Protein 3S6J (pdb70)

Foldseek 3Di:
DFAAEEEEQDLAFKLCLVLLLVLLCQLCVVVPHDDDVVSLQPAQALVVVVVVVVCADPVGSVSSLVSSLVSSVVCLVVMATDPQSLVLVVVCVVVVHHYAYFGNADPSNVVSRVVRSPDDPVRHHYYYVVRFDHTFLALTRLVVSCVSRVHQLCRYEYEEAHLRSLNSVVSNHAYEHECSSVDDPVSNVVSHHPYYAHHNVRCSVVVVVPTD/DAAEEEEQDLAFKLHLVLLLVLLCQLCVVVVHDDDVVSLQPAQALQVPDDPPSSVVSVVSSLVSSVVCLVVMATDPCNLVLVVVCVVVVHHYAYFGNADPRNVVSSVVNSPDDPVVHHYDYNVRFDHTFPALGRVVVSCVSRVHDQQRYEYEEAHLRSVNSVVSPHAYEHECRSVDDPVSNVVSHHPYYYHHNNRCSVVVVVPHD/DEAEEEEFDLAFKLCLVLLLVLLCQLCVVVVQDDDVVSLQPPQAQQPNPDDDPVNSVSSLVSSLVSSVVVLVVMATDPQNLVLVVVCVVVVHHYAYFYSADPRNSCSRCVNSVHDPVPGHYDYVVRFDDGFLALTRLVVRCVSRPHDLLRYEYEEAHLRSLSSVVSNHAYEHECSSPDDPVSNVVSHHPYYAHHNNRCVVVVVVPDD/DAAEEEAQDLAFKLCLVLLLVQLCQLCVVVVNDDDVVSLQPAQALVVVVVVVVVVDDPVSSVSSVVSSLVSSVVCLVVMATDPCSLVLVVVCVVVVHHYEYFGAADPRVVVSSVVNSVDDPVPHHYDYNVNFDDTFPALTRVVVSCVSRVHDQQSYEYEEAHLRSLSCVVSPHAYEHECSSVDDPVSNVVSHHPYYAHHNVRCSVVVVVPHD/DFAAEEEEFDLAFKLCLVLLLVLLCQLCVVVVNHDDVVSLQPAQALVVCVVSVVVVVDDDPVSSVSSVVSSLVSSVVCLVVMATDPCNLVLVVVCVVVVHHYAYFGQADPRVVCSRVVNSPHHPVVHHYDYVVNFVDGFPALTRLCVSCVSRVHDLQSYEYEEAHLRSLNSVVSPHAYEHECSSPDDPVSNVVSPHPYYAHHNNRCSVVVVVPTD/DFAEEEEQDLAFKLQLVLLLVLLVQLCVVVVHDDDVRSLQPAQALVVCVVVCVVVVDDDPVSSVSSVVSSLVSSVVCLVVMATDPQSLVLVVVCVVVVHHYEYFGSADPRNVCSRVVNSPDHPVPHHYDYNVNFDDGFPALGRVVVSCVSRVHDQQSYEYEDAHLRSLNSVVSPHAYEHECRSPDDPVSNVVSHHPYYAHHNNRCSVPVVVPHD

CATH classification: 3.40.50.1000 (+1 more: 1.10.150.240)

Sequence (1265 aa):
PQTSFIFDLDGTLTDSVYQNVAAWKEALDAENIPLAWRIHRKIGSGGLLKSLSREITDEQAERLSEKHAQAYERLQHQIIALPGAVELLETLDKENLKWCIATSGGIDTATINLKALKLDINKINIVTRDDVSYGKPDPDLFLAAAKKIGAPIDECLVIGDAIWDLAARRCKATGVGLLSGGYDIGELERAGALRVYEDPLDLLNHLDEIASQTSFIFDLDGTLTDSVYQNVAAWKEALDAENIPLAWRIHRKIGSGGLLITDEQAERLSEKHAQAYERLQHQIIALPGAVELLETLDKENLKWCIATSGGIDTATINLKALKLDINKINIVTRDDVSYGKPDPDLFLAAAKKIGAPIDECLVIGDAIWDLAARRCKATGVGLLSGGYDIGELERAGALRVYEDPLDLLNHLDEIASQTSFIFDLDGTLTDSVYQNVAAWKEALDAENIPLAWRIHRKIGSGGLTGSITDEQAERLSEKHAQAYERLQHQIIALPGAVELLETLDKENLKWCIATSGGIDTATINLKALKLDINKINIVTRDDVSYGKPDPDLFLAAAKKIGAPIDECLVIGDAIWDLAARRCKATGVGLLSGGYDIGELERAGALRVYEDPLDLLNHLDEIASQTSFIFDLDGTLTDSVYQNVAAWKEALDAENIPLAWRIHRKIGSGGLLKSLSRETITDEQAERLSEKHAQAYERLQHQIIALPGAVELLETLDKENLKWCIATSGGIDTATINLKALKLDINKINIVTRDDVSYGKPDPDLFLAAAKKIGAPIDECLVIGDAIWDLAARRCKATGVGLLSGGYDIGELERAGALRVYEDPLDLLNHLDEIASPQTSFIFDLDGTLTDSVYQNVAAWKEALDAENIPLAWRIHRKIGSGGLLKSLSRETGSITDEQAERLSEKHAQAYERLQHQIIALPGAVELLETLDKENLKWCIATSGGIDTATINLKALKLDINKINIVTRDDVSYGKPDPDLFLAAAKKIGAPIDECLVIGDAIWDLAARRCKATGVGLLSGGYDIGELERAGALRVYEDPLDLLNHLDEIASQTSFIFDLDGTLTDSVYQNVAAWKEALDAENIPLAWRIHRKIGSGGLLKSLSRETGSITDEQAERLSEKHAQAYERLQHQIIALPGAVELLETLDKENLKWCIATSGGIDTATINLKALKLDINKINIVTRDDVSYGKPDPDLFLAAAKKIGAPIDECLVIGDAIWDLAARRCKATGVGLLSGGYDIGELERAGALRVYEDPLDLLNHLDEIAS

Structure (mmCIF, N/CA/C/O backbone):
data_3S6J
#
_entry.id   3S6J
#
_cell.length_a   69.535
_cell.length_b   74.887
_cell.length_c   75.113
_cell.angle_alpha   59.77
_cell.angle_beta   67.49
_cell.angle_gamma   88.00
#
_symmetry.space_group_name_H-M   'P 1'
#
loop_
_entity.id
_entity.type
_entity.pdbx_description
1 polymer 'Hydrolase, haloacid dehalogenase-like family'
2 non-polymer 'CALCIUM ION'
3 water water
#
loop_
_atom_site.group_PDB
_atom_site.id
_atom_site.type_symbol
_atom_site.label_atom_id
_atom_site.label_alt_id
_atom_site.label_comp_id
_atom_site.label_asym_id
_atom_site.label_entity_id
_atom_site.label_seq_id
_atom_site.pdbx_PDB_ins_code
_atom_site.Cartn_x
_atom_site.Cartn_y
_atom_site.Cartn_z
_atom_site.occupancy
_atom_site.B_iso_or_equiv
_atom_site.auth_seq_id
_atom_site.auth_comp_id
_atom_site.auth_asym_id
_atom_site.auth_atom_id
_atom_site.pdbx_PDB_model_num
ATOM 1 N N . PRO A 1 5 ? 18.826 23.245 88.997 1.00 51.01 106 PRO A N 1
ATOM 2 C CA . PRO A 1 5 ? 18.558 23.354 87.556 1.00 51.38 106 PRO A CA 1
ATOM 3 C C . PRO A 1 5 ? 19.639 22.665 86.717 1.00 48.39 106 PRO A C 1
ATOM 4 O O . PRO A 1 5 ? 20.793 23.100 86.715 1.00 48.41 106 PRO A O 1
ATOM 8 N N . GLN A 1 6 ? 19.267 21.592 86.026 1.00 47.35 107 GLN A N 1
ATOM 9 C CA . GLN A 1 6 ? 20.181 20.915 85.108 1.00 45.82 107 GLN A CA 1
ATOM 10 C C . GLN A 1 6 ? 20.353 21.682 83.794 1.00 42.29 107 GLN A C 1
ATOM 11 O O . GLN A 1 6 ? 19.406 22.272 83.274 1.00 41.53 107 GLN A O 1
ATOM 17 N N . THR A 1 7 ? 21.572 21.648 83.266 1.00 38.99 108 THR A N 1
ATOM 18 C CA . THR A 1 7 ? 21.913 22.287 82.006 1.00 37.14 108 THR A CA 1
ATOM 19 C C . THR A 1 7 ? 21.238 21.649 80.788 1.00 35.43 108 THR A C 1
ATOM 20 O O . THR A 1 7 ? 21.100 20.422 80.704 1.00 34.13 108 THR A O 1
ATOM 24 N N . SER A 1 8 ? 20.810 22.496 79.853 1.00 33.32 109 SER A N 1
ATOM 25 C CA . SER A 1 8 ? 20.391 22.033 78.536 1.00 31.06 109 SER A CA 1
ATOM 26 C C . SER A 1 8 ? 21.388 22.537 77.498 1.00 30.18 109 SER A C 1
ATOM 27 O O . SER A 1 8 ? 22.028 23.571 77.693 1.00 29.73 109 SER A O 1
ATOM 30 N N . PHE A 1 9 ? 21.527 21.801 76.401 1.00 30.23 110 PHE A N 1
ATOM 31 C CA . PHE A 1 9 ? 22.624 22.023 75.464 1.00 29.25 110 PHE A CA 1
ATOM 32 C C . PHE A 1 9 ? 22.136 22.361 74.064 1.00 29.05 110 PHE A C 1
ATOM 33 O O . PHE A 1 9 ? 21.324 21.647 73.496 1.00 29.08 110 PHE A O 1
ATOM 41 N N . ILE A 1 10 ? 22.647 23.460 73.520 1.00 30.02 111 ILE A N 1
ATOM 42 C CA . ILE A 1 10 ? 22.397 23.844 72.139 1.00 26.79 111 ILE A CA 1
ATOM 43 C C . ILE A 1 10 ? 23.725 23.771 71.393 1.00 27.43 111 ILE A C 1
ATOM 44 O O . ILE A 1 10 ? 24.669 24.497 71.724 1.00 25.30 111 ILE A O 1
ATOM 49 N N . PHE A 1 11 ? 23.799 22.862 70.415 1.00 27.45 112 PHE A N 1
ATOM 50 C CA . PHE A 1 11 ? 25.022 22.582 69.673 1.00 25.94 112 PHE A CA 1
ATOM 51 C C . PHE A 1 11 ? 24.901 23.186 68.292 1.00 28.79 112 PHE A C 1
ATOM 52 O O . PHE A 1 11 ? 23.879 23.024 67.601 1.00 29.16 112 PHE A O 1
ATOM 60 N N . ASP A 1 12 ? 25.965 23.865 67.896 1.00 27.19 113 ASP A N 1
ATOM 61 C CA . ASP A 1 12 ? 26.259 24.077 66.499 1.00 29.10 113 ASP A CA 1
ATOM 62 C C . ASP A 1 12 ? 26.592 22.709 65.902 1.00 28.89 113 ASP A C 1
ATOM 63 O O . ASP A 1 12 ? 26.948 21.752 66.634 1.00 28.06 113 ASP A O 1
ATOM 68 N N . LEU A 1 13 ? 26.481 22.594 64.586 1.00 27.10 114 LEU A N 1
ATOM 69 C CA . LEU A 1 13 ? 26.678 21.299 63.934 1.00 28.13 114 LEU A CA 1
ATOM 70 C C . LEU A 1 13 ? 27.967 21.263 63.138 1.00 27.15 114 LEU A C 1
ATOM 71 O O . LEU A 1 13 ? 28.894 20.517 63.440 1.00 28.57 114 LEU A O 1
ATOM 76 N N . ASP A 1 14 ? 27.992 22.095 62.112 1.00 28.58 115 ASP A N 1
ATOM 77 C CA . ASP A 1 14 ? 29.075 22.214 61.158 1.00 30.88 115 ASP A CA 1
ATOM 78 C C . ASP A 1 14 ? 30.363 22.745 61.821 1.00 29.97 115 ASP A C 1
ATOM 79 O O . ASP A 1 14 ? 30.482 23.937 62.014 1.00 30.02 115 ASP A O 1
ATOM 84 N N . GLY A 1 15 ? 31.313 21.874 62.157 1.00 29.11 116 GLY A N 1
ATOM 85 C CA . GLY A 1 15 ? 32.568 22.286 62.783 1.00 28.24 116 GLY A CA 1
ATOM 86 C C . GLY A 1 15 ? 32.621 22.086 64.301 1.00 28.11 116 GLY A C 1
ATOM 87 O O . GLY A 1 15 ? 33.659 22.268 64.943 1.00 25.94 116 GLY A O 1
ATOM 88 N N . THR A 1 16 ? 31.477 21.731 64.872 1.00 27.68 117 THR A N 1
ATOM 89 C CA . THR A 1 16 ? 31.333 21.573 66.302 1.00 27.03 117 THR A CA 1
ATOM 90 C C . THR A 1 16 ? 31.190 20.081 66.601 1.00 27.52 117 THR A C 1
ATOM 91 O O . THR A 1 16 ? 31.897 19.556 67.437 1.00 26.50 117 THR A O 1
ATOM 95 N N . LEU A 1 17 ? 30.290 19.410 65.880 1.00 27.80 118 LEU A N 1
ATOM 96 C CA . LEU A 1 17 ? 30.080 17.969 66.001 1.00 27.60 118 LEU A CA 1
ATOM 97 C C . LEU A 1 17 ? 30.637 17.216 64.780 1.00 28.42 118 LEU A C 1
ATOM 98 O O . LEU A 1 17 ? 31.038 16.065 64.891 1.00 26.73 118 LEU A O 1
ATOM 103 N N . THR A 1 18 ? 30.610 17.861 63.613 1.00 28.23 119 THR A N 1
ATOM 104 C CA . THR A 1 18 ? 31.209 17.294 62.411 1.00 27.69 119 THR A CA 1
ATOM 105 C C . THR A 1 18 ? 32.360 18.155 61.933 1.00 28.94 119 THR A C 1
ATOM 106 O O . THR A 1 18 ? 32.355 19.368 62.126 1.00 28.57 119 THR A O 1
ATOM 110 N N . ASP A 1 19 ? 33.342 17.518 61.307 1.00 26.61 120 ASP A N 1
ATOM 111 C CA . ASP A 1 19 ? 34.500 18.208 60.799 1.00 27.99 120 ASP A CA 1
ATOM 112 C C . ASP A 1 19 ? 34.221 18.572 59.353 1.00 30.37 120 ASP A C 1
ATOM 113 O O . ASP A 1 19 ? 34.657 17.870 58.439 1.00 29.33 120 ASP A O 1
ATOM 118 N N . SER A 1 20 ? 33.489 19.673 59.162 1.00 27.20 121 SER A N 1
ATOM 119 C CA . SER A 1 20 ? 32.998 20.065 57.840 1.00 29.57 121 SER A CA 1
ATOM 120 C C . SER A 1 20 ? 33.268 21.515 57.501 1.00 31.69 121 SER A C 1
ATOM 121 O O . SER A 1 20 ? 32.921 21.957 56.401 1.00 29.15 121 SER A O 1
ATOM 124 N N . VAL A 1 21 ? 33.858 22.266 58.435 1.00 28.91 122 VAL A N 1
ATOM 125 C CA . VAL A 1 21 ? 34.105 23.680 58.152 1.00 29.82 122 VAL A CA 1
ATOM 126 C C . VAL A 1 21 ? 34.995 23.855 56.921 1.00 28.96 122 VAL A C 1
ATOM 127 O O . VAL A 1 21 ? 34.751 24.708 56.101 1.00 28.55 122 VAL A O 1
ATOM 131 N N . TYR A 1 22 ? 36.016 23.025 56.777 1.00 28.12 123 TYR A N 1
ATOM 132 C CA . TYR A 1 22 ? 36.872 23.131 55.608 1.00 27.08 123 TYR A CA 1
ATOM 133 C C . TYR A 1 22 ? 36.176 22.738 54.296 1.00 29.32 123 TYR A C 1
ATOM 134 O O . TYR A 1 22 ? 36.496 23.267 53.225 1.00 27.81 123 TYR A O 1
ATOM 143 N N . GLN A 1 23 ? 35.205 21.836 54.367 1.00 27.89 124 GLN A N 1
ATOM 144 C CA . GLN A 1 23 ? 34.486 21.483 53.154 1.00 30.00 124 GLN A CA 1
ATOM 145 C C . GLN A 1 23 ? 33.571 22.641 52.812 1.00 30.81 124 GLN A C 1
ATOM 146 O O . GLN A 1 23 ? 33.342 22.942 51.653 1.00 32.56 124 GLN A O 1
ATOM 152 N N . ASN A 1 24 ? 33.047 23.285 53.844 1.00 30.54 125 ASN A N 1
ATOM 153 C CA . ASN A 1 24 ? 32.157 24.414 53.670 1.00 33.86 125 ASN A CA 1
ATOM 154 C C . ASN A 1 24 ? 32.903 25.573 53.017 1.00 32.40 125 ASN A C 1
ATOM 155 O O . ASN A 1 24 ? 32.424 26.156 52.067 1.00 32.23 125 ASN A O 1
ATOM 160 N N . VAL A 1 25 ? 34.101 25.859 53.516 1.00 31.64 126 VAL A N 1
ATOM 161 C CA . VAL A 1 25 ? 34.977 26.858 52.920 1.00 32.13 126 VAL A CA 1
ATOM 162 C C . VAL A 1 25 ? 35.244 26.538 51.441 1.00 34.15 126 VAL A C 1
ATOM 163 O O . VAL A 1 25 ? 35.159 27.409 50.574 1.00 35.64 126 VAL A O 1
ATOM 167 N N . ALA A 1 26 ? 35.555 25.281 51.159 1.00 32.28 127 ALA A N 1
ATOM 168 C CA . ALA A 1 26 ? 35.907 24.850 49.809 1.00 33.42 127 ALA A CA 1
ATOM 169 C C . ALA A 1 26 ? 34.730 24.925 48.840 1.00 34.13 127 ALA A C 1
ATOM 170 O O . ALA A 1 26 ? 34.925 25.174 47.656 1.00 36.69 127 ALA A O 1
ATOM 172 N N . ALA A 1 27 ? 33.519 24.704 49.339 1.00 31.92 128 ALA A N 1
ATOM 173 C CA . ALA A 1 27 ? 32.322 24.791 48.509 1.00 36.09 128 ALA A CA 1
ATOM 174 C C . ALA A 1 27 ? 31.972 26.251 48.213 1.00 37.57 128 ALA A C 1
ATOM 175 O O . ALA A 1 27 ? 31.450 26.573 47.139 1.00 35.51 128 ALA A O 1
ATOM 177 N N . TRP A 1 28 ? 32.272 27.133 49.161 1.00 37.54 129 TRP A N 1
ATOM 178 C CA . TRP A 1 28 ? 32.044 28.561 48.947 1.00 36.31 129 TRP A CA 1
ATOM 179 C C . TRP A 1 28 ? 33.005 29.104 47.914 1.00 37.04 129 TRP A C 1
ATOM 180 O O . TRP A 1 28 ? 32.632 29.892 47.056 1.00 39.53 129 TRP A O 1
ATOM 191 N N . LYS A 1 29 ? 34.245 28.655 47.986 1.00 36.98 130 LYS A N 1
ATOM 192 C CA . LYS A 1 29 ? 35.267 29.099 47.062 1.00 39.81 130 LYS A CA 1
ATOM 193 C C . LYS A 1 29 ? 34.980 28.635 45.638 1.00 41.04 130 LYS A C 1
ATOM 194 O O . LYS A 1 29 ? 35.230 29.358 44.687 1.00 43.19 130 LYS A O 1
ATOM 200 N N . GLU A 1 30 ? 34.470 27.418 45.500 1.00 41.50 131 GLU A N 1
ATOM 201 C CA . GLU A 1 30 ? 34.124 26.864 44.193 1.00 41.38 131 GLU A CA 1
ATOM 202 C C . GLU A 1 30 ? 33.013 27.705 43.566 1.00 42.84 131 GLU A C 1
ATOM 203 O O . GLU A 1 30 ? 33.046 28.033 42.382 1.00 44.44 131 GLU A O 1
ATOM 209 N N . ALA A 1 31 ? 32.031 28.052 44.390 1.00 41.26 132 ALA A N 1
ATOM 210 C CA . ALA A 1 31 ? 30.887 28.851 43.997 1.00 39.87 132 ALA A CA 1
ATOM 211 C C . ALA A 1 31 ? 31.278 30.294 43.640 1.00 44.10 132 ALA A C 1
ATOM 212 O O . ALA A 1 31 ? 30.764 30.880 42.671 1.00 43.75 132 ALA A O 1
ATOM 214 N N . LEU A 1 32 ? 32.170 30.870 44.437 1.00 40.55 133 LEU A N 1
ATOM 215 C CA . LEU A 1 32 ? 32.668 32.215 44.178 1.00 43.33 133 LEU A CA 1
ATOM 216 C C . LEU A 1 32 ? 33.442 32.294 42.862 1.00 45.35 133 LEU A C 1
ATOM 217 O O . LEU A 1 32 ? 33.217 33.192 42.058 1.00 46.62 133 LEU A O 1
ATOM 222 N N . ASP A 1 33 ? 34.354 31.363 42.630 1.00 44.84 134 ASP A N 1
ATOM 223 C CA . ASP A 1 33 ? 35.141 31.426 41.401 1.00 49.15 134 ASP A CA 1
ATOM 224 C C . ASP A 1 33 ? 34.282 31.264 40.141 1.00 49.40 134 ASP A C 1
ATOM 225 O O . ASP A 1 33 ? 34.513 31.930 39.131 1.00 50.04 134 ASP A O 1
ATOM 230 N N . ALA A 1 34 ? 33.284 30.392 40.214 1.00 47.69 135 ALA A N 1
ATOM 231 C CA . ALA A 1 34 ? 32.364 30.202 39.109 1.00 48.29 135 ALA A CA 1
ATOM 232 C C . ALA A 1 34 ? 31.675 31.518 38.738 1.00 50.26 135 ALA A C 1
ATOM 233 O O . ALA A 1 34 ? 31.265 31.722 37.590 1.00 50.10 135 ALA A O 1
ATOM 235 N N . GLU A 1 35 ? 31.532 32.402 39.717 1.00 48.39 136 GLU A N 1
ATOM 236 C CA . GLU A 1 35 ? 30.921 33.704 39.492 1.00 47.13 136 GLU A CA 1
ATOM 237 C C . GLU A 1 35 ? 32.007 34.753 39.326 1.00 47.65 136 GLU A C 1
ATOM 238 O O . GLU A 1 35 ? 31.739 35.952 39.358 1.00 50.41 136 GLU A O 1
ATOM 244 N N . ASN A 1 36 ? 33.240 34.285 39.157 1.00 48.78 137 ASN A N 1
ATOM 245 C CA . ASN A 1 36 ? 34.395 35.157 39.027 1.00 48.89 137 ASN A CA 1
ATOM 246 C C . ASN A 1 36 ? 34.387 36.250 40.079 1.00 48.46 137 ASN A C 1
ATOM 247 O O . ASN A 1 36 ? 34.550 37.429 39.759 1.00 46.80 137 ASN A O 1
ATOM 252 N N . ILE A 1 37 ? 34.171 35.851 41.333 1.00 47.62 138 ILE A N 1
ATOM 253 C CA . ILE A 1 37 ? 34.318 36.752 42.469 1.00 46.21 138 ILE A CA 1
ATOM 254 C C . ILE A 1 37 ? 35.526 36.326 43.288 1.00 48.23 138 ILE A C 1
ATOM 255 O O . ILE A 1 37 ? 35.442 35.372 44.061 1.00 48.21 138 ILE A O 1
ATOM 260 N N . PRO A 1 38 ? 36.653 37.035 43.136 1.00 47.03 139 PRO A N 1
ATOM 261 C CA . PRO A 1 38 ? 37.879 36.665 43.858 1.00 43.18 139 PRO A CA 1
ATOM 262 C C . PRO A 1 38 ? 37.749 36.899 45.360 1.00 42.72 139 PRO A C 1
ATOM 263 O O . PRO A 1 38 ? 37.259 37.952 45.761 1.00 47.14 139 PRO A O 1
ATOM 267 N N . LEU A 1 39 ? 38.184 35.944 46.175 1.00 38.87 140 LEU A N 1
ATOM 268 C CA . LEU A 1 39 ? 38.176 36.118 47.624 1.00 37.26 140 LEU A CA 1
ATOM 269 C C . LEU A 1 39 ? 39.088 35.111 48.312 1.00 35.20 140 LEU A C 1
ATOM 270 O O . LEU A 1 39 ? 38.963 33.917 48.077 1.00 34.57 140 LEU A O 1
ATOM 275 N N . ALA A 1 40 ? 39.981 35.589 49.176 1.00 32.06 141 ALA A N 1
ATOM 276 C CA . ALA A 1 40 ? 40.913 34.701 49.867 1.00 32.54 141 ALA A CA 1
ATOM 277 C C . ALA A 1 40 ? 40.180 33.687 50.766 1.00 32.43 141 ALA A C 1
ATOM 278 O O . ALA A 1 40 ? 39.120 33.997 51.320 1.00 32.43 141 ALA A O 1
ATOM 288 N N . TRP A 1 42 ? 40.910 32.472 53.781 1.00 30.36 143 TRP A N 1
ATOM 289 C CA . TRP A 1 42 ? 40.807 32.895 55.181 1.00 28.67 143 TRP A CA 1
ATOM 290 C C . TRP A 1 42 ? 39.571 33.795 55.414 1.00 30.72 143 TRP A C 1
ATOM 291 O O . TRP A 1 42 ? 38.875 33.646 56.424 1.00 28.98 143 TRP A O 1
ATOM 302 N N . ARG A 1 43 ? 39.277 34.693 54.467 1.00 30.15 144 ARG A N 1
ATOM 303 C CA . ARG A 1 43 ? 38.106 35.574 54.590 1.00 31.31 144 ARG A CA 1
ATOM 304 C C . ARG A 1 43 ? 36.814 34.779 54.560 1.00 30.38 144 ARG A C 1
ATOM 305 O O . ARG A 1 43 ? 35.891 35.037 55.337 1.00 28.23 144 ARG A O 1
ATOM 313 N N . ILE A 1 44 ? 36.742 33.818 53.645 1.00 29.98 145 ILE A N 1
ATOM 314 C CA . ILE A 1 44 ? 35.599 32.918 53.607 1.00 31.55 145 ILE A CA 1
ATOM 315 C C . ILE A 1 44 ? 35.465 32.192 54.955 1.00 29.99 145 ILE A C 1
ATOM 316 O O . ILE A 1 44 ? 34.398 32.165 55.572 1.00 29.11 145 ILE A O 1
ATOM 321 N N . HIS A 1 45 ? 36.580 31.646 55.421 1.00 30.90 146 HIS A N 1
ATOM 322 C CA . HIS A 1 45 ? 36.625 30.858 56.657 1.00 31.28 146 HIS A CA 1
ATOM 323 C C . HIS A 1 45 ? 36.083 31.669 57.848 1.00 32.32 146 HIS A C 1
ATOM 324 O O . HIS A 1 45 ? 35.277 31.181 58.636 1.00 32.19 146 HIS A O 1
ATOM 331 N N . ARG A 1 46 ? 36.508 32.920 57.953 1.00 34.22 147 ARG A N 1
ATOM 332 C CA . ARG A 1 46 ? 36.070 33.799 59.032 1.00 33.89 147 ARG A CA 1
ATOM 333 C C . ARG A 1 46 ? 34.553 33.904 59.118 1.00 36.06 147 ARG A C 1
ATOM 334 O O . ARG A 1 46 ? 34.002 34.226 60.172 1.00 36.75 147 ARG A O 1
ATOM 342 N N . LYS A 1 47 ? 33.870 33.660 58.006 1.00 36.47 148 LYS A N 1
ATOM 343 C CA . LYS A 1 47 ? 32.425 33.860 57.972 1.00 36.39 148 LYS A CA 1
ATOM 344 C C . LYS A 1 47 ? 31.585 32.595 58.206 1.00 35.10 148 LYS A C 1
ATOM 345 O O . LYS A 1 47 ? 30.427 32.670 58.593 1.00 37.86 148 LYS A O 1
ATOM 351 N N . ILE A 1 48 ? 32.160 31.431 57.976 1.00 37.01 149 ILE A N 1
ATOM 352 C CA . ILE A 1 48 ? 31.406 30.195 58.132 1.00 34.80 149 ILE A CA 1
ATOM 353 C C . ILE A 1 48 ? 30.720 30.167 59.489 1.00 33.94 149 ILE A C 1
ATOM 354 O O . ILE A 1 48 ? 31.361 30.314 60.535 1.00 34.80 149 ILE A O 1
ATOM 359 N N . GLY A 1 49 ? 29.408 29.963 59.464 1.00 34.14 150 GLY A N 1
ATOM 360 C CA . GLY A 1 49 ? 28.602 30.060 60.666 1.00 33.94 150 GLY A CA 1
ATOM 361 C C . GLY A 1 49 ? 27.564 31.173 60.617 1.00 34.50 150 GLY A C 1
ATOM 362 O O . GLY A 1 49 ? 26.586 31.128 61.366 1.00 35.05 150 GLY A O 1
ATOM 371 N N . SER A 1 51 ? 24.568 33.165 58.338 1.00 39.85 152 SER A N 1
ATOM 372 C CA . SER A 1 51 ? 23.671 32.683 57.291 1.00 42.77 152 SER A CA 1
ATOM 373 C C . SER A 1 51 ? 24.282 33.062 55.953 1.00 43.70 152 SER A C 1
ATOM 374 O O . SER A 1 51 ? 25.051 34.019 55.872 1.00 42.76 152 SER A O 1
ATOM 377 N N . GLY A 1 52 ? 23.956 32.305 54.908 1.00 42.54 153 GLY A N 1
ATOM 378 C CA . GLY A 1 52 ? 24.357 32.662 53.556 1.00 44.84 153 GLY A CA 1
ATOM 379 C C . GLY A 1 52 ? 24.091 34.126 53.157 1.00 47.72 153 GLY A C 1
ATOM 380 O O . GLY A 1 52 ? 24.853 34.706 52.378 1.00 47.96 153 GLY A O 1
ATOM 381 N N . GLY A 1 53 ? 23.023 34.726 53.682 1.00 44.60 154 GLY A N 1
ATOM 382 C CA . GLY A 1 53 ? 22.657 36.090 53.320 1.00 47.17 154 GLY A CA 1
ATOM 383 C C . GLY A 1 53 ? 23.550 37.150 53.937 1.00 46.95 154 GLY A C 1
ATOM 384 O O . GLY A 1 53 ? 24.042 38.046 53.253 1.00 49.66 154 GLY A O 1
ATOM 385 N N . LEU A 1 54 ? 23.739 37.040 55.247 1.00 45.29 155 LEU A N 1
ATOM 386 C CA . LEU A 1 54 ? 24.687 37.844 56.002 1.00 47.38 155 LEU A CA 1
ATOM 387 C C . LEU A 1 54 ? 26.088 37.629 55.438 1.00 46.94 155 LEU A C 1
ATOM 388 O O . LEU A 1 54 ? 26.858 38.561 55.240 1.00 46.05 155 LEU A O 1
ATOM 401 N N . LEU A 1 56 ? 27.336 36.719 52.421 1.00 49.80 157 LEU A N 1
ATOM 402 C CA . LEU A 1 56 ? 27.616 37.371 51.157 1.00 49.43 157 LEU A CA 1
ATOM 403 C C . LEU A 1 56 ? 27.537 38.881 51.297 1.00 52.09 157 LEU A C 1
ATOM 404 O O . LEU A 1 56 ? 28.347 39.613 50.723 1.00 53.92 157 LEU A O 1
ATOM 409 N N . LYS A 1 57 ? 26.551 39.338 52.062 1.00 51.15 158 LYS A N 1
ATOM 410 C CA . LYS A 1 57 ? 26.396 40.750 52.377 1.00 50.55 158 LYS A CA 1
ATOM 411 C C . LYS A 1 57 ? 27.687 41.271 53.014 1.00 51.22 158 LYS A C 1
ATOM 412 O O . LYS A 1 57 ? 28.349 42.161 52.479 1.00 52.88 158 LYS A O 1
ATOM 418 N N . SER A 1 58 ? 28.040 40.691 54.156 1.00 52.05 159 SER A N 1
ATOM 419 C CA . SER A 1 58 ? 29.273 41.009 54.877 1.00 51.50 159 SER A CA 1
ATOM 420 C C . SER A 1 58 ? 30.512 40.906 53.985 1.00 52.95 159 SER A C 1
ATOM 421 O O . SER A 1 58 ? 31.456 41.682 54.119 1.00 52.52 159 SER A O 1
ATOM 424 N N . LEU A 1 59 ? 30.490 39.949 53.062 1.00 54.88 160 LEU A N 1
ATOM 425 C CA . LEU A 1 59 ? 31.587 39.730 52.122 1.00 55.41 160 LEU A CA 1
ATOM 426 C C . LEU A 1 59 ? 31.855 40.953 51.237 1.00 56.21 160 LEU A C 1
ATOM 427 O O . LEU A 1 59 ? 33.000 41.392 51.095 1.00 56.08 160 LEU A O 1
ATOM 432 N N . SER A 1 60 ? 30.793 41.470 50.624 1.00 55.95 161 SER A N 1
ATOM 433 C CA . SER A 1 60 ? 30.879 42.615 49.726 1.00 57.87 161 SER A CA 1
ATOM 434 C C . SER A 1 60 ? 31.577 43.797 50.379 1.00 56.93 161 SER A C 1
ATOM 435 O O . SER A 1 60 ? 32.532 44.344 49.831 1.00 57.49 161 SER A O 1
ATOM 438 N N . ARG A 1 61 ? 31.083 44.201 51.543 1.00 56.52 162 ARG A N 1
ATOM 439 C CA . ARG A 1 61 ? 31.708 45.282 52.286 1.00 56.84 162 ARG A CA 1
ATOM 440 C C . ARG A 1 61 ? 33.222 45.135 52.295 1.00 58.24 162 ARG A C 1
ATOM 441 O O . ARG A 1 61 ? 33.949 46.066 51.952 1.00 59.84 162 ARG A O 1
ATOM 449 N N . GLU A 1 62 ? 33.696 43.964 52.706 1.00 58.35 163 GLU A N 1
ATOM 450 C CA . GLU A 1 62 ? 35.126 43.740 52.875 1.00 56.20 163 GLU A CA 1
ATOM 451 C C . GLU A 1 62 ? 35.907 43.897 51.559 1.00 57.93 163 GLU A C 1
ATOM 452 O O . GLU A 1 62 ? 35.477 43.443 50.487 1.00 58.61 163 GLU A O 1
ATOM 458 N N . ILE A 1 67 ? 27.039 42.450 45.674 1.00 55.39 168 ILE A N 1
ATOM 459 C CA . ILE A 1 67 ? 26.517 41.165 45.209 1.00 53.35 168 ILE A CA 1
ATOM 460 C C . ILE A 1 67 ? 25.004 41.204 45.034 1.00 53.83 168 ILE A C 1
ATOM 461 O O . ILE A 1 67 ? 24.235 41.333 45.993 1.00 54.23 168 ILE A O 1
ATOM 466 N N . THR A 1 68 ? 24.594 41.096 43.782 1.00 53.53 169 THR A N 1
ATOM 467 C CA . THR A 1 68 ? 23.197 41.098 43.399 1.00 51.14 169 THR A CA 1
ATOM 468 C C . THR A 1 68 ? 22.419 39.973 44.090 1.00 53.97 169 THR A C 1
ATOM 469 O O . THR A 1 68 ? 23.023 39.025 44.595 1.00 55.79 169 THR A O 1
ATOM 473 N N . ASP A 1 69 ? 21.091 40.086 44.138 1.00 54.35 170 ASP A N 1
ATOM 474 C CA . ASP A 1 69 ? 20.232 39.008 44.652 1.00 55.72 170 ASP A CA 1
ATOM 475 C C . ASP A 1 69 ? 20.211 37.819 43.709 1.00 54.62 170 ASP A C 1
ATOM 476 O O . ASP A 1 69 ? 20.287 36.667 44.139 1.00 54.76 170 ASP A O 1
ATOM 481 N N . GLU A 1 70 ? 20.073 38.122 42.424 1.00 52.80 171 GLU A N 1
ATOM 482 C CA . GLU A 1 70 ? 20.216 37.151 41.352 1.00 54.58 171 GLU A CA 1
ATOM 483 C C . GLU A 1 70 ? 21.519 36.371 41.547 1.00 51.47 171 GLU A C 1
ATOM 484 O O . GLU A 1 70 ? 21.503 35.148 41.701 1.00 49.39 171 GLU A O 1
ATOM 490 N N . GLN A 1 71 ? 22.632 37.101 41.541 1.00 50.53 172 GLN A N 1
ATOM 491 C CA . GLN A 1 71 ? 23.962 36.571 41.850 1.00 52.22 172 GLN A CA 1
ATOM 492 C C . GLN A 1 71 ? 23.990 35.778 43.171 1.00 51.23 172 GLN A C 1
ATOM 493 O O . GLN A 1 71 ? 24.543 34.675 43.239 1.00 46.97 172 GLN A O 1
ATOM 499 N N . ALA A 1 72 ? 23.388 36.344 44.215 1.00 48.97 173 ALA A N 1
ATOM 500 C CA . ALA A 1 72 ? 23.372 35.708 45.532 1.00 48.79 173 ALA A CA 1
ATOM 501 C C . ALA A 1 72 ? 22.723 34.329 45.502 1.00 50.09 173 ALA A C 1
ATOM 502 O O . ALA A 1 72 ? 23.168 33.404 46.179 1.00 49.96 173 ALA A O 1
ATOM 504 N N . GLU A 1 73 ? 21.652 34.199 44.733 1.00 50.25 174 GLU A N 1
ATOM 505 C CA . GLU A 1 73 ? 20.904 32.957 44.690 1.00 49.18 174 GLU A CA 1
ATOM 506 C C . GLU A 1 73 ? 21.657 31.892 43.891 1.00 48.11 174 GLU A C 1
ATOM 507 O O . GLU A 1 73 ? 21.584 30.703 44.198 1.00 48.70 174 GLU A O 1
ATOM 513 N N . ARG A 1 74 ? 22.405 32.327 42.887 1.00 45.95 175 ARG A N 1
ATOM 514 C CA . ARG A 1 74 ? 23.233 31.425 42.107 1.00 45.52 175 ARG A CA 1
ATOM 515 C C . ARG A 1 74 ? 24.320 30.828 43.004 1.00 49.67 175 ARG A C 1
ATOM 516 O O . ARG A 1 74 ? 24.615 29.622 42.945 1.00 45.84 175 ARG A O 1
ATOM 524 N N . LEU A 1 75 ? 24.910 31.695 43.830 1.00 47.17 176 LEU A N 1
ATOM 525 C CA . LEU A 1 75 ? 25.974 31.329 44.761 1.00 45.25 176 LEU A CA 1
ATOM 526 C C . LEU A 1 75 ? 25.472 30.370 45.833 1.00 44.95 176 LEU A C 1
ATOM 527 O O . LEU A 1 75 ? 26.150 29.416 46.172 1.00 44.29 176 LEU A O 1
ATOM 532 N N . SER A 1 76 ? 24.284 30.632 46.360 1.00 46.73 177 SER A N 1
ATOM 533 C CA . SER A 1 76 ? 23.683 29.769 47.368 1.00 47.08 177 SER A CA 1
ATOM 534 C C . SER A 1 76 ? 23.458 28.350 46.829 1.00 47.65 177 SER A C 1
ATOM 535 O O . SER A 1 76 ? 23.746 27.360 47.514 1.00 47.89 177 SER A O 1
ATOM 538 N N . GLU A 1 77 ? 22.948 28.260 45.600 1.00 48.55 178 GLU A N 1
ATOM 539 C CA . GLU A 1 77 ? 22.688 26.979 44.939 1.00 48.63 178 GLU A CA 1
ATOM 540 C C . GLU A 1 77 ? 23.973 26.290 44.500 1.00 47.27 178 GLU A C 1
ATOM 541 O O . GLU A 1 77 ? 24.071 25.068 44.512 1.00 47.77 178 GLU A O 1
ATOM 547 N N . LYS A 1 78 ? 24.951 27.083 44.090 1.00 46.39 179 LYS A N 1
ATOM 548 C CA . LYS A 1 78 ? 26.218 26.543 43.634 1.00 47.64 179 LYS A CA 1
ATOM 549 C C . LYS A 1 78 ? 26.968 25.973 44.839 1.00 46.30 179 LYS A C 1
ATOM 550 O O . LYS A 1 78 ? 27.573 24.906 44.763 1.00 43.25 179 LYS A O 1
ATOM 556 N N . HIS A 1 79 ? 26.895 26.690 45.954 1.00 44.27 180 HIS A N 1
ATOM 557 C CA . HIS A 1 79 ? 27.505 26.246 47.200 1.00 45.02 180 HIS A CA 1
ATOM 558 C C . HIS A 1 79 ? 26.857 24.950 47.680 1.00 42.35 180 HIS A C 1
ATOM 559 O O . HIS A 1 79 ? 27.547 24.038 48.115 1.00 43.12 180 HIS A O 1
ATOM 566 N N . ALA A 1 80 ? 25.535 24.873 47.599 1.00 43.32 181 ALA A N 1
ATOM 567 C CA . ALA A 1 80 ? 24.818 23.693 48.090 1.00 46.62 181 ALA A CA 1
ATOM 568 C C . ALA A 1 80 ? 25.138 22.449 47.271 1.00 47.92 181 ALA A C 1
ATOM 569 O O . ALA A 1 80 ? 25.218 21.349 47.817 1.00 47.86 181 ALA A O 1
ATOM 571 N N . GLN A 1 81 ? 25.324 22.635 45.964 1.00 48.04 182 GLN A N 1
ATOM 572 C CA . GLN A 1 81 ? 25.702 21.540 45.075 1.00 49.73 182 GLN A CA 1
ATOM 573 C C . GLN A 1 81 ? 27.142 21.106 45.330 1.00 48.23 182 GLN A C 1
ATOM 574 O O . GLN A 1 81 ? 27.443 19.912 45.348 1.00 50.10 182 GLN A O 1
ATOM 580 N N . ALA A 1 82 ? 28.031 22.079 45.503 1.00 44.52 183 ALA A N 1
ATOM 581 C CA . ALA A 1 82 ? 29.438 21.799 45.762 1.00 44.26 183 ALA A CA 1
ATOM 582 C C . ALA A 1 82 ? 29.619 21.120 47.122 1.00 44.71 183 ALA A C 1
ATOM 583 O O . ALA A 1 82 ? 30.423 20.201 47.266 1.00 46.99 183 ALA A O 1
ATOM 585 N N . TYR A 1 83 ? 28.849 21.556 48.113 1.00 44.46 184 TYR A N 1
ATOM 586 C CA . TYR A 1 83 ? 28.901 20.949 49.440 1.00 42.70 184 TYR A CA 1
ATOM 587 C C . TYR A 1 83 ? 28.411 19.506 49.436 1.00 45.95 184 TYR A C 1
ATOM 588 O O . TYR A 1 83 ? 28.920 18.664 50.184 1.00 44.17 184 TYR A O 1
ATOM 597 N N . GLU A 1 84 ? 27.406 19.232 48.611 1.00 45.41 185 GLU A N 1
ATOM 598 C CA . GLU A 1 84 ? 26.923 17.880 48.443 1.00 48.31 185 GLU A CA 1
ATOM 599 C C . GLU A 1 84 ? 28.017 16.989 47.890 1.00 48.28 185 GLU A C 1
ATOM 600 O O . GLU A 1 84 ? 28.203 15.872 48.364 1.00 46.95 185 GLU A O 1
ATOM 606 N N . ARG A 1 85 ? 28.731 17.478 46.881 1.00 47.69 186 ARG A N 1
ATOM 607 C CA . ARG A 1 85 ? 29.787 16.681 46.265 1.00 48.51 186 ARG A CA 1
ATOM 608 C C . ARG A 1 85 ? 30.846 16.273 47.285 1.00 48.57 186 ARG A C 1
ATOM 609 O O . ARG A 1 85 ? 31.571 15.290 47.087 1.00 47.62 186 ARG A O 1
ATOM 617 N N . LEU A 1 86 ? 30.936 17.032 48.377 1.00 47.24 187 LEU A N 1
ATOM 618 C CA . LEU A 1 86 ? 31.974 16.799 49.381 1.00 44.14 187 LEU A CA 1
ATOM 619 C C . LEU A 1 86 ? 31.468 16.013 50.578 1.00 40.85 187 LEU A C 1
ATOM 620 O O . LEU A 1 86 ? 32.197 15.816 51.532 1.00 44.46 187 LEU A O 1
ATOM 625 N N . GLN A 1 87 ? 30.228 15.557 50.535 1.00 42.35 188 GLN A N 1
ATOM 626 C CA . GLN A 1 87 ? 29.650 14.915 51.708 1.00 44.67 188 GLN A CA 1
ATOM 627 C C . GLN A 1 87 ? 30.453 13.716 52.232 1.00 42.79 188 GLN A C 1
ATOM 628 O O . GLN A 1 87 ? 30.543 13.514 53.439 1.00 42.23 188 GLN A O 1
ATOM 634 N N . HIS A 1 88 ? 31.039 12.929 51.334 1.00 44.72 189 HIS A N 1
ATOM 635 C CA . HIS A 1 88 ? 31.760 11.724 51.752 1.00 46.23 189 HIS A CA 1
ATOM 636 C C . HIS A 1 88 ? 33.020 12.031 52.544 1.00 44.89 189 HIS A C 1
ATOM 637 O O . HIS A 1 88 ? 33.539 11.176 53.266 1.00 40.74 189 HIS A O 1
ATOM 644 N N . GLN A 1 89 ? 33.512 13.254 52.402 1.00 43.94 190 GLN A N 1
ATOM 645 C CA . GLN A 1 89 ? 34.745 13.634 53.072 1.00 42.68 190 GLN A CA 1
ATOM 646 C C . GLN A 1 89 ? 34.500 14.013 54.535 1.00 41.16 190 GLN A C 1
ATOM 647 O O . GLN A 1 89 ? 35.444 14.089 55.322 1.00 40.87 190 GLN A O 1
ATOM 653 N N . ILE A 1 90 ? 33.234 14.243 54.889 1.00 40.30 191 ILE A N 1
ATOM 654 C CA . ILE A 1 90 ? 32.868 14.670 56.245 1.00 39.09 191 ILE A CA 1
ATOM 655 C C . ILE A 1 90 ? 32.768 13.531 57.269 1.00 38.97 191 ILE A C 1
ATOM 656 O O . ILE A 1 90 ? 32.068 12.543 57.038 1.00 40.62 191 ILE A O 1
ATOM 661 N N . ILE A 1 91 ? 33.441 13.669 58.408 1.00 36.11 192 ILE A N 1
ATOM 662 C CA . ILE A 1 91 ? 33.240 12.715 59.508 1.00 33.38 192 ILE A CA 1
ATOM 663 C C . ILE A 1 91 ? 33.057 13.371 60.884 1.00 32.93 192 ILE A C 1
ATOM 664 O O . ILE A 1 91 ? 33.492 14.492 61.119 1.00 31.91 192 ILE A O 1
ATOM 669 N N . ALA A 1 92 ? 32.391 12.657 61.779 1.00 29.12 193 ALA A N 1
ATOM 670 C CA . ALA A 1 92 ? 32.252 13.074 63.154 1.00 30.59 193 ALA A CA 1
ATOM 671 C C . ALA A 1 92 ? 33.599 13.524 63.730 1.00 29.54 193 ALA A C 1
ATOM 672 O O . ALA A 1 92 ? 34.655 12.968 63.402 1.00 28.92 193 ALA A O 1
ATOM 674 N N . LEU A 1 93 ? 33.553 14.522 64.600 1.00 26.22 194 LEU A N 1
ATOM 675 C CA . LEU A 1 93 ? 34.735 14.939 65.345 1.00 28.05 194 LEU A CA 1
ATOM 676 C C . LEU A 1 93 ? 34.857 14.054 66.572 1.00 25.94 194 LEU A C 1
ATOM 677 O O . LEU A 1 93 ? 33.844 13.626 67.115 1.00 27.22 194 LEU A O 1
ATOM 682 N N . PRO A 1 94 ? 36.088 13.819 67.046 1.00 26.24 195 PRO A N 1
ATOM 683 C CA . PRO A 1 94 ? 36.262 12.897 68.179 1.00 29.33 195 PRO A CA 1
ATOM 684 C C . PRO A 1 94 ? 35.337 13.257 69.343 1.00 27.27 195 PRO A C 1
ATOM 685 O O . PRO A 1 94 ? 35.180 14.433 69.633 1.00 26.40 195 PRO A O 1
ATOM 689 N N . GLY A 1 95 ? 34.730 12.263 69.984 1.00 25.88 196 GLY A N 1
ATOM 690 C CA . GLY A 1 95 ? 33.886 12.502 71.145 1.00 26.47 196 GLY A CA 1
ATOM 691 C C . GLY A 1 95 ? 32.478 13.022 70.871 1.00 27.45 196 GLY A C 1
ATOM 692 O O . GLY A 1 95 ? 31.639 13.027 71.766 1.00 27.39 196 GLY A O 1
ATOM 693 N N . ALA A 1 96 ? 32.205 13.458 69.641 1.00 26.54 197 ALA A N 1
ATOM 694 C CA . ALA A 1 96 ? 30.889 14.016 69.337 1.00 27.30 197 ALA A CA 1
ATOM 695 C C . ALA A 1 96 ? 29.766 12.992 69.587 1.00 30.20 197 ALA A C 1
ATOM 696 O O . ALA A 1 96 ? 28.796 13.277 70.288 1.00 32.69 197 ALA A O 1
ATOM 698 N N . VAL A 1 97 ? 29.900 11.794 69.038 1.00 30.85 198 VAL A N 1
ATOM 699 C CA . VAL A 1 97 ? 28.878 10.766 69.247 1.00 31.96 198 VAL A CA 1
ATOM 700 C C . VAL A 1 97 ? 28.744 10.385 70.730 1.00 31.47 198 VAL A C 1
ATOM 701 O O . VAL A 1 97 ? 27.640 10.295 71.260 1.00 32.20 198 VAL A O 1
ATOM 705 N N . GLU A 1 98 ? 29.874 10.185 71.394 1.00 29.85 199 GLU A N 1
ATOM 706 C CA . GLU A 1 98 ? 29.891 9.820 72.804 1.00 31.49 199 GLU A CA 1
ATOM 707 C C . GLU A 1 98 ? 29.270 10.894 73.693 1.00 31.64 199 GLU A C 1
ATOM 708 O O . GLU A 1 98 ? 28.529 10.582 74.622 1.00 32.76 199 GLU A O 1
ATOM 714 N N . LEU A 1 99 ? 29.580 12.159 73.400 1.00 30.81 200 LEU A N 1
ATOM 715 C CA . LEU A 1 99 ? 29.006 13.306 74.119 1.00 29.26 200 LEU A CA 1
ATOM 716 C C . LEU A 1 99 ? 27.473 13.355 74.021 1.00 30.48 200 LEU A C 1
ATOM 717 O O . LEU A 1 99 ? 26.776 13.460 75.037 1.00 31.55 200 LEU A O 1
ATOM 722 N N . LEU A 1 100 ? 26.942 13.274 72.807 1.00 27.62 201 LEU A N 1
ATOM 723 C CA . LEU A 1 100 ? 25.497 13.234 72.656 1.00 29.78 201 LEU A CA 1
ATOM 724 C C . LEU A 1 100 ? 24.872 12.039 73.409 1.00 33.87 201 LEU A C 1
ATOM 725 O O . LEU A 1 100 ? 23.806 12.191 74.023 1.00 32.58 201 LEU A O 1
ATOM 730 N N . GLU A 1 101 ? 25.538 10.873 73.371 1.00 31.24 202 GLU A N 1
ATOM 731 C CA . GLU A 1 101 ? 25.034 9.653 74.030 1.00 33.77 202 GLU A CA 1
ATOM 732 C C . GLU A 1 101 ? 25.109 9.756 75.543 1.00 34.61 202 GLU A C 1
ATOM 733 O O . GLU A 1 101 ? 24.195 9.339 76.246 1.00 35.82 202 GLU A O 1
ATOM 739 N N . THR A 1 102 ? 26.205 10.328 76.026 1.00 31.48 203 THR A N 1
ATOM 740 C CA . THR A 1 102 ? 26.366 10.665 77.435 1.00 33.64 203 THR A CA 1
ATOM 741 C C . THR A 1 102 ? 25.266 11.607 77.978 1.00 36.01 203 THR A C 1
ATOM 742 O O . THR A 1 102 ? 24.744 11.404 79.076 1.00 35.50 203 THR A O 1
ATOM 746 N N . LEU A 1 103 ? 24.954 12.649 77.215 1.00 33.05 204 LEU A N 1
ATOM 747 C CA . LEU A 1 103 ? 23.815 13.525 77.504 1.00 36.45 204 LEU A CA 1
ATOM 748 C C . LEU A 1 103 ? 22.478 12.757 77.570 1.00 36.70 204 LEU A C 1
ATOM 749 O O . LEU A 1 103 ? 21.708 12.913 78.523 1.00 36.27 204 LEU A O 1
ATOM 754 N N . ASP A 1 104 ? 22.209 11.932 76.564 1.00 33.77 205 ASP A N 1
ATOM 755 C CA . ASP A 1 104 ? 21.009 11.100 76.568 1.00 37.32 205 ASP A CA 1
ATOM 756 C C . ASP A 1 104 ? 20.971 10.233 77.807 1.00 38.44 205 ASP A C 1
ATOM 757 O O . ASP A 1 104 ? 20.006 10.275 78.567 1.00 39.74 205 ASP A O 1
ATOM 762 N N . LYS A 1 105 ? 22.032 9.455 77.995 1.00 36.26 206 LYS A N 1
ATOM 763 C CA . LYS A 1 105 ? 22.170 8.583 79.157 1.00 38.17 206 LYS A CA 1
ATOM 764 C C . LYS A 1 105 ? 21.845 9.329 80.448 1.00 38.79 206 LYS A C 1
ATOM 765 O O . LYS A 1 105 ? 21.152 8.799 81.315 1.00 37.67 206 LYS A O 1
ATOM 771 N N . GLU A 1 106 ? 22.326 10.568 80.560 1.00 37.52 207 GLU A N 1
ATOM 772 C CA . GLU A 1 106 ? 22.084 11.375 81.749 1.00 37.43 207 GLU A CA 1
ATOM 773 C C . GLU A 1 106 ? 20.792 12.185 81.725 1.00 38.02 207 GLU A C 1
ATOM 774 O O . GLU A 1 106 ? 20.570 13.017 82.598 1.00 38.91 207 GLU A O 1
ATOM 780 N N . ASN A 1 107 ? 19.938 11.926 80.744 1.00 39.55 208 ASN A N 1
ATOM 781 C CA . ASN A 1 107 ? 18.673 12.664 80.600 1.00 39.94 208 ASN A CA 1
ATOM 782 C C . ASN A 1 107 ? 18.828 14.205 80.515 1.00 41.21 208 ASN A C 1
ATOM 783 O O . ASN A 1 107 ? 17.921 14.956 80.890 1.00 41.12 208 ASN A O 1
ATOM 788 N N . LEU A 1 108 ? 19.971 14.663 80.007 1.00 39.34 209 LEU A N 1
ATOM 789 C CA . LEU A 1 108 ? 20.191 16.084 79.719 1.00 38.27 209 LEU A CA 1
ATOM 790 C C . LEU A 1 108 ? 19.714 16.449 78.312 1.00 37.31 209 LEU A C 1
ATOM 791 O O . LEU A 1 108 ? 20.148 15.837 77.334 1.00 35.69 209 LEU A O 1
ATOM 796 N N . LYS A 1 109 ? 18.826 17.440 78.206 1.00 35.70 210 LYS A N 1
ATOM 797 C CA . LYS A 1 109 ? 18.225 17.780 76.916 1.00 35.20 210 LYS A CA 1
ATOM 798 C C . LYS A 1 109 ? 19.240 18.482 76.035 1.00 34.32 210 LYS A C 1
ATOM 799 O O . LYS A 1 109 ? 20.012 19.316 76.520 1.00 34.85 210 LYS A O 1
ATOM 805 N N . TRP A 1 110 ? 19.212 18.181 74.740 1.00 33.41 211 TRP A N 1
ATOM 806 C CA . TRP A 1 110 ? 20.008 18.917 73.760 1.00 32.50 211 TRP A CA 1
ATOM 807 C C . TRP A 1 110 ? 19.256 19.183 72.461 1.00 34.01 211 TRP A C 1
ATOM 808 O O . TRP A 1 110 ? 18.303 18.485 72.126 1.00 35.21 211 TRP A O 1
ATOM 819 N N . CYS A 1 111 ? 19.709 20.195 71.730 1.00 32.31 212 CYS A N 1
ATOM 820 C CA . CYS A 1 111 ? 19.157 20.536 70.425 1.00 32.61 212 CYS A CA 1
ATOM 821 C C . CYS A 1 111 ? 20.284 21.060 69.533 1.00 32.17 212 CYS A C 1
ATOM 822 O O . CYS A 1 111 ? 21.201 21.754 70.005 1.00 32.62 212 CYS A O 1
ATOM 825 N N . ILE A 1 112 ? 20.220 20.729 68.253 1.00 30.86 213 ILE A N 1
ATOM 826 C CA . ILE A 1 112 ? 21.191 21.221 67.286 1.00 31.21 213 ILE A CA 1
ATOM 827 C C . ILE A 1 112 ? 20.584 22.431 66.619 1.00 34.12 213 ILE A C 1
ATOM 828 O O . ILE A 1 112 ? 19.370 22.488 66.425 1.00 35.47 213 ILE A O 1
ATOM 833 N N . ALA A 1 113 ? 21.431 23.409 66.308 1.00 32.79 214 ALA A N 1
ATOM 834 C CA . ALA A 1 113 ? 20.993 24.681 65.785 1.00 31.14 214 ALA A CA 1
ATOM 835 C C . ALA A 1 113 ? 22.028 25.150 64.780 1.00 33.29 214 ALA A C 1
ATOM 836 O O . ALA A 1 113 ? 23.139 25.495 65.163 1.00 34.43 214 ALA A O 1
ATOM 838 N N . THR A 1 114 ? 21.663 25.172 63.499 1.00 31.21 215 THR A N 1
ATOM 839 C CA . THR A 1 114 ? 22.619 25.481 62.434 1.00 33.35 215 THR A CA 1
ATOM 840 C C . THR A 1 114 ? 22.115 26.607 61.538 1.00 33.10 215 THR A C 1
ATOM 841 O O . THR A 1 114 ? 20.905 26.741 61.345 1.00 35.68 215 THR A O 1
ATOM 845 N N . SER A 1 115 ? 23.040 27.420 61.019 1.00 33.73 216 SER A N 1
ATOM 846 C CA . SER A 1 115 ? 22.720 28.507 60.073 1.00 35.41 216 SER A CA 1
ATOM 847 C C . SER A 1 115 ? 22.505 27.984 58.666 1.00 36.39 216 SER A C 1
ATOM 848 O O . SER A 1 115 ? 22.138 28.738 57.773 1.00 41.15 216 SER A O 1
ATOM 851 N N . GLY A 1 116 ? 22.781 26.707 58.453 1.00 35.62 217 GLY A N 1
ATOM 852 C CA . GLY A 1 116 ? 22.586 26.119 57.144 1.00 36.37 217 GLY A CA 1
ATOM 853 C C . GLY A 1 116 ? 21.149 25.677 56.993 1.00 37.48 217 GLY A C 1
ATOM 854 O O . GLY A 1 116 ? 20.395 25.689 57.967 1.00 38.93 217 GLY A O 1
ATOM 855 N N . GLY A 1 117 ? 20.766 25.288 55.780 1.00 39.55 218 GLY A N 1
ATOM 856 C CA . GLY A 1 117 ? 19.434 24.760 55.538 1.00 37.70 218 GLY A CA 1
ATOM 857 C C . GLY A 1 117 ? 19.373 23.271 55.841 1.00 41.80 218 GLY A C 1
ATOM 858 O O . GLY A 1 117 ? 20.325 22.683 56.364 1.00 38.61 218 GLY A O 1
ATOM 859 N N . ILE A 1 118 ? 18.241 22.665 55.507 1.00 42.37 219 ILE A N 1
ATOM 860 C CA . ILE A 1 118 ? 18.000 21.241 55.722 1.00 42.32 219 ILE A CA 1
ATOM 861 C C . ILE A 1 118 ? 18.984 20.370 54.947 1.00 42.63 219 ILE A C 1
ATOM 862 O O . ILE A 1 118 ? 19.376 19.304 55.417 1.00 44.34 219 ILE A O 1
ATOM 867 N N . ASP A 1 119 ? 19.387 20.834 53.769 1.00 42.86 220 ASP A N 1
ATOM 868 C CA . ASP A 1 119 ? 20.248 20.062 52.881 1.00 43.57 220 ASP A CA 1
ATOM 869 C C . ASP A 1 119 ? 21.671 19.887 53.422 1.00 44.08 220 ASP A C 1
ATOM 870 O O . ASP A 1 119 ? 22.186 18.768 53.485 1.00 42.77 220 ASP A O 1
ATOM 875 N N . THR A 1 120 ? 22.325 20.977 53.798 1.00 42.16 221 THR A N 1
ATOM 876 C CA . THR A 1 120 ? 23.636 20.835 54.423 1.00 41.02 221 THR A CA 1
ATOM 877 C C . THR A 1 120 ? 23.522 20.118 55.776 1.00 39.45 221 THR A C 1
ATOM 878 O O . THR A 1 120 ? 24.367 19.294 56.124 1.00 36.42 221 THR A O 1
ATOM 882 N N . ALA A 1 121 ? 22.489 20.442 56.550 1.00 38.13 222 ALA A N 1
ATOM 883 C CA . ALA A 1 121 ? 22.322 19.797 57.847 1.00 37.76 222 ALA A CA 1
ATOM 884 C C . ALA A 1 121 ? 22.258 18.270 57.698 1.00 39.50 222 ALA A C 1
ATOM 885 O O . ALA A 1 121 ? 22.976 17.536 58.390 1.00 37.59 222 ALA A O 1
ATOM 887 N N . THR A 1 122 ? 21.407 17.802 56.787 1.00 38.17 223 THR A N 1
ATOM 888 C CA . THR A 1 122 ? 21.211 16.364 56.579 1.00 40.87 223 THR A CA 1
ATOM 889 C C . THR A 1 122 ? 22.525 15.658 56.282 1.00 38.25 223 THR A C 1
ATOM 890 O O . THR A 1 122 ? 22.846 14.637 56.883 1.00 37.51 223 THR A O 1
ATOM 894 N N . ILE A 1 123 ? 23.280 16.217 55.344 1.00 38.91 224 ILE A N 1
ATOM 895 C CA . ILE A 1 123 ? 24.610 15.725 55.026 1.00 38.41 224 ILE A CA 1
ATOM 896 C C . ILE A 1 123 ? 25.500 15.625 56.273 1.00 38.28 224 ILE A C 1
ATOM 897 O O . ILE A 1 123 ? 26.221 14.652 56.463 1.00 37.55 224 ILE A O 1
ATOM 902 N N . ASN A 1 124 ? 25.461 16.641 57.124 1.00 37.88 225 ASN A N 1
ATOM 903 C CA . ASN A 1 124 ? 26.310 16.633 58.307 1.00 37.53 225 ASN A CA 1
ATOM 904 C C . ASN A 1 124 ? 25.825 15.598 59.334 1.00 35.60 225 ASN A C 1
ATOM 905 O O . ASN A 1 124 ? 26.625 14.938 59.990 1.00 35.26 225 ASN A O 1
ATOM 910 N N . LEU A 1 125 ? 24.508 15.444 59.446 1.00 35.97 226 LEU A N 1
ATOM 911 C CA . LEU A 1 125 ? 23.923 14.523 60.419 1.00 36.38 226 LEU A CA 1
ATOM 912 C C . LEU A 1 125 ? 24.203 13.072 60.077 1.00 36.59 226 LEU A C 1
ATOM 913 O O . LEU A 1 125 ? 24.268 12.232 60.970 1.00 39.44 226 LEU A O 1
ATOM 918 N N . LYS A 1 126 ? 24.373 12.783 58.791 1.00 36.32 227 LYS A N 1
ATOM 919 C CA . LYS A 1 126 ? 24.690 11.426 58.340 1.00 39.74 227 LYS A CA 1
ATOM 920 C C . LYS A 1 126 ? 26.003 10.949 58.958 1.00 39.94 227 LYS A C 1
ATOM 921 O O . LYS A 1 126 ? 26.167 9.760 59.213 1.00 39.60 227 LYS A O 1
ATOM 927 N N . ALA A 1 127 ? 26.939 11.875 59.182 1.00 38.18 228 ALA A N 1
ATOM 928 C CA . ALA A 1 127 ? 28.245 11.526 59.759 1.00 35.54 228 ALA A CA 1
ATOM 929 C C . ALA A 1 127 ? 28.122 11.175 61.230 1.00 35.98 228 ALA A C 1
ATOM 930 O O . ALA A 1 127 ? 29.008 10.518 61.804 1.00 35.76 228 ALA A O 1
ATOM 932 N N . LEU A 1 128 ? 27.037 11.642 61.841 1.00 34.36 229 LEU A N 1
ATOM 933 C CA . LEU A 1 128 ? 26.744 11.334 63.233 1.00 35.86 229 LEU A CA 1
ATOM 934 C C . LEU A 1 128 ? 25.800 10.134 63.256 1.00 38.95 229 LEU A C 1
ATOM 935 O O . LEU A 1 128 ? 25.426 9.630 64.314 1.00 40.22 229 LEU A O 1
ATOM 940 N N . LYS A 1 129 ? 25.400 9.699 62.067 1.00 40.14 230 LYS A N 1
ATOM 941 C CA . LYS A 1 129 ? 24.336 8.726 61.930 1.00 41.35 230 LYS A CA 1
ATOM 942 C C . LYS A 1 129 ? 23.074 9.152 62.686 1.00 41.57 230 LYS A C 1
ATOM 943 O O . LYS A 1 129 ? 22.495 8.391 63.445 1.00 43.53 230 LYS A O 1
ATOM 949 N N . LEU A 1 130 ? 22.658 10.391 62.474 1.00 41.03 231 LEU A N 1
ATOM 950 C CA . LEU A 1 130 ? 21.461 10.899 63.115 1.00 42.05 231 LEU A CA 1
ATOM 951 C C . LEU A 1 130 ? 20.359 11.041 62.084 1.00 43.46 231 LEU A C 1
ATOM 952 O O . LEU A 1 130 ? 20.617 11.388 60.932 1.00 44.76 231 LEU A O 1
ATOM 957 N N . ASP A 1 131 ? 19.130 10.763 62.495 1.00 45.45 232 ASP A N 1
ATOM 958 C CA . ASP A 1 131 ? 17.975 10.961 61.626 1.00 47.33 232 ASP A CA 1
ATOM 959 C C . ASP A 1 131 ? 17.414 12.353 61.910 1.00 46.47 232 ASP A C 1
ATOM 960 O O . ASP A 1 131 ? 16.960 12.621 63.016 1.00 48.17 232 ASP A O 1
ATOM 965 N N . ILE A 1 132 ? 17.453 13.241 60.921 1.00 47.57 233 ILE A N 1
ATOM 966 C CA . ILE A 1 132 ? 17.044 14.631 61.144 1.00 47.35 233 ILE A CA 1
ATOM 967 C C . ILE A 1 132 ? 15.628 14.734 61.708 1.00 51.24 233 ILE A C 1
ATOM 968 O O . ILE A 1 132 ? 15.293 15.705 62.403 1.00 49.75 233 ILE A O 1
ATOM 973 N N . ASN A 1 133 ? 14.799 13.734 61.399 1.00 54.03 234 ASN A N 1
ATOM 974 C CA . ASN A 1 133 ? 13.403 13.704 61.838 1.00 52.59 234 ASN A CA 1
ATOM 975 C C . ASN A 1 133 ? 13.247 12.953 63.149 1.00 50.42 234 ASN A C 1
ATOM 976 O O . ASN A 1 133 ? 12.148 12.836 63.685 1.00 53.97 234 ASN A O 1
ATOM 981 N N . LYS A 1 134 ? 14.354 12.440 63.663 1.00 48.91 235 LYS A N 1
ATOM 982 C CA . LYS A 1 134 ? 14.328 11.696 64.916 1.00 49.77 235 LYS A CA 1
ATOM 983 C C . LYS A 1 134 ? 15.073 12.397 66.054 1.00 48.71 235 LYS A C 1
ATOM 984 O O . LYS A 1 134 ? 15.284 11.797 67.113 1.00 49.38 235 LYS A O 1
ATOM 990 N N . ILE A 1 135 ? 15.465 13.654 65.835 1.00 44.27 236 ILE A N 1
ATOM 991 C CA . ILE A 1 135 ? 16.221 14.434 66.822 1.00 42.64 236 ILE A CA 1
ATOM 992 C C . ILE A 1 135 ? 15.704 15.875 66.927 1.00 41.24 236 ILE A C 1
ATOM 993 O O . ILE A 1 135 ? 14.991 16.353 66.049 1.00 38.76 236 ILE A O 1
ATOM 998 N N . ASN A 1 136 ? 16.097 16.572 67.988 1.00 39.21 237 ASN A N 1
ATOM 999 C CA . ASN A 1 136 ? 15.836 18.003 68.106 1.00 37.17 237 ASN A CA 1
ATOM 1000 C C . ASN A 1 136 ? 16.847 18.809 67.296 1.00 37.93 237 ASN A C 1
ATOM 1001 O O . ASN A 1 136 ? 18.036 18.824 67.616 1.00 32.49 237 ASN A O 1
ATOM 1006 N N . ILE A 1 137 ? 16.372 19.472 66.243 1.00 38.59 238 ILE A N 1
ATOM 1007 C CA . ILE A 1 137 ? 17.238 20.301 65.416 1.00 36.91 238 ILE A CA 1
ATOM 1008 C C . ILE A 1 137 ? 16.484 21.499 64.881 1.00 39.28 238 ILE A C 1
ATOM 1009 O O . ILE A 1 137 ? 15.267 21.454 64.679 1.00 40.89 238 ILE A O 1
ATOM 1014 N N . VAL A 1 138 ? 17.224 22.580 64.679 1.00 36.95 239 VAL A N 1
ATOM 1015 C CA . VAL A 1 138 ? 16.672 23.804 64.142 1.00 36.46 239 VAL A CA 1
ATOM 1016 C C . VAL A 1 138 ? 17.642 24.291 63.080 1.00 37.92 239 VAL A C 1
ATOM 1017 O O . VAL A 1 138 ? 18.858 24.347 63.318 1.00 34.14 239 VAL A O 1
ATOM 1021 N N . THR A 1 139 ? 17.110 24.603 61.901 1.00 36.66 240 THR A N 1
ATOM 1022 C CA . THR A 1 139 ? 17.924 25.081 60.791 1.00 37.06 240 THR A CA 1
ATOM 1023 C C . THR A 1 139 ? 17.516 26.474 60.334 1.00 38.65 240 THR A C 1
ATOM 1024 O O . THR A 1 139 ? 16.524 27.042 60.807 1.00 37.50 240 THR A O 1
ATOM 1028 N N . ARG A 1 140 ? 18.291 27.003 59.391 1.00 38.50 241 ARG A N 1
ATOM 1029 C CA . ARG A 1 140 ? 18.030 28.297 58.768 1.00 39.67 241 ARG A CA 1
ATOM 1030 C C . ARG A 1 140 ? 16.641 28.367 58.118 1.00 41.66 241 ARG A C 1
ATOM 1031 O O . ARG A 1 140 ? 16.093 29.445 57.895 1.00 42.31 241 ARG A O 1
ATOM 1039 N N . ASP A 1 141 ? 16.080 27.206 57.812 1.00 42.42 242 ASP A N 1
ATOM 1040 C CA . ASP A 1 141 ? 14.751 27.126 57.222 1.00 43.04 242 ASP A CA 1
ATOM 1041 C C . ASP A 1 141 ? 13.628 27.334 58.248 1.00 42.95 242 ASP A C 1
ATOM 1042 O O . ASP A 1 141 ? 12.477 27.536 57.878 1.00 44.99 242 ASP A O 1
ATOM 1047 N N . ASP A 1 142 ? 13.975 27.320 59.534 1.00 43.04 243 ASP A N 1
ATOM 1048 C CA . ASP A 1 142 ? 13.002 27.489 60.617 1.00 42.28 243 ASP A CA 1
ATOM 1049 C C . ASP A 1 142 ? 12.993 28.882 61.267 1.00 42.79 243 ASP A C 1
ATOM 1050 O O . ASP A 1 142 ? 12.229 29.122 62.214 1.00 44.74 243 ASP A O 1
ATOM 1055 N N . VAL A 1 143 ? 13.843 29.792 60.800 1.00 41.64 244 VAL A N 1
ATOM 1056 C CA . VAL A 1 143 ? 13.877 31.137 61.383 1.00 41.04 244 VAL A CA 1
ATOM 1057 C C . VAL A 1 143 ? 14.029 32.250 60.339 1.00 40.53 244 VAL A C 1
ATOM 1058 O O . VAL A 1 143 ? 14.209 31.995 59.155 1.00 40.01 244 VAL A O 1
ATOM 1062 N N . SER A 1 144 ? 13.979 33.492 60.795 1.00 40.92 245 SER A N 1
ATOM 1063 C CA . SER A 1 144 ? 14.162 34.633 59.904 1.00 42.97 245 SER A CA 1
ATOM 1064 C C . SER A 1 144 ? 15.635 34.918 59.588 1.00 43.34 245 SER A C 1
ATOM 1065 O O . SER A 1 144 ? 15.991 35.161 58.435 1.00 41.99 245 SER A O 1
ATOM 1068 N N . TYR A 1 145 ? 16.481 34.886 60.616 1.00 42.77 246 TYR A N 1
ATOM 1069 C CA . TYR A 1 145 ? 17.894 35.216 60.468 1.00 40.57 246 TYR A CA 1
ATOM 1070 C C . TYR A 1 145 ? 18.783 34.185 61.108 1.00 39.25 246 TYR A C 1
ATOM 1071 O O . TYR A 1 145 ? 18.435 33.611 62.138 1.00 39.04 246 TYR A O 1
ATOM 1080 N N . GLY A 1 146 ? 19.941 33.965 60.502 1.00 37.25 247 GLY A N 1
ATOM 1081 C CA . GLY A 1 146 ? 20.925 33.079 61.070 1.00 36.78 247 GLY A CA 1
ATOM 1082 C C . GLY A 1 146 ? 21.881 33.825 61.982 1.00 35.07 247 GLY A C 1
ATOM 1083 O O . GLY A 1 146 ? 21.725 35.011 62.249 1.00 32.63 247 GLY A O 1
ATOM 1084 N N . LYS A 1 147 ? 22.895 33.119 62.461 1.00 34.97 248 LYS A N 1
ATOM 1085 C CA . LYS A 1 147 ? 23.857 33.708 63.371 1.00 33.68 248 LYS A CA 1
ATOM 1086 C C . LYS A 1 147 ? 24.569 34.901 62.726 1.00 31.66 248 LYS A C 1
ATOM 1087 O O . LYS A 1 147 ? 24.772 34.917 61.522 1.00 34.54 248 LYS A O 1
ATOM 1093 N N . PRO A 1 148 ? 24.982 35.891 63.532 1.00 30.48 249 PRO A N 1
ATOM 1094 C CA . PRO A 1 148 ? 24.991 35.947 64.999 1.00 29.43 249 PRO A CA 1
ATOM 1095 C C . PRO A 1 148 ? 23.677 36.389 65.595 1.00 32.01 249 PRO A C 1
ATOM 1096 O O . PRO A 1 148 ? 23.643 36.653 66.800 1.00 32.42 249 PRO A O 1
ATOM 1100 N N . ASP A 1 149 ? 22.631 36.528 64.789 1.00 31.23 250 ASP A N 1
ATOM 1101 C CA . ASP A 1 149 ? 21.330 36.799 65.364 1.00 32.08 250 ASP A CA 1
ATOM 1102 C C . ASP A 1 149 ? 21.004 35.602 66.249 1.00 33.19 250 ASP A C 1
ATOM 1103 O O . ASP A 1 149 ? 21.278 34.461 65.858 1.00 30.38 250 ASP A O 1
ATOM 1108 N N . PRO A 1 150 ? 20.430 35.866 67.437 1.00 30.83 251 PRO A N 1
ATOM 1109 C CA . PRO A 1 150 ? 20.024 34.881 68.450 1.00 32.98 251 PRO A CA 1
ATOM 1110 C C . PRO A 1 150 ? 18.821 34.023 68.057 1.00 31.54 251 PRO A C 1
ATOM 1111 O O . PRO A 1 150 ? 18.383 33.252 68.900 1.00 31.75 251 PRO A O 1
ATOM 1115 N N . ASP A 1 151 ? 18.289 34.169 66.850 1.00 33.39 252 ASP A N 1
ATOM 1116 C CA . ASP A 1 151 ? 17.029 33.512 66.468 1.00 34.05 252 ASP A CA 1
ATOM 1117 C C . ASP A 1 151 ? 17.063 32.005 66.650 1.00 34.38 252 ASP A C 1
ATOM 1118 O O . ASP A 1 151 ? 16.180 31.440 67.285 1.00 33.90 252 ASP A O 1
ATOM 1123 N N . LEU A 1 152 ? 18.082 31.370 66.072 1.00 32.56 253 LEU A N 1
ATOM 1124 C CA . LEU A 1 152 ? 18.207 29.913 66.068 1.00 34.83 253 LEU A CA 1
ATOM 1125 C C . LEU A 1 152 ? 18.282 29.346 67.477 1.00 33.72 253 LEU A C 1
ATOM 1126 O O . LEU A 1 152 ? 17.662 28.316 67.777 1.00 32.36 253 LEU A O 1
ATOM 1131 N N . PHE A 1 153 ? 19.079 30.001 68.319 1.00 31.08 254 PHE A N 1
ATOM 1132 C CA . PHE A 1 153 ? 19.302 29.534 69.685 1.00 32.75 254 PHE A CA 1
ATOM 1133 C C . PHE A 1 153 ? 18.025 29.688 70.495 1.00 31.31 254 PHE A C 1
ATOM 1134 O O . PHE A 1 153 ? 17.704 28.869 71.339 1.00 31.50 254 PHE A O 1
ATOM 1142 N N . LEU A 1 154 ? 17.283 30.739 70.200 1.00 33.46 255 LEU A N 1
ATOM 1143 C CA . LEU A 1 154 ? 15.974 30.935 70.807 1.00 35.76 255 LEU A CA 1
ATOM 1144 C C . LEU A 1 154 ? 14.983 29.883 70.332 1.00 34.39 255 LEU A C 1
ATOM 1145 O O . LEU A 1 154 ? 14.182 29.377 71.121 1.00 34.71 255 LEU A O 1
ATOM 1150 N N . ALA A 1 155 ? 15.038 29.557 69.047 1.00 32.62 256 ALA A N 1
ATOM 1151 C CA . ALA A 1 155 ? 14.199 28.493 68.523 1.00 34.55 256 ALA A CA 1
ATOM 1152 C C . ALA A 1 155 ? 14.538 27.195 69.240 1.00 35.12 256 ALA A C 1
ATOM 1153 O O . ALA A 1 155 ? 13.655 26.491 69.722 1.00 37.30 256 ALA A O 1
ATOM 1155 N N . ALA A 1 156 ? 15.835 26.907 69.319 1.00 35.08 257 ALA A N 1
ATOM 1156 C CA . ALA A 1 156 ? 16.349 25.676 69.915 1.00 33.26 257 ALA A CA 1
ATOM 1157 C C . ALA A 1 156 ? 15.941 25.492 71.380 1.00 35.45 257 ALA A C 1
ATOM 1158 O O . ALA A 1 156 ? 15.538 24.396 71.787 1.00 33.80 257 ALA A O 1
ATOM 1160 N N . ALA A 1 157 ? 16.045 26.566 72.164 1.00 34.63 258 ALA A N 1
ATOM 1161 C CA . ALA A 1 157 ? 15.632 26.524 73.556 1.00 34.31 258 ALA A CA 1
ATOM 1162 C C . ALA A 1 157 ? 14.142 26.231 73.659 1.00 34.49 258 ALA A C 1
ATOM 1163 O O . ALA A 1 157 ? 13.711 25.481 74.534 1.00 32.22 258 ALA A O 1
ATOM 1165 N N . LYS A 1 158 ? 13.362 26.835 72.765 1.00 34.28 259 LYS A N 1
ATOM 1166 C CA . LYS A 1 158 ? 11.916 26.621 72.748 1.00 35.58 259 LYS A CA 1
ATOM 1167 C C . LYS A 1 158 ? 11.562 25.178 72.416 1.00 37.93 259 LYS A C 1
ATOM 1168 O O . LYS A 1 158 ? 10.643 24.604 73.005 1.00 38.53 259 LYS A O 1
ATOM 1174 N N . LYS A 1 159 ? 12.292 24.609 71.461 1.00 34.87 260 LYS A N 1
ATOM 1175 C CA . LYS A 1 159 ? 12.023 23.267 70.989 1.00 36.41 260 LYS A CA 1
ATOM 1176 C C . LYS A 1 159 ? 12.301 22.219 72.065 1.00 39.04 260 LYS A C 1
ATOM 1177 O O . LYS A 1 159 ? 11.702 21.144 72.054 1.00 38.69 260 LYS A O 1
ATOM 1183 N N . ILE A 1 160 ? 13.192 22.525 73.005 1.00 37.71 261 ILE A N 1
ATOM 1184 C CA . ILE A 1 160 ? 13.448 21.579 74.092 1.00 35.99 261 ILE A CA 1
ATOM 1185 C C . ILE A 1 160 ? 12.820 21.998 75.425 1.00 36.40 261 ILE A C 1
ATOM 1186 O O . ILE A 1 160 ? 13.054 21.364 76.463 1.00 40.57 261 ILE A O 1
ATOM 1191 N N . GLY A 1 161 ? 12.017 23.054 75.389 1.00 34.46 262 GLY A N 1
ATOM 1192 C CA . GLY A 1 161 ? 11.289 23.505 76.560 1.00 35.11 262 GLY A CA 1
ATOM 1193 C C . GLY A 1 161 ? 12.176 23.939 77.722 1.00 34.44 262 GLY A C 1
ATOM 1194 O O . GLY A 1 161 ? 11.909 23.606 78.878 1.00 31.89 262 GLY A O 1
ATOM 1195 N N . ALA A 1 162 ? 13.222 24.703 77.421 1.00 35.51 263 ALA A N 1
ATOM 1196 C CA . ALA A 1 162 ? 14.115 25.211 78.460 1.00 35.63 263 ALA A CA 1
ATOM 1197 C C . ALA A 1 162 ? 14.343 26.700 78.289 1.00 35.91 263 ALA A C 1
ATOM 1198 O O . ALA A 1 162 ? 14.407 27.187 77.168 1.00 37.26 263 ALA A O 1
ATOM 1200 N N . PRO A 1 163 ? 14.521 27.418 79.406 1.00 36.98 264 PRO A N 1
ATOM 1201 C CA . PRO A 1 163 ? 14.820 28.852 79.364 1.00 37.39 264 PRO A CA 1
ATOM 1202 C C . PRO A 1 163 ? 16.188 29.025 78.724 1.00 38.40 264 PRO A C 1
ATOM 1203 O O . PRO A 1 163 ? 17.097 28.254 79.056 1.00 38.15 264 PRO A O 1
ATOM 1207 N N . ILE A 1 164 ? 16.328 29.990 77.818 1.00 39.38 265 ILE A N 1
ATOM 1208 C CA . ILE A 1 164 ? 17.584 30.203 77.091 1.00 40.80 265 ILE A CA 1
ATOM 1209 C C . ILE A 1 164 ? 18.677 30.500 78.098 1.00 41.41 265 ILE A C 1
ATOM 1210 O O . ILE A 1 164 ? 19.877 30.312 77.830 1.00 41.34 265 ILE A O 1
ATOM 1215 N N . ASP A 1 165 ? 18.237 30.917 79.279 1.00 40.44 266 ASP A N 1
ATOM 1216 C CA . ASP A 1 165 ? 19.122 31.314 80.358 1.00 43.29 266 ASP A CA 1
ATOM 1217 C C . ASP A 1 165 ? 19.759 30.163 81.087 1.00 41.94 266 ASP A C 1
ATOM 1218 O O . ASP A 1 165 ? 20.665 30.360 81.896 1.00 44.61 266 ASP A O 1
ATOM 1223 N N . GLU A 1 166 ? 19.261 28.963 80.838 1.00 41.25 267 GLU A N 1
ATOM 1224 C CA . GLU A 1 166 ? 19.789 27.785 81.491 1.00 40.62 267 GLU A CA 1
ATOM 1225 C C . GLU A 1 166 ? 20.426 26.918 80.432 1.00 38.63 267 GLU A C 1
ATOM 1226 O O . GLU A 1 166 ? 20.634 25.729 80.637 1.00 35.82 267 GLU A O 1
ATOM 1232 N N . CYS A 1 167 ? 20.731 27.524 79.292 1.00 37.28 268 CYS A N 1
ATOM 1233 C CA . CYS A 1 167 ? 21.346 26.779 78.209 1.00 36.69 268 CYS A CA 1
ATOM 1234 C C . CYS A 1 167 ? 22.834 27.088 78.042 1.00 35.87 268 CYS A C 1
ATOM 1235 O O . CYS A 1 167 ? 23.287 28.240 78.223 1.00 31.89 268 CYS A O 1
ATOM 1238 N N . LEU A 1 168 ? 23.570 26.027 77.716 1.00 32.06 269 LEU A N 1
ATOM 1239 C CA . LEU A 1 168 ? 24.927 26.088 77.193 1.00 30.69 269 LEU A CA 1
ATOM 1240 C C . LEU A 1 168 ? 24.884 26.103 75.677 1.00 31.10 269 LEU A C 1
ATOM 1241 O O . LEU A 1 168 ? 24.433 25.123 75.063 1.00 28.70 269 LEU A O 1
ATOM 1246 N N . VAL A 1 169 ? 25.364 27.172 75.055 1.00 28.36 270 VAL A N 1
ATOM 1247 C CA . VAL A 1 169 ? 25.595 27.111 73.618 1.00 25.17 270 VAL A CA 1
ATOM 1248 C C . VAL A 1 169 ? 26.990 26.572 73.333 1.00 26.34 270 VAL A C 1
ATOM 1249 O O . VAL A 1 169 ? 27.980 27.109 73.828 1.00 27.91 270 VAL A O 1
ATOM 1253 N N . ILE A 1 170 ? 27.069 25.507 72.544 1.00 23.72 271 ILE A N 1
ATOM 1254 C CA . ILE A 1 170 ? 28.353 24.932 72.169 1.00 23.47 271 ILE A CA 1
ATOM 1255 C C . ILE A 1 170 ? 28.605 25.157 70.694 1.00 25.73 271 ILE A C 1
ATOM 1256 O O . ILE A 1 170 ? 27.904 24.611 69.846 1.00 25.03 271 ILE A O 1
ATOM 1261 N N . GLY A 1 171 ? 29.585 26.005 70.388 1.00 27.88 272 GLY A N 1
ATOM 1262 C CA . GLY A 1 171 ? 29.888 26.334 69.009 1.00 26.02 272 GLY A CA 1
ATOM 1263 C C . GLY A 1 171 ? 31.371 26.454 68.771 1.00 26.78 272 GLY A C 1
ATOM 1264 O O . GLY A 1 171 ? 32.178 26.437 69.711 1.00 24.58 272 GLY A O 1
ATOM 1265 N N . ASP A 1 172 ? 31.729 26.586 67.503 1.00 25.14 273 ASP A N 1
ATOM 1266 C CA . ASP A 1 172 ? 33.120 26.623 67.106 1.00 25.25 273 ASP A CA 1
ATOM 1267 C C . ASP A 1 172 ? 33.459 27.979 66.529 1.00 26.96 273 ASP A C 1
ATOM 1268 O O . ASP A 1 172 ? 34.622 28.270 66.256 1.00 27.60 273 ASP A O 1
ATOM 1273 N N . ALA A 1 173 ? 32.441 28.804 66.296 1.00 28.06 274 ALA A N 1
ATOM 1274 C CA . ALA A 1 173 ? 32.681 30.053 65.595 1.00 27.16 274 ALA A CA 1
ATOM 1275 C C . ALA A 1 173 ? 32.389 31.271 66.460 1.00 27.48 274 ALA A C 1
ATOM 1276 O O . ALA A 1 173 ? 31.645 31.218 67.426 1.00 26.48 274 ALA A O 1
ATOM 1278 N N . ILE A 1 174 ? 33.003 32.370 66.082 1.00 28.07 275 ILE A N 1
ATOM 1279 C CA . ILE A 1 174 ? 32.735 33.660 66.669 1.00 28.44 275 ILE A CA 1
ATOM 1280 C C . ILE A 1 174 ? 31.227 33.984 66.631 1.00 28.98 275 ILE A C 1
ATOM 1281 O O . ILE A 1 174 ? 30.668 34.483 67.610 1.00 28.40 275 ILE A O 1
ATOM 1286 N N . TRP A 1 175 ? 30.566 33.646 65.525 1.00 29.06 276 TRP A N 1
ATOM 1287 C CA . TRP A 1 175 ? 29.119 33.884 65.359 1.00 27.73 276 TRP A CA 1
ATOM 1288 C C . TRP A 1 175 ? 28.239 33.116 66.348 1.00 27.57 276 TRP A C 1
ATOM 1289 O O . TRP A 1 175 ? 27.219 33.626 66.791 1.00 25.97 276 TRP A O 1
ATOM 1300 N N . ASP A 1 176 ? 28.653 31.901 66.717 1.00 27.27 277 ASP A N 1
ATOM 1301 C CA . ASP A 1 176 ? 27.976 31.154 67.774 1.00 27.19 277 ASP A CA 1
ATOM 1302 C C . ASP A 1 176 ? 28.090 31.889 69.091 1.00 25.92 277 ASP A C 1
ATOM 1303 O O . ASP A 1 176 ? 27.103 32.061 69.803 1.00 26.61 277 ASP A O 1
ATOM 1316 N N . LEU A 1 178 ? 28.855 35.039 69.729 1.00 27.38 279 LEU A N 1
ATOM 1317 C CA . LEU A 1 178 ? 28.147 36.318 69.646 1.00 28.17 279 LEU A CA 1
ATOM 1318 C C . LEU A 1 178 ? 26.657 36.131 69.891 1.00 28.41 279 LEU A C 1
ATOM 1319 O O . LEU A 1 178 ? 26.087 36.794 70.751 1.00 28.43 279 LEU A O 1
ATOM 1324 N N . ALA A 1 179 ? 26.030 35.232 69.128 1.00 27.72 280 ALA A N 1
ATOM 1325 C CA . ALA A 1 179 ? 24.613 34.914 69.314 1.00 27.98 280 ALA A CA 1
ATOM 1326 C C . ALA A 1 179 ? 24.283 34.444 70.744 1.00 27.63 280 ALA A C 1
ATOM 1327 O O . ALA A 1 179 ? 23.243 34.801 71.292 1.00 25.27 280 ALA A O 1
ATOM 1329 N N . ALA A 1 180 ? 25.150 33.610 71.324 1.00 26.17 281 ALA A N 1
ATOM 1330 C CA . ALA A 1 180 ? 24.963 33.137 72.704 1.00 28.07 281 ALA A CA 1
ATOM 1331 C C . ALA A 1 180 ? 24.859 34.318 73.664 1.00 29.58 281 ALA A C 1
ATOM 1332 O O . ALA A 1 180 ? 23.924 34.404 74.448 1.00 29.66 281 ALA A O 1
ATOM 1334 N N . ARG A 1 181 ? 25.827 35.231 73.595 1.00 29.66 282 ARG A N 1
ATOM 1335 C CA . ARG A 1 181 ? 25.833 36.369 74.508 1.00 28.88 282 ARG A CA 1
ATOM 1336 C C . ARG A 1 181 ? 24.644 37.281 74.213 1.00 30.90 282 ARG A C 1
ATOM 1337 O O . ARG A 1 181 ? 24.043 37.860 75.124 1.00 30.44 282 ARG A O 1
ATOM 1345 N N . ARG A 1 182 ? 24.297 37.402 72.939 1.00 29.40 283 ARG A N 1
ATOM 1346 C CA . ARG A 1 182 ? 23.176 38.257 72.561 1.00 32.25 283 ARG A CA 1
ATOM 1347 C C . ARG A 1 182 ? 21.832 37.787 73.127 1.00 32.69 283 ARG A C 1
ATOM 1348 O O . ARG A 1 182 ? 20.915 38.587 73.271 1.00 34.12 283 ARG A O 1
ATOM 1356 N N . CYS A 1 183 ? 21.721 36.504 73.466 1.00 32.67 284 CYS A N 1
ATOM 1357 C CA . CYS A 1 183 ? 20.536 36.029 74.179 1.00 34.29 284 CYS A CA 1
ATOM 1358 C C . CYS A 1 183 ? 20.837 35.599 75.619 1.00 35.86 284 CYS A C 1
ATOM 1359 O O . CYS A 1 183 ? 20.070 34.857 76.225 1.00 37.57 284 CYS A O 1
ATOM 1362 N N . LYS A 1 184 ? 21.952 36.087 76.160 1.00 33.76 285 LYS A N 1
ATOM 1363 C CA . LYS A 1 184 ? 22.323 35.858 77.549 1.00 32.62 285 LYS A CA 1
ATOM 1364 C C . LYS A 1 184 ? 22.541 34.373 77.894 1.00 36.44 285 LYS A C 1
ATOM 1365 O O . LYS A 1 184 ? 22.371 33.976 79.051 1.00 35.57 285 LYS A O 1
ATOM 1371 N N . ALA A 1 185 ? 22.909 33.560 76.901 1.00 32.41 286 ALA A N 1
ATOM 1372 C CA . ALA A 1 185 ? 23.271 32.161 77.148 1.00 33.83 286 ALA A CA 1
ATOM 1373 C C . ALA A 1 185 ? 24.755 32.045 77.504 1.00 33.33 286 ALA A C 1
ATOM 1374 O O . ALA A 1 185 ? 25.561 32.902 77.150 1.00 31.95 286 ALA A O 1
ATOM 1376 N N . THR A 1 186 ? 25.122 30.982 78.203 1.00 30.89 287 THR A N 1
ATOM 1377 C CA . THR A 1 186 ? 26.525 30.742 78.466 1.00 29.87 287 THR A CA 1
ATOM 1378 C C . THR A 1 186 ? 27.143 30.060 77.225 1.00 31.08 287 THR A C 1
ATOM 1379 O O . THR A 1 186 ? 26.600 29.082 76.716 1.00 31.24 287 THR A O 1
ATOM 1383 N N . GLY A 1 187 ? 28.264 30.582 76.735 1.00 28.82 288 GLY A N 1
ATOM 1384 C CA . GLY A 1 187 ? 28.839 30.101 75.488 1.00 30.52 288 GLY A CA 1
ATOM 1385 C C . GLY A 1 187 ? 30.148 29.357 75.703 1.00 29.37 288 GLY A C 1
ATOM 1386 O O . GLY A 1 187 ? 30.985 29.796 76.497 1.00 28.50 288 GLY A O 1
ATOM 1387 N N . VAL A 1 188 ? 30.318 28.230 75.009 1.00 25.62 289 VAL A N 1
ATOM 1388 C CA . VAL A 1 188 ? 31.570 27.462 75.082 1.00 26.26 289 VAL A CA 1
ATOM 1389 C C . VAL A 1 188 ? 32.115 27.258 73.696 1.00 24.27 289 VAL A C 1
ATOM 1390 O O . VAL A 1 188 ? 31.387 26.855 72.791 1.00 25.80 289 VAL A O 1
ATOM 1394 N N . GLY A 1 189 ? 33.395 27.551 73.515 1.00 24.59 290 GLY A N 1
ATOM 1395 C CA . GLY A 1 189 ? 33.984 27.515 72.198 1.00 24.34 290 GLY A CA 1
ATOM 1396 C C . GLY A 1 189 ? 34.783 26.272 71.943 1.00 25.55 290 GLY A C 1
ATOM 1397 O O . GLY A 1 189 ? 35.489 25.810 72.837 1.00 24.56 290 GLY A O 1
ATOM 1398 N N . LEU A 1 190 ? 34.687 25.740 70.719 1.00 25.04 291 LEU A N 1
ATOM 1399 C CA . LEU A 1 190 ? 35.501 24.603 70.287 1.00 23.55 291 LEU A CA 1
ATOM 1400 C C . LEU A 1 190 ? 36.478 25.015 69.198 1.00 24.54 291 LEU A C 1
ATOM 1401 O O . LEU A 1 190 ? 36.118 25.778 68.302 1.00 24.07 291 LEU A O 1
ATOM 1406 N N . LEU A 1 191 ? 37.715 24.519 69.282 1.00 24.00 292 LEU A N 1
ATOM 1407 C CA . LEU A 1 191 ? 38.769 24.875 68.333 1.00 25.64 292 LEU A CA 1
ATOM 1408 C C . LEU A 1 191 ? 38.617 24.158 66.978 1.00 26.77 292 LEU A C 1
ATOM 1409 O O . LEU A 1 191 ? 39.319 24.476 66.015 1.00 25.45 292 LEU A O 1
ATOM 1414 N N . SER A 1 192 ? 37.693 23.202 66.926 1.00 26.34 293 SER A N 1
ATOM 1415 C CA . SER A 1 192 ? 37.610 22.230 65.833 1.00 25.32 293 SER A CA 1
ATOM 1416 C C . SER A 1 192 ? 37.046 22.849 64.555 1.00 25.93 293 SER A C 1
ATOM 1417 O O . SER A 1 192 ? 36.914 22.185 63.524 1.00 25.13 293 SER A O 1
ATOM 1420 N N . GLY A 1 193 ? 36.723 24.142 64.626 1.00 27.63 294 GLY A N 1
ATOM 1421 C CA . GLY A 1 193 ? 36.218 24.873 63.471 1.00 27.51 294 GLY A CA 1
ATOM 1422 C C . GLY A 1 193 ? 37.328 25.719 62.871 1.00 28.98 294 GLY A C 1
ATOM 1423 O O . GLY A 1 193 ? 37.134 26.415 61.880 1.00 28.60 294 GLY A O 1
ATOM 1424 N N . GLY A 1 194 ? 38.514 25.635 63.462 1.00 26.60 295 GLY A N 1
ATOM 1425 C CA . GLY A 1 194 ? 39.617 26.466 63.026 1.00 27.67 295 GLY A CA 1
ATOM 1426 C C . GLY A 1 194 ? 39.629 27.910 63.538 1.00 29.42 295 GLY A C 1
ATOM 1427 O O . GLY A 1 194 ? 40.474 28.655 63.111 1.00 32.33 295 GLY A O 1
ATOM 1428 N N . TYR A 1 195 ? 38.712 28.333 64.409 1.00 27.74 296 TYR A N 1
ATOM 1429 C CA . TYR A 1 195 ? 38.860 29.645 65.075 1.00 29.92 296 TYR A CA 1
ATOM 1430 C C . TYR A 1 195 ? 39.828 29.513 66.273 1.00 31.89 296 TYR A C 1
ATOM 1431 O O . TYR A 1 195 ? 39.907 28.433 66.881 1.00 32.30 296 TYR A O 1
ATOM 1440 N N . ASP A 1 196 ? 40.583 30.560 66.617 1.00 34.47 297 ASP A N 1
ATOM 1441 C CA . ASP A 1 196 ? 41.522 30.454 67.758 1.00 32.71 297 ASP A CA 1
ATOM 1442 C C . ASP A 1 196 ? 40.856 30.781 69.093 1.00 31.84 297 ASP A C 1
ATOM 1443 O O . ASP A 1 196 ? 39.748 31.340 69.140 1.00 27.40 297 ASP A O 1
ATOM 1448 N N . ILE A 1 197 ? 41.546 30.427 70.173 1.00 27.80 298 ILE A N 1
ATOM 1449 C CA . ILE A 1 197 ? 41.033 30.650 71.514 1.00 29.44 298 ILE A CA 1
ATOM 1450 C C . ILE A 1 197 ? 40.805 32.138 71.780 1.00 26.72 298 ILE A C 1
ATOM 1451 O O . ILE A 1 197 ? 39.807 32.517 72.387 1.00 25.63 298 ILE A O 1
ATOM 1456 N N . GLY A 1 198 ? 41.716 32.975 71.299 1.00 27.93 299 GLY A N 1
ATOM 1457 C CA . GLY A 1 198 ? 41.566 34.422 71.434 1.00 29.51 299 GLY A CA 1
ATOM 1458 C C . GLY A 1 198 ? 40.289 34.956 70.781 1.00 28.92 299 GLY A C 1
ATOM 1459 O O . GLY A 1 198 ? 39.538 35.690 71.411 1.00 29.45 299 GLY A O 1
ATOM 1460 N N . GLU A 1 199 ? 40.043 34.581 69.522 1.00 30.62 300 GLU A N 1
ATOM 1461 C CA . GLU A 1 199 ? 38.798 34.941 68.817 1.00 30.38 300 GLU A CA 1
ATOM 1462 C C . GLU A 1 199 ? 37.564 34.496 69.585 1.00 28.60 300 GLU A C 1
ATOM 1463 O O . GLU A 1 199 ? 36.678 35.296 69.864 1.00 28.55 300 GLU A O 1
ATOM 1469 N N . LEU A 1 200 ? 37.491 33.209 69.910 1.00 26.72 301 LEU A N 1
ATOM 1470 C CA . LEU A 1 200 ? 36.328 32.691 70.622 1.00 26.19 301 LEU A CA 1
ATOM 1471 C C . LEU A 1 200 ? 36.055 33.419 71.945 1.00 27.90 301 LEU A C 1
ATOM 1472 O O . LEU A 1 200 ? 34.905 33.799 72.212 1.00 28.25 301 LEU A O 1
ATOM 1477 N N . GLU A 1 201 ? 37.104 33.649 72.738 1.00 25.99 302 GLU A N 1
ATOM 1478 C CA . GLU A 1 201 ? 36.972 34.392 73.996 1.00 28.32 302 GLU A CA 1
ATOM 1479 C C . GLU A 1 201 ? 36.533 35.856 73.816 1.00 28.04 302 GLU A C 1
ATOM 1480 O O . GLU A 1 201 ? 35.685 36.338 74.544 1.00 27.84 302 GLU A O 1
ATOM 1486 N N . ARG A 1 202 ? 37.090 36.551 72.834 1.00 26.63 303 ARG A N 1
ATOM 1487 C CA . ARG A 1 202 ? 36.699 37.925 72.603 1.00 29.66 303 ARG A CA 1
ATOM 1488 C C . ARG A 1 202 ? 35.266 38.055 72.074 1.00 29.61 303 ARG A C 1
ATOM 1489 O O . ARG A 1 202 ? 34.647 39.102 72.243 1.00 27.92 303 ARG A O 1
ATOM 1497 N N . ALA A 1 203 ? 34.726 36.973 71.496 1.00 28.10 304 ALA A N 1
ATOM 1498 C CA . ALA A 1 203 ? 33.310 36.936 71.095 1.00 27.38 304 ALA A CA 1
ATOM 1499 C C . ALA A 1 203 ? 32.389 36.431 72.206 1.00 27.74 304 ALA A C 1
ATOM 1500 O O . ALA A 1 203 ? 31.172 36.319 72.000 1.00 28.52 304 ALA A O 1
ATOM 1502 N N . GLY A 1 204 ? 32.949 36.114 73.367 1.00 23.73 305 GLY A N 1
ATOM 1503 C CA . GLY A 1 204 ? 32.122 35.776 74.510 1.00 25.78 305 GLY A CA 1
ATOM 1504 C C . GLY A 1 204 ? 32.248 34.380 75.100 1.00 28.91 305 GLY A C 1
ATOM 1505 O O . GLY A 1 204 ? 31.567 34.068 76.069 1.00 30.18 305 GLY A O 1
ATOM 1506 N N . ALA A 1 205 ? 33.104 33.529 74.542 1.00 27.24 306 ALA A N 1
ATOM 1507 C CA . ALA A 1 205 ? 33.235 32.169 75.069 1.00 26.53 306 ALA A CA 1
ATOM 1508 C C . ALA A 1 205 ? 33.739 32.205 76.511 1.00 28.48 306 ALA A C 1
ATOM 1509 O O . ALA A 1 205 ? 34.681 32.944 76.837 1.00 29.29 306 ALA A O 1
ATOM 1511 N N . LEU A 1 206 ? 33.099 31.415 77.368 1.00 27.44 307 LEU A N 1
ATOM 1512 C CA . LEU A 1 206 ? 33.406 31.388 78.792 1.00 27.29 307 LEU A CA 1
ATOM 1513 C C . LEU A 1 206 ? 34.516 30.403 78.993 1.00 28.59 307 LEU A C 1
ATOM 1514 O O . LEU A 1 206 ? 35.394 30.615 79.825 1.00 26.32 307 LEU A O 1
ATOM 1519 N N . ARG A 1 207 ? 34.440 29.306 78.229 1.00 27.30 308 ARG A N 1
ATOM 1520 C CA . ARG A 1 207 ? 35.488 28.293 78.188 1.00 27.14 308 ARG A CA 1
ATOM 1521 C C . ARG A 1 207 ? 35.749 27.930 76.727 1.00 26.96 308 ARG A C 1
ATOM 1522 O O . ARG A 1 207 ? 34.866 28.015 75.906 1.00 26.21 308 ARG A O 1
ATOM 1530 N N . VAL A 1 208 ? 36.963 27.515 76.403 1.00 27.97 309 VAL A N 1
ATOM 1531 C CA . VAL A 1 208 ? 37.254 27.041 75.059 1.00 27.52 309 VAL A CA 1
ATOM 1532 C C . VAL A 1 208 ? 37.920 25.671 75.159 1.00 26.91 309 VAL A C 1
ATOM 1533 O O . VAL A 1 208 ? 38.882 25.516 75.891 1.00 26.71 309 VAL A O 1
ATOM 1537 N N . TYR A 1 209 ? 37.376 24.680 74.454 1.00 25.14 310 TYR A N 1
ATOM 1538 C CA . TYR A 1 209 ? 37.967 23.353 74.395 1.00 26.43 310 TYR A CA 1
ATOM 1539 C C . TYR A 1 209 ? 38.382 22.987 72.971 1.00 26.73 310 TYR A C 1
ATOM 1540 O O . TYR A 1 209 ? 38.035 23.676 72.014 1.00 24.02 310 TYR A O 1
ATOM 1549 N N . GLU A 1 210 ? 39.137 21.903 72.847 1.00 24.32 311 GLU A N 1
ATOM 1550 C CA . GLU A 1 210 ? 39.671 21.498 71.562 1.00 26.05 311 GLU A CA 1
ATOM 1551 C C . GLU A 1 210 ? 38.584 20.994 70.632 1.00 26.24 311 GLU A C 1
ATOM 1552 O O . GLU A 1 210 ? 38.542 21.383 69.478 1.00 25.40 311 GLU A O 1
ATOM 1558 N N . ASP A 1 211 ? 37.720 20.122 71.151 1.00 25.57 312 ASP A N 1
ATOM 1559 C CA . ASP A 1 211 ? 36.751 19.390 70.349 1.00 24.71 312 ASP A CA 1
ATOM 1560 C C . ASP A 1 211 ? 35.750 18.712 71.307 1.00 27.49 312 ASP A C 1
ATOM 1561 O O . ASP A 1 211 ? 35.897 18.831 72.530 1.00 25.22 312 ASP A O 1
ATOM 1566 N N . PRO A 1 212 ? 34.735 17.996 70.770 1.00 26.07 313 PRO A N 1
ATOM 1567 C CA . PRO A 1 212 ? 33.737 17.438 71.695 1.00 24.64 313 PRO A CA 1
ATOM 1568 C C . PRO A 1 212 ? 34.329 16.483 72.756 1.00 26.41 313 PRO A C 1
ATOM 1569 O O . PRO A 1 212 ? 33.774 16.403 73.853 1.00 25.01 313 PRO A O 1
ATOM 1573 N N . LEU A 1 213 ? 35.433 15.799 72.441 1.00 26.48 314 LEU A N 1
ATOM 1574 C CA . LEU A 1 213 ? 36.095 14.921 73.406 1.00 25.55 314 LEU A CA 1
ATOM 1575 C C . LEU A 1 213 ? 36.725 15.693 74.565 1.00 27.30 314 LEU A C 1
ATOM 1576 O O . LEU A 1 213 ? 36.582 15.315 75.733 1.00 27.72 314 LEU A O 1
ATOM 1581 N N . ASP A 1 214 ? 37.450 16.755 74.240 1.00 25.91 315 ASP A N 1
ATOM 1582 C CA . ASP A 1 214 ? 37.993 17.654 75.256 1.00 26.59 315 ASP A CA 1
ATOM 1583 C C . ASP A 1 214 ? 36.886 18.229 76.157 1.00 26.94 315 ASP A C 1
ATOM 1584 O O . ASP A 1 214 ? 37.011 18.252 77.391 1.00 25.43 315 ASP A O 1
ATOM 1589 N N . LEU A 1 215 ? 35.802 18.683 75.531 1.00 26.33 316 LEU A N 1
ATOM 1590 C CA . LEU A 1 215 ? 34.641 19.199 76.258 1.00 26.30 316 LEU A CA 1
ATOM 1591 C C . LEU A 1 215 ? 34.033 18.137 77.201 1.00 28.96 316 LEU A C 1
ATOM 1592 O O . LEU A 1 215 ? 33.828 18.394 78.385 1.00 27.27 316 LEU A O 1
ATOM 1597 N N . LEU A 1 216 ? 33.762 16.950 76.664 1.00 28.27 317 LEU A N 1
ATOM 1598 C CA . LEU A 1 216 ? 33.179 15.852 77.433 1.00 29.33 317 LEU A CA 1
ATOM 1599 C C . LEU A 1 216 ? 34.052 15.541 78.642 1.00 28.03 317 LEU A C 1
ATOM 1600 O O . LEU A 1 216 ? 33.550 15.363 79.736 1.00 28.25 317 LEU A O 1
ATOM 1605 N N . ASN A 1 217 ? 35.366 15.508 78.428 1.00 30.18 318 ASN A N 1
ATOM 1606 C CA . ASN A 1 217 ? 36.341 15.327 79.497 1.00 29.50 318 ASN A CA 1
ATOM 1607 C C . ASN A 1 217 ? 36.331 16.421 80.576 1.00 32.09 318 ASN A C 1
ATOM 1608 O O . ASN A 1 217 ? 36.722 16.181 81.720 1.00 29.68 318 ASN A O 1
ATOM 1613 N N . HIS A 1 218 ? 35.849 17.606 80.229 1.00 30.24 319 HIS A N 1
ATOM 1614 C CA . HIS A 1 218 ? 35.803 18.708 81.184 1.00 29.97 319 HIS A CA 1
ATOM 1615 C C . HIS A 1 218 ? 34.385 19.122 81.502 1.00 29.50 319 HIS A C 1
ATOM 1616 O O . HIS A 1 218 ? 34.154 20.233 81.956 1.00 29.56 319 HIS A O 1
ATOM 1623 N N . LEU A 1 219 ? 33.442 18.219 81.264 1.00 29.93 320 LEU A N 1
ATOM 1624 C CA . LEU A 1 219 ? 32.022 18.571 81.282 1.00 30.81 320 LEU A CA 1
ATOM 1625 C C . LEU A 1 219 ? 31.579 19.213 82.591 1.00 32.13 320 LEU A C 1
ATOM 1626 O O . LEU A 1 219 ? 30.657 20.009 82.600 1.00 34.71 320 LEU A O 1
ATOM 1631 N N . ASP A 1 220 ? 32.234 18.853 83.694 1.00 33.20 321 ASP A N 1
ATOM 1632 C CA . ASP A 1 220 ? 31.872 19.343 85.021 1.00 33.68 321 ASP A CA 1
ATOM 1633 C C . ASP A 1 220 ? 32.252 20.793 85.302 1.00 35.31 321 ASP A C 1
ATOM 1634 O O . ASP A 1 220 ? 31.653 21.420 86.162 1.00 36.47 321 ASP A O 1
ATOM 1639 N N . GLU A 1 221 ? 33.264 21.316 84.617 1.00 34.66 322 GLU A N 1
ATOM 1640 C CA . GLU A 1 221 ? 33.633 22.718 84.785 1.00 32.30 322 GLU A CA 1
ATOM 1641 C C . GLU A 1 221 ? 32.521 23.589 84.287 1.00 32.53 322 GLU A C 1
ATOM 1642 O O . GLU A 1 221 ? 32.483 24.790 84.555 1.00 32.88 322 GLU A O 1
ATOM 1648 N N . ILE A 1 222 ? 31.616 22.986 83.529 1.00 34.06 323 ILE A N 1
ATOM 1649 C CA . ILE A 1 222 ? 30.834 23.786 82.601 1.00 34.19 323 ILE A CA 1
ATOM 1650 C C . ILE A 1 222 ? 29.339 23.492 82.626 1.00 35.05 323 ILE A C 1
ATOM 1651 O O . ILE A 1 222 ? 28.541 24.372 82.329 1.00 34.79 323 ILE A O 1
ATOM 1656 N N . ALA A 1 223 ? 28.963 22.265 82.989 1.00 34.57 324 ALA A N 1
ATOM 1657 C CA . ALA A 1 223 ? 27.552 21.887 83.012 1.00 34.98 324 ALA A CA 1
ATOM 1658 C C . ALA A 1 223 ? 27.117 21.337 84.365 1.00 37.17 324 ALA A C 1
ATOM 1659 O O . ALA A 1 223 ? 27.893 20.701 85.075 1.00 36.15 324 ALA A O 1
ATOM 1661 N N . SER A 1 224 ? 25.866 21.600 84.716 1.00 37.56 325 SER A N 1
ATOM 1662 C CA . SER A 1 224 ? 25.294 21.089 85.947 1.00 40.04 325 SER A CA 1
ATOM 1663 C C . SER A 1 224 ? 24.582 19.773 85.656 1.00 40.84 325 SER A C 1
ATOM 1664 O O . SER A 1 224 ? 23.608 19.769 84.894 1.00 41.51 325 SER A O 1
ATOM 1667 N N . GLN B 1 6 ? -15.178 5.752 9.654 1.00 47.08 107 GLN B N 1
ATOM 1668 C CA . GLN B 1 6 ? -14.439 6.925 9.177 1.00 44.40 107 GLN B CA 1
ATOM 1669 C C . GLN B 1 6 ? -13.676 7.632 10.292 1.00 41.59 107 GLN B C 1
ATOM 1670 O O . GLN B 1 6 ? -14.089 7.640 11.453 1.00 42.78 107 GLN B O 1
ATOM 1676 N N . THR B 1 7 ? -12.554 8.228 9.909 1.00 40.74 108 THR B N 1
ATOM 1677 C CA . THR B 1 7 ? -11.639 8.871 10.839 1.00 36.48 108 THR B CA 1
ATOM 1678 C C . THR B 1 7 ? -12.007 10.321 11.112 1.00 34.46 108 THR B C 1
ATOM 1679 O O . THR B 1 7 ? -12.358 11.067 10.207 1.00 37.22 108 THR B O 1
ATOM 1683 N N . SER B 1 8 ? -11.925 10.715 12.374 1.00 36.45 109 SER B N 1
ATOM 1684 C CA . SER B 1 8 ? -11.970 12.126 12.743 1.00 35.31 109 SER B CA 1
ATOM 1685 C C . SER B 1 8 ? -10.554 12.573 13.089 1.00 36.50 109 SER B C 1
ATOM 1686 O O . SER B 1 8 ? -9.701 11.750 13.478 1.00 37.40 109 SER B O 1
ATOM 1689 N N . PHE B 1 9 ? -10.301 13.869 12.940 1.00 34.47 110 PHE B N 1
ATOM 1690 C CA . PHE B 1 9 ? -8.950 14.418 13.047 1.00 33.94 110 PHE B CA 1
ATOM 1691 C C . PHE B 1 9 ? -8.822 15.484 14.134 1.00 34.62 110 PHE B C 1
ATOM 1692 O O . PHE B 1 9 ? -9.647 16.396 14.247 1.00 32.44 110 PHE B O 1
ATOM 1700 N N . ILE B 1 10 ? -7.783 15.353 14.944 1.00 32.91 111 ILE B N 1
ATOM 1701 C CA . ILE B 1 10 ? -7.480 16.340 15.949 1.00 29.22 111 ILE B CA 1
ATOM 1702 C C . ILE B 1 10 ? -6.095 16.840 15.585 1.00 31.60 111 ILE B C 1
ATOM 1703 O O . ILE B 1 10 ? -5.154 16.063 15.500 1.00 29.34 111 ILE B O 1
ATOM 1708 N N . PHE B 1 11 ? -5.984 18.135 15.310 1.00 30.59 112 PHE B N 1
ATOM 1709 C CA . PHE B 1 11 ? -4.732 18.709 14.866 1.00 27.87 112 PHE B CA 1
ATOM 1710 C C . PHE B 1 11 ? -4.148 19.588 15.937 1.00 30.95 112 PHE B C 1
ATOM 1711 O O . PHE B 1 11 ? -4.860 20.407 16.543 1.00 30.84 112 PHE B O 1
ATOM 1719 N N . ASP B 1 12 ? -2.843 19.435 16.137 1.00 27.81 113 ASP B N 1
ATOM 1720 C CA . ASP B 1 12 ? -2.036 20.471 16.745 1.00 28.76 113 ASP B CA 1
ATOM 1721 C C . ASP B 1 12 ? -2.007 21.660 15.765 1.00 29.57 113 ASP B C 1
ATOM 1722 O O . ASP B 1 12 ? -2.242 21.499 14.573 1.00 28.66 113 ASP B O 1
ATOM 1727 N N . LEU B 1 13 ? -1.704 22.850 16.252 1.00 28.84 114 LEU B N 1
ATOM 1728 C CA . LEU B 1 13 ? -1.775 24.032 15.390 1.00 29.21 114 LEU B CA 1
ATOM 1729 C C . LEU B 1 13 ? -0.368 24.516 15.096 1.00 27.02 114 LEU B C 1
ATOM 1730 O O . LEU B 1 13 ? 0.115 24.466 13.975 1.00 27.76 114 LEU B O 1
ATOM 1735 N N . ASP B 1 14 ? 0.262 24.988 16.153 1.00 27.07 115 ASP B N 1
ATOM 1736 C CA . ASP B 1 14 ? 1.567 25.628 16.148 1.00 30.85 115 ASP B CA 1
ATOM 1737 C C . ASP B 1 14 ? 2.702 24.646 15.822 1.00 29.86 115 ASP B C 1
ATOM 1738 O O . ASP B 1 14 ? 3.186 23.973 16.706 1.00 30.42 115 ASP B O 1
ATOM 1743 N N . GLY B 1 15 ? 3.126 24.563 14.564 1.00 29.63 116 GLY B N 1
ATOM 1744 C CA . GLY B 1 15 ? 4.174 23.624 14.189 1.00 28.12 116 GLY B CA 1
ATOM 1745 C C . GLY B 1 15 ? 3.649 22.466 13.364 1.00 28.83 116 GLY B C 1
ATOM 1746 O O . GLY B 1 15 ? 4.408 21.668 12.780 1.00 27.31 116 GLY B O 1
ATOM 1747 N N . THR B 1 16 ? 2.328 22.389 13.317 1.00 26.40 117 THR B N 1
ATOM 1748 C CA . THR B 1 16 ? 1.636 21.334 12.608 1.00 27.25 117 THR B CA 1
ATOM 1749 C C . THR B 1 16 ? 0.913 21.878 11.373 1.00 28.34 117 THR B C 1
ATOM 1750 O O . THR B 1 16 ? 1.118 21.380 10.280 1.00 28.26 117 THR B O 1
ATOM 1754 N N . LEU B 1 17 ? 0.083 22.904 11.557 1.00 27.50 118 LEU B N 1
ATOM 1755 C CA . LEU B 1 17 ? -0.571 23.606 10.435 1.00 28.06 118 LEU B CA 1
ATOM 1756 C C . LEU B 1 17 ? 0.142 24.930 10.107 1.00 27.32 118 LEU B C 1
ATOM 1757 O O . LEU B 1 17 ? 0.279 25.316 8.952 1.00 28.16 118 LEU B O 1
ATOM 1762 N N . THR B 1 18 ? 0.620 25.615 11.133 1.00 25.90 119 THR B N 1
ATOM 1763 C CA . THR B 1 18 ? 1.397 26.820 10.913 1.00 29.63 119 THR B CA 1
ATOM 1764 C C . THR B 1 18 ? 2.864 26.598 11.274 1.00 30.40 119 THR B C 1
ATOM 1765 O O . THR B 1 18 ? 3.188 25.858 12.221 1.00 27.79 119 THR B O 1
ATOM 1769 N N . ASP B 1 19 ? 3.737 27.231 10.490 1.00 30.07 120 ASP B N 1
ATOM 1770 C CA . ASP B 1 19 ? 5.167 27.243 10.752 1.00 28.99 120 ASP B CA 1
ATOM 1771 C C . ASP B 1 19 ? 5.432 28.344 11.743 1.00 29.30 120 ASP B C 1
ATOM 1772 O O . ASP B 1 19 ? 5.873 29.433 11.375 1.00 30.62 120 ASP B O 1
ATOM 1777 N N . SER B 1 20 ? 5.140 28.058 13.005 1.00 28.07 121 SER B N 1
ATOM 1778 C CA . SER B 1 20 ? 5.272 29.059 14.055 1.00 30.21 121 SER B CA 1
ATOM 1779 C C . SER B 1 20 ? 6.147 28.661 15.256 1.00 31.39 121 SER B C 1
ATOM 1780 O O . SER B 1 20 ? 6.431 29.503 16.114 1.00 32.75 121 SER B O 1
ATOM 1783 N N . VAL B 1 21 ? 6.564 27.396 15.327 1.00 28.85 122 VAL B N 1
ATOM 1784 C CA . VAL B 1 21 ? 7.338 26.926 16.485 1.00 32.27 122 VAL B CA 1
ATOM 1785 C C . VAL B 1 21 ? 8.594 27.758 16.805 1.00 28.20 122 VAL B C 1
ATOM 1786 O O . VAL B 1 21 ? 8.887 28.022 17.966 1.00 28.21 122 VAL B O 1
ATOM 1790 N N . TYR B 1 22 ? 9.337 28.152 15.777 1.00 27.22 123 TYR B N 1
ATOM 1791 C CA . TYR B 1 22 ? 10.584 28.891 15.985 1.00 30.86 123 TYR B CA 1
ATOM 1792 C C . TYR B 1 22 ? 10.317 30.315 16.530 1.00 30.58 123 TYR B C 1
ATOM 1793 O O . TYR B 1 22 ? 11.065 30.821 17.362 1.00 29.79 123 TYR B O 1
ATOM 1802 N N . GLN B 1 23 ? 9.225 30.936 16.093 1.00 31.78 124 GLN B N 1
ATOM 1803 C CA . GLN B 1 23 ? 8.837 32.259 16.616 1.00 32.08 124 GLN B CA 1
ATOM 1804 C C . GLN B 1 23 ? 8.406 32.077 18.060 1.00 32.36 124 GLN B C 1
ATOM 1805 O O . GLN B 1 23 ? 8.607 32.935 18.910 1.00 32.13 124 GLN B O 1
ATOM 1811 N N . ASN B 1 24 ? 7.805 30.928 18.330 1.00 31.55 125 ASN B N 1
ATOM 1812 C CA . ASN B 1 24 ? 7.363 30.622 19.666 1.00 31.26 125 ASN B CA 1
ATOM 1813 C C . ASN B 1 24 ? 8.590 30.475 20.588 1.00 34.28 125 ASN B C 1
ATOM 1814 O O . ASN B 1 24 ? 8.619 30.990 21.721 1.00 33.68 125 ASN B O 1
ATOM 1819 N N . VAL B 1 25 ? 9.621 29.809 20.077 1.00 32.80 126 VAL B N 1
ATOM 1820 C CA . VAL B 1 25 ? 10.883 29.697 20.802 1.00 32.81 126 VAL B CA 1
ATOM 1821 C C . VAL B 1 25 ? 11.482 31.082 21.019 1.00 34.96 126 VAL B C 1
ATOM 1822 O O . VAL B 1 25 ? 11.891 31.423 22.125 1.00 37.70 126 VAL B O 1
ATOM 1826 N N . ALA B 1 26 ? 11.553 31.865 19.949 1.00 32.91 127 ALA B N 1
ATOM 1827 C CA . ALA B 1 26 ? 12.046 33.237 20.011 1.00 36.25 127 ALA B CA 1
ATOM 1828 C C . ALA B 1 26 ? 11.328 34.038 21.104 1.00 38.43 127 ALA B C 1
ATOM 1829 O O . ALA B 1 26 ? 11.961 34.619 21.989 1.00 37.74 127 ALA B O 1
ATOM 1831 N N . ALA B 1 27 ? 10.002 34.072 21.033 1.00 36.15 128 ALA B N 1
ATOM 1832 C CA . ALA B 1 27 ? 9.222 34.830 22.004 1.00 39.68 128 ALA B CA 1
ATOM 1833 C C . ALA B 1 27 ? 9.517 34.366 23.430 1.00 42.27 128 ALA B C 1
ATOM 1834 O O . ALA B 1 27 ? 9.654 35.188 24.347 1.00 41.44 128 ALA B O 1
ATOM 1836 N N . TRP B 1 28 ? 9.652 33.054 23.623 1.00 41.68 129 TRP B N 1
ATOM 1837 C CA . TRP B 1 28 ? 9.976 32.543 24.953 1.00 39.26 129 TRP B CA 1
ATOM 1838 C C . TRP B 1 28 ? 11.368 32.968 25.400 1.00 41.31 129 TRP B C 1
ATOM 1839 O O . TRP B 1 28 ? 11.567 33.348 26.548 1.00 41.98 129 TRP B O 1
ATOM 1850 N N . LYS B 1 29 ? 12.332 32.871 24.495 1.00 40.60 130 LYS B N 1
ATOM 1851 C CA . LYS B 1 29 ? 13.704 33.261 24.786 1.00 42.08 130 LYS B CA 1
ATOM 1852 C C . LYS B 1 29 ? 13.788 34.751 25.134 1.00 45.36 130 LYS B C 1
ATOM 1853 O O . LYS B 1 29 ? 14.631 35.174 25.927 1.00 48.71 130 LYS B O 1
ATOM 1859 N N . GLU B 1 30 ? 12.906 35.534 24.535 1.00 42.53 131 GLU B N 1
ATOM 1860 C CA . GLU B 1 30 ? 12.886 36.980 24.724 1.00 45.83 131 GLU B CA 1
ATOM 1861 C C . GLU B 1 30 ? 12.199 37.348 26.034 1.00 45.30 131 GLU B C 1
ATOM 1862 O O . GLU B 1 30 ? 12.566 38.318 26.679 1.00 49.47 131 GLU B O 1
ATOM 1868 N N . ALA B 1 31 ? 11.208 36.556 26.420 1.00 44.66 132 ALA B N 1
ATOM 1869 C CA . ALA B 1 31 ? 10.571 36.665 27.725 1.00 45.49 132 ALA B CA 1
ATOM 1870 C C . ALA B 1 31 ? 11.479 36.198 28.863 1.00 48.55 132 ALA B C 1
ATOM 1871 O O . ALA B 1 31 ? 11.476 36.779 29.946 1.00 51.19 132 ALA B O 1
ATOM 1873 N N . LEU B 1 32 ? 12.244 35.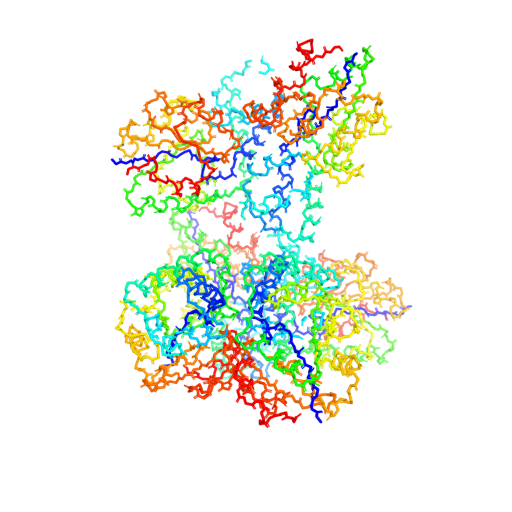139 28.625 1.00 45.65 133 LEU B N 1
ATOM 1874 C CA . LEU B 1 32 ? 13.131 34.580 29.646 1.00 47.36 133 LEU B CA 1
ATOM 1875 C C . LEU B 1 32 ? 14.345 35.470 29.904 1.00 50.23 133 LEU B C 1
ATOM 1876 O O . LEU B 1 32 ? 14.795 35.610 31.037 1.00 50.13 133 LEU B O 1
ATOM 1881 N N . ASP B 1 33 ? 14.873 36.055 28.832 1.00 50.84 134 ASP B N 1
ATOM 1882 C CA . ASP B 1 33 ? 16.026 36.937 28.905 1.00 51.10 134 ASP B CA 1
ATOM 1883 C C . ASP B 1 33 ? 15.655 38.251 29.574 1.00 52.32 134 ASP B C 1
ATOM 1884 O O . ASP B 1 33 ? 16.471 38.857 30.263 1.00 53.00 134 ASP B O 1
ATOM 1889 N N . ALA B 1 34 ? 14.424 38.697 29.359 1.00 50.38 135 ALA B N 1
ATOM 1890 C CA . ALA B 1 34 ? 13.987 39.940 29.969 1.00 54.99 135 ALA B CA 1
ATOM 1891 C C . ALA B 1 34 ? 13.813 39.734 31.470 1.00 54.72 135 ALA B C 1
ATOM 1892 O O . ALA B 1 34 ? 13.707 40.697 32.242 1.00 59.32 135 ALA B O 1
ATOM 1894 N N . GLU B 1 35 ? 13.809 38.472 31.879 1.00 53.26 136 GLU B N 1
ATOM 1895 C CA . GLU B 1 35 ? 13.677 38.115 33.285 1.00 55.24 136 GLU B CA 1
ATOM 1896 C C . GLU B 1 35 ? 14.968 37.525 33.837 1.00 55.23 136 GLU B C 1
ATOM 1897 O O . GLU B 1 35 ? 14.961 36.808 34.842 1.00 54.05 136 GLU B O 1
ATOM 1903 N N . ASN B 1 36 ? 16.075 37.836 33.171 1.00 54.75 137 ASN B N 1
ATOM 1904 C CA . ASN B 1 36 ? 17.372 37.315 33.573 1.00 55.35 137 ASN B CA 1
ATOM 1905 C C . ASN B 1 36 ? 17.283 35.846 33.941 1.00 55.96 137 ASN B C 1
ATOM 1906 O O . ASN B 1 36 ? 17.782 35.431 34.990 1.00 56.62 137 ASN B O 1
ATOM 1911 N N . ILE B 1 37 ? 16.623 35.062 33.096 1.00 53.21 138 ILE B N 1
ATOM 1912 C CA . ILE B 1 37 ? 16.606 33.617 33.283 1.00 53.29 138 ILE B CA 1
ATOM 1913 C C . ILE B 1 37 ? 17.333 32.974 32.108 1.00 51.84 138 ILE B C 1
ATOM 1914 O O . ILE B 1 37 ? 16.846 33.011 30.978 1.00 51.16 138 ILE B O 1
ATOM 1919 N N . PRO B 1 38 ? 18.522 32.409 32.365 1.00 52.59 139 PRO B N 1
ATOM 1920 C CA . PRO B 1 38 ? 19.316 31.863 31.264 1.00 51.16 139 PRO B CA 1
ATOM 1921 C C . PRO B 1 38 ? 18.749 30.505 30.886 1.00 45.59 139 PRO B C 1
ATOM 1922 O O . PRO B 1 38 ? 18.385 29.736 31.766 1.00 48.48 139 PRO B O 1
ATOM 1926 N N . LEU B 1 39 ? 18.641 30.232 29.598 1.00 41.76 140 LEU B N 1
ATOM 1927 C CA . LEU B 1 39 ? 18.183 28.935 29.126 1.00 38.12 140 LEU B CA 1
ATOM 1928 C C . LEU B 1 39 ? 18.494 28.798 27.655 1.00 36.07 140 LEU B C 1
ATOM 1929 O O . LEU B 1 39 ? 18.147 29.672 26.857 1.00 28.66 140 LEU B O 1
ATOM 1934 N N . ALA B 1 40 ? 19.186 27.709 27.321 1.00 33.53 141 ALA B N 1
ATOM 1935 C CA . ALA B 1 40 ? 19.616 27.470 25.961 1.00 30.86 141 ALA B CA 1
ATOM 1936 C C . ALA B 1 40 ? 18.377 27.295 25.083 1.00 30.97 141 ALA B C 1
ATOM 1937 O O . ALA B 1 40 ? 17.330 26.798 25.520 1.00 29.64 141 ALA B O 1
ATOM 1947 N N . TRP B 1 42 ? 17.663 25.267 22.623 1.00 28.88 143 TRP B N 1
ATOM 1948 C CA . TRP B 1 42 ? 17.219 23.899 22.333 1.00 29.07 143 TRP B CA 1
ATOM 1949 C C . TRP B 1 42 ? 16.342 23.326 23.441 1.00 29.94 143 TRP B C 1
ATOM 1950 O O . TRP B 1 42 ? 15.383 22.593 23.156 1.00 30.74 143 TRP B O 1
ATOM 1961 N N . ARG B 1 43 ? 16.640 23.698 24.688 1.00 28.46 144 ARG B N 1
ATOM 1962 C CA . ARG B 1 43 ? 15.829 23.279 25.835 1.00 28.84 144 ARG B CA 1
ATOM 1963 C C . ARG B 1 43 ? 14.418 23.852 25.757 1.00 30.68 144 ARG B C 1
ATOM 1964 O O . ARG B 1 43 ? 13.464 23.159 26.074 1.00 30.86 144 ARG B O 1
ATOM 1972 N N . ILE B 1 44 ? 14.292 25.115 25.342 1.00 28.97 145 ILE B N 1
ATOM 1973 C CA . ILE B 1 44 ? 12.975 25.724 25.139 1.00 30.15 145 ILE B CA 1
ATOM 1974 C C . ILE B 1 44 ? 12.196 25.014 24.033 1.00 30.45 145 ILE B C 1
ATOM 1975 O O . ILE B 1 44 ? 11.064 24.567 24.232 1.00 32.04 145 ILE B O 1
ATOM 1980 N N . HIS B 1 45 ? 12.818 24.921 22.862 1.00 30.93 146 HIS B N 1
ATOM 1981 C CA . HIS B 1 45 ? 12.240 24.240 21.707 1.00 30.61 146 HIS B CA 1
ATOM 1982 C C . HIS B 1 45 ? 11.720 22.824 22.054 1.00 32.70 146 HIS B C 1
ATOM 1983 O O . HIS B 1 45 ? 10.658 22.396 21.566 1.00 35.13 146 HIS B O 1
ATOM 1990 N N . ARG B 1 46 ? 12.456 22.123 22.911 1.00 30.66 147 ARG B N 1
ATOM 1991 C CA . ARG B 1 46 ? 12.072 20.790 23.374 1.00 36.04 147 ARG B CA 1
ATOM 1992 C C . ARG B 1 46 ? 10.742 20.815 24.086 1.00 33.87 147 ARG B C 1
ATOM 1993 O O . ARG B 1 46 ? 10.083 19.783 24.192 1.00 34.93 147 ARG B O 1
ATOM 2001 N N . LYS B 1 47 ? 10.370 21.970 24.620 1.00 33.22 148 LYS B N 1
ATOM 2002 C CA . LYS B 1 47 ? 9.161 22.046 25.444 1.00 34.77 148 LYS B CA 1
ATOM 2003 C C . LYS B 1 47 ? 7.926 22.557 24.705 1.00 34.25 148 LYS B C 1
ATOM 2004 O O . LYS B 1 47 ? 6.811 22.397 25.192 1.00 36.91 148 LYS B O 1
ATOM 2010 N N . ILE B 1 48 ? 8.120 23.174 23.543 1.00 32.19 149 ILE B N 1
ATOM 2011 C CA . ILE B 1 48 ? 7.009 23.753 22.809 1.00 30.23 149 ILE B CA 1
ATOM 2012 C C . ILE B 1 48 ? 5.943 22.703 22.530 1.00 31.97 149 ILE B C 1
ATOM 2013 O O . ILE B 1 48 ? 6.219 21.671 21.936 1.00 27.41 149 ILE B O 1
ATOM 2018 N N . GLY B 1 49 ? 4.711 23.001 22.951 1.00 36.06 150 GLY B N 1
ATOM 2019 C CA . GLY B 1 49 ? 3.582 22.096 22.819 1.00 30.24 150 GLY B CA 1
ATOM 2020 C C . GLY B 1 49 ? 3.091 21.785 24.219 1.00 34.35 150 GLY B C 1
ATOM 2021 O O . GLY B 1 49 ? 1.988 21.298 24.409 1.00 34.90 150 GLY B O 1
ATOM 2030 N N . SER B 1 51 ? 1.882 22.960 28.016 1.00 41.48 152 SER B N 1
ATOM 2031 C CA . SER B 1 51 ? 1.280 24.072 28.732 1.00 44.56 152 SER B CA 1
ATOM 2032 C C . SER B 1 51 ? 2.364 25.036 29.201 1.00 44.54 152 SER B C 1
ATOM 2033 O O . SER B 1 51 ? 3.379 24.616 29.730 1.00 48.27 152 SER B O 1
ATOM 2036 N N . GLY B 1 52 ? 2.154 26.329 28.996 1.00 47.63 153 GLY B N 1
ATOM 2037 C CA . GLY B 1 52 ? 3.090 27.321 29.486 1.00 45.14 153 GLY B CA 1
ATOM 2038 C C . GLY B 1 52 ? 3.536 27.040 30.911 1.00 46.72 153 GLY B C 1
ATOM 2039 O O . GLY B 1 52 ? 4.720 27.128 31.220 1.00 48.04 153 GLY B O 1
ATOM 2040 N N . GLY B 1 53 ? 2.590 26.692 31.780 1.00 45.07 154 GLY B N 1
ATOM 2041 C CA . GLY B 1 53 ? 2.881 26.446 33.182 1.00 44.41 154 GLY B CA 1
ATOM 2042 C C . GLY B 1 53 ? 3.728 25.209 33.391 1.00 49.13 154 GLY B C 1
ATOM 2043 O O . GLY B 1 53 ? 4.659 25.206 34.200 1.00 49.73 154 GLY B O 1
ATOM 2044 N N . LEU B 1 54 ? 3.383 24.157 32.651 1.00 48.36 155 LEU B N 1
ATOM 2045 C CA . LEU B 1 54 ? 4.104 22.902 32.657 1.00 48.78 155 LEU B CA 1
ATOM 2046 C C . LEU B 1 54 ? 5.536 23.216 32.279 1.00 49.62 155 LEU B C 1
ATOM 2047 O O . LEU B 1 54 ? 6.481 22.826 32.968 1.00 49.00 155 LEU B O 1
ATOM 2060 N N . LEU B 1 56 ? 8.494 24.689 32.689 1.00 52.26 157 LEU B N 1
ATOM 2061 C CA . LEU B 1 56 ? 9.061 25.216 33.934 1.00 55.22 157 LEU B CA 1
ATOM 2062 C C . LEU B 1 56 ? 10.343 24.431 34.229 1.00 58.79 157 LEU B C 1
ATOM 2063 O O . LEU B 1 56 ? 10.371 23.192 34.101 1.00 60.37 157 LEU B O 1
ATOM 2068 N N . ILE B 1 67 ? 11.563 29.053 39.687 1.00 67.64 168 ILE B N 1
ATOM 2069 C CA . ILE B 1 67 ? 10.648 30.017 39.082 1.00 68.15 168 ILE B CA 1
ATOM 2070 C C . ILE B 1 67 ? 9.379 30.175 39.909 1.00 67.93 168 ILE B C 1
ATOM 2071 O O . ILE B 1 67 ? 8.655 29.208 40.149 1.00 67.21 168 ILE B O 1
ATOM 2076 N N . THR B 1 68 ? 9.111 31.404 40.334 1.00 66.36 169 THR B N 1
ATOM 2077 C CA . THR B 1 68 ? 7.975 31.669 41.200 1.00 66.02 169 THR B CA 1
ATOM 2078 C C . THR B 1 68 ? 6.667 31.765 40.422 1.00 68.48 169 THR B C 1
ATOM 2079 O O . THR B 1 68 ? 6.639 31.653 39.194 1.00 67.20 169 THR B O 1
ATOM 2083 N N . ASP B 1 69 ? 5.591 31.988 41.168 1.00 69.91 170 ASP B N 1
ATOM 2084 C CA . ASP B 1 69 ? 4.235 32.072 40.652 1.00 69.93 170 ASP B CA 1
ATOM 2085 C C . ASP B 1 69 ? 3.922 33.537 40.356 1.00 70.76 170 ASP B C 1
ATOM 2086 O O . ASP B 1 69 ? 2.777 33.985 40.471 1.00 71.05 170 ASP B O 1
ATOM 2091 N N . GLU B 1 70 ? 4.951 34.285 39.978 1.00 69.44 171 GLU B N 1
ATOM 2092 C CA . GLU B 1 70 ? 4.842 35.734 39.868 1.00 67.40 171 GLU B CA 1
ATOM 2093 C C . GLU B 1 70 ? 5.609 36.213 38.645 1.00 65.11 171 GLU B C 1
ATOM 2094 O O . GLU B 1 70 ? 5.086 36.968 37.823 1.00 65.63 171 GLU B O 1
ATOM 2100 N N . GLN B 1 71 ? 6.859 35.778 38.535 1.00 65.49 172 GLN B N 1
ATOM 2101 C CA . GLN B 1 71 ? 7.580 35.891 37.277 1.00 64.66 172 GLN B CA 1
ATOM 2102 C C . GLN B 1 71 ? 6.934 34.926 36.289 1.00 61.29 172 GLN B C 1
ATOM 2103 O O . GLN B 1 71 ? 6.921 35.174 35.085 1.00 59.07 172 GLN B O 1
ATOM 2109 N N . ALA B 1 72 ? 6.369 33.845 36.814 1.00 59.79 173 ALA B N 1
ATOM 2110 C CA . ALA B 1 72 ? 5.638 32.884 35.992 1.00 61.35 173 ALA B CA 1
ATOM 2111 C C . ALA B 1 72 ? 4.620 33.571 35.089 1.00 61.11 173 ALA B C 1
ATOM 2112 O O . ALA B 1 72 ? 4.751 33.564 33.863 1.00 58.46 173 ALA B O 1
ATOM 2114 N N . GLU B 1 73 ? 3.602 34.160 35.705 1.00 62.70 174 GLU B N 1
ATOM 2115 C CA . GLU B 1 73 ? 2.538 34.817 34.957 1.00 62.54 174 GLU B CA 1
ATOM 2116 C C . GLU B 1 73 ? 3.085 35.989 34.150 1.00 60.04 174 GLU B C 1
ATOM 2117 O O . GLU B 1 73 ? 2.565 36.320 33.081 1.00 59.64 174 GLU B O 1
ATOM 2123 N N . ARG B 1 74 ? 4.152 36.594 34.657 1.00 58.28 175 ARG B N 1
ATOM 2124 C CA . ARG B 1 74 ? 4.777 37.729 33.995 1.00 58.29 175 ARG B CA 1
ATOM 2125 C C . ARG B 1 74 ? 5.522 37.302 32.728 1.00 57.03 175 ARG B C 1
ATOM 2126 O O . ARG B 1 74 ? 5.453 37.980 31.697 1.00 53.92 175 ARG B O 1
ATOM 2134 N N . LEU B 1 75 ? 6.239 36.181 32.815 1.00 55.74 176 LEU B N 1
ATOM 2135 C CA . LEU B 1 75 ? 6.868 35.582 31.646 1.00 53.31 176 LEU B CA 1
ATOM 2136 C C . LEU B 1 75 ? 5.786 35.213 30.641 1.00 50.87 176 LEU B C 1
ATOM 2137 O O . LEU B 1 75 ? 5.960 35.355 29.434 1.00 46.44 176 LEU B O 1
ATOM 2142 N N . SER B 1 76 ? 4.666 34.730 31.155 1.00 51.34 177 SER B N 1
ATOM 2143 C CA . SER B 1 76 ? 3.537 34.408 30.306 1.00 54.74 177 SER B CA 1
ATOM 2144 C C . SER B 1 76 ? 3.137 35.630 29.470 1.00 52.48 177 SER B C 1
ATOM 2145 O O . SER B 1 76 ? 2.925 35.519 28.259 1.00 49.22 177 SER B O 1
ATOM 2148 N N . GLU B 1 77 ? 3.070 36.798 30.113 1.00 52.70 178 GLU B N 1
ATOM 2149 C CA . GLU B 1 77 ? 2.669 38.032 29.433 1.00 51.93 178 GLU B CA 1
ATOM 2150 C C . GLU B 1 77 ? 3.728 38.534 28.457 1.00 49.57 178 GLU B C 1
ATOM 2151 O O . GLU B 1 77 ? 3.401 39.052 27.393 1.00 49.76 178 GLU B O 1
ATOM 2157 N N . LYS B 1 78 ? 4.996 38.400 28.829 1.00 49.12 179 LYS B N 1
ATOM 2158 C CA . LYS B 1 78 ? 6.091 38.798 27.951 1.00 48.10 179 LYS B CA 1
ATOM 2159 C C . LYS B 1 78 ? 6.160 37.887 26.725 1.00 47.51 179 LYS B C 1
ATOM 2160 O O . LYS B 1 78 ? 6.468 38.337 25.617 1.00 45.90 179 LYS B O 1
ATOM 2166 N N . HIS B 1 79 ? 5.871 36.603 26.914 1.00 47.40 180 HIS B N 1
ATOM 2167 C CA . HIS B 1 79 ? 5.899 35.691 25.780 1.00 46.05 180 HIS B CA 1
ATOM 2168 C C . HIS B 1 79 ? 4.855 36.124 24.761 1.00 45.40 180 HIS B C 1
ATOM 2169 O O . HIS B 1 79 ? 5.136 36.183 23.559 1.00 42.37 180 HIS B O 1
ATOM 2176 N N . ALA B 1 80 ? 3.656 36.435 25.259 1.00 46.71 181 ALA B N 1
ATOM 2177 C CA . ALA B 1 80 ? 2.521 36.795 24.403 1.00 46.37 181 ALA B CA 1
ATOM 2178 C C . ALA B 1 80 ? 2.743 38.070 23.594 1.00 46.60 181 ALA B C 1
ATOM 2179 O O . ALA B 1 80 ? 2.321 38.149 22.444 1.00 45.82 181 ALA B O 1
ATOM 2181 N N . GLN B 1 81 ? 3.406 39.062 24.182 1.00 46.06 182 GLN B N 1
ATOM 2182 C CA . GLN B 1 81 ? 3.687 40.308 23.460 1.00 47.78 182 GLN B CA 1
ATOM 2183 C C . GLN B 1 81 ? 4.783 40.105 22.418 1.00 47.02 182 GLN B C 1
ATOM 2184 O O . GLN B 1 81 ? 4.673 40.571 21.285 1.00 48.52 182 GLN B O 1
ATOM 2190 N N . ALA B 1 82 ? 5.853 39.430 22.820 1.00 46.02 183 ALA B N 1
ATOM 2191 C CA . ALA B 1 82 ? 6.919 39.092 21.899 1.00 45.45 183 ALA B CA 1
ATOM 2192 C C . ALA B 1 82 ? 6.328 38.314 20.733 1.00 43.35 183 ALA B C 1
ATOM 2193 O O . ALA B 1 82 ? 6.677 38.547 19.576 1.00 44.40 183 ALA B O 1
ATOM 2195 N N . TYR B 1 83 ? 5.427 37.387 21.034 1.00 42.51 184 TYR B N 1
ATOM 2196 C CA . TYR B 1 83 ? 4.846 36.579 19.975 1.00 44.45 184 TYR B CA 1
ATOM 2197 C C . TYR B 1 83 ? 4.091 37.479 18.991 1.00 44.75 184 TYR B C 1
ATOM 2198 O O . TYR B 1 83 ? 4.312 37.410 17.777 1.00 43.10 184 TYR B O 1
ATOM 2207 N N . GLU B 1 84 ? 3.228 38.343 19.530 1.00 47.19 185 GLU B N 1
ATOM 2208 C CA . GLU B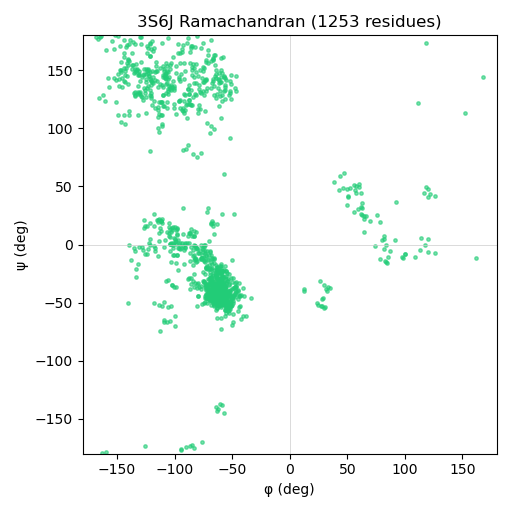 1 84 ? 2.431 39.287 18.727 1.00 47.07 185 GLU B CA 1
ATOM 2209 C C . GLU B 1 84 ? 3.261 40.118 17.759 1.00 44.11 185 GLU B C 1
ATOM 2210 O O . GLU B 1 84 ? 2.868 40.313 16.615 1.00 46.80 185 GLU B O 1
ATOM 2216 N N . ARG B 1 85 ? 4.405 40.607 18.224 1.00 44.14 186 ARG B N 1
ATOM 2217 C CA . ARG B 1 85 ? 5.329 41.335 17.368 1.00 42.89 186 ARG B CA 1
ATOM 2218 C C . ARG B 1 85 ? 5.784 40.487 16.182 1.00 44.54 186 ARG B C 1
ATOM 2219 O O . ARG B 1 85 ? 6.141 41.014 15.120 1.00 45.18 186 ARG B O 1
ATOM 2227 N N . LEU B 1 86 ? 5.775 39.170 16.359 1.00 42.96 187 LEU B N 1
ATOM 2228 C CA . LEU B 1 86 ? 6.361 38.286 15.366 1.00 41.04 187 LEU B CA 1
ATOM 2229 C C . LEU B 1 86 ? 5.303 37.729 14.435 1.00 41.86 187 LEU B C 1
ATOM 2230 O O . LEU B 1 86 ? 5.602 36.924 13.555 1.00 40.90 187 LEU B O 1
ATOM 2235 N N . GLN B 1 87 ? 4.066 38.188 14.608 1.00 43.69 188 GLN B N 1
ATOM 2236 C CA . GLN B 1 87 ? 2.922 37.585 13.924 1.00 41.30 188 GLN B CA 1
ATOM 2237 C C . GLN B 1 87 ? 2.975 37.605 12.406 1.00 39.42 188 GLN B C 1
ATOM 2238 O O . GLN B 1 87 ? 2.320 36.794 11.761 1.00 38.84 188 GLN B O 1
ATOM 2244 N N . HIS B 1 88 ? 3.726 38.527 11.823 1.00 39.11 189 HIS B N 1
ATOM 2245 C CA . HIS B 1 88 ? 3.749 38.606 10.360 1.00 41.07 189 HIS B CA 1
ATOM 2246 C C . HIS B 1 88 ? 4.726 37.630 9.751 1.00 39.45 189 HIS B C 1
ATOM 2247 O O . HIS B 1 88 ? 4.736 37.428 8.545 1.00 38.31 189 HIS B O 1
ATOM 2254 N N . GLN B 1 89 ? 5.538 37.026 10.612 1.00 39.34 190 GLN B N 1
ATOM 2255 C CA . GLN B 1 89 ? 6.507 36.027 10.200 1.00 39.76 190 GLN B CA 1
ATOM 2256 C C . GLN B 1 89 ? 5.863 34.650 10.061 1.00 39.99 190 GLN B C 1
ATOM 2257 O O . GLN B 1 89 ? 6.465 33.737 9.518 1.00 39.79 190 GLN B O 1
ATOM 2263 N N . ILE B 1 90 ? 4.639 34.512 10.559 1.00 38.80 191 ILE B N 1
ATOM 2264 C CA . ILE B 1 90 ? 3.986 33.213 10.646 1.00 37.39 191 ILE B CA 1
ATOM 2265 C C . ILE B 1 90 ? 3.170 32.867 9.403 1.00 38.56 191 ILE B C 1
ATOM 2266 O O . ILE B 1 90 ? 2.212 33.555 9.061 1.00 38.20 191 ILE B O 1
ATOM 2271 N N . ILE B 1 91 ? 3.534 31.770 8.757 1.00 38.38 192 ILE B N 1
ATOM 2272 C CA . ILE B 1 91 ? 2.891 31.364 7.516 1.00 37.70 192 ILE B CA 1
ATOM 2273 C C . ILE B 1 91 ? 2.436 29.897 7.572 1.00 33.76 192 ILE B C 1
ATOM 2274 O O . ILE B 1 91 ? 2.923 29.118 8.377 1.00 34.42 192 ILE B O 1
ATOM 2279 N N . ALA B 1 92 ? 1.459 29.551 6.749 1.00 32.38 193 ALA B N 1
ATOM 2280 C CA . ALA B 1 92 ? 0.948 28.203 6.696 1.00 32.30 193 ALA B CA 1
ATOM 2281 C C . ALA B 1 92 ? 2.030 27.239 6.204 1.00 32.29 193 ALA B C 1
ATOM 2282 O O . ALA B 1 92 ? 2.879 27.583 5.357 1.00 29.72 193 ALA B O 1
ATOM 2284 N N . LEU B 1 93 ? 2.022 26.039 6.772 1.00 29.94 194 LEU B N 1
ATOM 2285 C CA . LEU B 1 93 ? 2.943 25.003 6.337 1.00 28.75 194 LEU B CA 1
ATOM 2286 C C . LEU B 1 93 ? 2.417 24.475 5.012 1.00 28.69 194 LEU B C 1
ATOM 2287 O O . LEU B 1 93 ? 1.210 24.500 4.790 1.00 28.73 194 LEU B O 1
ATOM 2292 N N . PRO B 1 94 ? 3.315 24.021 4.124 1.00 28.19 195 PRO B N 1
ATOM 2293 C CA . PRO B 1 94 ? 2.867 23.370 2.883 1.00 32.09 195 PRO B CA 1
ATOM 2294 C C . PRO B 1 94 ? 1.769 22.337 3.150 1.00 30.81 195 PRO B C 1
ATOM 2295 O O . PRO B 1 94 ? 1.894 21.526 4.072 1.00 29.02 195 PRO B O 1
ATOM 2299 N N . GLY B 1 95 ? 0.694 22.398 2.366 1.00 29.15 196 GLY B N 1
ATOM 2300 C CA . GLY B 1 95 ? -0.346 21.383 2.399 1.00 29.03 196 GLY B CA 1
ATOM 2301 C C . GLY B 1 95 ? -1.364 21.584 3.498 1.00 29.32 196 GLY B C 1
ATOM 2302 O O . GLY B 1 95 ? -2.426 20.970 3.484 1.00 30.31 196 GLY B O 1
ATOM 2303 N N . ALA B 1 96 ? -1.048 22.446 4.457 1.00 28.51 197 ALA B N 1
ATOM 2304 C CA . ALA B 1 96 ? -1.963 22.689 5.565 1.00 28.11 197 ALA B CA 1
ATOM 2305 C C . ALA B 1 96 ? -3.378 23.047 5.080 1.00 31.92 197 ALA B C 1
ATOM 2306 O O . ALA B 1 96 ? -4.343 22.350 5.373 1.00 33.53 197 ALA B O 1
ATOM 2308 N N . VAL B 1 97 ? -3.510 24.113 4.305 1.00 32.82 198 VAL B N 1
ATOM 2309 C CA . VAL B 1 97 ? -4.849 24.539 3.917 1.00 31.27 198 VAL B CA 1
ATOM 2310 C C . VAL B 1 97 ? -5.539 23.479 3.054 1.00 32.71 198 VAL B C 1
ATOM 2311 O O . VAL B 1 97 ? -6.713 23.155 3.259 1.00 32.15 198 VAL B O 1
ATOM 2315 N N . GLU B 1 98 ? -4.795 22.914 2.113 1.00 31.67 199 GLU B N 1
ATOM 2316 C CA . GLU B 1 98 ? -5.346 21.869 1.272 1.00 33.49 199 GLU B CA 1
ATOM 2317 C C . GLU B 1 98 ? -5.770 20.610 2.032 1.00 34.56 199 GLU B C 1
ATOM 2318 O O . GLU B 1 98 ? -6.709 19.917 1.616 1.00 34.74 199 GLU B O 1
ATOM 2324 N N . LEU B 1 99 ? -5.063 20.284 3.116 1.00 33.25 200 LEU B N 1
ATOM 2325 C CA . LEU B 1 99 ? -5.431 19.118 3.914 1.00 31.34 200 LEU B CA 1
ATOM 2326 C C . LEU B 1 99 ? -6.799 19.346 4.565 1.00 32.11 200 LEU B C 1
ATOM 2327 O O . LEU B 1 99 ? -7.701 18.512 4.457 1.00 31.83 200 LEU B O 1
ATOM 2332 N N . LEU B 1 100 ? -6.950 20.485 5.235 1.00 32.15 201 LEU B N 1
ATOM 2333 C CA . LEU B 1 100 ? -8.222 20.843 5.860 1.00 32.69 201 LEU B CA 1
ATOM 2334 C C . LEU B 1 100 ? -9.349 20.887 4.818 1.00 34.15 201 LEU B C 1
ATOM 2335 O O . LEU B 1 100 ? -10.428 20.328 5.028 1.00 33.62 201 LEU B O 1
ATOM 2340 N N . GLU B 1 101 ? -9.081 21.526 3.685 1.00 33.95 202 GLU B N 1
ATOM 2341 C CA . GLU B 1 101 ? -10.077 21.616 2.615 1.00 36.25 202 GLU B CA 1
ATOM 2342 C C . GLU B 1 101 ? -10.461 20.251 2.084 1.00 37.21 202 GLU B C 1
ATOM 2343 O O . GLU B 1 101 ? -11.629 19.993 1.809 1.00 37.41 202 GLU B O 1
ATOM 2349 N N . THR B 1 102 ? -9.481 19.359 1.983 1.00 36.36 203 THR B N 1
ATOM 2350 C CA . THR B 1 102 ? -9.748 17.990 1.548 1.00 36.27 203 THR B CA 1
ATOM 2351 C C . THR B 1 102 ? -10.615 17.267 2.576 1.00 39.66 203 THR B C 1
ATOM 2352 O O . THR B 1 102 ? -11.628 16.652 2.224 1.00 38.93 203 THR B O 1
ATOM 2356 N N . LEU B 1 103 ? -10.242 17.382 3.852 1.00 38.20 204 LEU B N 1
ATOM 2357 C CA . LEU B 1 103 ? -11.080 16.875 4.935 1.00 36.84 204 LEU B CA 1
ATOM 2358 C C . LEU B 1 103 ? -12.521 17.380 4.835 1.00 39.06 204 LEU B C 1
ATOM 2359 O O . LEU B 1 103 ? -13.470 16.606 4.942 1.00 39.80 204 LEU B O 1
ATOM 2364 N N . ASP B 1 104 ? -12.671 18.688 4.658 1.00 37.93 205 ASP B N 1
ATOM 2365 C CA . ASP B 1 104 ? -13.977 19.313 4.567 1.00 40.33 205 ASP B CA 1
ATOM 2366 C C . ASP B 1 104 ? -14.774 18.809 3.354 1.00 42.52 205 ASP B C 1
ATOM 2367 O O . ASP B 1 104 ? -15.994 18.592 3.430 1.00 41.02 205 ASP B O 1
ATOM 2372 N N . LYS B 1 105 ? -14.073 18.647 2.239 1.00 40.03 206 LYS B N 1
ATOM 2373 C CA . LYS B 1 105 ? -14.673 18.144 1.009 1.00 43.16 206 LYS B CA 1
ATOM 2374 C C . LYS B 1 105 ? -15.225 16.745 1.189 1.00 44.55 206 LYS B C 1
ATOM 2375 O O . LYS B 1 105 ? -16.174 16.353 0.507 1.00 45.90 206 LYS B O 1
ATOM 2381 N N . GLU B 1 106 ? -14.610 15.975 2.083 1.00 42.97 207 GLU B N 1
ATOM 2382 C CA . GLU B 1 106 ? -14.964 14.569 2.222 1.00 43.77 207 GLU B CA 1
ATOM 2383 C C . GLU B 1 106 ? -15.796 14.304 3.465 1.00 43.64 207 GLU B C 1
ATOM 2384 O O . GLU B 1 106 ? -16.010 13.149 3.850 1.00 45.30 207 GLU B O 1
ATOM 2390 N N . ASN B 1 107 ? -16.239 15.379 4.097 1.00 39.82 208 ASN B N 1
ATOM 2391 C CA . ASN B 1 107 ? -17.039 15.289 5.307 1.00 42.74 208 ASN B CA 1
ATOM 2392 C C . ASN B 1 107 ? -16.359 14.558 6.455 1.00 41.87 208 ASN B C 1
ATOM 2393 O O . ASN B 1 107 ? -17.023 13.929 7.279 1.00 40.17 208 ASN B O 1
ATOM 2398 N N . LEU B 1 108 ? -15.032 14.645 6.509 1.00 42.51 209 LEU B N 1
ATOM 2399 C CA . LEU B 1 108 ? -14.290 14.103 7.645 1.00 39.49 209 LEU B CA 1
ATOM 2400 C C . LEU B 1 108 ? -14.153 15.243 8.644 1.00 38.35 209 LEU B C 1
ATOM 2401 O O . LEU B 1 108 ? -13.773 16.352 8.278 1.00 36.92 209 LEU B O 1
ATOM 2406 N N . LYS B 1 109 ? -14.505 14.984 9.895 1.00 37.28 210 LYS B N 1
ATOM 2407 C CA . LYS B 1 109 ? -14.525 16.035 10.904 1.00 35.90 210 LYS B CA 1
ATOM 2408 C C . LYS B 1 109 ? -13.140 16.283 11.504 1.00 36.45 210 LYS B C 1
ATOM 2409 O O . LYS B 1 109 ? -12.339 15.362 11.672 1.00 34.95 210 LYS B O 1
ATOM 2415 N N . TRP B 1 110 ? -12.853 17.540 11.803 1.00 35.81 211 TRP B N 1
ATOM 2416 C CA . TRP B 1 110 ? -11.591 17.884 12.430 1.00 33.92 211 TRP B CA 1
ATOM 2417 C C . TRP B 1 110 ? -11.743 18.969 13.477 1.00 35.72 211 TRP B C 1
ATOM 2418 O O . TRP B 1 110 ? -12.691 19.763 13.453 1.00 34.59 211 TRP B O 1
ATOM 2429 N N . CYS B 1 111 ? -10.794 18.985 14.405 1.00 36.57 212 CYS B N 1
ATOM 2430 C CA . CYS B 1 111 ? -10.765 19.974 15.460 1.00 34.80 212 CYS B CA 1
ATOM 2431 C C . CYS B 1 111 ? -9.316 20.309 15.737 1.00 34.55 212 CYS B C 1
ATOM 2432 O O . CYS B 1 111 ? -8.460 19.425 15.731 1.00 35.44 212 CYS B O 1
ATOM 2435 N N . ILE B 1 112 ? -9.034 21.579 15.982 1.00 32.98 213 ILE B N 1
ATOM 2436 C CA . ILE B 1 112 ? -7.700 21.998 16.349 1.00 31.47 213 ILE B CA 1
ATOM 2437 C C . ILE B 1 112 ? -7.574 21.994 17.859 1.00 35.03 213 ILE B C 1
ATOM 2438 O O . ILE B 1 112 ? -8.527 22.329 18.561 1.00 37.26 213 ILE B O 1
ATOM 2443 N N . ALA B 1 113 ? -6.405 21.589 18.360 1.00 31.76 214 ALA B N 1
ATOM 2444 C CA . ALA B 1 113 ? -6.173 21.517 19.792 1.00 34.25 214 ALA B CA 1
ATOM 2445 C C . ALA B 1 113 ? -4.770 22.001 20.150 1.00 35.90 214 ALA B C 1
ATOM 2446 O O . ALA B 1 113 ? -3.769 21.377 19.790 1.00 30.48 214 ALA B O 1
ATOM 2448 N N . THR B 1 114 ? -4.711 23.108 20.879 1.00 32.35 215 THR B N 1
ATOM 2449 C CA . THR B 1 114 ? -3.451 23.777 21.137 1.00 33.68 215 THR B CA 1
ATOM 2450 C C . THR B 1 114 ? -3.277 24.084 22.624 1.00 36.46 215 THR B C 1
ATOM 2451 O O . THR B 1 114 ? -4.254 24.303 23.352 1.00 37.53 215 THR B O 1
ATOM 2455 N N . SER B 1 115 ? -2.027 24.080 23.066 1.00 32.57 216 SER B N 1
ATOM 2456 C CA . SER B 1 115 ? -1.706 24.354 24.452 1.00 35.60 216 SER B CA 1
ATOM 2457 C C . SER B 1 115 ? -1.656 25.840 24.646 1.00 37.04 216 SER B C 1
ATOM 2458 O O . SER B 1 115 ? -1.614 26.320 25.773 1.00 39.29 216 SER B O 1
ATOM 2461 N N . GLY B 1 116 ? -1.634 26.571 23.539 1.00 35.22 217 GLY B N 1
ATOM 2462 C CA . GLY B 1 116 ? -1.584 28.010 23.612 1.00 37.05 217 GLY B CA 1
ATOM 2463 C C . GLY B 1 116 ? -2.934 28.577 24.007 1.00 40.58 217 GLY B C 1
ATOM 2464 O O . GLY B 1 116 ? -3.936 27.851 24.111 1.00 37.78 217 GLY B O 1
ATOM 2465 N N . GLY B 1 117 ? -2.955 29.891 24.228 1.00 44.54 218 GLY B N 1
ATOM 2466 C CA . GLY B 1 117 ? -4.177 30.593 24.579 1.00 43.66 218 GLY B CA 1
ATOM 2467 C C . GLY B 1 117 ? -4.821 31.245 23.374 1.00 45.17 218 GLY B C 1
ATOM 2468 O O . GLY B 1 117 ? -4.252 31.263 22.282 1.00 44.72 218 GLY B O 1
ATOM 2469 N N . ILE B 1 118 ? -6.022 31.784 23.571 1.00 48.95 219 ILE B N 1
ATOM 2470 C CA . ILE B 1 118 ? -6.725 32.479 22.503 1.00 43.93 219 ILE B CA 1
ATOM 2471 C C . ILE B 1 118 ? -5.781 33.361 21.707 1.00 44.54 219 ILE B C 1
ATOM 2472 O O . ILE B 1 118 ? -5.823 33.361 20.482 1.00 45.27 219 ILE B O 1
ATOM 2477 N N . ASP B 1 119 ? -4.909 34.092 22.394 1.00 43.77 220 ASP B N 1
ATOM 2478 C CA . ASP B 1 119 ? -4.078 35.081 21.705 1.00 46.05 220 ASP B CA 1
ATOM 2479 C C . ASP B 1 119 ? -3.176 34.486 20.620 1.00 45.66 220 ASP B C 1
ATOM 2480 O O . ASP B 1 119 ? -3.339 34.803 19.427 1.00 43.21 220 ASP B O 1
ATOM 2485 N N . THR B 1 120 ? -2.241 33.623 21.026 1.00 44.80 221 THR B N 1
ATOM 2486 C CA . THR B 1 120 ? -1.364 32.944 20.072 1.00 42.69 221 THR B CA 1
ATOM 2487 C C . THR B 1 120 ? -2.184 32.186 19.027 1.00 39.78 221 THR B C 1
ATOM 2488 O O . THR B 1 120 ? -1.866 32.212 17.843 1.00 40.01 221 THR B O 1
ATOM 2492 N N . ALA B 1 121 ? -3.260 31.537 19.458 1.00 39.37 222 ALA B N 1
ATOM 2493 C CA . ALA B 1 121 ? -4.074 30.751 18.534 1.00 39.20 222 ALA B CA 1
ATOM 2494 C C . ALA B 1 121 ? -4.665 31.637 17.441 1.00 40.83 222 ALA B C 1
ATOM 2495 O O . ALA B 1 121 ? -4.658 31.292 16.245 1.00 36.75 222 ALA B O 1
ATOM 2497 N N . THR B 1 122 ? -5.172 32.792 17.857 1.00 39.73 223 THR B N 1
ATOM 2498 C CA . THR B 1 122 ? -5.839 33.693 16.925 1.00 40.38 223 THR B CA 1
ATOM 2499 C C . THR B 1 122 ? -4.864 34.134 15.861 1.00 37.82 223 THR B C 1
ATOM 2500 O O . THR B 1 122 ? -5.177 34.129 14.681 1.00 38.05 223 THR B O 1
ATOM 2504 N N . ILE B 1 123 ? -3.660 34.465 16.297 1.00 38.90 224 ILE B N 1
ATOM 2505 C CA . ILE B 1 123 ? -2.590 34.864 15.400 1.00 39.38 224 ILE B CA 1
ATOM 2506 C C . ILE B 1 123 ? -2.233 33.757 14.420 1.00 38.40 224 ILE B C 1
ATOM 2507 O O . ILE B 1 123 ? -2.052 33.995 13.228 1.00 36.89 224 ILE B O 1
ATOM 2512 N N . ASN B 1 124 ? -2.129 32.533 14.931 1.00 38.79 225 ASN B N 1
ATOM 2513 C CA . ASN B 1 124 ? -1.794 31.410 14.077 1.00 35.96 225 ASN B CA 1
ATOM 2514 C C . ASN B 1 124 ? -2.928 31.103 13.088 1.00 37.97 225 ASN B C 1
ATOM 2515 O O . ASN B 1 124 ? -2.688 30.819 11.904 1.00 35.69 225 ASN B O 1
ATOM 2520 N N . LEU B 1 125 ? -4.165 31.197 13.559 1.00 37.29 226 LEU B N 1
ATOM 2521 C CA . LEU B 1 125 ? -5.305 31.001 12.674 1.00 38.27 226 LEU B CA 1
ATOM 2522 C C . LEU B 1 125 ? -5.294 31.967 11.482 1.00 37.61 226 LEU B C 1
ATOM 2523 O O . LEU B 1 125 ? -5.510 31.546 10.351 1.00 36.61 226 LEU B O 1
ATOM 2528 N N . LYS B 1 126 ? -5.011 33.244 11.732 1.00 38.21 227 LYS B N 1
ATOM 2529 C CA . LYS B 1 126 ? -4.927 34.229 10.648 1.00 39.23 227 LYS B CA 1
ATOM 2530 C C . LYS B 1 126 ? -4.102 33.683 9.494 1.00 40.39 227 LYS B C 1
ATOM 2531 O O . LYS B 1 126 ? -4.427 33.902 8.322 1.00 39.89 227 LYS B O 1
ATOM 2537 N N . ALA B 1 127 ? -3.019 32.985 9.825 1.00 38.79 228 ALA B N 1
ATOM 2538 C CA . ALA B 1 127 ? -2.110 32.483 8.802 1.00 38.40 228 ALA B CA 1
ATOM 2539 C C . ALA B 1 127 ? -2.823 31.484 7.906 1.00 38.71 228 ALA B C 1
ATOM 2540 O O . ALA B 1 127 ? -2.480 31.330 6.733 1.00 39.51 228 ALA B O 1
ATOM 2542 N N . LEU B 1 128 ? -3.825 30.816 8.467 1.00 37.16 229 LEU B N 1
ATOM 2543 C CA . LEU B 1 128 ? -4.658 29.891 7.714 1.00 36.56 229 LEU B CA 1
ATOM 2544 C C . LEU B 1 128 ? -5.906 30.584 7.140 1.00 38.92 229 LEU B C 1
ATOM 2545 O O . LEU B 1 128 ? -6.682 29.970 6.411 1.00 36.57 229 LEU B O 1
ATOM 2550 N N . LYS B 1 129 ? -6.095 31.858 7.485 1.00 41.10 230 LYS B N 1
ATOM 2551 C CA . LYS B 1 129 ? -7.300 32.591 7.113 1.00 40.32 230 LYS B CA 1
ATOM 2552 C C . LYS B 1 129 ? -8.493 31.887 7.720 1.00 41.87 230 LYS B C 1
ATOM 2553 O O . LYS B 1 129 ? -9.443 31.540 7.021 1.00 42.95 230 LYS B O 1
ATOM 2559 N N . LEU B 1 130 ? -8.422 31.647 9.022 1.00 40.58 231 LEU B N 1
ATOM 2560 C CA . LEU B 1 130 ? -9.492 30.962 9.725 1.00 43.51 231 LEU B CA 1
ATOM 2561 C C . LEU B 1 130 ? -10.002 31.772 10.903 1.00 45.49 231 LEU B C 1
ATOM 2562 O O . LEU B 1 130 ? -9.229 32.402 11.635 1.00 45.04 231 LEU B O 1
ATOM 2567 N N . ASP B 1 131 ? -11.312 31.710 11.095 1.00 45.81 232 ASP B N 1
ATOM 2568 C CA . ASP B 1 131 ? -11.989 32.443 12.151 1.00 49.78 232 ASP B CA 1
ATOM 2569 C C . ASP B 1 131 ? -12.104 31.568 13.400 1.00 50.49 232 ASP B C 1
ATOM 2570 O O . ASP B 1 131 ? -12.784 30.538 13.384 1.00 52.11 232 ASP B O 1
ATOM 2575 N N . ILE B 1 132 ? -11.437 31.979 14.478 1.00 50.16 233 ILE B N 1
ATOM 2576 C CA . ILE B 1 132 ? -11.397 31.196 15.719 1.00 49.49 233 ILE B CA 1
ATOM 2577 C C . ILE B 1 132 ? -12.794 30.879 16.250 1.00 53.47 233 ILE B C 1
ATOM 2578 O O . ILE B 1 132 ? -12.976 29.926 17.017 1.00 51.44 233 ILE B O 1
ATOM 2583 N N . ASN B 1 133 ? -13.772 31.689 15.841 1.00 53.94 234 ASN B N 1
ATOM 2584 C CA . ASN B 1 133 ? -15.165 31.530 16.264 1.00 54.71 234 ASN B CA 1
ATOM 2585 C C . ASN B 1 133 ? -16.058 30.854 15.227 1.00 54.51 234 ASN B C 1
ATOM 2586 O O . ASN B 1 133 ? -17.238 30.623 15.485 1.00 56.96 234 ASN B O 1
ATOM 2591 N N . LYS B 1 134 ? -15.505 30.553 14.054 1.00 51.79 235 LYS B N 1
ATOM 2592 C CA . LYS B 1 134 ? -16.241 29.808 13.038 1.00 51.27 235 LYS B CA 1
ATOM 2593 C C . LYS B 1 134 ? -15.720 28.368 12.826 1.00 51.46 235 LYS B C 1
ATOM 2594 O O . LYS B 1 134 ? -16.277 27.618 12.026 1.00 50.82 235 LYS B O 1
ATOM 2600 N N . ILE B 1 135 ? -14.658 27.982 13.535 1.00 48.03 236 ILE B N 1
ATOM 2601 C CA . ILE B 1 135 ? -14.120 26.631 13.399 1.00 44.85 236 ILE B CA 1
ATOM 2602 C C . ILE B 1 135 ? -14.111 25.871 14.720 1.00 44.58 236 ILE B C 1
ATOM 2603 O O . ILE B 1 135 ? -14.202 26.474 15.797 1.00 45.67 236 ILE B O 1
ATOM 2608 N N . ASN B 1 136 ? -13.989 24.545 14.628 1.00 41.00 237 ASN B N 1
ATOM 2609 C CA . ASN B 1 136 ? -13.794 23.708 15.805 1.00 40.10 237 ASN B CA 1
ATOM 2610 C C . ASN B 1 136 ? -12.378 23.863 16.331 1.00 40.75 237 ASN B C 1
ATOM 2611 O O . ASN B 1 136 ? -11.409 2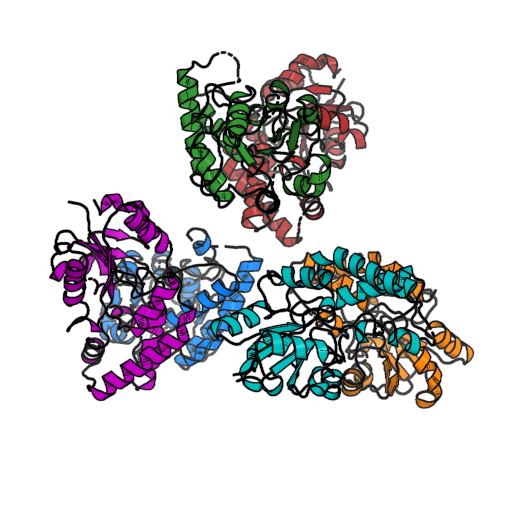3.508 15.656 1.00 38.98 237 ASN B O 1
ATOM 2616 N N . ILE B 1 137 ? -12.256 24.414 17.530 1.00 41.44 238 ILE B N 1
ATOM 2617 C CA . ILE B 1 137 ? -10.962 24.512 18.180 1.00 40.04 238 ILE B CA 1
ATOM 2618 C C . ILE B 1 137 ? -11.127 24.527 19.682 1.00 42.95 238 ILE B C 1
ATOM 2619 O O . ILE B 1 137 ? -12.088 25.093 20.213 1.00 45.14 238 ILE B O 1
ATOM 2624 N N . VAL B 1 138 ? -10.187 23.880 20.357 1.00 38.89 239 VAL B N 1
ATOM 2625 C CA . VAL B 1 138 ? -10.041 24.025 21.783 1.00 40.05 239 VAL B CA 1
ATOM 2626 C C . VAL B 1 138 ? -8.637 24.550 22.077 1.00 41.28 239 VAL B C 1
ATOM 2627 O O . VAL B 1 138 ? -7.672 24.171 21.409 1.00 38.83 239 VAL B O 1
ATOM 2631 N N . THR B 1 139 ? -8.536 25.458 23.045 1.00 41.20 240 THR B N 1
ATOM 2632 C CA . THR B 1 139 ? -7.257 26.013 23.452 1.00 41.12 240 THR B CA 1
ATOM 2633 C C . THR B 1 139 ? -7.080 25.830 24.944 1.00 41.03 240 THR B C 1
ATOM 2634 O O . THR B 1 139 ? -7.912 25.213 25.601 1.00 41.31 240 THR B O 1
ATOM 2638 N N . ARG B 1 140 ? -6.007 26.422 25.467 1.00 41.38 241 ARG B N 1
ATOM 2639 C CA . ARG B 1 140 ? -5.661 26.329 26.883 1.00 45.36 241 ARG B CA 1
ATOM 2640 C C . ARG B 1 140 ? -6.742 26.927 27.772 1.00 46.03 241 ARG B C 1
ATOM 2641 O O . ARG B 1 140 ? -6.926 26.501 28.913 1.00 48.44 241 ARG B O 1
ATOM 2649 N N . ASP B 1 141 ? -7.446 27.918 27.242 1.00 46.90 242 ASP B N 1
ATOM 2650 C CA . ASP B 1 141 ? -8.514 28.581 27.985 1.00 49.42 242 ASP B CA 1
ATOM 2651 C C . ASP B 1 141 ? -9.744 27.689 28.151 1.00 48.90 242 ASP B C 1
ATOM 2652 O O . ASP B 1 141 ? -10.624 27.981 28.962 1.00 48.46 242 ASP B O 1
ATOM 2657 N N . ASP B 1 142 ? -9.781 26.586 27.405 1.00 47.61 243 ASP B N 1
ATOM 2658 C CA . ASP B 1 142 ? -10.917 25.672 27.451 1.00 46.80 243 ASP B CA 1
ATOM 2659 C C . ASP B 1 142 ? -10.773 24.528 28.465 1.00 48.07 243 ASP B C 1
ATOM 2660 O O . ASP B 1 142 ? -11.765 23.891 28.819 1.00 49.18 243 ASP B O 1
ATOM 2665 N N . VAL B 1 143 ? -9.553 24.267 28.929 1.00 45.78 244 VAL B N 1
ATOM 2666 C CA . VAL B 1 143 ? -9.294 23.116 29.801 1.00 47.26 244 VAL B CA 1
ATOM 2667 C C . VAL B 1 143 ? -8.534 23.510 31.056 1.00 48.32 244 VAL B C 1
ATOM 2668 O O . VAL B 1 143 ? -8.157 24.661 31.217 1.00 47.91 244 VAL B O 1
ATOM 2672 N N . SER B 1 144 ? -8.282 22.529 31.918 1.00 48.30 245 SER B N 1
ATOM 2673 C CA . SER B 1 144 ? -7.492 22.703 33.142 1.00 49.51 245 SER B CA 1
ATOM 2674 C C . SER B 1 144 ? -5.978 22.492 32.978 1.00 50.09 245 SER B C 1
ATOM 2675 O O . SER B 1 144 ? -5.189 23.068 33.718 1.00 50.66 245 SER B O 1
ATOM 2678 N N . TYR B 1 145 ? -5.567 21.638 32.048 1.00 49.09 246 TYR B N 1
ATOM 2679 C CA . TYR B 1 145 ? -4.143 21.356 31.869 1.00 48.13 246 TYR B CA 1
ATOM 2680 C C . TYR B 1 145 ? -3.824 21.104 30.403 1.00 45.74 246 TYR B C 1
ATOM 2681 O O . TYR B 1 145 ? -4.554 20.375 29.726 1.00 43.65 246 TYR B O 1
ATOM 2690 N N . GLY B 1 146 ? -2.738 21.701 29.914 1.00 42.08 247 GLY B N 1
ATOM 2691 C CA . GLY B 1 146 ? -2.305 21.488 28.541 1.00 39.20 247 GLY B CA 1
ATOM 2692 C C . GLY B 1 146 ? -1.626 20.144 28.294 1.00 38.63 247 GLY B C 1
ATOM 2693 O O . GLY B 1 146 ? -1.628 19.251 29.145 1.00 37.12 247 GLY B O 1
ATOM 2694 N N . LYS B 1 147 ? -1.038 19.990 27.115 1.00 37.20 248 LYS B N 1
ATOM 2695 C CA . LYS B 1 147 ? -0.328 18.761 26.786 1.00 36.28 248 LYS B CA 1
ATOM 2696 C C . LYS B 1 147 ? 0.855 18.629 27.740 1.00 37.40 248 LYS B C 1
ATOM 2697 O O . LYS B 1 147 ? 1.377 19.634 28.223 1.00 38.88 248 LYS B O 1
ATOM 2703 N N . PRO B 1 148 ? 1.272 17.390 28.053 1.00 37.96 249 PRO B N 1
ATOM 2704 C CA . PRO B 1 148 ? 0.862 16.071 27.558 1.00 33.84 249 PRO B CA 1
ATOM 2705 C C . PRO B 1 148 ? -0.382 15.486 28.225 1.00 35.49 249 PRO B C 1
ATOM 2706 O O . PRO B 1 148 ? -0.684 14.308 27.976 1.00 34.63 249 PRO B O 1
ATOM 2710 N N . ASP B 1 149 ? -1.066 16.249 29.071 1.00 36.53 250 ASP B N 1
ATOM 2711 C CA . ASP B 1 149 ? -2.372 15.816 29.586 1.00 38.25 250 ASP B CA 1
ATOM 2712 C C . ASP B 1 149 ? -3.301 15.627 28.395 1.00 35.44 250 ASP B C 1
ATOM 2713 O O . ASP B 1 149 ? -3.202 16.354 27.425 1.00 35.57 250 ASP B O 1
ATOM 2718 N N . PRO B 1 150 ? -4.183 14.628 28.458 1.00 37.02 251 PRO B N 1
ATOM 2719 C CA . PRO B 1 150 ? -5.103 14.350 27.346 1.00 38.34 251 PRO B CA 1
ATOM 2720 C C . PRO B 1 150 ? -6.333 15.277 27.316 1.00 39.39 251 PRO B C 1
ATOM 2721 O O . PRO B 1 150 ? -7.154 15.168 26.408 1.00 38.40 251 PRO B O 1
ATOM 2725 N N . ASP B 1 151 ? -6.453 16.158 28.304 1.00 39.64 252 ASP B N 1
ATOM 2726 C CA . ASP B 1 151 ? -7.556 17.112 28.380 1.00 40.76 252 ASP B CA 1
ATOM 2727 C C . ASP B 1 151 ? -7.947 17.654 27.018 1.00 39.79 252 ASP B C 1
ATOM 2728 O O . ASP B 1 151 ? -9.081 17.478 26.550 1.00 40.52 252 ASP B O 1
ATOM 2733 N N . LEU B 1 152 ? -6.993 18.326 26.393 1.00 35.77 253 LEU B N 1
ATOM 2734 C CA . LEU B 1 152 ? -7.222 18.950 25.118 1.00 36.11 253 LEU B CA 1
ATOM 2735 C C . LEU B 1 152 ? -7.865 18.008 24.123 1.00 37.73 253 LEU B C 1
ATOM 2736 O O . LEU B 1 152 ? -8.834 18.374 23.472 1.00 39.03 253 LEU B O 1
ATOM 2741 N N . PHE B 1 153 ? -7.321 16.804 23.982 1.00 35.71 254 PHE B N 1
ATOM 2742 C CA . PHE B 1 153 ? -7.763 15.918 22.916 1.00 36.25 254 PHE B CA 1
ATOM 2743 C C . PHE B 1 153 ? -9.116 15.306 23.238 1.00 36.84 254 PHE B C 1
ATOM 2744 O O . PHE B 1 153 ? -9.908 15.026 22.348 1.00 37.08 254 PHE B O 1
ATOM 2752 N N . LEU B 1 154 ? -9.376 15.094 24.518 1.00 38.22 255 LEU B N 1
ATOM 2753 C CA . LEU B 1 154 ? -10.681 14.623 24.939 1.00 38.54 255 LEU B CA 1
ATOM 2754 C C . LEU B 1 154 ? -11.716 15.696 24.612 1.00 36.68 255 LEU B C 1
ATOM 2755 O O . LEU B 1 154 ? -12.780 15.402 24.084 1.00 37.06 255 LEU B O 1
ATOM 2760 N N . ALA B 1 155 ? -11.386 16.946 24.916 1.00 38.03 256 ALA B N 1
ATOM 2761 C CA . ALA B 1 155 ? -12.254 18.060 24.587 1.00 36.95 256 ALA B CA 1
ATOM 2762 C C . ALA B 1 155 ? -12.434 18.156 23.067 1.00 38.39 256 ALA B C 1
ATOM 2763 O O . ALA B 1 155 ? -13.544 18.352 22.570 1.00 37.91 256 ALA B O 1
ATOM 2765 N N . ALA B 1 156 ? -11.337 18.014 22.331 1.00 36.98 257 ALA B N 1
ATOM 2766 C CA . ALA B 1 156 ? -11.403 18.072 20.874 1.00 38.26 257 ALA B CA 1
ATOM 2767 C C . ALA B 1 156 ? -12.337 17.005 20.297 1.00 37.03 257 ALA B C 1
ATOM 2768 O O . ALA B 1 156 ? -13.168 17.296 19.430 1.00 37.84 257 ALA B O 1
ATOM 2770 N N . ALA B 1 157 ? -12.193 15.772 20.772 1.00 35.09 258 ALA B N 1
ATOM 2771 C CA . ALA B 1 157 ? -13.026 14.673 20.306 1.00 37.34 258 ALA B CA 1
ATOM 2772 C C . ALA B 1 157 ? -14.508 14.930 20.635 1.00 38.79 258 ALA B C 1
ATOM 2773 O O . ALA B 1 157 ? -15.402 14.553 19.881 1.00 38.26 258 ALA B O 1
ATOM 2775 N N . LYS B 1 158 ? -14.746 15.577 21.773 1.00 38.98 259 LYS B N 1
ATOM 2776 C CA . LYS B 1 158 ? -16.080 15.937 22.233 1.00 40.35 259 LYS B CA 1
ATOM 2777 C C . LYS B 1 158 ? -16.712 16.976 21.289 1.00 40.86 259 LYS B C 1
ATOM 2778 O O . LYS B 1 158 ? -17.842 16.813 20.820 1.00 40.47 259 LYS B O 1
ATOM 2784 N N . LYS B 1 159 ? -15.959 18.029 20.997 1.00 36.65 260 LYS B N 1
ATOM 2785 C CA . LYS B 1 159 ? -16.368 19.028 20.018 1.00 38.09 260 LYS B CA 1
ATOM 2786 C C . LYS B 1 159 ? -16.861 18.458 18.694 1.00 39.28 260 LYS B C 1
ATOM 2787 O O . LYS B 1 159 ? -17.863 18.921 18.144 1.00 38.63 260 LYS B O 1
ATOM 2793 N N . ILE B 1 160 ? -16.171 17.458 18.162 1.00 39.09 261 ILE B N 1
ATOM 2794 C CA . ILE B 1 160 ? -16.593 16.912 16.880 1.00 38.54 261 ILE B CA 1
ATOM 2795 C C . ILE B 1 160 ? -17.342 15.606 17.025 1.00 38.42 261 ILE B C 1
ATOM 2796 O O . ILE B 1 160 ? -17.529 14.899 16.058 1.00 40.90 261 ILE B O 1
ATOM 2801 N N . GLY B 1 161 ? -17.769 15.288 18.240 1.00 39.44 262 GLY B N 1
ATOM 2802 C CA . GLY B 1 161 ? -18.628 14.136 18.456 1.00 39.75 262 GLY B CA 1
ATOM 2803 C C . GLY B 1 161 ? -18.032 12.784 18.111 1.00 45.24 262 GLY B C 1
ATOM 2804 O O . GLY B 1 161 ? -18.754 11.859 17.724 1.00 45.58 262 GLY B O 1
ATOM 2805 N N . ALA B 1 162 ? -16.721 12.630 18.266 1.00 43.35 263 ALA B N 1
ATOM 2806 C CA . ALA B 1 162 ? -16.121 11.326 17.960 1.00 45.95 263 ALA B CA 1
ATOM 2807 C C . ALA B 1 162 ? -15.545 10.629 19.183 1.00 44.73 263 ALA B C 1
ATOM 2808 O O . ALA B 1 162 ? -14.883 11.253 20.005 1.00 44.09 263 ALA B O 1
ATOM 2810 N N . PRO B 1 163 ? -15.811 9.323 19.305 1.00 45.40 264 PRO B N 1
ATOM 2811 C CA . PRO B 1 163 ? -15.136 8.509 20.315 1.00 46.78 264 PRO B CA 1
ATOM 2812 C C . PRO B 1 163 ? -13.634 8.637 20.095 1.00 47.18 264 PRO B C 1
ATOM 2813 O O . PRO B 1 163 ? -13.192 8.615 18.942 1.00 46.68 264 PRO B O 1
ATOM 2817 N N . ILE B 1 164 ? -12.865 8.780 21.170 1.00 46.27 265 ILE B N 1
ATOM 2818 C CA . ILE B 1 164 ? -11.418 8.971 21.038 1.00 47.88 265 ILE B CA 1
ATOM 2819 C C . ILE B 1 164 ? -10.755 7.853 20.222 1.00 46.30 265 ILE B C 1
ATOM 2820 O O . ILE B 1 164 ? -9.797 8.097 19.484 1.00 44.59 265 ILE B O 1
ATOM 2825 N N . ASP B 1 165 ? -11.292 6.643 20.337 1.00 47.25 266 ASP B N 1
ATOM 2826 C CA . ASP B 1 165 ? -10.737 5.475 19.649 1.00 47.42 266 ASP B CA 1
ATOM 2827 C C . ASP B 1 165 ? -10.950 5.557 18.144 1.00 47.05 266 ASP B C 1
ATOM 2828 O O . ASP B 1 165 ? -10.478 4.709 17.395 1.00 47.31 266 ASP B O 1
ATOM 2833 N N . GLU B 1 166 ? -11.677 6.566 17.690 1.00 47.44 267 GLU B N 1
ATOM 2834 C CA . GLU B 1 166 ? -11.804 6.764 16.257 1.00 46.77 267 GLU B CA 1
ATOM 2835 C C . GLU B 1 166 ? -10.983 7.965 15.806 1.00 44.53 267 GLU B C 1
ATOM 2836 O O . GLU B 1 166 ? -11.111 8.410 14.663 1.00 43.58 267 GLU B O 1
ATOM 2842 N N . CYS B 1 167 ? -10.144 8.488 16.699 1.00 41.33 268 CYS B N 1
ATOM 2843 C CA . CYS B 1 167 ? -9.425 9.736 16.421 1.00 40.81 268 CYS B CA 1
ATOM 2844 C C . CYS B 1 167 ? -7.975 9.589 15.971 1.00 38.77 268 CYS B C 1
ATOM 2845 O O . CYS B 1 167 ? -7.184 8.857 16.573 1.00 37.32 268 CYS B O 1
ATOM 2848 N N . LEU B 1 168 ? -7.626 10.335 14.931 1.00 35.07 269 LEU B N 1
ATOM 2849 C CA . LEU B 1 168 ? -6.240 10.489 14.539 1.00 33.24 269 LEU B CA 1
ATOM 2850 C C . LEU B 1 168 ? -5.693 11.811 15.089 1.00 32.69 269 LEU B C 1
ATOM 2851 O O . LEU B 1 168 ? -6.125 12.878 14.667 1.00 30.96 269 LEU B O 1
ATOM 2856 N N . VAL B 1 169 ? -4.758 11.752 16.041 1.00 30.52 270 VAL B N 1
ATOM 2857 C CA . VAL B 1 169 ? -4.106 12.973 16.520 1.00 28.28 270 VAL B CA 1
ATOM 2858 C C . VAL B 1 169 ? -2.907 13.273 15.635 1.00 30.58 270 VAL B C 1
ATOM 2859 O O . VAL B 1 169 ? -2.005 12.426 15.519 1.00 28.78 270 VAL B O 1
ATOM 2863 N N . ILE B 1 170 ? -2.902 14.449 14.995 1.00 25.89 271 ILE B N 1
ATOM 2864 C CA . ILE B 1 170 ? -1.755 14.898 14.203 1.00 26.31 271 ILE B CA 1
ATOM 2865 C C . ILE B 1 170 ? -1.048 16.057 14.925 1.00 30.51 271 ILE B C 1
ATOM 2866 O O . ILE B 1 170 ? -1.652 17.096 15.185 1.00 29.26 271 ILE B O 1
ATOM 2871 N N . GLY B 1 171 ? 0.222 15.863 15.269 1.00 29.54 272 GLY B N 1
ATOM 2872 C CA . GLY B 1 171 ? 1.017 16.898 15.906 1.00 28.73 272 GLY B CA 1
ATOM 2873 C C . GLY B 1 171 ? 2.493 16.782 15.537 1.00 28.40 272 GLY B C 1
ATOM 2874 O O . GLY B 1 171 ? 2.910 15.875 14.806 1.00 26.78 272 GLY B O 1
ATOM 2875 N N . ASP B 1 172 ? 3.294 17.700 16.058 1.00 26.19 273 ASP B N 1
ATOM 2876 C CA . ASP B 1 172 ? 4.693 17.801 15.670 1.00 27.00 273 ASP B CA 1
ATOM 2877 C C . ASP B 1 172 ? 5.587 17.647 16.886 1.00 27.37 273 ASP B C 1
ATOM 2878 O O . ASP B 1 172 ? 6.795 17.768 16.771 1.00 29.09 273 ASP B O 1
ATOM 2883 N N . ALA B 1 173 ? 4.999 17.459 18.059 1.00 27.57 274 ALA B N 1
ATOM 2884 C CA . ALA B 1 173 ? 5.801 17.427 19.274 1.00 26.94 274 ALA B CA 1
ATOM 2885 C C . ALA B 1 173 ? 5.611 16.125 20.039 1.00 28.14 274 ALA B C 1
ATOM 2886 O O . ALA B 1 173 ? 4.570 15.488 19.977 1.00 26.16 274 ALA B O 1
ATOM 2888 N N . ILE B 1 174 ? 6.663 15.761 20.756 1.00 30.02 275 ILE B N 1
ATOM 2889 C CA . ILE B 1 174 ? 6.671 14.682 21.732 1.00 29.29 275 ILE B CA 1
ATOM 2890 C C . ILE B 1 174 ? 5.399 14.773 22.581 1.00 28.61 275 ILE B C 1
ATOM 2891 O O . ILE B 1 174 ? 4.734 13.777 22.804 1.00 27.81 275 ILE B O 1
ATOM 2896 N N . TRP B 1 175 ? 5.039 15.991 22.991 1.00 28.91 276 TRP B N 1
ATOM 2897 C CA . TRP B 1 175 ? 3.864 16.239 23.828 1.00 29.86 276 TRP B CA 1
ATOM 2898 C C . TRP B 1 175 ? 2.510 15.897 23.185 1.00 29.29 276 TRP B C 1
ATOM 2899 O O . TRP B 1 175 ? 1.589 15.506 23.887 1.00 28.80 276 TRP B O 1
ATOM 2910 N N . ASP B 1 176 ? 2.397 16.035 21.865 1.00 27.91 277 ASP B N 1
ATOM 2911 C CA . ASP B 1 176 ? 1.201 15.592 21.142 1.00 26.82 277 ASP B CA 1
ATOM 2912 C C . ASP B 1 176 ? 1.065 14.076 21.145 1.00 29.15 277 ASP B C 1
ATOM 2913 O O . ASP B 1 176 ? -0.011 13.519 21.395 1.00 28.38 277 ASP B O 1
ATOM 2926 N N . LEU B 1 178 ? 2.606 11.900 23.213 1.00 27.74 279 LEU B N 1
ATOM 2927 C CA . LEU B 1 178 ? 2.348 11.503 24.593 1.00 28.74 279 LEU B CA 1
ATOM 2928 C C . LEU B 1 178 ? 0.876 11.643 24.978 1.00 28.61 279 LEU B C 1
ATOM 2929 O O . LEU B 1 178 ? 0.274 10.701 25.478 1.00 28.27 279 LEU B O 1
ATOM 2934 N N . ALA B 1 179 ? 0.298 12.826 24.763 1.00 27.85 280 ALA B N 1
ATOM 2935 C CA . ALA B 1 179 ? -1.117 13.027 25.053 1.00 29.05 280 ALA B CA 1
ATOM 2936 C C . ALA B 1 179 ? -1.968 12.027 24.277 1.00 29.04 280 ALA B C 1
ATOM 2937 O O . ALA B 1 179 ? -2.905 11.444 24.824 1.00 30.77 280 ALA B O 1
ATOM 2939 N N . ALA B 1 180 ? -1.643 11.825 23.005 1.00 27.44 281 ALA B N 1
ATOM 2940 C CA . ALA B 1 180 ? -2.392 10.882 22.170 1.00 30.10 281 ALA B CA 1
ATOM 2941 C C . ALA B 1 180 ? -2.403 9.467 22.766 1.00 30.81 281 ALA B C 1
ATOM 2942 O O . ALA B 1 180 ? -3.463 8.846 22.929 1.00 30.46 281 ALA B O 1
ATOM 2944 N N . ARG B 1 181 ? -1.217 8.964 23.094 1.00 29.21 282 ARG B N 1
ATOM 2945 C CA . ARG B 1 181 ? -1.106 7.610 23.598 1.00 31.34 282 ARG B CA 1
ATOM 2946 C C . ARG B 1 181 ? -1.825 7.509 24.950 1.00 32.21 282 ARG B C 1
ATOM 2947 O O . ARG B 1 181 ? -2.493 6.516 25.242 1.00 30.83 282 ARG B O 1
ATOM 2955 N N . ARG B 1 182 ? -1.719 8.556 25.758 1.00 30.54 283 ARG B N 1
ATOM 2956 C CA . ARG B 1 182 ? -2.386 8.561 27.052 1.00 32.05 283 ARG B CA 1
ATOM 2957 C C . ARG B 1 182 ? -3.928 8.496 26.998 1.00 34.40 283 ARG B C 1
ATOM 2958 O O . ARG B 1 182 ? -4.549 7.911 27.882 1.00 34.95 283 ARG B O 1
ATOM 2966 N N . CYS B 1 183 ? -4.565 9.085 25.987 1.00 33.02 284 CYS B N 1
ATOM 2967 C CA . CYS B 1 183 ? -6.001 8.850 25.861 1.00 33.34 284 CYS B CA 1
ATOM 2968 C C . CYS B 1 183 ? -6.313 7.673 24.932 1.00 34.34 284 CYS B C 1
ATOM 2969 O O . CYS B 1 183 ? -7.461 7.437 24.572 1.00 38.31 284 CYS B O 1
ATOM 2972 N N . LYS B 1 184 ? -5.285 6.938 24.531 1.00 33.63 285 LYS B N 1
ATOM 2973 C CA . LYS B 1 184 ? -5.492 5.735 23.741 1.00 33.66 285 LYS B CA 1
ATOM 2974 C C . LYS B 1 184 ? -5.841 6.044 22.293 1.00 32.64 285 LYS B C 1
ATOM 2975 O O . LYS B 1 184 ? -6.489 5.256 21.630 1.00 29.90 285 LYS B O 1
ATOM 2981 N N . ALA B 1 185 ? -5.421 7.207 21.810 1.00 35.08 286 ALA B N 1
ATOM 2982 C CA . ALA B 1 185 ? -5.672 7.567 20.418 1.00 32.35 286 ALA B CA 1
ATOM 2983 C C . ALA B 1 185 ? -4.456 7.194 19.577 1.00 32.22 286 ALA B C 1
ATOM 2984 O O . ALA B 1 185 ? -3.331 7.112 20.087 1.00 33.28 286 ALA B O 1
ATOM 2986 N N . THR B 1 186 ? -4.676 6.997 18.291 1.00 29.54 287 THR B N 1
ATOM 2987 C CA . THR B 1 186 ? -3.589 6.773 17.357 1.00 29.09 287 THR B CA 1
ATOM 2988 C C . THR B 1 186 ? -2.893 8.094 17.096 1.00 30.79 287 THR B C 1
ATOM 2989 O O . THR B 1 186 ? -3.552 9.074 16.800 1.00 30.75 287 THR B O 1
ATOM 2993 N N . GLY B 1 187 ? -1.570 8.130 17.171 1.00 27.88 288 GLY B N 1
ATOM 2994 C CA . GLY B 1 187 ? -0.862 9.368 16.923 1.00 27.31 288 GLY B CA 1
ATOM 2995 C C . GLY B 1 187 ? -0.060 9.364 15.635 1.00 26.95 288 GLY B C 1
ATOM 2996 O O . GLY B 1 187 ? 0.481 8.338 15.243 1.00 26.95 288 GLY B O 1
ATOM 2997 N N . VAL B 1 188 ? 0.025 10.516 14.985 1.00 25.71 289 VAL B N 1
ATOM 2998 C CA . VAL B 1 188 ? 0.868 10.693 13.811 1.00 25.68 289 VAL B CA 1
ATOM 2999 C C . VAL B 1 188 ? 1.718 11.966 13.954 1.00 26.99 289 VAL B C 1
ATOM 3000 O O . VAL B 1 188 ? 1.212 13.016 14.314 1.00 23.68 289 VAL B O 1
ATOM 3004 N N . GLY B 1 189 ? 3.025 11.868 13.710 1.00 26.80 290 GLY B N 1
ATOM 3005 C CA . GLY B 1 189 ? 3.889 13.017 13.912 1.00 23.97 290 GLY B CA 1
ATOM 3006 C C . GLY B 1 189 ? 4.347 13.688 12.636 1.00 26.82 290 GLY B C 1
ATOM 3007 O O . GLY B 1 189 ? 4.510 13.021 11.601 1.00 26.41 290 GLY B O 1
ATOM 3008 N N . LEU B 1 190 ? 4.557 15.006 12.712 1.00 23.45 291 LEU B N 1
ATOM 3009 C CA . LEU B 1 190 ? 5.099 15.785 11.601 1.00 25.27 291 LEU B CA 1
ATOM 3010 C C . LEU B 1 190 ? 6.460 16.330 12.011 1.00 25.43 291 LEU B C 1
ATOM 3011 O O . LEU B 1 190 ? 6.672 16.629 13.188 1.00 24.28 291 LEU B O 1
ATOM 3016 N N . LEU B 1 191 ? 7.363 16.501 11.045 1.00 25.28 292 LEU B N 1
ATOM 3017 C CA . LEU B 1 191 ? 8.735 16.971 11.323 1.00 25.40 292 LEU B CA 1
ATOM 3018 C C . LEU B 1 191 ? 8.776 18.492 11.368 1.00 26.50 292 LEU B C 1
ATOM 3019 O O . LEU B 1 191 ? 9.822 19.088 11.622 1.00 26.61 292 LEU B O 1
ATOM 3024 N N . SER B 1 192 ? 7.631 19.119 11.108 1.00 27.29 293 SER B N 1
ATOM 3025 C CA . SER B 1 192 ? 7.589 20.573 10.863 1.00 28.68 293 SER B CA 1
ATOM 3026 C C . SER B 1 192 ? 7.730 21.417 12.120 1.00 26.48 293 SER B C 1
ATOM 3027 O O . SER B 1 192 ? 7.838 22.643 12.042 1.00 27.74 293 SER B O 1
ATOM 3030 N N . GLY B 1 193 ? 7.732 20.757 13.272 1.00 26.69 294 GLY B N 1
ATOM 3031 C CA . GLY B 1 193 ? 7.955 21.428 14.542 1.00 26.52 294 GLY B CA 1
ATOM 3032 C C . GLY B 1 193 ? 9.422 21.403 14.950 1.00 29.43 294 GLY B C 1
ATOM 3033 O O . GLY B 1 193 ? 9.800 21.925 16.001 1.00 30.99 294 GLY B O 1
ATOM 3034 N N . GLY B 1 194 ? 10.259 20.811 14.107 1.00 27.72 295 GLY B N 1
ATOM 3035 C CA . GLY B 1 194 ? 11.662 20.628 14.440 1.00 28.80 295 GLY B CA 1
ATOM 3036 C C . GLY B 1 194 ? 11.967 19.394 15.292 1.00 31.63 295 GLY B C 1
ATOM 3037 O O . GLY B 1 194 ? 13.104 19.181 15.635 1.00 30.75 295 GLY B O 1
ATOM 3038 N N . TYR B 1 195 ? 10.973 18.597 15.673 1.00 28.65 296 TYR B N 1
ATOM 3039 C CA . TYR B 1 195 ? 11.280 17.377 16.408 1.00 30.53 296 TYR B CA 1
ATOM 3040 C C . TYR B 1 195 ? 11.616 16.304 15.360 1.00 32.98 296 TYR B C 1
ATOM 3041 O O . TYR B 1 195 ? 11.180 16.374 14.200 1.00 30.57 296 TYR B O 1
ATOM 3050 N N . ASP B 1 196 ? 12.379 15.306 15.757 1.00 31.59 297 ASP B N 1
ATOM 3051 C CA . ASP B 1 196 ? 12.872 14.349 14.785 1.00 33.17 297 ASP B CA 1
ATOM 3052 C C . ASP B 1 196 ? 12.060 13.040 14.805 1.00 30.86 297 ASP B C 1
ATOM 3053 O O . ASP B 1 196 ? 11.321 12.758 15.755 1.00 29.11 297 ASP B O 1
ATOM 3058 N N . ILE B 1 197 ? 12.163 12.267 13.733 1.00 26.78 298 ILE B N 1
ATOM 3059 C CA . ILE B 1 197 ? 11.407 11.031 13.643 1.00 29.71 298 ILE B CA 1
ATOM 3060 C C . ILE B 1 197 ? 11.574 10.113 14.892 1.00 27.60 298 ILE B C 1
ATOM 3061 O O . ILE B 1 197 ? 10.596 9.594 15.439 1.00 25.02 298 ILE B O 1
ATOM 3066 N N . GLY B 1 198 ? 12.812 9.929 15.337 1.00 29.43 299 GLY B N 1
ATOM 3067 C CA . GLY B 1 198 ? 13.117 9.113 16.522 1.00 28.39 299 GLY B CA 1
ATOM 3068 C C . GLY B 1 198 ? 12.433 9.548 17.809 1.00 26.87 299 GLY B C 1
ATOM 3069 O O . GLY B 1 198 ? 11.881 8.732 18.544 1.00 26.79 299 GLY B O 1
ATOM 3070 N N . GLU B 1 199 ? 12.470 10.848 18.072 1.00 27.78 300 GLU B N 1
ATOM 3071 C CA . GLU B 1 199 ? 11.811 11.444 19.229 1.00 28.34 300 GLU B CA 1
ATOM 3072 C C . GLU B 1 199 ? 10.309 11.189 19.176 1.00 25.53 300 GLU B C 1
ATOM 3073 O O . GLU B 1 199 ? 9.714 10.746 20.157 1.00 24.06 300 GLU B O 1
ATOM 3079 N N . LEU B 1 200 ? 9.703 11.516 18.033 1.00 23.34 301 LEU B N 1
ATOM 3080 C CA . LEU B 1 200 ? 8.261 11.340 17.821 1.00 25.46 301 LEU B CA 1
ATOM 3081 C C . LEU B 1 200 ? 7.830 9.879 17.962 1.00 25.32 301 LEU B C 1
ATOM 3082 O O . LEU B 1 200 ? 6.888 9.571 18.688 1.00 24.48 301 LEU B O 1
ATOM 3087 N N . GLU B 1 201 ? 8.543 8.978 17.297 1.00 25.32 302 GLU B N 1
ATOM 3088 C CA . GLU B 1 201 ? 8.293 7.536 17.470 1.00 27.23 302 GLU B CA 1
ATOM 3089 C C . GLU B 1 201 ? 8.400 7.049 18.915 1.00 26.92 302 GLU B C 1
ATOM 3090 O O . GLU B 1 201 ? 7.503 6.387 19.409 1.00 27.40 302 GLU B O 1
ATOM 3096 N N . ARG B 1 202 ? 9.485 7.385 19.605 1.00 28.65 303 ARG B N 1
ATOM 3097 C CA . ARG B 1 202 ? 9.628 6.949 20.990 1.00 30.03 303 ARG B CA 1
ATOM 3098 C C . ARG B 1 202 ? 8.514 7.531 21.876 1.00 30.49 303 ARG B C 1
ATOM 3099 O O . ARG B 1 202 ? 8.195 6.974 22.927 1.00 30.76 303 ARG B O 1
ATOM 3107 N N . ALA B 1 203 ? 7.914 8.633 21.436 1.00 25.51 304 ALA B N 1
ATOM 3108 C CA . ALA B 1 203 ? 6.766 9.205 22.132 1.00 26.92 304 ALA B CA 1
ATOM 3109 C C . ALA B 1 203 ? 5.414 8.625 21.695 1.00 27.18 304 ALA B C 1
ATOM 3110 O O . ALA B 1 203 ? 4.367 9.061 22.183 1.00 27.41 304 ALA B O 1
ATOM 3112 N N . GLY B 1 204 ? 5.416 7.663 20.779 1.00 25.22 305 GLY B N 1
ATOM 3113 C CA . GLY B 1 204 ? 4.171 7.004 20.434 1.00 24.66 305 GLY B CA 1
ATOM 3114 C C . GLY B 1 204 ? 3.625 7.213 19.037 1.00 25.21 305 GLY B C 1
ATOM 3115 O O . GLY B 1 204 ? 2.628 6.602 18.676 1.00 25.45 305 GLY B O 1
ATOM 3116 N N . ALA B 1 205 ? 4.264 8.066 18.243 1.00 25.68 306 ALA B N 1
ATOM 3117 C CA . ALA B 1 205 ? 3.844 8.240 16.861 1.00 25.32 306 ALA B CA 1
ATOM 3118 C C . ALA B 1 205 ? 3.763 6.883 16.163 1.00 26.82 306 ALA B C 1
ATOM 3119 O O . ALA B 1 205 ? 4.673 6.055 16.274 1.00 25.18 306 ALA B O 1
ATOM 3121 N N . LEU B 1 206 ? 2.655 6.654 15.461 1.00 26.30 307 LEU B N 1
ATOM 3122 C CA . LEU B 1 206 ? 2.461 5.430 14.700 1.00 26.61 307 LEU B CA 1
ATOM 3123 C C . LEU B 1 206 ? 3.093 5.556 13.300 1.00 28.52 307 LEU B C 1
ATOM 3124 O O . LEU B 1 206 ? 3.596 4.573 12.725 1.00 25.67 307 LEU B O 1
ATOM 3129 N N . ARG B 1 207 ? 3.037 6.774 12.755 1.00 25.92 308 ARG B N 1
ATOM 3130 C CA . ARG B 1 207 ? 3.704 7.117 11.504 1.00 26.62 308 ARG B CA 1
ATOM 3131 C C . ARG B 1 207 ? 4.247 8.508 11.704 1.00 26.27 308 ARG B C 1
ATOM 3132 O O . ARG B 1 207 ? 3.791 9.213 12.586 1.00 25.18 308 ARG B O 1
ATOM 3140 N N . VAL B 1 208 ? 5.229 8.890 10.898 1.00 25.25 309 VAL B N 1
ATOM 3141 C CA . VAL B 1 208 ? 5.748 10.242 10.932 1.00 27.87 309 VAL B CA 1
ATOM 3142 C C . VAL B 1 208 ? 5.890 10.769 9.507 1.00 27.78 309 VAL B C 1
ATOM 3143 O O . VAL B 1 208 ? 6.495 10.113 8.663 1.00 27.54 309 VAL B O 1
ATOM 3147 N N . TYR B 1 209 ? 5.324 11.946 9.243 1.00 25.68 310 TYR B N 1
ATOM 3148 C CA . TYR B 1 209 ? 5.465 12.582 7.938 1.00 27.79 310 TYR B CA 1
ATOM 3149 C C . TYR B 1 209 ? 6.175 13.926 8.082 1.00 28.13 310 TYR B C 1
ATOM 3150 O O . TYR B 1 209 ? 6.315 14.441 9.196 1.00 25.93 310 TYR B O 1
ATOM 3159 N N . GLU B 1 210 ? 6.608 14.483 6.951 1.00 26.72 311 GLU B N 1
ATOM 3160 C CA . GLU B 1 210 ? 7.425 15.696 6.936 1.00 27.42 311 GLU B CA 1
ATOM 3161 C C . GLU B 1 210 ? 6.651 16.927 7.364 1.00 28.40 311 GLU B C 1
ATOM 3162 O O . GLU B 1 210 ? 7.121 17.705 8.192 1.00 25.07 311 GLU B O 1
ATOM 3168 N N . ASP B 1 211 ? 5.461 17.074 6.779 1.00 27.94 312 ASP B N 1
ATOM 3169 C CA . ASP B 1 211 ? 4.606 18.227 6.975 1.00 27.79 312 ASP B CA 1
ATOM 3170 C C . ASP B 1 211 ? 3.206 17.839 6.464 1.00 29.03 312 ASP B C 1
ATOM 3171 O O . ASP B 1 211 ? 3.025 16.720 5.979 1.00 28.03 312 ASP B O 1
ATOM 3176 N N . PRO B 1 212 ? 2.214 18.752 6.566 1.00 27.63 313 PRO B N 1
ATOM 3177 C CA . PRO B 1 212 ? 0.859 18.326 6.200 1.00 26.93 313 PRO B CA 1
ATOM 3178 C C . PRO B 1 212 ? 0.741 17.863 4.746 1.00 28.10 313 PRO B C 1
ATOM 3179 O O . PRO B 1 212 ? -0.067 16.974 4.479 1.00 28.11 313 PRO B O 1
ATOM 3183 N N . LEU B 1 213 ? 1.555 18.404 3.842 1.00 27.92 314 LEU B N 1
ATOM 3184 C CA . LEU B 1 213 ? 1.514 17.970 2.439 1.00 30.66 314 LEU B CA 1
ATOM 3185 C C . LEU B 1 213 ? 1.917 16.511 2.250 1.00 30.61 314 LEU B C 1
ATOM 3186 O O . LEU B 1 213 ? 1.335 15.776 1.437 1.00 31.19 314 LEU B O 1
ATOM 3191 N N . ASP B 1 214 ? 2.937 16.102 2.987 1.00 30.02 315 ASP B N 1
ATOM 3192 C CA . ASP B 1 214 ? 3.432 14.740 2.915 1.00 28.56 315 ASP B CA 1
ATOM 3193 C C . ASP B 1 214 ? 2.367 13.871 3.544 1.00 28.51 315 ASP B C 1
ATOM 3194 O O . ASP B 1 214 ? 2.033 12.806 3.032 1.00 30.10 315 ASP B O 1
ATOM 3199 N N . LEU B 1 215 ? 1.796 14.335 4.645 1.00 27.95 316 LEU B N 1
ATOM 3200 C CA . LEU B 1 215 ? 0.700 13.578 5.251 1.00 29.58 316 LEU B CA 1
ATOM 3201 C C . LEU B 1 215 ? -0.482 13.405 4.287 1.00 30.29 316 LEU B C 1
ATOM 3202 O O . LEU B 1 215 ? -1.035 12.301 4.139 1.00 30.26 316 LEU B O 1
ATOM 3207 N N . LEU B 1 216 ? -0.869 14.498 3.632 1.00 31.53 317 LEU B N 1
ATOM 3208 C CA . LEU B 1 216 ? -1.978 14.456 2.684 1.00 31.70 317 LEU B CA 1
ATOM 3209 C C . LEU B 1 216 ? -1.682 13.414 1.604 1.00 33.49 317 LEU B C 1
ATOM 3210 O O . LEU B 1 216 ? -2.558 12.643 1.210 1.00 33.13 317 LEU B O 1
ATOM 3215 N N . ASN B 1 217 ? -0.434 13.378 1.152 1.00 31.70 318 ASN B N 1
ATOM 3216 C CA . ASN B 1 217 ? -0.042 12.460 0.105 1.00 31.60 318 ASN B CA 1
ATOM 3217 C C . ASN B 1 217 ? -0.086 11.012 0.558 1.00 34.19 318 ASN B C 1
ATOM 3218 O O . ASN B 1 217 ? -0.022 10.096 -0.258 1.00 36.18 318 ASN B O 1
ATOM 3223 N N . HIS B 1 218 ? -0.228 10.804 1.859 1.00 33.35 319 HIS B N 1
ATOM 3224 C CA . HIS B 1 218 ? -0.158 9.457 2.409 1.00 33.25 319 HIS B CA 1
ATOM 3225 C C . HIS B 1 218 ? -1.374 9.133 3.238 1.00 34.19 319 HIS B C 1
ATOM 3226 O O . HIS B 1 218 ? -1.387 8.151 3.967 1.00 36.73 319 HIS B O 1
ATOM 3233 N N . LEU B 1 219 ? -2.406 9.951 3.105 1.00 33.68 320 LEU B N 1
ATOM 3234 C CA . LEU B 1 219 ? -3.566 9.865 3.966 1.00 34.38 320 LEU B CA 1
ATOM 3235 C C . LEU B 1 219 ? -4.134 8.434 4.107 1.00 35.30 320 LEU B C 1
ATOM 3236 O O . LEU B 1 219 ? -4.572 8.019 5.185 1.00 33.25 320 LEU B O 1
ATOM 3241 N N . ASP B 1 220 ? -4.114 7.678 3.023 1.00 35.69 321 ASP B N 1
ATOM 3242 C CA . ASP B 1 220 ? -4.671 6.328 3.048 1.00 37.13 321 ASP B CA 1
ATOM 3243 C C . ASP B 1 220 ? -3.911 5.361 3.936 1.00 37.69 321 ASP B C 1
ATOM 3244 O O . ASP B 1 220 ? -4.486 4.389 4.435 1.00 40.27 321 ASP B O 1
ATOM 3249 N N . GLU B 1 221 ? -2.630 5.632 4.171 1.00 37.16 322 GLU B N 1
ATOM 3250 C CA . GLU B 1 221 ? -1.843 4.767 5.038 1.00 34.78 322 GLU B CA 1
ATOM 3251 C C . GLU B 1 221 ? -2.401 4.803 6.455 1.00 35.58 322 GLU B C 1
ATOM 3252 O O . GLU B 1 221 ? -2.233 3.859 7.225 1.00 36.61 322 GLU B O 1
ATOM 3258 N N . ILE B 1 222 ? -3.084 5.884 6.799 1.00 34.10 323 ILE B N 1
ATOM 3259 C CA . ILE B 1 222 ? -3.245 6.222 8.201 1.00 31.53 323 ILE B CA 1
ATOM 3260 C C . ILE B 1 222 ? -4.693 6.562 8.580 1.00 32.93 323 ILE B C 1
ATOM 3261 O O . ILE B 1 222 ? -5.048 6.566 9.750 1.00 33.57 323 ILE B O 1
ATOM 3266 N N . ALA B 1 223 ? -5.526 6.851 7.588 1.00 33.88 324 ALA B N 1
ATOM 3267 C CA . ALA B 1 223 ? -6.915 7.250 7.843 1.00 35.61 324 ALA B CA 1
ATOM 3268 C C . ALA B 1 223 ? -7.895 6.498 6.954 1.00 33.22 324 ALA B C 1
ATOM 3269 O O . ALA B 1 223 ? -7.546 6.088 5.847 1.00 32.06 324 ALA B O 1
ATOM 3271 N N . SER B 1 224 ? -9.115 6.314 7.454 1.00 33.04 325 SER B N 1
ATOM 3272 C CA . SER B 1 224 ? -10.191 5.734 6.657 1.00 35.18 325 SER B CA 1
ATOM 3273 C C . SER B 1 224 ? -11.170 6.837 6.270 1.00 36.87 325 SER B C 1
ATOM 3274 O O . SER B 1 224 ? -11.743 7.488 7.152 1.00 37.06 325 SER B O 1
ATOM 3277 N N . GLN C 1 6 ? 46.849 63.754 8.114 1.00 46.35 107 GLN C N 1
ATOM 3278 C CA . GLN C 1 6 ? 46.533 62.698 9.090 1.00 50.73 107 GLN C CA 1
ATOM 3279 C C . GLN C 1 6 ? 46.333 63.244 10.508 1.00 44.91 107 GLN C C 1
ATOM 3280 O O . GLN C 1 6 ? 47.136 64.031 10.997 1.00 46.93 107 GLN C O 1
ATOM 3286 N N . THR C 1 7 ? 45.257 62.815 11.162 1.00 42.30 108 THR C N 1
ATOM 3287 C CA . THR C 1 7 ? 44.803 63.446 12.402 1.00 37.86 108 THR C CA 1
ATOM 3288 C C . THR C 1 7 ? 45.536 62.989 13.651 1.00 37.73 108 THR C C 1
ATOM 3289 O O . THR C 1 7 ? 45.818 61.805 13.817 1.00 37.86 108 THR C O 1
ATOM 3293 N N . SER C 1 8 ? 45.834 63.943 14.528 1.00 38.07 109 SER C N 1
ATOM 3294 C CA . SER C 1 8 ? 46.310 63.655 15.879 1.00 35.91 109 SER C CA 1
ATOM 3295 C C . SER C 1 8 ? 45.207 64.046 16.852 1.00 36.10 109 SER C C 1
ATOM 3296 O O . SER C 1 8 ? 44.373 64.901 16.546 1.00 36.58 109 SER C O 1
ATOM 3299 N N . PHE C 1 9 ? 45.186 63.413 18.014 1.00 33.72 110 PHE C N 1
ATOM 3300 C CA . PHE C 1 9 ? 44.036 63.524 18.896 1.00 31.84 110 PHE C CA 1
ATOM 3301 C C . PHE C 1 9 ? 44.464 64.088 20.231 1.00 33.59 110 PHE C C 1
ATOM 3302 O O . PHE C 1 9 ? 45.427 63.603 20.843 1.00 32.18 110 PHE C O 1
ATOM 3310 N N . ILE C 1 10 ? 43.766 65.129 20.671 1.00 29.39 111 ILE C N 1
ATOM 3311 C CA . ILE C 1 10 ? 43.927 65.624 22.028 1.00 27.79 111 ILE C CA 1
ATOM 3312 C C . ILE C 1 10 ? 42.641 65.337 22.800 1.00 28.86 111 ILE C C 1
ATOM 3313 O O . ILE C 1 10 ? 41.558 65.762 22.408 1.00 28.80 111 ILE C O 1
ATOM 3318 N N . PHE C 1 11 ? 42.764 64.603 23.895 1.00 29.61 112 PHE C N 1
ATOM 3319 C CA . PHE C 1 11 ? 41.615 64.123 24.637 1.00 29.25 112 PHE C CA 1
ATOM 3320 C C . PHE C 1 11 ? 41.513 64.837 25.958 1.00 32.36 112 PHE C C 1
ATOM 3321 O O . PHE C 1 11 ? 42.485 64.912 26.709 1.00 30.61 112 PHE C O 1
ATOM 3329 N N . ASP C 1 12 ? 40.334 65.376 26.231 1.00 29.04 113 ASP C N 1
ATOM 3330 C CA . ASP C 1 12 ? 40.012 65.781 27.574 1.00 31.75 113 ASP C CA 1
ATOM 3331 C C . ASP C 1 12 ? 39.904 64.485 28.394 1.00 32.06 113 ASP C C 1
ATOM 3332 O O . ASP C 1 12 ? 39.685 63.401 27.836 1.00 30.64 113 ASP C O 1
ATOM 3337 N N . LEU C 1 13 ? 40.066 64.572 29.706 1.00 32.66 114 LEU C N 1
ATOM 3338 C CA . LEU C 1 13 ? 40.015 63.353 30.519 1.00 33.05 114 LEU C CA 1
ATOM 3339 C C . LEU C 1 13 ? 38.671 63.112 31.214 1.00 32.05 114 LEU C C 1
ATOM 3340 O O . LEU C 1 13 ? 37.930 62.184 30.864 1.00 29.02 114 LEU C O 1
ATOM 3345 N N . ASP C 1 14 ? 38.321 63.912 32.212 1.00 33.58 115 ASP C N 1
ATOM 3346 C CA . ASP C 1 14 ? 37.112 63.503 32.902 1.00 35.73 115 ASP C CA 1
ATOM 3347 C C . ASP C 1 14 ? 35.839 64.008 32.272 1.00 31.71 115 ASP C C 1
ATOM 3348 O O . ASP C 1 14 ? 35.745 65.155 31.894 1.00 34.40 115 ASP C O 1
ATOM 3353 N N . GLY C 1 15 ? 34.882 63.101 32.124 1.00 30.52 116 GLY C N 1
ATOM 3354 C CA . GLY C 1 15 ? 33.651 63.369 31.409 1.00 30.45 116 GLY C CA 1
ATOM 3355 C C . GLY C 1 15 ? 33.824 63.104 29.928 1.00 30.93 116 GLY C C 1
ATOM 3356 O O . GLY C 1 15 ? 32.855 63.167 29.150 1.00 26.95 116 GLY C O 1
ATOM 3357 N N . THR C 1 16 ? 35.061 62.805 29.530 1.00 29.36 117 THR C N 1
ATOM 3358 C CA . THR C 1 16 ? 35.342 62.483 28.135 1.00 29.63 117 THR C CA 1
ATOM 3359 C C . THR C 1 16 ? 35.765 61.030 27.961 1.00 30.98 117 THR C C 1
ATOM 3360 O O . THR C 1 16 ? 35.226 60.314 27.107 1.00 27.31 117 THR C O 1
ATOM 3364 N N . LEU C 1 17 ? 36.760 60.616 28.750 1.00 29.53 118 LEU C N 1
ATOM 3365 C CA . LEU C 1 17 ? 37.201 59.223 28.786 1.00 30.77 118 LEU C CA 1
ATOM 3366 C C . LEU C 1 17 ? 36.668 58.506 30.033 1.00 29.97 118 LEU C C 1
ATOM 3367 O O . LEU C 1 17 ? 36.362 57.307 29.997 1.00 30.16 118 LEU C O 1
ATOM 3372 N N . THR C 1 18 ? 36.566 59.235 31.141 1.00 29.87 119 THR C N 1
ATOM 3373 C CA . THR C 1 18 ? 36.082 58.634 32.390 1.00 31.84 119 THR C CA 1
ATOM 3374 C C . THR C 1 18 ? 34.784 59.287 32.822 1.00 32.31 119 THR C C 1
ATOM 3375 O O . THR C 1 18 ? 34.562 60.474 32.573 1.00 28.88 119 THR C O 1
ATOM 3379 N N . ASP C 1 19 ? 33.923 58.515 33.475 1.00 29.38 120 ASP C N 1
ATOM 3380 C CA . ASP C 1 19 ? 32.691 59.095 33.946 1.00 30.73 120 ASP C CA 1
ATOM 3381 C C . ASP C 1 19 ? 32.883 59.671 35.334 1.00 29.16 120 ASP C C 1
ATOM 3382 O O . ASP C 1 19 ? 32.585 59.032 36.329 1.00 29.58 120 ASP C O 1
ATOM 3387 N N . SER C 1 20 ? 33.360 60.904 35.383 1.00 29.35 121 SER C N 1
ATOM 3388 C CA . SER C 1 20 ? 33.771 61.498 36.642 1.00 30.60 121 SER C CA 1
ATOM 3389 C C . SER C 1 20 ? 33.401 62.956 36.827 1.00 32.46 121 SER C C 1
ATOM 3390 O O . SER C 1 20 ? 33.762 63.530 37.861 1.00 30.68 121 SER C O 1
ATOM 3393 N N . VAL C 1 21 ? 32.744 63.572 35.835 1.00 27.77 122 VAL C N 1
ATOM 3394 C CA . VAL C 1 21 ? 32.298 64.965 35.984 1.00 29.26 122 VAL C CA 1
ATOM 3395 C C . VAL C 1 21 ? 31.399 65.145 37.223 1.00 28.74 122 VAL C C 1
ATOM 3396 O O . VAL C 1 21 ? 31.499 66.133 37.961 1.00 27.01 122 VAL C O 1
ATOM 3400 N N . TYR C 1 22 ? 30.538 64.171 37.475 1.00 26.83 123 TYR C N 1
ATOM 3401 C CA . TYR C 1 22 ? 29.618 64.290 38.600 1.00 29.13 123 TYR C CA 1
ATOM 3402 C C . TYR C 1 22 ? 30.311 64.219 39.970 1.00 31.60 123 TYR C C 1
ATOM 3403 O O . TYR C 1 22 ? 29.877 64.868 40.939 1.00 30.30 123 TYR C O 1
ATOM 3412 N N . GLN C 1 23 ? 31.404 63.460 40.039 1.00 29.82 124 GLN C N 1
ATOM 3413 C CA . GLN C 1 23 ? 32.195 63.377 41.252 1.00 29.91 124 GLN C CA 1
ATOM 3414 C C . GLN C 1 23 ? 33.048 64.644 41.381 1.00 31.24 124 GLN C C 1
ATOM 3415 O O . GLN C 1 23 ? 33.277 65.150 42.482 1.00 31.70 124 GLN C O 1
ATOM 3421 N N . ASN C 1 24 ? 33.511 65.164 40.253 1.00 30.64 125 ASN C N 1
ATOM 3422 C CA . ASN C 1 24 ? 34.240 66.431 40.252 1.00 33.45 125 ASN C CA 1
ATOM 3423 C C . ASN C 1 24 ? 33.334 67.529 40.812 1.00 33.14 125 ASN C C 1
ATOM 3424 O O . ASN C 1 24 ? 33.726 68.252 41.730 1.00 33.08 125 ASN C O 1
ATOM 3429 N N . VAL C 1 25 ? 32.104 67.601 40.303 1.00 31.35 126 VAL C N 1
ATOM 3430 C CA . VAL C 1 25 ? 31.107 68.533 40.835 1.00 31.30 126 VAL C CA 1
ATOM 3431 C C . VAL C 1 25 ? 30.856 68.333 42.334 1.00 32.16 126 VAL C C 1
ATOM 3432 O O . VAL C 1 25 ? 30.797 69.305 43.095 1.00 32.37 126 VAL C O 1
ATOM 3436 N N . ALA C 1 26 ? 30.711 67.085 42.759 1.00 30.67 127 ALA C N 1
ATOM 3437 C CA . ALA C 1 26 ? 30.492 66.805 44.177 1.00 34.42 127 ALA C CA 1
ATOM 3438 C C . ALA C 1 26 ? 31.706 67.233 45.021 1.00 33.94 127 ALA C C 1
ATOM 3439 O O . ALA C 1 26 ? 31.556 67.793 46.117 1.00 34.68 127 ALA C O 1
ATOM 3441 N N . ALA C 1 27 ? 32.903 67.003 44.495 1.00 29.45 128 ALA C N 1
ATOM 3442 C CA . ALA C 1 27 ? 34.120 67.444 45.178 1.00 32.09 128 ALA C CA 1
ATOM 3443 C C . ALA C 1 27 ? 34.226 68.957 45.341 1.00 34.41 128 ALA C C 1
ATOM 3444 O O . ALA C 1 27 ? 34.674 69.424 46.389 1.00 32.95 128 ALA C O 1
ATOM 3446 N N . TRP C 1 28 ? 33.838 69.715 44.308 1.00 32.56 129 TRP C N 1
ATOM 3447 C CA . TRP C 1 28 ? 33.850 71.176 44.380 1.00 34.03 129 TRP C CA 1
ATOM 3448 C C . TRP C 1 28 ? 32.827 71.694 45.380 1.00 35.55 129 TRP C C 1
ATOM 3449 O O . TRP C 1 28 ? 33.055 72.691 46.064 1.00 33.57 129 TRP C O 1
ATOM 3460 N N . LYS C 1 29 ? 31.698 71.007 45.465 1.00 35.11 130 LYS C N 1
ATOM 3461 C CA . LYS C 1 29 ? 30.668 71.391 46.409 1.00 35.44 130 LYS C CA 1
ATOM 3462 C C . LYS C 1 29 ? 31.205 71.249 47.824 1.00 37.24 130 LYS C C 1
ATOM 3463 O O . LYS C 1 29 ? 30.921 72.067 48.699 1.00 38.73 130 LYS C O 1
ATOM 3469 N N . GLU C 1 30 ? 31.982 70.196 48.050 1.00 36.83 131 GLU C N 1
ATOM 3470 C CA . GLU C 1 30 ? 32.555 69.951 49.368 1.00 40.25 131 GLU C CA 1
ATOM 3471 C C . GLU C 1 30 ? 33.587 71.009 49.733 1.00 38.31 131 GLU C C 1
ATOM 3472 O O . GLU C 1 30 ? 33.583 71.525 50.848 1.00 39.89 131 GLU C O 1
ATOM 3478 N N . ALA C 1 31 ? 34.470 71.331 48.793 1.00 34.74 132 ALA C N 1
ATOM 3479 C CA . ALA C 1 31 ? 35.455 72.374 49.037 1.00 36.62 132 ALA C CA 1
ATOM 3480 C C . ALA C 1 31 ? 34.783 73.721 49.324 1.00 37.58 132 ALA C C 1
ATOM 3481 O O . ALA C 1 31 ? 35.164 74.420 50.258 1.00 39.33 132 ALA C O 1
ATOM 3483 N N . LEU C 1 32 ? 33.781 74.076 48.528 1.00 37.89 133 LEU C N 1
ATOM 3484 C CA . LEU C 1 32 ? 33.106 75.372 48.669 1.00 38.33 133 LEU C CA 1
ATOM 3485 C C . LEU C 1 32 ? 32.310 75.494 49.981 1.00 40.54 133 LEU C C 1
ATOM 3486 O O . LEU C 1 32 ? 32.388 76.518 50.667 1.00 38.07 133 LEU C O 1
ATOM 3491 N N . ASP C 1 33 ? 31.548 74.458 50.332 1.00 40.59 134 ASP C N 1
ATOM 3492 C CA . ASP C 1 33 ? 30.908 74.429 51.651 1.00 43.50 134 ASP C CA 1
ATOM 3493 C C . ASP C 1 33 ? 31.941 74.687 52.764 1.00 43.60 134 ASP C C 1
ATOM 3494 O O . ASP C 1 33 ? 31.755 75.568 53.608 1.00 45.24 134 ASP C O 1
ATOM 3499 N N . ALA C 1 34 ? 33.030 73.928 52.745 1.00 40.08 135 ALA C N 1
ATOM 3500 C CA . ALA C 1 34 ? 34.115 74.125 53.701 1.00 42.07 135 ALA C CA 1
ATOM 3501 C C . ALA C 1 34 ? 34.535 75.593 53.864 1.00 43.82 135 ALA C C 1
ATOM 3502 O O . ALA C 1 34 ? 34.957 76.001 54.944 1.00 46.18 135 ALA C O 1
ATOM 3504 N N . GLU C 1 35 ? 34.428 76.388 52.807 1.00 43.22 136 GLU C N 1
ATOM 3505 C CA . GLU C 1 35 ? 34.839 77.794 52.891 1.00 43.99 136 GLU C CA 1
ATOM 3506 C C . GLU C 1 35 ? 33.652 78.736 52.978 1.00 44.62 136 GLU C C 1
ATOM 3507 O O . GLU C 1 35 ? 33.790 79.953 52.824 1.00 45.40 136 GLU C O 1
ATOM 3513 N N . ASN C 1 36 ? 32.479 78.170 53.238 1.00 46.57 137 ASN C N 1
ATOM 3514 C CA . ASN C 1 36 ? 31.248 78.949 53.246 1.00 44.81 137 ASN C CA 1
ATOM 3515 C C . ASN C 1 36 ? 31.094 79.807 52.009 1.00 44.39 137 ASN C C 1
ATOM 3516 O O . ASN C 1 36 ? 30.785 80.992 52.103 1.00 44.77 137 ASN C O 1
ATOM 3521 N N . ILE C 1 37 ? 31.315 79.210 50.844 1.00 43.19 138 ILE C N 1
ATOM 3522 C CA . ILE C 1 37 ? 30.964 79.863 49.586 1.00 43.97 138 ILE C CA 1
ATOM 3523 C C . ILE C 1 37 ? 29.845 79.056 48.935 1.00 42.61 138 ILE C C 1
ATOM 3524 O O . ILE C 1 37 ? 30.109 78.031 48.325 1.00 38.86 138 ILE C O 1
ATOM 3529 N N . PRO C 1 38 ? 28.591 79.521 49.075 1.00 42.01 139 PRO C N 1
ATOM 3530 C CA . PRO C 1 38 ? 27.387 78.797 48.663 1.00 41.65 139 PRO C CA 1
ATOM 3531 C C . PRO C 1 38 ? 27.221 78.891 47.161 1.00 38.78 139 PRO C C 1
ATOM 3532 O O . PRO C 1 38 ? 27.291 79.983 46.607 1.00 42.34 139 PRO C O 1
ATOM 3536 N N . LEU C 1 39 ? 27.009 77.762 46.506 1.00 37.71 140 LEU C N 1
ATOM 3537 C CA . LEU C 1 39 ? 26.907 77.755 45.060 1.00 35.59 140 LEU C CA 1
ATOM 3538 C C . LEU C 1 39 ? 26.010 76.609 44.625 1.00 33.55 140 LEU C C 1
ATOM 3539 O O . LEU C 1 39 ? 26.283 75.454 44.951 1.00 31.50 140 LEU C O 1
ATOM 3544 N N . ALA C 1 40 ? 24.943 76.929 43.896 1.00 30.40 141 ALA C N 1
ATOM 3545 C CA . ALA C 1 40 ? 24.055 75.905 43.377 1.00 29.95 141 ALA C CA 1
ATOM 3546 C C . ALA C 1 40 ? 24.861 74.938 42.517 1.00 28.87 141 ALA C C 1
ATOM 3547 O O . ALA C 1 40 ? 25.796 75.331 41.821 1.00 28.04 141 ALA C O 1
ATOM 3557 N N . TRP C 1 42 ? 24.246 73.158 39.722 1.00 27.21 143 TRP C N 1
ATOM 3558 C CA . TRP C 1 42 ? 24.249 73.375 38.259 1.00 28.82 143 TRP C CA 1
ATOM 3559 C C . TRP C 1 42 ? 25.294 74.414 37.829 1.00 28.84 143 TRP C C 1
ATOM 3560 O O . TRP C 1 42 ? 25.957 74.251 36.794 1.00 28.82 143 TRP C O 1
ATOM 3571 N N . ARG C 1 43 ? 25.454 75.461 38.633 1.00 27.04 144 ARG C N 1
ATOM 3572 C CA . ARG C 1 43 ? 26.527 76.444 38.434 1.00 27.65 144 ARG C CA 1
ATOM 3573 C C . ARG C 1 43 ? 27.954 75.869 38.517 1.00 28.73 144 ARG C C 1
ATOM 3574 O O . ARG C 1 43 ? 28.807 76.188 37.696 1.00 28.68 144 ARG C O 1
ATOM 3582 N N . ILE C 1 44 ? 28.221 75.027 39.509 1.00 28.91 145 ILE C N 1
ATOM 3583 C CA . ILE C 1 44 ? 29.493 74.308 39.543 1.00 31.15 145 ILE C CA 1
ATOM 3584 C C . ILE C 1 44 ? 29.678 73.456 38.279 1.00 31.46 145 ILE C C 1
ATOM 3585 O O . ILE C 1 44 ? 30.733 73.484 37.630 1.00 31.02 145 ILE C O 1
ATOM 3590 N N . HIS C 1 45 ? 28.640 72.701 37.937 1.00 30.18 146 HIS C N 1
ATOM 3591 C CA . HIS C 1 45 ? 28.663 71.846 36.754 1.00 28.19 146 HIS C CA 1
ATOM 3592 C C . HIS C 1 45 ? 29.039 72.611 35.464 1.00 33.13 146 HIS C C 1
ATOM 3593 O O . HIS C 1 45 ? 29.987 72.224 34.771 1.00 33.80 146 HIS C O 1
ATOM 3600 N N . ARG C 1 46 ? 28.319 73.699 35.167 1.00 32.78 147 ARG C N 1
ATOM 3601 C CA . ARG C 1 46 ? 28.596 74.571 34.000 1.00 36.24 147 ARG C CA 1
ATOM 3602 C C . ARG C 1 46 ? 30.039 75.021 33.867 1.00 38.20 147 ARG C C 1
ATOM 3603 O O . ARG C 1 46 ? 30.413 75.585 32.835 1.00 38.90 147 ARG C O 1
ATOM 3611 N N . LYS C 1 47 ? 30.837 74.826 34.918 1.00 40.06 148 LYS C N 1
ATOM 3612 C CA . LYS C 1 47 ? 32.206 75.345 34.935 1.00 39.93 148 LYS C CA 1
ATOM 3613 C C . LYS C 1 47 ? 33.262 74.246 35.024 1.00 41.21 148 LYS C C 1
ATOM 3614 O O . LYS C 1 47 ? 34.461 74.495 34.932 1.00 44.54 148 LYS C O 1
ATOM 3620 N N . ILE C 1 48 ? 32.809 73.016 35.180 1.00 42.00 149 ILE C N 1
ATOM 3621 C CA . ILE C 1 48 ? 33.723 71.886 35.144 1.00 41.99 149 ILE C CA 1
ATOM 3622 C C . ILE C 1 48 ? 34.328 71.740 33.741 1.00 41.35 149 ILE C C 1
ATOM 3623 O O . ILE C 1 48 ? 33.617 71.702 32.734 1.00 41.83 149 ILE C O 1
ATOM 3628 N N . GLY C 1 49 ? 35.651 71.654 33.691 1.00 44.55 150 GLY C N 1
ATOM 3629 C CA . GLY C 1 49 ? 36.381 71.672 32.440 1.00 42.10 150 GLY C CA 1
ATOM 3630 C C . GLY C 1 49 ? 37.315 72.860 32.498 1.00 46.33 150 GLY C C 1
ATOM 3631 O O . GLY C 1 49 ? 38.329 72.911 31.795 1.00 46.34 150 GLY C O 1
ATOM 3640 N N . SER C 1 51 ? 40.025 75.347 34.610 1.00 52.19 152 SER C N 1
ATOM 3641 C CA . SER C 1 51 ? 41.084 75.259 35.602 1.00 52.90 152 SER C CA 1
ATOM 3642 C C . SER C 1 51 ? 40.531 75.730 36.939 1.00 54.98 152 SER C C 1
ATOM 3643 O O . SER C 1 51 ? 39.845 76.748 36.997 1.00 55.31 152 SER C O 1
ATOM 3646 N N . GLY C 1 52 ? 40.825 74.997 38.012 1.00 55.23 153 GLY C N 1
ATOM 3647 C CA . GLY C 1 52 ? 40.330 75.347 39.336 1.00 53.67 153 GLY C CA 1
ATOM 3648 C C . GLY C 1 52 ? 40.345 76.836 39.677 1.00 56.58 153 GLY C C 1
ATOM 3649 O O . GLY C 1 52 ? 39.429 77.343 40.336 1.00 55.73 153 GLY C O 1
ATOM 3650 N N . GLY C 1 53 ? 41.384 77.539 39.233 1.00 56.10 154 GLY C N 1
ATOM 3651 C CA . GLY C 1 53 ? 41.543 78.948 39.543 1.00 56.52 154 GLY C CA 1
ATOM 3652 C C . GLY C 1 53 ? 40.711 79.841 38.645 1.00 57.72 154 GLY C C 1
ATOM 3653 O O . GLY C 1 53 ? 39.950 80.689 39.120 1.00 58.12 154 GLY C O 1
ATOM 3654 N N . LEU C 1 54 ? 40.860 79.652 37.338 1.00 56.99 155 LEU C N 1
ATOM 3655 C CA . LEU C 1 54 ? 40.066 80.399 36.375 1.00 57.78 155 LEU C CA 1
ATOM 3656 C C . LEU C 1 54 ? 38.597 80.251 36.759 1.00 56.80 155 LEU C C 1
ATOM 3657 O O . LEU C 1 54 ? 37.786 81.152 36.547 1.00 56.05 155 LEU C O 1
ATOM 3670 N N . THR C 1 63 ? 29.765 84.835 42.816 1.00 63.41 164 THR C N 1
ATOM 3671 C CA . THR C 1 63 ? 28.954 84.428 43.959 1.00 60.64 164 THR C CA 1
ATOM 3672 C C . THR C 1 63 ? 28.183 85.556 44.684 1.00 61.11 164 THR C C 1
ATOM 3673 O O . THR C 1 63 ? 27.362 85.260 45.553 1.00 63.41 164 THR C O 1
ATOM 3677 N N . GLY C 1 64 ? 28.468 86.831 44.407 1.00 61.08 165 GLY C N 1
ATOM 3678 C CA . GLY C 1 64 ? 29.641 87.278 43.679 1.00 58.86 165 GLY C CA 1
ATOM 3679 C C . GLY C 1 64 ? 30.654 87.895 44.630 1.00 56.58 165 GLY C C 1
ATOM 3680 O O . GLY C 1 64 ? 30.553 89.081 44.971 1.00 54.71 165 GLY C O 1
ATOM 3689 N N . SER C 1 66 ? 34.899 88.224 45.274 1.00 49.30 167 SER C N 1
ATOM 3690 C CA . SER C 1 66 ? 36.273 88.008 44.901 1.00 50.50 167 SER C CA 1
ATOM 3691 C C . SER C 1 66 ? 36.843 86.926 45.803 1.00 51.44 167 SER C C 1
ATOM 3692 O O . SER C 1 66 ? 36.677 86.960 47.024 1.00 50.77 167 SER C O 1
ATOM 3695 N N . ILE C 1 67 ? 37.481 85.945 45.181 1.00 51.22 168 ILE C N 1
ATOM 3696 C CA . ILE C 1 67 ? 38.260 84.952 45.889 1.00 48.85 168 ILE C CA 1
ATOM 3697 C C . ILE C 1 67 ? 39.653 85.473 45.680 1.00 48.67 168 ILE C C 1
ATOM 3698 O O . ILE C 1 67 ? 39.967 85.924 44.575 1.00 47.91 168 ILE C O 1
ATOM 3703 N N . THR C 1 68 ? 40.481 85.463 46.724 1.00 47.89 169 THR C N 1
ATOM 3704 C CA . THR C 1 68 ? 41.896 85.758 46.516 1.00 48.49 169 THR C CA 1
ATOM 3705 C C . THR C 1 68 ? 42.570 84.588 45.778 1.00 48.50 169 THR C C 1
ATOM 3706 O O . THR C 1 68 ? 42.036 83.472 45.704 1.00 45.83 169 THR C O 1
ATOM 3710 N N . ASP C 1 69 ? 43.743 84.876 45.226 1.00 50.02 170 ASP C N 1
ATOM 3711 C CA . ASP C 1 69 ? 44.552 83.909 44.503 1.00 50.17 170 ASP C CA 1
ATOM 3712 C C . ASP C 1 69 ? 44.950 82.728 45.394 1.00 52.13 170 ASP C C 1
ATOM 3713 O O . ASP C 1 69 ? 44.988 81.581 44.944 1.00 51.62 170 ASP C O 1
ATOM 3718 N N . GLU C 1 70 ? 45.234 83.015 46.662 1.00 51.77 171 GLU C N 1
ATOM 3719 C CA . GLU C 1 70 ? 45.623 81.988 47.620 1.00 48.46 171 GLU C CA 1
ATOM 3720 C C . GLU C 1 70 ? 44.432 81.166 48.116 1.00 48.56 171 GLU C C 1
ATOM 3721 O O . GLU C 1 70 ? 44.549 79.955 48.317 1.00 47.40 171 GLU C O 1
ATOM 3727 N N . GLN C 1 71 ? 43.288 81.817 48.318 1.00 47.72 172 GLN C N 1
ATOM 3728 C CA . GLN C 1 71 ? 42.082 81.087 48.702 1.00 47.45 172 GLN C CA 1
ATOM 3729 C C . GLN C 1 71 ? 41.723 80.055 47.633 1.00 45.98 172 GLN C C 1
ATOM 3730 O O . GLN C 1 71 ? 41.321 78.937 47.951 1.00 44.71 172 GLN C O 1
ATOM 3736 N N . ALA C 1 72 ? 41.899 80.430 46.371 1.00 45.94 173 ALA C N 1
ATOM 3737 C CA . ALA C 1 72 ? 41.613 79.536 45.246 1.00 44.30 173 ALA C CA 1
ATOM 3738 C C . ALA C 1 72 ? 42.520 78.310 45.245 1.00 45.95 173 ALA C C 1
ATOM 3739 O O . ALA C 1 72 ? 42.084 77.193 44.947 1.00 43.18 173 ALA C O 1
ATOM 3741 N N . GLU C 1 73 ? 43.789 78.513 45.576 1.00 48.54 174 GLU C N 1
ATOM 3742 C CA . GLU C 1 73 ? 44.711 77.392 45.675 1.00 47.21 174 GLU C CA 1
ATOM 3743 C C . GLU C 1 73 ? 44.313 76.438 46.798 1.00 45.49 174 GLU C C 1
ATOM 3744 O O . GLU C 1 73 ? 44.433 75.222 46.664 1.00 47.47 174 GLU C O 1
ATOM 3750 N N . ARG C 1 74 ? 43.822 76.989 47.900 1.00 45.68 175 ARG C N 1
ATOM 3751 C CA . ARG C 1 74 ? 43.426 76.167 49.032 1.00 43.51 175 ARG C CA 1
ATOM 3752 C C . ARG C 1 74 ? 42.207 75.361 48.621 1.00 42.85 175 ARG C C 1
ATOM 3753 O O . ARG C 1 74 ? 42.137 74.147 48.859 1.00 41.51 175 ARG C O 1
ATOM 3761 N N . LEU C 1 75 ? 41.253 76.038 47.989 1.00 40.89 176 LEU C N 1
ATOM 3762 C CA . LEU C 1 75 ? 40.031 75.396 47.499 1.00 40.48 176 LEU C CA 1
ATOM 3763 C C . LEU C 1 75 ? 40.341 74.240 46.551 1.00 38.60 176 LEU C C 1
ATOM 3764 O O . LEU C 1 75 ? 39.707 73.186 46.601 1.00 37.93 176 LEU C O 1
ATOM 3769 N N . SER C 1 76 ? 41.329 74.448 45.695 1.00 38.81 177 SER C N 1
ATOM 3770 C CA . SER C 1 76 ? 41.755 73.429 44.752 1.00 40.01 177 SER C CA 1
ATOM 3771 C C . SER C 1 76 ? 42.283 72.174 45.452 1.00 40.81 177 SER C C 1
ATOM 3772 O O . SER C 1 76 ? 42.030 71.048 45.011 1.00 41.25 177 SER C O 1
ATOM 3775 N N . GLU C 1 77 ? 42.992 72.366 46.560 1.00 40.93 178 GLU C N 1
ATOM 3776 C CA . GLU C 1 77 ? 43.532 71.246 47.321 1.00 40.00 178 GLU C CA 1
ATOM 3777 C C . GLU C 1 77 ? 42.461 70.477 48.060 1.00 38.01 178 GLU C C 1
ATOM 3778 O O . GLU C 1 77 ? 42.488 69.244 48.084 1.00 38.22 178 GLU C O 1
ATOM 3784 N N . LYS C 1 78 ? 41.530 71.187 48.685 1.00 35.58 179 LYS C N 1
ATOM 3785 C CA . LYS C 1 78 ? 40.365 70.510 49.255 1.00 38.52 179 LYS C CA 1
ATOM 3786 C C . LYS C 1 78 ? 39.591 69.764 48.153 1.00 38.77 179 LYS C C 1
ATOM 3787 O O . LYS C 1 78 ? 39.187 68.603 48.325 1.00 37.46 179 LYS C O 1
ATOM 3793 N N . HIS C 1 79 ? 39.410 70.430 47.016 1.00 36.97 180 HIS C N 1
ATOM 3794 C CA . HIS C 1 79 ? 38.749 69.800 45.880 1.00 39.26 180 HIS C CA 1
ATOM 3795 C C . HIS C 1 79 ? 39.381 68.465 45.496 1.00 38.67 180 HIS C C 1
ATOM 3796 O O . HIS C 1 79 ? 38.685 67.453 45.371 1.00 40.05 180 HIS C O 1
ATOM 3803 N N . ALA C 1 80 ? 40.695 68.469 45.292 1.00 37.50 181 ALA C N 1
ATOM 3804 C CA . ALA C 1 80 ? 41.425 67.235 44.979 1.00 40.76 181 ALA C CA 1
ATOM 3805 C C . ALA C 1 80 ? 41.227 66.127 46.035 1.00 40.43 181 ALA C C 1
ATOM 3806 O O . ALA C 1 80 ? 40.995 64.961 45.699 1.00 40.39 181 ALA C O 1
ATOM 3808 N N . GLN C 1 81 ? 41.286 66.495 47.308 1.00 39.20 182 GLN C N 1
ATOM 3809 C CA . GLN C 1 81 ? 41.102 65.515 48.389 1.00 40.67 182 GLN C CA 1
ATOM 3810 C C . GLN C 1 81 ? 39.696 64.918 48.458 1.00 41.92 182 GLN C C 1
ATOM 3811 O O . GLN C 1 81 ? 39.545 63.711 48.609 1.00 43.78 182 GLN C O 1
ATOM 3817 N N . ALA C 1 82 ? 38.672 65.763 48.335 1.00 41.19 183 ALA C N 1
ATOM 3818 C CA . ALA C 1 82 ? 37.287 65.309 48.348 1.00 39.67 183 ALA C CA 1
ATOM 3819 C C . ALA C 1 82 ? 37.028 64.404 47.143 1.00 39.71 183 ALA C C 1
ATOM 3820 O O . ALA C 1 82 ? 36.148 63.541 47.160 1.00 39.40 183 ALA C O 1
ATOM 3822 N N . TYR C 1 83 ? 37.811 64.620 46.096 1.00 40.16 184 TYR C N 1
ATOM 3823 C CA . TYR C 1 83 ? 37.714 63.852 44.862 1.00 41.18 184 TYR C CA 1
ATOM 3824 C C . TYR C 1 83 ? 38.332 62.466 44.992 1.00 42.39 184 TYR C C 1
ATOM 3825 O O . TYR C 1 83 ? 37.707 61.455 44.641 1.00 42.23 184 TYR C O 1
ATOM 3834 N N . GLU C 1 84 ? 39.566 62.419 45.486 1.00 43.76 185 GLU C N 1
ATOM 3835 C CA . GLU C 1 84 ? 40.243 61.139 45.734 1.00 43.42 185 GLU C CA 1
ATOM 3836 C C . GLU C 1 84 ? 39.383 60.228 46.597 1.00 43.41 185 GLU C C 1
ATOM 3837 O O . GLU C 1 84 ? 39.289 59.019 46.362 1.00 44.52 185 GLU C O 1
ATOM 3843 N N . ARG C 1 85 ? 38.727 60.822 47.580 1.00 42.75 186 ARG C N 1
ATOM 3844 C CA . ARG C 1 85 ? 37.802 60.084 48.427 1.00 45.79 186 ARG C CA 1
ATOM 3845 C C . ARG C 1 85 ? 36.657 59.406 47.662 1.00 43.60 186 ARG C C 1
ATOM 3846 O O . ARG C 1 85 ? 36.096 58.412 48.133 1.00 44.85 186 ARG C O 1
ATOM 3854 N N . LEU C 1 86 ? 36.343 59.911 46.468 1.00 44.68 187 LEU C N 1
ATOM 3855 C CA . LEU C 1 86 ? 35.262 59.355 45.640 1.00 42.68 187 LEU C CA 1
ATOM 3856 C C . LEU C 1 86 ? 35.753 58.404 44.546 1.00 43.71 187 LEU C C 1
ATOM 3857 O O . LEU C 1 86 ? 34.962 57.896 43.757 1.00 45.73 187 LEU C O 1
ATOM 3862 N N . GLN C 1 87 ? 37.056 58.153 44.525 1.00 45.48 188 GLN C N 1
ATOM 3863 C CA . GLN C 1 87 ? 37.743 57.557 43.380 1.00 44.80 188 GLN C CA 1
ATOM 3864 C C . GLN C 1 87 ? 37.269 56.172 42.940 1.00 45.38 188 GLN C C 1
ATOM 3865 O O . GLN C 1 87 ? 37.551 55.743 41.816 1.00 43.40 188 GLN C O 1
ATOM 3871 N N . HIS C 1 88 ? 36.571 55.457 43.813 1.00 45.04 189 HIS C N 1
ATOM 3872 C CA . HIS C 1 88 ? 36.185 54.099 43.463 1.00 46.85 189 HIS C CA 1
ATOM 3873 C C . HIS C 1 88 ? 34.883 54.081 42.694 1.00 44.53 189 HIS C C 1
ATOM 3874 O O . HIS C 1 88 ? 34.534 53.073 42.091 1.00 45.17 189 HIS C O 1
ATOM 3881 N N . GLN C 1 89 ? 34.175 55.206 42.716 1.00 41.99 190 GLN C N 1
ATOM 3882 C CA . GLN C 1 89 ? 32.986 55.362 41.890 1.00 44.81 190 GLN C CA 1
ATOM 3883 C C . GLN C 1 89 ? 33.391 55.622 40.435 1.00 43.03 190 GLN C C 1
ATOM 3884 O O . GLN C 1 89 ? 32.558 55.564 39.536 1.00 41.46 190 GLN C O 1
ATOM 3890 N N . ILE C 1 90 ? 34.672 55.897 40.201 1.00 41.53 191 ILE C N 1
ATOM 3891 C CA . ILE C 1 90 ? 35.091 56.348 38.882 1.00 39.59 191 ILE C CA 1
ATOM 3892 C C . ILE C 1 90 ? 35.376 55.224 37.907 1.00 40.56 191 ILE C C 1
ATOM 3893 O O . ILE C 1 90 ? 36.251 54.391 38.128 1.00 39.32 191 ILE C O 1
ATOM 3898 N N . ILE C 1 91 ? 34.633 55.230 36.808 1.00 38.55 192 ILE C N 1
ATOM 3899 C CA . ILE C 1 91 ? 34.698 54.163 35.822 1.00 37.75 192 ILE C CA 1
ATOM 3900 C C . ILE C 1 91 ? 34.799 54.721 34.393 1.00 35.77 192 ILE C C 1
ATOM 3901 O O . ILE C 1 91 ? 34.304 55.806 34.111 1.00 33.89 192 ILE C O 1
ATOM 3906 N N . ALA C 1 92 ? 35.465 53.986 33.510 1.00 32.55 193 ALA C N 1
ATOM 3907 C CA . ALA C 1 92 ? 35.613 54.376 32.116 1.00 31.92 193 ALA C CA 1
ATOM 3908 C C . ALA C 1 92 ? 34.263 54.589 31.446 1.00 32.50 193 ALA C C 1
ATOM 3909 O O . ALA C 1 92 ? 33.297 53.884 31.743 1.00 31.03 193 ALA C O 1
ATOM 3911 N N . LEU C 1 93 ? 34.197 55.552 30.531 1.00 30.24 194 LEU C N 1
ATOM 3912 C CA . LEU C 1 93 ? 33.006 55.688 29.698 1.00 30.39 194 LEU C CA 1
ATOM 3913 C C . LEU C 1 93 ? 33.020 54.597 28.638 1.00 29.33 194 LEU C C 1
ATOM 3914 O O . LEU C 1 93 ? 34.078 54.130 28.246 1.00 28.23 194 LEU C O 1
ATOM 3919 N N . PRO C 1 94 ? 31.834 54.201 28.165 1.00 29.83 195 PRO C N 1
ATOM 3920 C CA . PRO C 1 94 ? 31.738 53.221 27.085 1.00 30.63 195 PRO C CA 1
ATOM 3921 C C . PRO C 1 94 ? 32.525 53.680 25.860 1.00 31.11 195 PRO C C 1
ATOM 3922 O O . PRO C 1 94 ? 32.440 54.844 25.464 1.00 28.97 195 PRO C O 1
ATOM 3926 N N . GLY C 1 95 ? 33.287 52.759 25.273 1.00 31.91 196 GLY C N 1
ATOM 3927 C CA . GLY C 1 95 ? 34.069 53.055 24.090 1.00 30.46 196 GLY C CA 1
ATOM 3928 C C . GLY C 1 95 ? 35.415 53.692 24.370 1.00 30.76 196 GLY C C 1
ATOM 3929 O O . GLY C 1 95 ? 36.275 53.722 23.484 1.00 31.57 196 GLY C O 1
ATOM 3930 N N . ALA C 1 96 ? 35.620 54.198 25.586 1.00 28.85 197 ALA C N 1
ATOM 3931 C CA . ALA C 1 96 ? 36.849 54.937 25.881 1.00 28.90 197 ALA C CA 1
ATOM 3932 C C . ALA C 1 96 ? 38.095 54.122 25.572 1.00 30.95 197 ALA C C 1
ATOM 3933 O O . ALA C 1 96 ? 38.957 54.543 24.800 1.00 29.70 197 ALA C O 1
ATOM 3935 N N . VAL C 1 97 ? 38.180 52.949 26.190 1.00 31.66 198 VAL C N 1
ATOM 3936 C CA . VAL C 1 97 ? 39.338 52.072 26.023 1.00 32.91 198 VAL C CA 1
ATOM 3937 C C . VAL C 1 97 ? 39.447 51.588 24.584 1.00 32.26 198 VAL C C 1
ATOM 3938 O O . VAL C 1 97 ? 40.524 51.597 24.006 1.00 34.83 198 VAL C O 1
ATOM 3942 N N . GLU C 1 98 ? 38.328 51.190 23.994 1.00 32.80 199 GLU C N 1
ATOM 3943 C CA . GLU C 1 98 ? 38.378 50.653 22.644 1.00 35.03 199 GLU C CA 1
ATOM 3944 C C . GLU C 1 98 ? 38.775 51.719 21.603 1.00 34.06 199 GLU C C 1
ATOM 3945 O O . GLU C 1 98 ? 39.464 51.425 20.621 1.00 32.38 199 GLU C O 1
ATOM 3951 N N . LEU C 1 99 ? 38.358 52.960 21.831 1.00 32.63 200 LEU C N 1
ATOM 3952 C CA . LEU C 1 99 ? 38.858 54.080 21.031 1.00 30.52 200 LEU C CA 1
ATOM 3953 C C . LEU C 1 99 ? 40.389 54.254 21.101 1.00 30.65 200 LEU C C 1
ATOM 3954 O O . LEU C 1 99 ? 41.052 54.407 20.082 1.00 31.78 200 LEU C O 1
ATOM 3959 N N . LEU C 1 100 ? 40.960 54.212 22.297 1.00 30.20 201 LEU C N 1
ATOM 3960 C CA . LEU C 1 100 ? 42.391 54.447 22.427 1.00 31.82 201 LEU C CA 1
ATOM 3961 C C . LEU C 1 100 ? 43.185 53.304 21.782 1.00 35.01 201 LEU C C 1
ATOM 3962 O O . LEU C 1 100 ? 44.211 53.537 21.134 1.00 34.63 201 LEU C O 1
ATOM 3967 N N . GLU C 1 101 ? 42.696 52.073 21.951 1.00 34.95 202 GLU C N 1
ATOM 3968 C CA . GLU C 1 101 ? 43.319 50.901 21.332 1.00 35.53 202 GLU C CA 1
ATOM 3969 C C . GLU C 1 101 ? 43.237 50.998 19.816 1.00 37.58 202 GLU C C 1
ATOM 3970 O O . GLU C 1 101 ? 44.216 50.737 19.117 1.00 38.41 202 GLU C O 1
ATOM 3976 N N . THR C 1 102 ? 42.066 51.397 19.320 1.00 34.80 203 THR C N 1
ATOM 3977 C CA . THR C 1 102 ? 41.843 51.561 17.887 1.00 35.14 203 THR C CA 1
ATOM 3978 C C . THR C 1 102 ? 42.783 52.593 17.298 1.00 37.58 203 THR C C 1
ATOM 3979 O O . THR C 1 102 ? 43.371 52.370 16.246 1.00 38.79 203 THR C O 1
ATOM 3983 N N . LEU C 1 103 ? 42.905 53.736 17.970 1.00 35.27 204 LEU C N 1
ATOM 3984 C CA . LEU C 1 103 ? 43.897 54.730 17.574 1.00 35.69 204 LEU C CA 1
ATOM 3985 C C . LEU C 1 103 ? 45.314 54.151 17.539 1.00 38.61 204 LEU C C 1
ATOM 3986 O O . LEU C 1 103 ? 46.055 54.358 16.580 1.00 38.96 204 LEU C O 1
ATOM 3991 N N . ASP C 1 104 ? 45.703 53.461 18.607 1.00 36.59 205 ASP C N 1
ATOM 3992 C CA . ASP C 1 104 ? 47.039 52.874 18.685 1.00 39.41 205 ASP C CA 1
ATOM 3993 C C . ASP C 1 104 ? 47.280 51.854 17.581 1.00 41.64 205 ASP C C 1
ATOM 3994 O O . ASP C 1 104 ? 48.397 51.741 17.075 1.00 42.19 205 ASP C O 1
ATOM 3999 N N . LYS C 1 105 ? 46.224 51.117 17.233 1.00 40.61 206 LYS C N 1
ATOM 4000 C CA . LYS C 1 105 ? 46.260 50.080 16.203 1.00 43.73 206 LYS C CA 1
ATOM 4001 C C . LYS C 1 105 ? 46.484 50.727 14.849 1.00 43.79 206 LYS C C 1
ATOM 4002 O O . LYS C 1 105 ? 47.182 50.184 13.992 1.00 42.06 206 LYS C O 1
ATOM 4008 N N . GLU C 1 106 ? 45.841 51.874 14.657 1.00 41.93 207 GLU C N 1
ATOM 4009 C CA . GLU C 1 106 ? 45.929 52.613 13.399 1.00 42.77 207 GLU C CA 1
ATOM 4010 C C . GLU C 1 106 ? 47.100 53.573 13.405 1.00 40.53 207 GLU C C 1
ATOM 4011 O O . GLU C 1 106 ? 47.261 54.359 12.486 1.00 40.45 207 GLU C O 1
ATOM 4017 N N . ASN C 1 107 ? 47.923 53.493 14.444 1.00 42.28 208 ASN C N 1
ATOM 4018 C CA . ASN C 1 107 ? 49.110 54.324 14.515 1.00 42.38 208 ASN C CA 1
ATOM 4019 C C . ASN C 1 107 ? 48.787 55.818 14.604 1.00 41.23 208 ASN C C 1
ATOM 4020 O O . ASN C 1 107 ? 49.630 56.659 14.279 1.00 43.67 208 ASN C O 1
ATOM 4025 N N . LEU C 1 108 ? 47.574 56.140 15.049 1.00 39.41 209 LEU C N 1
ATOM 4026 C CA . LEU C 1 108 ? 47.117 57.533 15.201 1.00 39.27 209 LEU C CA 1
ATOM 4027 C C . LEU C 1 108 ? 47.547 58.111 16.544 1.00 36.70 209 LEU C C 1
ATOM 4028 O O . LEU C 1 108 ? 47.191 57.578 17.594 1.00 36.15 209 LEU C O 1
ATOM 4033 N N . LYS C 1 109 ? 48.321 59.192 16.513 1.00 34.40 210 LYS C N 1
ATOM 4034 C CA . LYS C 1 109 ? 48.924 59.718 17.735 1.00 35.10 210 LYS C CA 1
ATOM 4035 C C . LYS C 1 109 ? 47.919 60.466 18.617 1.00 34.73 210 LYS C C 1
ATOM 4036 O O . LYS C 1 109 ? 47.062 61.200 18.117 1.00 34.00 210 LYS C O 1
ATOM 4042 N N . TRP C 1 110 ? 48.016 60.266 19.929 1.00 32.92 211 TRP C N 1
ATOM 4043 C CA . TRP C 1 110 ? 47.132 60.948 20.873 1.00 33.64 211 TRP C CA 1
ATOM 4044 C C . TRP C 1 110 ? 47.827 61.418 22.160 1.00 34.26 211 TRP C C 1
ATOM 4045 O O . TRP C 1 110 ? 48.893 60.922 22.529 1.00 35.54 211 TRP C O 1
ATOM 4056 N N . CYS C 1 111 ? 47.215 62.387 22.830 1.00 29.95 212 CYS C N 1
ATOM 4057 C CA . CYS C 1 111 ? 47.726 62.889 24.093 1.00 33.00 212 CYS C CA 1
ATOM 4058 C C . CYS C 1 111 ? 46.525 63.313 24.918 1.00 34.00 212 CYS C C 1
ATOM 4059 O O . CYS C 1 111 ? 45.589 63.944 24.393 1.00 29.73 212 CYS C O 1
ATOM 4062 N N . ILE C 1 112 ? 46.540 62.952 26.197 1.00 31.86 213 ILE C N 1
ATOM 4063 C CA . ILE C 1 112 ? 45.517 63.412 27.116 1.00 32.07 213 ILE C CA 1
ATOM 4064 C C . ILE C 1 112 ? 45.887 64.786 27.664 1.00 34.99 213 ILE C C 1
ATOM 4065 O O . ILE C 1 112 ? 47.067 65.108 27.827 1.00 35.16 213 ILE C O 1
ATOM 4070 N N . ALA C 1 113 ? 44.869 65.609 27.895 1.00 35.88 214 ALA C N 1
ATOM 4071 C CA . ALA C 1 113 ? 45.065 67.003 28.289 1.00 35.73 214 ALA C CA 1
ATOM 4072 C C . ALA C 1 113 ? 44.001 67.377 29.288 1.00 40.81 214 ALA C C 1
ATOM 4073 O O . ALA C 1 113 ? 42.850 67.633 28.898 1.00 43.06 214 ALA C O 1
ATOM 4075 N N . THR C 1 114 ? 44.391 67.437 30.561 1.00 40.02 215 THR C N 1
ATOM 4076 C CA . THR C 1 114 ? 43.475 67.693 31.666 1.00 41.52 215 THR C CA 1
ATOM 4077 C C . THR C 1 114 ? 43.826 68.962 32.456 1.00 46.75 215 THR C C 1
ATOM 4078 O O . THR C 1 114 ? 44.995 69.249 32.727 1.00 44.79 215 THR C O 1
ATOM 4082 N N . SER C 1 115 ? 42.798 69.719 32.834 1.00 49.26 216 SER C N 1
ATOM 4083 C CA . SER C 1 115 ? 42.971 70.857 33.736 1.00 48.10 216 SER C CA 1
ATOM 4084 C C . SER C 1 115 ? 43.236 70.374 35.154 1.00 49.77 216 SER C C 1
ATOM 4085 O O . SER C 1 115 ? 43.569 71.161 36.031 1.00 51.57 216 SER C O 1
ATOM 4088 N N . GLY C 1 116 ? 43.074 69.077 35.383 1.00 49.35 217 GLY C N 1
ATOM 4089 C CA . GLY C 1 116 ? 43.372 68.519 36.685 1.00 50.28 217 GLY C CA 1
ATOM 4090 C C . GLY C 1 116 ? 44.864 68.564 36.948 1.00 51.16 217 GLY C C 1
ATOM 4091 O O . GLY C 1 116 ? 45.642 68.973 36.084 1.00 51.55 217 GLY C O 1
ATOM 4092 N N . GLY C 1 117 ? 45.265 68.151 38.146 1.00 52.45 218 GLY C N 1
ATOM 4093 C CA . GLY C 1 117 ? 46.668 67.997 38.468 1.00 49.91 218 GLY C CA 1
ATOM 4094 C C . GLY C 1 117 ? 47.014 66.521 38.511 1.00 52.06 218 GLY C C 1
ATOM 4095 O O . GLY C 1 117 ? 46.145 65.668 38.328 1.00 52.62 218 GLY C O 1
ATOM 4096 N N . ILE C 1 118 ? 48.286 66.219 38.751 1.00 51.39 219 ILE C N 1
ATOM 4097 C CA . ILE C 1 118 ? 48.770 64.846 38.787 1.00 49.96 219 ILE C CA 1
ATOM 4098 C C . ILE C 1 118 ? 47.846 63.926 39.569 1.00 49.25 219 ILE C C 1
ATOM 4099 O O . ILE C 1 118 ? 47.635 62.773 39.191 1.00 48.03 219 ILE C O 1
ATOM 4104 N N . ASP C 1 119 ? 47.305 64.442 40.668 1.00 50.63 220 ASP C N 1
ATOM 4105 C CA . ASP C 1 119 ? 46.583 63.612 41.637 1.00 51.55 220 ASP C CA 1
ATOM 4106 C C . ASP C 1 119 ? 45.210 63.121 41.144 1.00 50.82 220 ASP C C 1
ATOM 4107 O O . ASP C 1 119 ? 44.875 61.941 41.288 1.00 48.53 220 ASP C O 1
ATOM 4112 N N . THR C 1 120 ? 44.416 64.017 40.562 1.00 47.92 221 THR C N 1
ATOM 4113 C CA . THR C 1 120 ? 43.133 63.595 40.016 1.00 47.38 221 THR C CA 1
ATOM 4114 C C . THR C 1 120 ? 43.315 62.799 38.718 1.00 46.68 221 THR C C 1
ATOM 4115 O O . THR C 1 120 ? 42.706 61.740 38.538 1.00 46.16 221 THR C O 1
ATOM 4119 N N . ALA C 1 121 ? 44.180 63.291 37.835 1.00 46.80 222 ALA C N 1
ATOM 4120 C CA . ALA C 1 121 ? 44.497 62.578 36.601 1.00 44.59 222 ALA C CA 1
ATOM 4121 C C . ALA C 1 121 ? 44.862 61.127 36.902 1.00 45.12 222 ALA C C 1
ATOM 4122 O O . ALA C 1 121 ? 44.384 60.197 36.234 1.00 41.62 222 ALA C O 1
ATOM 4124 N N . THR C 1 122 ? 45.682 60.928 37.930 1.00 43.55 223 THR C N 1
ATOM 4125 C CA . THR C 1 122 ? 46.096 59.578 38.292 1.00 44.39 223 THR C CA 1
ATOM 4126 C C . THR C 1 122 ? 44.912 58.645 38.531 1.00 41.95 223 THR C C 1
ATOM 4127 O O . THR C 1 122 ? 44.839 57.570 37.945 1.00 41.96 223 THR C O 1
ATOM 4131 N N . ILE C 1 123 ? 43.980 59.055 39.381 1.00 42.47 224 ILE C N 1
ATOM 4132 C CA . ILE C 1 123 ? 42.780 58.258 39.607 1.00 44.37 224 ILE C CA 1
ATOM 4133 C C . ILE C 1 123 ? 41.999 57.968 38.306 1.00 42.83 224 ILE C C 1
ATOM 4134 O O . ILE C 1 123 ? 41.597 56.824 38.051 1.00 42.61 224 ILE C O 1
ATOM 4139 N N . ASN C 1 124 ? 41.791 58.989 37.477 1.00 40.19 225 ASN C N 1
ATOM 4140 C CA . ASN C 1 124 ? 41.006 58.779 36.256 1.00 40.74 225 ASN C CA 1
ATOM 4141 C C . ASN C 1 124 ? 41.702 57.818 35.309 1.00 39.55 225 ASN C C 1
ATOM 4142 O O . ASN C 1 124 ? 41.070 56.960 34.712 1.00 37.35 225 ASN C O 1
ATOM 4147 N N . LEU C 1 125 ? 43.015 57.962 35.188 1.00 41.91 226 LEU C N 1
ATOM 4148 C CA . LEU C 1 125 ? 43.807 57.075 34.339 1.00 39.87 226 LEU C CA 1
ATOM 4149 C C . LEU C 1 125 ? 43.771 55.614 34.787 1.00 39.66 226 LEU C C 1
ATOM 4150 O O . LEU C 1 125 ? 43.903 54.715 33.964 1.00 41.62 226 LEU C O 1
ATOM 4155 N N . LYS C 1 126 ? 43.586 55.365 36.079 1.00 41.78 227 LYS C N 1
ATOM 4156 C CA . LYS C 1 126 ? 43.542 53.978 36.551 1.00 43.18 227 LYS C CA 1
ATOM 4157 C C . LYS C 1 126 ? 42.249 53.329 36.072 1.00 43.22 227 LYS C C 1
ATOM 4158 O O . LYS C 1 126 ? 42.194 52.119 35.842 1.00 43.07 227 LYS C O 1
ATOM 4164 N N . ALA C 1 127 ? 41.208 54.145 35.916 1.00 40.87 228 ALA C N 1
ATOM 4165 C CA . ALA C 1 127 ? 39.934 53.658 35.419 1.00 40.68 228 ALA C CA 1
ATOM 4166 C C . ALA C 1 127 ? 40.098 53.149 33.990 1.00 38.58 228 ALA C C 1
ATOM 4167 O O . ALA C 1 127 ? 39.346 52.285 33.527 1.00 34.86 228 ALA C O 1
ATOM 4169 N N . LEU C 1 128 ? 41.089 53.699 33.297 1.00 38.54 229 LEU C N 1
ATOM 4170 C CA . LEU C 1 128 ? 41.376 53.308 31.921 1.00 39.45 229 LEU C CA 1
ATOM 4171 C C . LEU C 1 128 ? 42.475 52.240 31.856 1.00 41.67 229 LEU C C 1
ATOM 4172 O O . LEU C 1 128 ? 42.866 51.804 30.775 1.00 39.34 229 LEU C O 1
ATOM 4177 N N . LYS C 1 129 ? 42.965 51.831 33.022 1.00 41.85 230 LYS C N 1
ATOM 4178 C CA . LYS C 1 129 ? 44.067 50.876 33.101 1.00 45.51 230 LYS C CA 1
ATOM 4179 C C . LYS C 1 129 ? 45.270 51.415 32.351 1.00 44.80 230 LYS C C 1
ATOM 4180 O O . LYS C 1 129 ? 45.901 50.703 31.578 1.00 46.54 230 LYS C O 1
ATOM 4186 N N . LEU C 1 130 ? 45.564 52.690 32.567 1.00 44.59 231 LEU C N 1
ATOM 4187 C CA . LEU C 1 130 ? 46.663 53.337 31.890 1.00 45.38 231 LEU C CA 1
ATOM 4188 C C . LEU C 1 130 ? 47.663 53.821 32.918 1.00 47.48 231 LEU C C 1
ATOM 4189 O O . LEU C 1 130 ? 47.287 54.358 33.968 1.00 45.60 231 LEU C O 1
ATOM 4194 N N . ASP C 1 131 ? 48.939 53.641 32.603 1.00 47.56 232 ASP C N 1
ATOM 4195 C CA . ASP C 1 131 ? 50.007 54.113 33.470 1.00 49.37 232 ASP C CA 1
ATOM 4196 C C . ASP C 1 131 ? 50.373 55.523 33.039 1.00 48.66 232 ASP C C 1
ATOM 4197 O O . ASP C 1 131 ? 50.833 55.740 31.921 1.00 49.78 232 ASP C O 1
ATOM 4202 N N . ILE C 1 132 ? 50.140 56.473 33.937 1.00 47.48 233 ILE C N 1
ATOM 4203 C CA . ILE C 1 132 ? 50.412 57.877 33.701 1.00 47.12 233 ILE C CA 1
ATOM 4204 C C . ILE C 1 132 ? 51.841 58.146 33.250 1.00 51.72 233 ILE C C 1
ATOM 4205 O O . ILE C 1 132 ? 52.109 59.128 32.542 1.00 49.30 233 ILE C O 1
ATOM 4210 N N . ASN C 1 133 ? 52.768 57.298 33.692 1.00 53.05 234 ASN C N 1
ATOM 4211 C CA . ASN C 1 133 ? 54.177 57.448 33.336 1.00 53.29 234 ASN C CA 1
ATOM 4212 C C . ASN C 1 133 ? 54.450 56.814 31.968 1.00 52.72 234 ASN C C 1
ATOM 4213 O O . ASN C 1 133 ? 55.530 56.979 31.407 1.00 54.15 234 ASN C O 1
ATOM 4218 N N . LYS C 1 134 ? 53.457 56.103 31.435 1.00 51.65 235 LYS C N 1
ATOM 4219 C CA . LYS C 1 134 ? 53.590 55.397 30.162 1.00 49.33 235 LYS C CA 1
ATOM 4220 C C . LYS C 1 134 ? 52.632 55.879 29.059 1.00 51.94 235 LYS C C 1
ATOM 4221 O O . LYS C 1 134 ? 52.285 55.109 28.152 1.00 53.02 235 LYS C O 1
ATOM 4227 N N . ILE C 1 135 ? 52.194 57.137 29.133 1.00 47.44 236 ILE C N 1
ATOM 4228 C CA . ILE C 1 135 ? 51.357 57.707 28.076 1.00 43.32 236 ILE C CA 1
ATOM 4229 C C . ILE C 1 135 ? 51.685 59.170 27.867 1.00 41.30 236 ILE C C 1
ATOM 4230 O O . ILE C 1 135 ? 52.310 59.806 28.714 1.00 41.94 236 ILE C O 1
ATOM 4235 N N . ASN C 1 136 ? 51.227 59.710 26.741 1.00 40.07 237 ASN C N 1
ATOM 4236 C CA . ASN C 1 136 ? 51.290 61.137 26.523 1.00 36.92 237 ASN C CA 1
ATOM 4237 C C . ASN C 1 136 ? 50.165 61.795 27.309 1.00 36.94 237 ASN C C 1
ATOM 4238 O O . ASN C 1 136 ? 48.987 61.524 27.067 1.00 34.31 237 ASN C O 1
ATOM 4243 N N . ILE C 1 137 ? 50.531 62.634 28.272 1.00 37.13 238 ILE C N 1
ATOM 4244 C CA . ILE C 1 137 ? 49.546 63.389 29.036 1.00 37.44 238 ILE C CA 1
ATOM 4245 C C . ILE C 1 137 ? 50.115 64.734 29.471 1.00 40.62 238 ILE C C 1
ATOM 4246 O O . ILE C 1 137 ? 51.321 64.861 29.722 1.00 40.51 238 ILE C O 1
ATOM 4251 N N . VAL C 1 138 ? 49.246 65.740 29.539 1.00 39.05 239 VAL C N 1
ATOM 4252 C CA . VAL C 1 138 ? 49.608 67.045 30.080 1.00 40.94 239 VAL C CA 1
ATOM 4253 C C . VAL C 1 138 ? 48.589 67.469 31.126 1.00 42.28 239 VAL C C 1
ATOM 4254 O O . VAL C 1 138 ? 47.389 67.459 30.875 1.00 39.15 239 VAL C O 1
ATOM 4258 N N . THR C 1 139 ? 49.073 67.836 32.306 1.00 43.89 240 THR C N 1
ATOM 4259 C CA . THR C 1 139 ? 48.195 68.224 33.405 1.00 46.57 240 THR C CA 1
ATOM 4260 C C . THR C 1 139 ? 48.339 69.714 33.662 1.00 45.73 240 THR C C 1
ATOM 4261 O O . THR C 1 139 ? 49.185 70.363 33.056 1.00 44.99 240 THR C O 1
ATOM 4265 N N . ARG C 1 140 ? 47.507 70.259 34.545 1.00 48.37 241 ARG C N 1
ATOM 4266 C CA . ARG C 1 140 ? 47.576 71.682 34.861 1.00 50.35 241 ARG C CA 1
ATOM 4267 C C . ARG C 1 140 ? 48.953 72.032 35.421 1.00 51.94 241 ARG C C 1
ATOM 4268 O O . ARG C 1 140 ? 49.395 73.175 35.348 1.00 52.55 241 ARG C O 1
ATOM 4276 N N . ASP C 1 141 ? 49.632 71.028 35.960 1.00 51.73 242 ASP C N 1
ATOM 4277 C CA . ASP C 1 141 ? 50.962 71.216 36.516 1.00 52.87 242 ASP C CA 1
ATOM 4278 C C . ASP C 1 141 ? 52.003 71.583 35.450 1.00 53.27 242 ASP C C 1
ATOM 4279 O O . ASP C 1 141 ? 53.100 72.024 35.780 1.00 56.16 242 ASP C O 1
ATOM 4284 N N . ASP C 1 142 ? 51.650 71.429 34.174 1.00 52.89 243 ASP C N 1
ATOM 4285 C CA . ASP C 1 142 ? 52.597 71.657 33.075 1.00 51.44 243 ASP C CA 1
ATOM 4286 C C . ASP C 1 142 ? 52.393 72.977 32.330 1.00 51.15 243 ASP C C 1
ATOM 4287 O O . ASP C 1 142 ? 53.126 73.281 31.388 1.00 50.38 243 ASP C O 1
ATOM 4292 N N . VAL C 1 143 ? 51.407 73.766 32.740 1.00 51.11 244 VAL C N 1
ATOM 4293 C CA . VAL C 1 143 ? 51.135 75.015 32.029 1.00 52.95 244 VAL C CA 1
ATOM 4294 C C . VAL C 1 143 ? 50.915 76.219 32.940 1.00 53.53 244 VAL C C 1
ATOM 4295 O O . VAL C 1 143 ? 50.805 76.090 34.160 1.00 52.50 244 VAL C O 1
ATOM 4299 N N . SER C 1 144 ? 50.829 77.389 32.318 1.00 55.90 245 SER C N 1
ATOM 4300 C CA . SER C 1 144 ? 50.640 78.643 33.039 1.00 55.99 245 SER C CA 1
ATOM 4301 C C . SER C 1 144 ? 49.166 78.912 33.347 1.00 56.54 245 SER C C 1
ATOM 4302 O O . SER C 1 144 ? 48.849 79.534 34.362 1.00 56.60 245 SER C O 1
ATOM 4305 N N . TYR C 1 145 ? 48.273 78.446 32.471 1.00 53.45 246 TYR C N 1
ATOM 4306 C CA . TYR C 1 145 ? 46.838 78.670 32.635 1.00 51.65 246 TYR C CA 1
ATOM 4307 C C . TYR C 1 145 ? 46.044 77.486 32.086 1.00 50.55 246 TYR C C 1
ATOM 4308 O O . TYR C 1 145 ? 46.481 76.820 31.146 1.00 49.47 246 TYR C O 1
ATOM 4317 N N . GLY C 1 146 ? 44.876 77.223 32.663 1.00 48.39 247 GLY C N 1
ATOM 4318 C CA . GLY C 1 146 ? 44.043 76.126 32.198 1.00 46.91 247 GLY C CA 1
ATOM 4319 C C . GLY C 1 146 ? 42.992 76.551 31.183 1.00 45.80 247 GLY C C 1
ATOM 4320 O O . GLY C 1 146 ? 42.954 77.714 30.759 1.00 42.97 247 GLY C O 1
ATOM 4321 N N . LYS C 1 147 ? 42.148 75.597 30.790 1.00 44.05 248 LYS C N 1
ATOM 4322 C CA . LYS C 1 147 ? 41.004 75.863 29.921 1.00 43.43 248 LYS C CA 1
ATOM 4323 C C . LYS C 1 147 ? 40.170 77.024 30.472 1.00 43.86 248 LYS C C 1
ATOM 4324 O O . LYS C 1 147 ? 40.055 77.184 31.695 1.00 47.40 248 LYS C O 1
ATOM 4330 N N . PRO C 1 148 ? 39.576 77.844 29.583 1.00 41.73 249 PRO C N 1
ATOM 4331 C CA . PRO C 1 148 ? 39.526 77.798 28.113 1.00 39.52 249 PRO C CA 1
ATOM 4332 C C . PRO C 1 148 ? 40.768 78.382 27.434 1.00 40.14 249 PRO C C 1
ATOM 4333 O O . PRO C 1 148 ? 40.825 78.423 26.209 1.00 39.02 249 PRO C O 1
ATOM 4337 N N . ASP C 1 149 ? 41.720 78.876 28.212 1.00 42.31 250 ASP C N 1
ATOM 4338 C CA . ASP C 1 149 ? 43.024 79.202 27.662 1.00 44.35 250 ASP C CA 1
ATOM 4339 C C . ASP C 1 149 ? 43.472 77.954 26.916 1.00 43.10 250 ASP C C 1
ATOM 4340 O O . ASP C 1 149 ? 43.232 76.835 27.386 1.00 42.46 250 ASP C O 1
ATOM 4345 N N . PRO C 1 150 ? 44.104 78.133 25.746 1.00 42.84 251 PRO C N 1
ATOM 4346 C CA . PRO C 1 150 ? 44.565 77.004 24.921 1.00 43.15 251 PRO C CA 1
ATOM 4347 C C . PRO C 1 150 ? 45.897 76.428 25.384 1.00 40.91 251 PRO C C 1
ATOM 4348 O O . PRO C 1 150 ? 46.485 75.634 24.656 1.00 40.91 251 PRO C O 1
ATOM 4352 N N . ASP C 1 151 ? 46.365 76.831 26.557 1.00 42.40 252 ASP C N 1
ATOM 4353 C CA . ASP C 1 151 ? 47.673 76.410 27.069 1.00 42.57 252 ASP C CA 1
ATOM 4354 C C . ASP C 1 151 ? 47.845 74.872 27.092 1.00 41.65 252 ASP C C 1
ATOM 4355 O O . ASP C 1 151 ? 48.771 74.342 26.477 1.00 40.43 252 ASP C O 1
ATOM 4360 N N . LEU C 1 152 ? 46.956 74.166 27.789 1.00 39.19 253 LEU C N 1
ATOM 4361 C CA . LEU C 1 152 ? 46.984 72.709 27.814 1.00 40.53 253 LEU C CA 1
ATOM 4362 C C . LEU C 1 152 ? 47.025 72.106 26.412 1.00 39.69 253 LEU C C 1
ATOM 4363 O O . LEU C 1 152 ? 47.869 71.257 26.122 1.00 39.42 253 LEU C O 1
ATOM 4368 N N . PHE C 1 153 ? 46.101 72.511 25.551 1.00 36.11 254 PHE C N 1
ATOM 4369 C CA . PHE C 1 153 ? 46.013 71.881 24.246 1.00 36.79 254 PHE C CA 1
ATOM 4370 C C . PHE C 1 153 ? 47.268 72.144 23.445 1.00 36.33 254 PHE C C 1
ATOM 4371 O O . PHE C 1 153 ? 47.695 71.300 22.659 1.00 36.53 254 PHE C O 1
ATOM 4379 N N . LEU C 1 154 ? 47.853 73.318 23.642 1.00 36.81 255 LEU C N 1
ATOM 4380 C CA . LEU C 1 154 ? 49.061 73.683 22.925 1.00 37.59 255 LEU C CA 1
ATOM 4381 C C . LEU C 1 154 ? 50.212 72.794 23.374 1.00 39.97 255 LEU C C 1
ATOM 4382 O O . LEU C 1 154 ? 50.980 72.311 22.537 1.00 40.40 255 LEU C O 1
ATOM 4387 N N . ALA C 1 155 ? 50.327 72.589 24.693 1.00 37.57 256 ALA C N 1
ATOM 4388 C CA . ALA C 1 155 ? 51.295 71.652 25.263 1.00 39.01 256 ALA C CA 1
ATOM 4389 C C . ALA C 1 155 ? 51.020 70.228 24.782 1.00 37.05 256 ALA C C 1
ATOM 4390 O O . ALA C 1 155 ? 51.919 69.528 24.335 1.00 37.84 256 ALA C O 1
ATOM 4392 N N . ALA C 1 156 ? 49.764 69.804 24.856 1.00 37.32 257 ALA C N 1
ATOM 4393 C CA . ALA C 1 156 ? 49.395 68.488 24.362 1.00 33.95 257 ALA C CA 1
ATOM 4394 C C . ALA C 1 156 ? 49.775 68.288 22.898 1.00 34.42 257 ALA C C 1
ATOM 4395 O O . ALA C 1 156 ? 50.340 67.260 22.544 1.00 35.56 257 ALA C O 1
ATOM 4397 N N . ALA C 1 157 ? 49.493 69.257 22.036 1.00 35.87 258 ALA C N 1
ATOM 4398 C CA . ALA C 1 157 ? 49.888 69.107 20.635 1.00 37.02 258 ALA C CA 1
ATOM 4399 C C . ALA C 1 157 ? 51.406 68.942 20.528 1.00 38.36 258 ALA C C 1
ATOM 4400 O O . ALA C 1 157 ? 51.912 68.095 19.776 1.00 34.67 258 ALA C O 1
ATOM 4402 N N . LYS C 1 158 ? 52.127 69.771 21.276 1.00 36.48 259 LYS C N 1
ATOM 4403 C CA . LYS C 1 158 ? 53.577 69.794 21.188 1.00 38.80 259 LYS C CA 1
ATOM 4404 C C . LYS C 1 158 ? 54.149 68.487 21.713 1.00 37.11 259 LYS C C 1
ATOM 4405 O O . LYS C 1 158 ? 55.116 67.967 21.176 1.00 39.13 259 LYS C O 1
ATOM 4411 N N . LYS C 1 159 ? 53.532 67.952 22.755 1.00 35.63 260 LYS C N 1
ATOM 4412 C CA . LYS C 1 159 ? 53.941 66.672 23.303 1.00 34.57 260 LYS C CA 1
ATOM 4413 C C . LYS C 1 159 ? 53.983 65.569 22.228 1.00 36.66 260 LYS C C 1
ATOM 4414 O O . LYS C 1 159 ? 54.792 64.648 22.311 1.00 32.65 260 LYS C O 1
ATOM 4420 N N . ILE C 1 160 ? 53.124 65.652 21.218 1.00 35.31 261 ILE C N 1
ATOM 4421 C CA . ILE C 1 160 ? 53.130 64.617 20.182 1.00 35.41 261 ILE C CA 1
ATOM 4422 C C . ILE C 1 160 ? 53.612 65.142 18.833 1.00 34.24 261 ILE C C 1
ATOM 4423 O O . ILE C 1 160 ? 53.353 64.536 17.802 1.00 33.89 261 ILE C O 1
ATOM 4428 N N . GLY C 1 161 ? 54.333 66.258 18.857 1.00 34.06 262 GLY C N 1
ATOM 4429 C CA . GLY C 1 161 ? 54.919 66.799 17.645 1.00 35.22 262 GLY C CA 1
ATOM 4430 C C . GLY C 1 161 ? 53.899 67.250 16.609 1.00 39.52 262 GLY C C 1
ATOM 4431 O O . GLY C 1 161 ? 54.211 67.318 15.414 1.00 38.63 262 GLY C O 1
ATOM 4432 N N . ALA C 1 162 ? 52.685 67.576 17.058 1.00 39.10 263 ALA C N 1
ATOM 4433 C CA . ALA C 1 162 ? 51.613 67.969 16.139 1.00 40.78 263 ALA C CA 1
ATOM 4434 C C . ALA C 1 162 ? 51.355 69.466 16.119 1.00 43.12 263 ALA C C 1
ATOM 4435 O O . ALA C 1 162 ? 51.251 70.112 17.176 1.00 41.79 263 ALA C O 1
ATOM 4437 N N . PRO C 1 163 ? 51.231 70.021 14.908 1.00 43.54 264 PRO C N 1
ATOM 4438 C CA . PRO C 1 163 ? 50.745 71.391 14.734 1.00 46.39 264 PRO C CA 1
ATOM 4439 C C . PRO C 1 163 ? 49.320 71.452 15.309 1.00 47.31 264 PRO C C 1
ATOM 4440 O O . PRO C 1 163 ? 48.494 70.619 14.938 1.00 46.34 264 PRO C O 1
ATOM 4444 N N . ILE C 1 164 ? 49.048 72.397 16.205 1.00 46.82 265 ILE C N 1
ATOM 4445 C CA . ILE C 1 164 ? 47.772 72.429 16.912 1.00 45.99 265 ILE C CA 1
ATOM 4446 C C . ILE C 1 164 ? 46.607 72.477 15.932 1.00 48.76 265 ILE C C 1
ATOM 4447 O O . ILE C 1 164 ? 45.507 71.995 16.229 1.00 46.25 265 ILE C O 1
ATOM 4452 N N . ASP C 1 165 ? 46.874 73.043 14.757 1.00 49.47 266 ASP C N 1
ATOM 4453 C CA . ASP C 1 165 ? 45.859 73.268 13.740 1.00 48.90 266 ASP C CA 1
ATOM 4454 C C . ASP C 1 165 ? 45.596 72.003 12.935 1.00 48.63 266 ASP C C 1
ATOM 4455 O O . ASP C 1 165 ? 44.742 71.992 12.054 1.00 47.59 266 ASP C O 1
ATOM 4460 N N . GLU C 1 166 ? 46.348 70.946 13.217 1.00 47.02 267 GLU C N 1
ATOM 4461 C CA . GLU C 1 166 ? 46.071 69.645 12.610 1.00 47.27 267 GLU C CA 1
ATOM 4462 C C . GLU C 1 166 ? 45.548 68.661 13.652 1.00 44.59 267 GLU C C 1
ATOM 4463 O O . GLU C 1 166 ? 45.596 67.450 13.444 1.00 44.97 267 GLU C O 1
ATOM 4469 N N . CYS C 1 167 ? 45.065 69.182 14.776 1.00 43.73 268 CYS C N 1
ATOM 4470 C CA . CYS C 1 167 ? 44.625 68.336 15.876 1.00 39.72 268 CYS C CA 1
ATOM 4471 C C . CYS C 1 167 ? 43.105 68.323 16.007 1.00 39.76 268 CYS C C 1
ATOM 4472 O O . CYS C 1 167 ? 42.424 69.312 15.716 1.00 35.84 268 CYS C O 1
ATOM 4475 N N . LEU C 1 168 ? 42.588 67.182 16.445 1.00 35.07 269 LEU C N 1
ATOM 4476 C CA . LEU C 1 168 ? 41.202 67.054 16.831 1.00 31.98 269 LEU C CA 1
ATOM 4477 C C . LEU C 1 168 ? 41.188 67.129 18.354 1.00 32.77 269 LEU C C 1
ATOM 4478 O O . LEU C 1 168 ? 41.789 66.293 19.015 1.00 30.63 269 LEU C O 1
ATOM 4483 N N . VAL C 1 169 ? 40.526 68.141 18.914 1.00 31.48 270 VAL C N 1
ATOM 4484 C CA . VAL C 1 169 ? 40.336 68.204 20.359 1.00 28.63 270 VAL C CA 1
ATOM 4485 C C . VAL C 1 169 ? 39.023 67.537 20.744 1.00 28.68 270 VAL C C 1
ATOM 4486 O O . VAL C 1 169 ? 37.962 67.929 20.250 1.00 29.08 270 VAL C O 1
ATOM 4490 N N . ILE C 1 170 ? 39.088 66.543 21.634 1.00 26.70 271 ILE C N 1
ATOM 4491 C CA . ILE C 1 170 ? 37.883 65.882 22.126 1.00 26.82 271 ILE C CA 1
ATOM 4492 C C . ILE C 1 170 ? 37.640 66.190 23.598 1.00 27.86 271 ILE C C 1
ATOM 4493 O O . ILE C 1 170 ? 38.494 65.961 24.442 1.00 27.76 271 ILE C O 1
ATOM 4498 N N . GLY C 1 171 ? 36.471 66.753 23.883 1.00 28.44 272 GLY C N 1
ATOM 4499 C CA . GLY C 1 171 ? 36.118 67.197 25.219 1.00 28.80 272 GLY C CA 1
ATOM 4500 C C . GLY C 1 171 ? 34.614 67.210 25.409 1.00 29.82 272 GLY C C 1
ATOM 4501 O O . GLY C 1 171 ? 33.855 66.962 24.476 1.00 31.45 272 GLY C O 1
ATOM 4502 N N . ASP C 1 172 ? 34.179 67.500 26.622 1.00 28.49 273 ASP C N 1
ATOM 4503 C CA . ASP C 1 172 ? 32.785 67.356 26.981 1.00 29.25 273 ASP C CA 1
ATOM 4504 C C . ASP C 1 172 ? 32.252 68.693 27.471 1.00 28.34 273 ASP C C 1
ATOM 4505 O O . ASP C 1 172 ? 31.102 68.787 27.874 1.00 28.41 273 ASP C O 1
ATOM 4510 N N . ALA C 1 173 ? 33.100 69.716 27.464 1.00 30.64 274 ALA C N 1
ATOM 4511 C CA . ALA C 1 173 ? 32.711 71.016 28.012 1.00 32.29 274 ALA C CA 1
ATOM 4512 C C . ALA C 1 173 ? 32.886 72.161 27.016 1.00 29.87 274 ALA C C 1
ATOM 4513 O O . ALA C 1 173 ? 33.751 72.123 26.134 1.00 28.47 274 ALA C O 1
ATOM 4515 N N . ILE C 1 174 ? 32.042 73.168 27.187 1.00 29.26 275 ILE C N 1
ATOM 4516 C CA . ILE C 1 174 ? 32.154 74.449 26.493 1.00 30.59 275 ILE C CA 1
ATOM 4517 C C . ILE C 1 174 ? 33.602 74.921 26.535 1.00 30.36 275 ILE C C 1
ATOM 4518 O O . ILE C 1 174 ? 34.192 75.284 25.517 1.00 27.77 275 ILE C O 1
ATOM 4523 N N . TRP C 1 175 ? 34.188 74.853 27.718 1.00 28.54 276 TRP C N 1
ATOM 4524 C CA . TRP C 1 175 ? 35.573 75.235 27.908 1.00 31.07 276 TRP C CA 1
ATOM 4525 C C . TRP C 1 175 ? 36.580 74.445 27.038 1.00 29.77 276 TRP C C 1
ATOM 4526 O O . TRP C 1 175 ? 37.579 74.993 26.611 1.00 30.15 276 TRP C O 1
ATOM 4537 N N . ASP C 1 176 ? 36.297 73.180 26.738 1.00 28.69 277 ASP C N 1
ATOM 4538 C CA . ASP C 1 176 ? 37.124 72.436 25.783 1.00 30.70 277 ASP C CA 1
ATOM 4539 C C . ASP C 1 176 ? 36.952 73.027 24.379 1.00 28.76 277 ASP C C 1
ATOM 4540 O O . ASP C 1 176 ? 37.928 73.300 23.680 1.00 29.10 277 ASP C O 1
ATOM 4553 N N . LEU C 1 178 ? 35.846 75.999 23.441 1.00 26.86 279 LEU C N 1
ATOM 4554 C CA . LEU C 1 178 ? 36.363 77.366 23.399 1.00 29.34 279 LEU C CA 1
ATOM 4555 C C . LEU C 1 178 ? 37.891 77.375 23.257 1.00 31.02 279 LEU C C 1
ATOM 4556 O O . LEU C 1 178 ? 38.438 78.115 22.436 1.00 29.78 279 LEU C O 1
ATOM 4561 N N . ALA C 1 179 ? 38.590 76.570 24.057 1.00 29.31 280 ALA C N 1
ATOM 4562 C CA . ALA C 1 179 ? 40.029 76.492 23.899 1.00 30.33 280 ALA C CA 1
ATOM 4563 C C . ALA C 1 179 ? 40.395 75.951 22.517 1.00 29.69 280 ALA C C 1
ATOM 4564 O O . ALA C 1 179 ? 41.319 76.438 21.875 1.00 29.54 280 ALA C O 1
ATOM 4566 N N . ALA C 1 180 ? 39.673 74.935 22.054 1.00 30.71 281 ALA C N 1
ATOM 4567 C CA . ALA C 1 180 ? 39.949 74.375 20.722 1.00 31.17 281 ALA C CA 1
ATOM 4568 C C . ALA C 1 180 ? 39.875 75.455 19.644 1.00 30.47 281 ALA C C 1
ATOM 4569 O O . ALA C 1 180 ? 40.787 75.585 18.818 1.00 30.39 281 ALA C O 1
ATOM 4571 N N . ARG C 1 181 ? 38.792 76.227 19.656 1.00 27.43 282 ARG C N 1
ATOM 4572 C CA . ARG C 1 181 ? 38.592 77.242 18.618 1.00 28.61 282 ARG C CA 1
ATOM 4573 C C . ARG C 1 181 ? 39.608 78.376 18.748 1.00 27.91 282 ARG C C 1
ATOM 4574 O O . ARG C 1 181 ? 40.128 78.871 17.756 1.00 28.03 282 ARG C O 1
ATOM 4582 N N . ARG C 1 182 ? 39.896 78.774 19.973 1.00 29.07 283 ARG C N 1
ATOM 4583 C CA . ARG C 1 182 ? 40.846 79.854 20.210 1.00 32.65 283 ARG C CA 1
ATOM 4584 C C . ARG C 1 182 ? 42.216 79.560 19.600 1.00 34.27 283 ARG C C 1
ATOM 4585 O O . ARG C 1 182 ? 42.879 80.472 19.111 1.00 35.24 283 ARG C O 1
ATOM 4593 N N . CYS C 1 183 ? 42.638 78.293 19.610 1.00 34.20 284 CYS C N 1
ATOM 4594 C CA . CYS C 1 183 ? 43.887 77.939 18.935 1.00 34.23 284 CYS C CA 1
ATOM 4595 C C . CYS C 1 183 ? 43.668 77.367 17.541 1.00 33.74 284 CYS C C 1
ATOM 4596 O O . CYS C 1 183 ? 44.580 76.791 16.952 1.00 36.01 284 CYS C O 1
ATOM 4599 N N . LYS C 1 184 ? 42.451 77.514 17.026 1.00 32.00 285 LYS C N 1
ATOM 4600 C CA . LYS C 1 184 ? 42.142 77.157 15.647 1.00 30.40 285 LYS C CA 1
ATOM 4601 C C . LYS C 1 184 ? 42.166 75.635 15.370 1.00 32.71 285 LYS C C 1
ATOM 4602 O O . LYS C 1 184 ? 42.290 75.204 14.221 1.00 31.66 285 LYS C O 1
ATOM 4608 N N . ALA C 1 185 ? 42.039 74.830 16.419 1.00 31.67 286 ALA C N 1
ATOM 4609 C CA . ALA C 1 185 ? 41.944 73.391 16.255 1.00 33.71 286 ALA C CA 1
ATOM 4610 C C . ALA C 1 185 ? 40.508 73.041 15.919 1.00 33.62 286 ALA C C 1
ATOM 4611 O O . ALA C 1 185 ? 39.622 73.880 16.010 1.00 30.20 286 ALA C O 1
ATOM 4613 N N . THR C 1 186 ? 40.282 71.794 15.535 1.00 32.80 287 THR C N 1
ATOM 4614 C CA . THR C 1 186 ? 38.935 71.311 15.303 1.00 31.89 287 THR C CA 1
ATOM 4615 C C . THR C 1 186 ? 38.410 70.716 16.599 1.00 31.69 287 THR C C 1
ATOM 4616 O O . THR C 1 186 ? 39.060 69.887 17.209 1.00 31.05 287 THR C O 1
ATOM 4620 N N . GLY C 1 187 ? 37.228 71.140 17.022 1.00 30.78 288 GLY C N 1
ATOM 4621 C CA . GLY C 1 187 ? 36.674 70.645 18.258 1.00 28.92 288 GLY C CA 1
ATOM 4622 C C . GLY C 1 187 ? 35.521 69.685 18.044 1.00 30.05 288 GLY C C 1
ATOM 4623 O O . GLY C 1 187 ? 34.702 69.847 17.137 1.00 27.90 288 GLY C O 1
ATOM 4624 N N . VAL C 1 188 ? 35.464 68.663 18.890 1.00 28.42 289 VAL C N 1
ATOM 4625 C CA . VAL C 1 188 ? 34.396 67.683 18.828 1.00 26.95 289 VAL C CA 1
ATOM 4626 C C . VAL C 1 188 ? 33.936 67.468 20.245 1.00 27.78 289 VAL C C 1
ATOM 4627 O O . VAL C 1 188 ? 34.749 67.204 21.144 1.00 26.66 289 VAL C O 1
ATOM 4631 N N . GLY C 1 189 ? 32.637 67.584 20.462 1.00 25.99 290 GLY C N 1
ATOM 4632 C CA . GLY C 1 189 ? 32.115 67.522 21.814 1.00 27.53 290 GLY C CA 1
ATOM 4633 C C . GLY C 1 189 ? 31.443 66.208 22.142 1.00 27.13 290 GLY C C 1
ATOM 4634 O O . GLY C 1 189 ? 30.907 65.543 21.263 1.00 26.82 290 GLY C O 1
ATOM 4635 N N . LEU C 1 190 ? 31.475 65.831 23.412 1.00 24.77 291 LEU C N 1
ATOM 4636 C CA . LEU C 1 190 ? 30.750 64.656 23.862 1.00 25.40 291 LEU C CA 1
ATOM 4637 C C . LEU C 1 190 ? 29.744 65.068 24.929 1.00 26.41 291 LEU C C 1
ATOM 4638 O O . LEU C 1 190 ? 30.036 65.932 25.751 1.00 26.28 291 LEU C O 1
ATOM 4643 N N . LEU C 1 191 ? 28.571 64.444 24.895 1.00 24.88 292 LEU C N 1
ATOM 4644 C CA . LEU C 1 191 ? 27.501 64.674 25.849 1.00 26.83 292 LEU C CA 1
ATOM 4645 C C . LEU C 1 191 ? 27.807 64.055 27.226 1.00 28.33 292 LEU C C 1
ATOM 4646 O O . LEU C 1 191 ? 27.070 64.265 28.202 1.00 28.10 292 LEU C O 1
ATOM 4651 N N . SER C 1 192 ? 28.890 63.296 27.309 1.00 25.94 293 SER C N 1
ATOM 4652 C CA . SER C 1 192 ? 29.096 62.433 28.470 1.00 28.34 293 SER C CA 1
ATOM 4653 C C . SER C 1 192 ? 29.577 63.153 29.744 1.00 26.61 293 SER C C 1
ATOM 4654 O O . SER C 1 192 ? 29.738 62.525 30.790 1.00 27.31 293 SER C O 1
ATOM 4657 N N . GLY C 1 193 ? 29.765 64.467 29.653 1.00 25.09 294 GLY C N 1
ATOM 4658 C CA . GLY C 1 193 ? 30.015 65.292 30.824 1.00 28.71 294 GLY C CA 1
ATOM 4659 C C . GLY C 1 193 ? 28.795 66.094 31.255 1.00 28.19 294 GLY C C 1
ATOM 4660 O O . GLY C 1 193 ? 28.877 66.994 32.097 1.00 28.81 294 GLY C O 1
ATOM 4661 N N . GLY C 1 194 ? 27.649 65.771 30.674 1.00 29.46 295 GLY C N 1
ATOM 4662 C CA . GLY C 1 194 ? 26.409 66.421 31.052 1.00 27.55 295 GLY C CA 1
ATOM 4663 C C . GLY C 1 194 ? 26.119 67.772 30.425 1.00 31.80 295 GLY C C 1
ATOM 4664 O O . GLY C 1 194 ? 25.155 68.397 30.813 1.00 33.47 295 GLY C O 1
ATOM 4665 N N . TYR C 1 195 ? 26.945 68.246 29.495 1.00 31.48 296 TYR C N 1
ATOM 4666 C CA . TYR C 1 195 ? 26.591 69.424 28.702 1.00 32.47 296 TYR C CA 1
ATOM 4667 C C . TYR C 1 195 ? 25.697 69.004 27.542 1.00 32.20 296 TYR C C 1
ATOM 4668 O O . TYR C 1 195 ? 25.800 67.883 27.064 1.00 31.03 296 TYR C O 1
ATOM 4677 N N . ASP C 1 196 ? 24.836 69.902 27.079 1.00 32.22 297 ASP C N 1
ATOM 4678 C CA . ASP C 1 196 ? 23.890 69.567 26.011 1.00 33.74 297 ASP C CA 1
ATOM 4679 C C . ASP C 1 196 ? 24.491 69.943 24.645 1.00 32.70 297 ASP C C 1
ATOM 4680 O O . ASP C 1 196 ? 25.489 70.686 24.564 1.00 31.57 297 ASP C O 1
ATOM 4685 N N . ILE C 1 197 ? 23.895 69.432 23.577 1.00 28.34 298 ILE C N 1
ATOM 4686 C CA . ILE C 1 197 ? 24.414 69.672 22.234 1.00 29.91 298 ILE C CA 1
ATOM 4687 C C . ILE C 1 197 ? 24.512 71.151 21.795 1.00 30.21 298 ILE C C 1
ATOM 4688 O O . ILE C 1 197 ? 25.497 71.561 21.161 1.00 29.84 298 ILE C O 1
ATOM 4693 N N . GLY C 1 198 ? 23.504 71.946 22.139 1.00 31.80 299 GLY C N 1
ATOM 4694 C CA . GLY C 1 198 ? 23.494 73.371 21.814 1.00 30.87 299 GLY C CA 1
ATOM 4695 C C . GLY C 1 198 ? 24.596 74.183 22.477 1.00 32.19 299 GLY C C 1
ATOM 4696 O O . GLY C 1 198 ? 25.212 75.032 21.829 1.00 34.25 299 GLY C O 1
ATOM 4697 N N . GLU C 1 199 ? 24.828 73.949 23.770 1.00 29.81 300 GLU C N 1
ATOM 4698 C CA . GLU C 1 199 ? 25.948 74.562 24.496 1.00 30.83 300 GLU C CA 1
ATOM 4699 C C . GLU C 1 199 ? 27.268 74.283 23.768 1.00 29.47 300 GLU C C 1
ATOM 4700 O O . GLU C 1 199 ? 28.054 75.198 23.541 1.00 26.01 300 GLU C O 1
ATOM 4706 N N . LEU C 1 200 ? 27.496 73.009 23.418 1.00 27.40 301 LEU C N 1
ATOM 4707 C CA . LEU C 1 200 ? 28.753 72.569 22.797 1.00 27.68 301 LEU C CA 1
ATOM 4708 C C . LEU C 1 200 ? 28.981 73.130 21.386 1.00 28.83 301 LEU C C 1
ATOM 4709 O O . LEU C 1 200 ? 30.095 73.570 21.070 1.00 28.25 301 LEU C O 1
ATOM 4714 N N . GLU C 1 201 ? 27.927 73.111 20.560 1.00 27.05 302 GLU C N 1
ATOM 4715 C CA . GLU C 1 201 ? 27.956 73.670 19.207 1.00 29.17 302 GLU C CA 1
ATOM 4716 C C . GLU C 1 201 ? 28.149 75.189 19.242 1.00 28.73 302 GLU C C 1
ATOM 4717 O O . GLU C 1 201 ? 28.892 75.738 18.448 1.00 27.35 302 GLU C O 1
ATOM 4723 N N . ARG C 1 202 ? 27.474 75.863 20.166 1.00 28.02 303 ARG C N 1
ATOM 4724 C CA . ARG C 1 202 ? 27.639 77.300 20.304 1.00 31.03 303 ARG C CA 1
ATOM 4725 C C . ARG C 1 202 ? 29.015 77.689 20.851 1.00 29.68 303 ARG C C 1
ATOM 4726 O O . ARG C 1 202 ? 29.466 78.827 20.679 1.00 29.63 303 ARG C O 1
ATOM 4734 N N . ALA C 1 203 ? 29.681 76.743 21.499 1.00 26.68 304 ALA C N 1
ATOM 4735 C CA . ALA C 1 203 ? 31.041 76.975 21.974 1.00 28.32 304 ALA C CA 1
ATOM 4736 C C . ALA C 1 203 ? 32.053 76.552 20.926 1.00 26.41 304 ALA C C 1
ATOM 4737 O O . ALA C 1 203 ? 33.253 76.673 21.131 1.00 27.11 304 ALA C O 1
ATOM 4739 N N . GLY C 1 204 ? 31.581 76.013 19.809 1.00 27.46 305 GLY C N 1
ATOM 4740 C CA . GLY C 1 204 ? 32.496 75.751 18.717 1.00 26.82 305 GLY C CA 1
ATOM 4741 C C . GLY C 1 204 ? 32.659 74.338 18.226 1.00 26.13 305 GLY C C 1
ATOM 4742 O O . GLY C 1 204 ? 33.348 74.131 17.240 1.00 27.44 305 GLY C O 1
ATOM 4743 N N . ALA C 1 205 ? 32.047 73.372 18.901 1.00 26.49 306 ALA C N 1
ATOM 4744 C CA . ALA C 1 205 ? 32.069 71.981 18.444 1.00 27.41 306 ALA C CA 1
ATOM 4745 C C . ALA C 1 205 ? 31.600 71.825 16.988 1.00 29.69 306 ALA C C 1
ATOM 4746 O O . ALA C 1 205 ? 30.528 72.309 16.627 1.00 28.67 306 ALA C O 1
ATOM 4748 N N . LEU C 1 206 ? 32.394 71.148 16.154 1.00 28.23 307 LEU C N 1
ATOM 4749 C CA . LEU C 1 206 ? 32.012 70.909 14.765 1.00 26.98 307 LEU C CA 1
ATOM 4750 C C . LEU C 1 206 ? 31.046 69.738 14.665 1.00 28.83 307 LEU C C 1
ATOM 4751 O O . LEU C 1 206 ? 30.191 69.700 13.774 1.00 27.21 307 LEU C O 1
ATOM 4756 N N . ARG C 1 207 ? 31.235 68.758 15.552 1.00 29.24 308 ARG C N 1
ATOM 4757 C CA . ARG C 1 207 ? 30.327 67.620 15.694 1.00 29.06 308 ARG C CA 1
ATOM 4758 C C . ARG C 1 207 ? 30.195 67.324 17.180 1.00 30.48 308 ARG C C 1
ATOM 4759 O O . ARG C 1 207 ? 31.096 67.619 17.960 1.00 27.54 308 ARG C O 1
ATOM 4767 N N . VAL C 1 208 ? 29.071 66.723 17.560 1.00 29.80 309 VAL C N 1
ATOM 4768 C CA . VAL C 1 208 ? 28.816 66.351 18.941 1.00 27.68 309 VAL C CA 1
ATOM 4769 C C . VAL C 1 208 ? 28.352 64.899 18.977 1.00 29.26 309 VAL C C 1
ATOM 4770 O O . VAL C 1 208 ? 27.449 64.517 18.230 1.00 26.80 309 VAL C O 1
ATOM 4774 N N . TYR C 1 209 ? 28.966 64.093 19.839 1.00 26.67 310 TYR C N 1
ATOM 4775 C CA . TYR C 1 209 ? 28.619 62.684 19.948 1.00 27.37 310 TYR C CA 1
ATOM 4776 C C . TYR C 1 209 ? 28.212 62.356 21.377 1.00 29.13 310 TYR C C 1
ATOM 4777 O O . TYR C 1 209 ? 28.405 63.174 22.279 1.00 26.94 310 TYR C O 1
ATOM 4786 N N . GLU C 1 210 ? 27.661 61.160 21.584 1.00 26.51 311 GLU C N 1
ATOM 4787 C CA . GLU C 1 210 ? 27.149 60.786 22.894 1.00 28.53 311 GLU C CA 1
ATOM 4788 C C . GLU C 1 210 ? 28.273 60.522 23.899 1.00 28.82 311 GLU C C 1
ATOM 4789 O O . GLU C 1 210 ? 28.264 61.058 25.009 1.00 27.81 311 GLU C O 1
ATOM 4795 N N . ASP C 1 211 ? 29.233 59.696 23.481 1.00 27.89 312 ASP C N 1
ATOM 4796 C CA . ASP C 1 211 ? 30.293 59.200 24.336 1.00 25.97 312 ASP C CA 1
ATOM 4797 C C . ASP C 1 211 ? 31.393 58.636 23.438 1.00 28.56 312 ASP C C 1
ATOM 4798 O O . ASP C 1 211 ? 31.254 58.662 22.219 1.00 27.81 312 ASP C O 1
ATOM 4803 N N . PRO C 1 212 ? 32.501 58.132 24.027 1.00 29.72 313 PRO C N 1
ATOM 4804 C CA . PRO C 1 212 ? 33.580 57.689 23.126 1.00 29.22 313 PRO C CA 1
ATOM 4805 C C . PRO C 1 212 ? 33.154 56.581 22.135 1.00 30.52 313 PRO C C 1
ATOM 4806 O O . PRO C 1 212 ? 33.710 56.505 21.041 1.00 31.07 313 PRO C O 1
ATOM 4810 N N . LEU C 1 213 ? 32.175 55.762 22.505 1.00 29.95 314 LEU C N 1
ATOM 4811 C CA . LEU C 1 213 ? 31.671 54.710 21.617 1.00 30.96 314 LEU C CA 1
ATOM 4812 C C . LEU C 1 213 ? 30.991 55.324 20.391 1.00 30.78 314 LEU C C 1
ATOM 4813 O O . LEU C 1 213 ? 31.309 55.000 19.253 1.00 29.19 314 LEU C O 1
ATOM 4818 N N . ASP C 1 214 ? 30.064 56.237 20.641 1.00 30.56 315 ASP C N 1
ATOM 4819 C CA . ASP C 1 214 ? 29.389 56.931 19.554 1.00 30.52 315 ASP C CA 1
ATOM 4820 C C . ASP C 1 214 ? 30.411 57.626 18.653 1.00 31.40 315 ASP C C 1
ATOM 4821 O O . ASP C 1 214 ? 30.305 57.595 17.428 1.00 31.19 315 ASP C O 1
ATOM 4826 N N . LEU C 1 215 ? 31.414 58.243 19.264 1.00 30.59 316 LEU C N 1
ATOM 4827 C CA . LEU C 1 215 ? 32.482 58.873 18.502 1.00 29.38 316 LEU C CA 1
ATOM 4828 C C . LEU C 1 215 ? 33.230 57.837 17.659 1.00 32.33 316 LEU C C 1
ATOM 4829 O O . LEU C 1 215 ? 33.528 58.070 16.483 1.00 32.10 316 LEU C O 1
ATOM 4834 N N . LEU C 1 216 ? 33.544 56.693 18.264 1.00 31.82 317 LEU C N 1
ATOM 4835 C CA . LEU C 1 216 ? 34.316 55.674 17.552 1.00 34.52 317 LEU C CA 1
ATOM 4836 C C . LEU C 1 216 ? 33.517 55.210 16.338 1.00 33.44 317 LEU C C 1
ATOM 4837 O O . LEU C 1 216 ? 34.061 55.041 15.249 1.00 34.04 317 LEU C O 1
ATOM 4842 N N . ASN C 1 217 ? 32.216 55.040 16.541 1.00 33.70 318 ASN C N 1
ATOM 4843 C CA . ASN C 1 217 ? 31.322 54.583 15.504 1.00 34.83 318 ASN C CA 1
ATOM 4844 C C . ASN C 1 217 ? 31.184 55.573 14.360 1.00 35.17 318 ASN C C 1
ATOM 4845 O O . ASN C 1 217 ? 30.631 55.237 13.314 1.00 35.46 318 ASN C O 1
ATOM 4850 N N . HIS C 1 218 ? 31.696 56.783 14.567 1.00 33.36 319 HIS C N 1
ATOM 4851 C CA . HIS C 1 218 ? 31.585 57.853 13.581 1.00 33.77 319 HIS C CA 1
ATOM 4852 C C . HIS C 1 218 ? 32.925 58.455 13.203 1.00 35.05 319 HIS C C 1
ATOM 4853 O O . HIS C 1 218 ? 32.971 59.526 12.599 1.00 34.11 319 HIS C O 1
ATOM 4860 N N . LEU C 1 219 ? 34.014 57.765 13.536 1.00 34.22 320 LEU C N 1
ATOM 4861 C CA . LEU C 1 219 ? 35.339 58.356 13.405 1.00 34.56 320 LEU C CA 1
ATOM 4862 C C . LEU C 1 219 ? 35.655 58.894 11.994 1.00 37.06 320 LEU C C 1
ATOM 4863 O O . LEU C 1 219 ? 36.384 59.871 11.843 1.00 35.86 320 LEU C O 1
ATOM 4868 N N . ASP C 1 220 ? 35.105 58.267 10.961 1.00 37.89 321 ASP C N 1
ATOM 4869 C CA . ASP C 1 220 ? 35.356 58.722 9.593 1.00 37.83 321 ASP C CA 1
ATOM 4870 C C . ASP C 1 220 ? 34.751 60.077 9.260 1.00 37.06 321 ASP C C 1
ATOM 4871 O O . ASP C 1 220 ? 35.137 60.693 8.274 1.00 37.31 321 ASP C O 1
ATOM 4876 N N . GLU C 1 221 ? 33.802 60.535 10.069 1.00 36.16 322 GLU C N 1
ATOM 4877 C CA . GLU C 1 221 ? 33.202 61.849 9.859 1.00 36.32 322 GLU C CA 1
ATOM 4878 C C . GLU C 1 221 ? 34.147 62.985 10.240 1.00 35.15 322 GLU C C 1
ATOM 4879 O O . GLU C 1 221 ? 33.958 64.120 9.783 1.00 32.88 322 GLU C O 1
ATOM 4885 N N . ILE C 1 222 ? 35.154 62.698 11.064 1.00 33.10 323 ILE C N 1
ATOM 4886 C CA . ILE C 1 222 ? 35.953 63.773 11.673 1.00 33.53 323 ILE C CA 1
ATOM 4887 C C . ILE C 1 222 ? 37.460 63.600 11.622 1.00 36.01 323 ILE C C 1
ATOM 4888 O O . ILE C 1 222 ? 38.200 64.568 11.789 1.00 37.39 323 ILE C O 1
ATOM 4893 N N . ALA C 1 223 ? 37.923 62.371 11.439 1.00 34.47 324 ALA C N 1
ATOM 4894 C CA . ALA C 1 223 ? 39.353 62.107 11.491 1.00 35.84 324 ALA C CA 1
ATOM 4895 C C . ALA C 1 223 ? 39.850 61.473 10.198 1.00 36.60 324 ALA C C 1
ATOM 4896 O O . ALA C 1 223 ? 39.147 60.673 9.561 1.00 34.00 324 ALA C O 1
ATOM 4898 N N . SER C 1 224 ? 41.070 61.840 9.825 1.00 35.34 325 SER C N 1
ATOM 4899 C CA . SER C 1 224 ? 41.680 61.360 8.603 1.00 38.48 325 SER C CA 1
ATOM 4900 C C . SER C 1 224 ? 42.530 60.156 8.948 1.00 39.97 325 SER C C 1
ATOM 4901 O O . SER C 1 224 ? 43.307 60.216 9.902 1.00 42.18 325 SER C O 1
ATOM 4904 N N . GLN D 1 6 ? -5.844 86.208 36.657 1.00 46.85 107 GLN D N 1
ATOM 4905 C CA . GLN D 1 6 ? -4.578 85.994 37.389 1.00 49.62 107 GLN D CA 1
ATOM 4906 C C . GLN D 1 6 ? -3.989 84.594 37.239 1.00 45.02 107 GLN D C 1
ATOM 4907 O O . GLN D 1 6 ? -4.710 83.590 37.202 1.00 44.09 107 GLN D O 1
ATOM 4913 N N . THR D 1 7 ? -2.664 84.540 37.174 1.00 43.32 108 THR D N 1
ATOM 4914 C CA . THR D 1 7 ? -1.954 83.292 36.949 1.00 40.99 108 THR D CA 1
ATOM 4915 C C . THR D 1 7 ? -1.936 82.404 38.190 1.00 40.34 108 THR D C 1
ATOM 4916 O O . THR D 1 7 ? -1.799 82.895 39.306 1.00 40.71 108 THR D O 1
ATOM 4920 N N . SER D 1 8 ? -2.109 81.100 37.989 1.00 41.68 109 SER D N 1
ATOM 4921 C CA . SER D 1 8 ? -1.829 80.110 39.040 1.00 40.51 109 SER D CA 1
ATOM 4922 C C . SER D 1 8 ? -0.552 79.360 38.678 1.00 38.77 109 SER D C 1
ATOM 4923 O O . SER D 1 8 ? -0.172 79.287 37.510 1.00 38.79 109 SER D O 1
ATOM 4926 N N . PHE D 1 9 ? 0.115 78.811 39.686 1.00 41.70 110 PHE D N 1
ATOM 4927 C CA . PHE D 1 9 ? 1.466 78.303 39.513 1.00 39.18 110 PHE D CA 1
ATOM 4928 C C . PHE D 1 9 ? 1.585 76.835 39.905 1.00 39.28 110 PHE D C 1
ATOM 4929 O O . PHE D 1 9 ? 1.060 76.407 40.929 1.00 39.76 110 PHE D O 1
ATOM 4937 N N . ILE D 1 10 ? 2.287 76.077 39.069 1.00 36.31 111 ILE D N 1
ATOM 4938 C CA . ILE D 1 10 ? 2.547 74.671 39.302 1.00 35.45 111 ILE D CA 1
ATOM 4939 C C . ILE D 1 10 ? 4.064 74.471 39.256 1.00 34.63 111 ILE D C 1
ATOM 4940 O O . ILE D 1 10 ? 4.686 74.649 38.214 1.00 33.19 111 ILE D O 1
ATOM 4945 N N . PHE D 1 11 ? 4.654 74.124 40.398 1.00 35.03 112 PHE D N 1
ATOM 4946 C CA . PHE D 1 11 ? 6.102 74.026 40.518 1.00 33.39 112 PHE D CA 1
ATOM 4947 C C . PHE D 1 11 ? 6.575 72.578 40.570 1.00 35.66 112 PHE D C 1
ATOM 4948 O O . PHE D 1 11 ? 6.089 71.764 41.372 1.00 35.15 112 PHE D O 1
ATOM 4956 N N . ASP D 1 12 ? 7.545 72.258 39.729 1.00 31.63 113 ASP D N 1
ATOM 4957 C CA . ASP D 1 12 ? 8.310 71.069 39.967 1.00 33.02 113 ASP D CA 1
ATOM 4958 C C . ASP D 1 12 ? 9.077 71.394 41.258 1.00 33.11 113 ASP D C 1
ATOM 4959 O O . ASP D 1 12 ? 9.202 72.570 41.636 1.00 32.46 113 ASP D O 1
ATOM 4964 N N . LEU D 1 13 ? 9.564 70.374 41.944 1.00 26.81 114 LEU D N 1
ATOM 4965 C CA . LEU D 1 13 ? 10.218 70.599 43.223 1.00 30.24 114 LEU D CA 1
ATOM 4966 C C . LEU D 1 13 ? 11.726 70.418 43.105 1.00 28.70 114 LEU D C 1
ATOM 4967 O O . LEU D 1 13 ? 12.497 71.378 43.207 1.00 29.69 114 LEU D O 1
ATOM 4972 N N . ASP D 1 14 ? 12.112 69.180 42.839 1.00 29.02 115 ASP D N 1
ATOM 4973 C CA . ASP D 1 14 ? 13.493 68.694 42.838 1.00 32.77 115 ASP D CA 1
ATOM 4974 C C . ASP D 1 14 ? 14.297 69.290 41.690 1.00 30.93 115 ASP D C 1
ATOM 4975 O O . ASP D 1 14 ? 14.157 68.860 40.563 1.00 32.57 115 ASP D O 1
ATOM 4980 N N . GLY D 1 15 ? 15.133 70.286 41.965 1.00 30.28 116 GLY D N 1
ATOM 4981 C CA . GLY D 1 15 ? 15.919 70.924 40.913 1.00 28.29 116 GLY D CA 1
ATOM 4982 C C . GLY D 1 15 ? 15.273 72.203 40.426 1.00 29.39 116 GLY D C 1
ATOM 4983 O O . GLY D 1 15 ? 15.881 72.993 39.685 1.00 28.84 116 GLY D O 1
ATOM 4984 N N . THR D 1 16 ? 14.031 72.405 40.856 1.00 28.14 117 THR D N 1
ATOM 4985 C CA . THR D 1 16 ? 13.321 73.641 40.598 1.00 29.71 117 THR D CA 1
ATOM 4986 C C . THR D 1 16 ? 13.277 74.564 41.833 1.00 29.37 117 THR D C 1
ATOM 4987 O O . THR D 1 16 ? 13.663 75.724 41.744 1.00 31.06 117 THR D O 1
ATOM 4991 N N . LEU D 1 17 ? 12.832 74.049 42.979 1.00 29.38 118 LEU D N 1
ATOM 4992 C CA . LEU D 1 17 ? 12.853 74.823 44.235 1.00 30.15 118 LEU D CA 1
ATOM 4993 C C . LEU D 1 17 ? 14.005 74.418 45.167 1.00 31.48 118 LEU D C 1
ATOM 4994 O O . LEU D 1 17 ? 14.573 75.247 45.888 1.00 29.65 118 LEU D O 1
ATOM 4999 N N . THR D 1 18 ? 14.342 73.132 45.154 1.00 30.18 119 THR D N 1
ATOM 5000 C CA . THR D 1 18 ? 15.472 72.653 45.931 1.00 32.76 119 THR D CA 1
ATOM 5001 C C . THR D 1 18 ? 16.615 72.260 45.007 1.00 30.99 119 THR D C 1
ATOM 5002 O O . THR D 1 18 ? 16.397 71.872 43.864 1.00 28.61 119 THR D O 1
ATOM 5006 N N . ASP D 1 19 ? 17.838 72.382 45.505 1.00 30.33 120 ASP D N 1
ATOM 5007 C CA . ASP D 1 19 ? 18.997 71.965 44.730 1.00 31.75 120 ASP D CA 1
ATOM 5008 C C . ASP D 1 19 ? 19.318 70.498 45.015 1.00 32.24 120 ASP D C 1
ATOM 5009 O O . ASP D 1 19 ? 20.193 70.193 45.819 1.00 30.37 120 ASP D O 1
ATOM 5014 N N . SER D 1 20 ? 18.604 69.599 44.339 1.00 31.46 121 SER D N 1
ATOM 5015 C CA . SER D 1 20 ? 18.609 68.183 44.707 1.00 31.98 121 SER D CA 1
ATOM 5016 C C . SER D 1 20 ? 18.757 67.209 43.533 1.00 30.74 121 SER D C 1
ATOM 5017 O O . SER D 1 20 ? 18.860 66.001 43.732 1.00 29.41 121 SER D O 1
ATOM 5020 N N . VAL D 1 21 ? 18.757 67.735 42.317 1.00 30.04 122 VAL D N 1
ATOM 5021 C CA . VAL D 1 21 ? 18.866 66.889 41.137 1.00 30.87 122 VAL D CA 1
ATOM 5022 C C . VAL D 1 21 ? 20.162 66.070 41.155 1.00 29.31 122 VAL D C 1
ATOM 5023 O O . VAL D 1 21 ? 20.167 64.880 40.851 1.00 28.17 122 VAL D O 1
ATOM 5027 N N . TYR D 1 22 ? 21.262 66.704 41.531 1.00 27.44 123 TYR D N 1
ATOM 5028 C CA . TYR D 1 22 ? 22.536 65.998 41.526 1.00 29.03 123 TYR D CA 1
ATOM 5029 C C . TYR D 1 22 ? 22.594 64.922 42.619 1.00 30.59 123 TYR D C 1
ATOM 5030 O O . TYR D 1 22 ? 23.179 63.862 42.413 1.00 28.93 123 TYR D O 1
ATOM 5039 N N . GLN D 1 23 ? 21.953 65.165 43.760 1.00 30.67 124 GLN D N 1
ATOM 5040 C CA . GLN D 1 23 ? 21.840 64.100 44.758 1.00 31.45 124 GLN D CA 1
ATOM 5041 C C . GLN D 1 23 ? 20.954 62.980 44.204 1.00 31.07 124 GLN D C 1
ATOM 5042 O O . GLN D 1 23 ? 21.173 61.795 44.481 1.00 30.03 124 GLN D O 1
ATOM 5048 N N . ASN D 1 24 ? 19.946 63.369 43.427 1.00 31.00 125 ASN D N 1
ATOM 5049 C CA . ASN D 1 24 ? 19.046 62.409 42.813 1.00 31.42 125 ASN D CA 1
ATOM 5050 C C . ASN D 1 24 ? 19.829 61.492 41.832 1.00 31.01 125 ASN D C 1
ATOM 5051 O O . ASN D 1 24 ? 19.739 60.276 41.910 1.00 31.81 125 ASN D O 1
ATOM 5056 N N . VAL D 1 25 ? 20.641 62.083 40.960 1.00 29.02 126 VAL D N 1
ATOM 5057 C CA . VAL D 1 25 ? 21.512 61.318 40.089 1.00 28.39 126 VAL D CA 1
ATOM 5058 C C . VAL D 1 25 ? 22.448 60.423 40.906 1.00 32.19 126 VAL D C 1
ATOM 5059 O O . VAL D 1 25 ? 22.638 59.258 40.564 1.00 31.36 126 VAL D O 1
ATOM 5063 N N . ALA D 1 26 ? 23.047 60.966 41.966 1.00 28.03 127 ALA D N 1
ATOM 5064 C CA . ALA D 1 26 ? 23.940 60.176 42.818 1.00 32.76 127 ALA D CA 1
ATOM 5065 C C . ALA D 1 26 ? 23.229 58.934 43.355 1.00 33.95 127 ALA D C 1
ATOM 5066 O O . ALA D 1 26 ? 23.763 57.832 43.261 1.00 32.49 127 ALA D O 1
ATOM 5068 N N . ALA D 1 27 ? 22.015 59.121 43.885 1.00 31.77 128 ALA D N 1
ATOM 5069 C CA . ALA D 1 27 ? 21.249 58.031 44.480 1.00 29.48 128 ALA D CA 1
ATOM 5070 C C . ALA D 1 27 ? 20.890 56.921 43.480 1.00 34.53 128 ALA D C 1
ATOM 5071 O O . ALA D 1 27 ? 20.936 55.736 43.831 1.00 34.92 128 ALA D O 1
ATOM 5073 N N . TRP D 1 28 ? 20.516 57.306 42.253 1.00 32.89 129 TRP D N 1
ATOM 5074 C CA . TRP D 1 28 ? 20.237 56.349 41.184 1.00 33.74 129 TRP D CA 1
ATOM 5075 C C . TRP D 1 28 ? 21.513 55.627 40.754 1.00 35.07 129 TRP D C 1
ATOM 5076 O O . TRP D 1 28 ? 21.528 54.397 40.593 1.00 34.72 129 TRP D O 1
ATOM 5087 N N . LYS D 1 29 ? 22.577 56.389 40.537 1.00 30.63 130 LYS D N 1
ATOM 5088 C CA . LYS D 1 29 ? 23.844 55.769 40.193 1.00 34.97 130 LYS D CA 1
ATOM 5089 C C . LYS D 1 29 ? 24.101 54.706 41.243 1.00 37.88 130 LYS D C 1
ATOM 5090 O O . LYS D 1 29 ? 24.338 53.538 40.918 1.00 36.82 130 LYS D O 1
ATOM 5096 N N . GLU D 1 30 ? 24.027 55.122 42.505 1.00 35.49 131 GLU D N 1
ATOM 5097 C CA . GLU D 1 30 ? 24.316 54.229 43.618 1.00 39.65 131 GLU D CA 1
ATOM 5098 C C . GLU D 1 30 ? 23.452 52.958 43.526 1.00 40.39 131 GLU D C 1
ATOM 5099 O O . GLU D 1 30 ? 23.964 51.840 43.592 1.00 37.73 131 GLU D O 1
ATOM 5105 N N . ALA D 1 31 ? 22.147 53.138 43.346 1.00 38.11 132 ALA D N 1
ATOM 5106 C CA . ALA D 1 31 ? 21.246 52.005 43.196 1.00 38.26 132 ALA D CA 1
ATOM 5107 C C . ALA D 1 31 ? 21.649 51.086 42.037 1.00 40.92 132 ALA D C 1
ATOM 5108 O O . ALA D 1 31 ? 21.710 49.863 42.203 1.00 42.37 132 ALA D O 1
ATOM 5110 N N . LEU D 1 32 ? 21.928 51.663 40.869 1.00 38.06 133 LEU D N 1
ATOM 5111 C CA . LEU D 1 32 ? 22.216 50.859 39.671 1.00 40.58 133 LEU D CA 1
ATOM 5112 C C . LEU D 1 32 ? 23.535 50.091 39.751 1.00 42.02 133 LEU D C 1
ATOM 5113 O O . LEU D 1 32 ? 23.663 49.010 39.186 1.00 42.33 133 LEU D O 1
ATOM 5118 N N . ASP D 1 33 ? 24.515 50.662 40.440 1.00 41.60 134 ASP D N 1
ATOM 5119 C CA . ASP D 1 33 ? 25.801 50.006 40.618 1.00 42.10 134 ASP D CA 1
ATOM 5120 C C . ASP D 1 33 ? 25.668 48.792 41.542 1.00 46.04 134 ASP D C 1
ATOM 5121 O O . ASP D 1 33 ? 26.232 47.730 41.278 1.00 44.09 134 ASP D O 1
ATOM 5126 N N . ALA D 1 34 ? 24.932 48.966 42.634 1.00 44.21 135 ALA D N 1
ATOM 5127 C CA . ALA D 1 34 ? 24.634 47.857 43.521 1.00 45.94 135 ALA D CA 1
ATOM 5128 C C . ALA D 1 34 ? 24.039 46.716 42.706 1.00 46.03 135 ALA D C 1
ATOM 5129 O O . ALA D 1 34 ? 24.416 45.556 42.869 1.00 47.59 135 ALA D O 1
ATOM 5131 N N . GLU D 1 35 ? 23.118 47.065 41.814 1.00 44.80 136 GLU D N 1
ATOM 5132 C CA . GLU D 1 35 ? 22.394 46.084 41.020 1.00 43.42 136 GLU D CA 1
ATOM 5133 C C . GLU D 1 35 ? 23.185 45.652 39.788 1.00 45.42 136 GLU D C 1
ATOM 5134 O O . GLU D 1 35 ? 22.667 44.974 38.896 1.00 45.26 136 GLU D O 1
ATOM 5140 N N . ASN D 1 36 ? 24.456 46.039 39.766 1.00 46.06 137 ASN D N 1
ATOM 5141 C CA . ASN D 1 36 ? 25.346 45.751 38.645 1.00 48.37 137 ASN D CA 1
ATOM 5142 C C . ASN D 1 36 ? 24.774 46.129 37.276 1.00 48.76 137 ASN D C 1
ATOM 5143 O O . ASN D 1 36 ? 24.939 45.384 36.307 1.00 50.82 137 ASN D O 1
ATOM 5148 N N . ILE D 1 37 ? 24.110 47.284 37.210 1.00 44.03 138 ILE D N 1
ATOM 5149 C CA . ILE D 1 37 ? 23.599 47.843 35.955 1.00 44.44 138 ILE D CA 1
ATOM 5150 C C . ILE D 1 37 ? 24.348 49.130 35.617 1.00 44.36 138 ILE D C 1
ATOM 5151 O O . ILE D 1 37 ? 24.004 50.198 36.118 1.00 43.16 138 ILE D O 1
ATOM 5156 N N . PRO D 1 38 ? 25.377 49.028 34.764 1.00 45.11 139 PRO D N 1
ATOM 5157 C CA . PRO D 1 38 ? 26.267 50.161 34.518 1.00 42.20 139 PRO D CA 1
ATOM 5158 C C . PRO D 1 38 ? 25.628 51.146 33.554 1.00 41.00 139 PRO D C 1
ATOM 5159 O O . PRO D 1 38 ? 25.058 50.741 32.544 1.00 45.84 139 PRO D O 1
ATOM 5163 N N . LEU D 1 39 ? 25.687 52.427 33.884 1.00 37.72 140 LEU D N 1
ATOM 5164 C CA . LEU D 1 39 ? 25.144 53.471 33.025 1.00 35.65 140 LEU D CA 1
ATOM 5165 C C . LEU D 1 39 ? 25.848 54.755 33.384 1.00 32.68 140 LEU D C 1
ATOM 5166 O O . LEU D 1 39 ? 26.043 55.058 34.563 1.00 30.12 140 LEU D O 1
ATOM 5171 N N . ALA D 1 40 ? 26.247 55.502 32.368 1.00 30.96 141 ALA D N 1
ATOM 5172 C CA . ALA D 1 40 ? 26.911 56.759 32.605 1.00 27.23 141 ALA D CA 1
ATOM 5173 C C . ALA D 1 40 ? 25.934 57.691 33.317 1.00 26.98 141 ALA D C 1
ATOM 5174 O O . ALA D 1 40 ? 24.738 57.700 33.039 1.00 28.93 141 ALA D O 1
ATOM 5184 N N . TRP D 1 42 ? 25.461 60.849 33.047 1.00 27.08 143 TRP D N 1
ATOM 5185 C CA . TRP D 1 42 ? 24.788 61.855 32.174 1.00 26.47 143 TRP D CA 1
ATOM 5186 C C . TRP D 1 42 ? 23.463 61.343 31.590 1.00 27.19 143 TRP D C 1
ATOM 5187 O O . TRP D 1 42 ? 22.484 62.101 31.476 1.00 30.28 143 TRP D O 1
ATOM 5198 N N . ARG D 1 43 ? 23.418 60.062 31.233 1.00 27.14 144 ARG D N 1
ATOM 5199 C CA . ARG D 1 43 ? 22.163 59.428 30.827 1.00 27.62 144 ARG D CA 1
ATOM 5200 C C . ARG D 1 43 ? 21.153 59.355 31.976 1.00 26.51 144 ARG D C 1
ATOM 5201 O O . ARG D 1 43 ? 19.950 59.450 31.748 1.00 27.94 144 ARG D O 1
ATOM 5209 N N . ILE D 1 44 ? 21.628 59.168 33.208 1.00 26.88 145 ILE D N 1
ATOM 5210 C CA . ILE D 1 44 ? 20.738 59.181 34.368 1.00 27.16 145 ILE D CA 1
ATOM 5211 C C . ILE D 1 44 ? 20.201 60.590 34.600 1.00 29.28 145 ILE D C 1
ATOM 5212 O O . ILE D 1 44 ? 19.009 60.792 34.837 1.00 29.40 145 ILE D O 1
ATOM 5217 N N . HIS D 1 45 ? 21.099 61.569 34.532 1.00 29.48 146 HIS D N 1
ATOM 5218 C CA . HIS D 1 45 ? 20.733 62.973 34.682 1.00 29.32 146 HIS D CA 1
ATOM 5219 C C . HIS D 1 45 ? 19.611 63.372 33.713 1.00 29.72 146 HIS D C 1
ATOM 5220 O O . HIS D 1 45 ? 18.690 64.118 34.074 1.00 30.21 146 HIS D O 1
ATOM 5227 N N . ARG D 1 46 ? 19.698 62.871 32.486 1.00 30.10 147 ARG D N 1
ATOM 5228 C CA . ARG D 1 46 ? 18.749 63.233 31.425 1.00 33.59 147 ARG D CA 1
ATOM 5229 C C . ARG D 1 46 ? 17.330 62.795 31.734 1.00 31.53 147 ARG D C 1
ATOM 5230 O O . ARG D 1 46 ? 16.389 63.307 31.150 1.00 32.50 147 ARG D O 1
ATOM 5238 N N . LYS D 1 47 ? 17.180 61.816 32.615 1.00 30.89 148 LYS D N 1
ATOM 5239 C CA . LYS D 1 47 ? 15.884 61.211 32.869 1.00 31.49 148 LYS D CA 1
ATOM 5240 C C . LYS D 1 47 ? 15.280 61.683 34.198 1.00 34.31 148 LYS D C 1
ATOM 5241 O O . LYS D 1 47 ? 14.126 61.346 34.526 1.00 31.44 148 LYS D O 1
ATOM 5247 N N . ILE D 1 48 ? 16.057 62.452 34.961 1.00 29.55 149 ILE D N 1
ATOM 5248 C CA . ILE D 1 48 ? 15.573 62.957 36.236 1.00 30.01 149 ILE D CA 1
ATOM 5249 C C . ILE D 1 48 ? 14.354 63.843 35.999 1.00 30.30 149 ILE D C 1
ATOM 5250 O O . ILE D 1 48 ? 14.450 64.848 35.294 1.00 26.85 149 ILE D O 1
ATOM 5255 N N . GLY D 1 49 ? 13.220 63.450 36.575 1.00 29.91 150 GLY D N 1
ATOM 5256 C CA . GLY D 1 49 ? 11.963 64.146 36.377 1.00 32.34 150 GLY D CA 1
ATOM 5257 C C . GLY D 1 49 ? 10.866 63.206 35.891 1.00 33.67 150 GLY D C 1
ATOM 5258 O O . GLY D 1 49 ? 9.682 63.473 36.098 1.00 33.21 150 GLY D O 1
ATOM 5267 N N . SER D 1 51 ? 8.966 59.442 36.159 1.00 38.98 152 SER D N 1
ATOM 5268 C CA . SER D 1 51 ? 8.750 58.495 37.236 1.00 40.02 152 SER D CA 1
ATOM 5269 C C . SER D 1 51 ? 9.830 57.455 37.073 1.00 42.34 152 SER D C 1
ATOM 5270 O O . SER D 1 51 ? 10.264 57.181 35.955 1.00 42.55 152 SER D O 1
ATOM 5273 N N . GLY D 1 52 ? 10.282 56.891 38.187 1.00 43.38 153 GLY D N 1
ATOM 5274 C CA . GLY D 1 52 ? 11.330 55.896 38.144 1.00 43.77 153 GLY D CA 1
ATOM 5275 C C . GLY D 1 52 ? 10.976 54.744 37.227 1.00 41.90 153 GLY D C 1
ATOM 5276 O O . GLY D 1 52 ? 11.830 54.230 36.506 1.00 42.76 153 GLY D O 1
ATOM 5277 N N . GLY D 1 53 ? 9.714 54.334 37.258 1.00 39.65 154 GLY D N 1
ATOM 5278 C CA . GLY D 1 53 ? 9.253 53.265 36.395 1.00 39.98 154 GLY D CA 1
ATOM 5279 C C . GLY D 1 53 ? 9.547 53.586 34.948 1.00 40.13 154 GLY D C 1
ATOM 5280 O O . GLY D 1 53 ? 10.080 52.766 34.204 1.00 40.06 154 GLY D O 1
ATOM 5281 N N . LEU D 1 54 ? 9.221 54.805 34.547 1.00 41.10 155 LEU D N 1
ATOM 5282 C CA . LEU D 1 54 ? 9.431 55.198 33.169 1.00 39.92 155 LEU D CA 1
ATOM 5283 C C . LEU D 1 54 ? 10.920 55.367 32.885 1.00 41.20 155 LEU D C 1
ATOM 5284 O O . LEU D 1 54 ? 11.416 54.920 31.844 1.00 43.70 155 LEU D O 1
ATOM 5297 N N . LEU D 1 56 ? 13.589 53.960 34.237 1.00 41.98 157 LEU D N 1
ATOM 5298 C CA . LEU D 1 56 ? 14.231 52.657 34.156 1.00 44.09 157 LEU D CA 1
ATOM 5299 C C . LEU D 1 56 ? 13.930 51.988 32.805 1.00 45.13 157 LEU D C 1
ATOM 5300 O O . LEU D 1 56 ? 14.841 51.588 32.076 1.00 45.92 157 LEU D O 1
ATOM 5305 N N . LYS D 1 57 ? 12.653 51.901 32.455 1.00 43.09 158 LYS D N 1
ATOM 5306 C CA . LYS D 1 57 ? 12.264 51.397 31.141 1.00 45.11 158 LYS D CA 1
ATOM 5307 C C . LYS D 1 57 ? 13.017 52.135 30.042 1.00 46.22 158 LYS D C 1
ATOM 5308 O O . LYS D 1 57 ? 13.602 51.525 29.139 1.00 44.70 158 LYS D O 1
ATOM 5314 N N . SER D 1 58 ? 13.014 53.460 30.147 1.00 44.42 159 SER D N 1
ATOM 5315 C CA . SER D 1 58 ? 13.647 54.312 29.154 1.00 44.66 159 SER D CA 1
ATOM 5316 C C . SER D 1 58 ? 15.141 54.027 29.001 1.00 46.43 159 SER D C 1
ATOM 5317 O O . SER D 1 58 ? 15.619 53.802 27.890 1.00 46.13 159 SER D O 1
ATOM 5320 N N . LEU D 1 59 ? 15.885 54.022 30.101 1.00 45.93 160 LEU D N 1
ATOM 5321 C CA . LEU D 1 59 ? 17.322 53.792 29.980 1.00 48.19 160 LEU D CA 1
ATOM 5322 C C . LEU D 1 59 ? 17.645 52.319 29.707 1.00 48.84 160 LEU D C 1
ATOM 5323 O O . LEU D 1 59 ? 18.684 51.997 29.131 1.00 48.36 160 LEU D O 1
ATOM 5328 N N . SER D 1 60 ? 16.733 51.435 30.093 1.00 47.91 161 SER D N 1
ATOM 5329 C CA . SER D 1 60 ? 16.821 50.041 29.686 1.00 49.86 161 SER D CA 1
ATOM 5330 C C . SER D 1 60 ? 16.831 49.952 28.159 1.00 50.08 161 SER D C 1
ATOM 5331 O O . SER D 1 60 ? 17.693 49.326 27.553 1.00 51.14 161 SER D O 1
ATOM 5334 N N . ARG D 1 61 ? 15.875 50.606 27.530 1.00 51.33 162 ARG D N 1
ATOM 5335 C CA . ARG D 1 61 ? 15.806 50.571 26.079 1.00 52.61 162 ARG D CA 1
ATOM 5336 C C . ARG D 1 61 ? 16.977 51.288 25.414 1.00 53.62 162 ARG D C 1
ATOM 5337 O O . ARG D 1 61 ? 17.571 50.773 24.462 1.00 54.87 162 ARG D O 1
ATOM 5345 N N . GLU D 1 62 ? 17.309 52.478 25.906 1.00 53.72 163 GLU D N 1
ATOM 5346 C CA . GLU D 1 62 ? 18.325 53.291 25.248 1.00 54.68 163 GLU D CA 1
ATOM 5347 C C . GLU D 1 62 ? 19.661 52.566 25.168 1.00 56.75 163 GLU D C 1
ATOM 5348 O O . GLU D 1 62 ? 20.433 52.775 24.228 1.00 58.74 163 GLU D O 1
ATOM 5354 N N . THR D 1 63 ? 19.937 51.717 26.154 1.00 54.69 164 THR D N 1
ATOM 5355 C CA . THR D 1 63 ? 21.220 51.027 26.208 1.00 54.52 164 THR D CA 1
ATOM 5356 C C . THR D 1 63 ? 21.148 49.584 25.673 1.00 55.62 164 THR D C 1
ATOM 5357 O O . THR D 1 63 ? 20.795 48.641 26.392 1.00 56.44 164 THR D O 1
ATOM 5361 N N . ILE D 1 67 ? 14.727 46.702 32.454 1.00 62.48 168 ILE D N 1
ATOM 5362 C CA . ILE D 1 67 ? 15.291 45.758 33.410 1.00 57.06 168 ILE D CA 1
ATOM 5363 C C . ILE D 1 67 ? 14.173 44.982 34.097 1.00 57.22 168 ILE D C 1
ATOM 5364 O O . ILE D 1 67 ? 12.999 45.341 33.996 1.00 57.18 168 ILE D O 1
ATOM 5369 N N . THR D 1 68 ? 14.535 43.912 34.790 1.00 58.51 169 THR D N 1
ATOM 5370 C CA . THR D 1 68 ? 13.534 43.039 35.380 1.00 57.81 169 THR D CA 1
ATOM 5371 C C . THR D 1 68 ? 12.587 43.811 36.286 1.00 59.93 169 THR D C 1
ATOM 5372 O O . THR D 1 68 ? 12.997 44.732 37.000 1.00 58.20 169 THR D O 1
ATOM 5376 N N . ASP D 1 69 ? 11.312 43.437 36.238 1.00 63.40 170 ASP D N 1
ATOM 5377 C CA . ASP D 1 69 ? 10.276 44.137 36.982 1.00 62.25 170 ASP D CA 1
ATOM 5378 C C . ASP D 1 69 ? 10.571 44.104 38.481 1.00 61.88 170 ASP D C 1
ATOM 5379 O O . ASP D 1 69 ? 10.214 45.021 39.219 1.00 62.16 170 ASP D O 1
ATOM 5384 N N . GLU D 1 70 ? 11.234 43.042 38.919 1.00 62.28 171 GLU D N 1
ATOM 5385 C CA . GLU D 1 70 ? 11.609 42.877 40.318 1.00 62.48 171 GLU D CA 1
ATOM 5386 C C . GLU D 1 70 ? 12.855 43.706 40.647 1.00 60.16 171 GLU D C 1
ATOM 5387 O O . GLU D 1 70 ? 12.922 44.375 41.676 1.00 59.75 171 GLU D O 1
ATOM 5393 N N . GLN D 1 71 ? 13.837 43.639 39.755 1.00 59.63 172 GLN D N 1
ATOM 5394 C CA . GLN D 1 71 ? 15.057 44.416 39.852 1.00 55.84 172 GLN D CA 1
ATOM 5395 C C . GLN D 1 71 ? 14.694 45.892 39.958 1.00 57.11 172 GLN D C 1
ATOM 5396 O O . GLN D 1 71 ? 15.335 46.662 40.682 1.00 54.26 172 GLN D O 1
ATOM 5402 N N . ALA D 1 72 ? 13.644 46.267 39.236 1.00 56.65 173 ALA D N 1
ATOM 5403 C CA . ALA D 1 72 ? 13.172 47.641 39.190 1.00 55.58 173 ALA D CA 1
ATOM 5404 C C . ALA D 1 72 ? 12.628 48.108 40.536 1.00 57.24 173 ALA D C 1
ATOM 5405 O O . ALA D 1 72 ? 12.834 49.254 40.937 1.00 54.91 173 ALA D O 1
ATOM 5407 N N . GLU D 1 73 ? 11.922 47.228 41.235 1.00 58.48 174 GLU D N 1
ATOM 5408 C CA . GLU D 1 73 ? 11.385 47.601 42.532 1.00 57.07 174 GLU D CA 1
ATOM 5409 C C . GLU D 1 73 ? 12.526 47.717 43.543 1.00 56.49 174 GLU D C 1
ATOM 5410 O O . GLU D 1 73 ? 12.520 48.601 44.405 1.00 55.85 174 GLU D O 1
ATOM 5416 N N . ARG D 1 74 ? 13.505 46.824 43.427 1.00 52.79 175 ARG D N 1
ATOM 5417 C CA . ARG D 1 74 ? 14.664 46.843 44.307 1.00 54.30 175 ARG D CA 1
ATOM 5418 C C . ARG D 1 74 ? 15.417 48.159 44.125 1.00 52.71 175 ARG D C 1
ATOM 5419 O O . ARG D 1 74 ? 15.686 48.867 45.092 1.00 49.97 175 ARG D O 1
ATOM 5427 N N . LEU D 1 75 ? 15.756 48.469 42.874 1.00 52.09 176 LEU D N 1
ATOM 5428 C CA . LEU D 1 75 ? 16.412 49.725 42.525 1.00 48.89 176 LEU D CA 1
ATOM 5429 C C . LEU D 1 75 ? 15.665 50.900 43.155 1.00 47.44 176 LEU D C 1
ATOM 5430 O O . LEU D 1 75 ? 16.269 51.800 43.736 1.00 44.07 176 LEU D O 1
ATOM 5435 N N . SER D 1 76 ? 14.344 50.877 43.051 1.00 49.95 177 SER D N 1
ATOM 5436 C CA . SER D 1 76 ? 13.514 51.916 43.650 1.00 49.23 177 SER D CA 1
ATOM 5437 C C . SER D 1 76 ? 13.786 52.078 45.147 1.00 48.96 177 SER D C 1
ATOM 5438 O O . SER D 1 76 ? 13.914 53.196 45.639 1.00 46.92 177 SER D O 1
ATOM 5441 N N . GLU D 1 77 ? 13.890 50.965 45.872 1.00 50.75 178 GLU D N 1
ATOM 5442 C CA . GLU D 1 77 ? 14.199 51.037 47.299 1.00 50.37 178 GLU D CA 1
ATOM 5443 C C . GLU D 1 77 ? 15.643 51.440 47.565 1.00 46.79 178 GLU D C 1
ATOM 5444 O O . GLU D 1 77 ? 15.916 52.139 48.527 1.00 47.99 178 GLU D O 1
ATOM 5450 N N . LYS D 1 78 ? 16.566 51.031 46.708 1.00 45.40 179 LYS D N 1
ATOM 5451 C CA . LYS D 1 78 ? 17.949 51.462 46.871 1.00 46.75 179 LYS D CA 1
ATOM 5452 C C . LYS D 1 78 ? 18.080 52.971 46.616 1.00 44.05 179 LYS D C 1
ATOM 5453 O O . LYS D 1 78 ? 18.755 53.678 47.367 1.00 41.39 179 LYS D O 1
ATOM 5459 N N . HIS D 1 79 ? 17.436 53.456 45.555 1.00 42.12 180 HIS D N 1
ATOM 5460 C CA . HIS D 1 79 ? 17.426 54.891 45.268 1.00 43.94 180 HIS D CA 1
ATOM 5461 C C . HIS D 1 79 ? 16.989 55.670 46.506 1.00 41.76 180 HIS D C 1
ATOM 5462 O O . HIS D 1 79 ? 17.697 56.565 46.948 1.00 40.03 180 HIS D O 1
ATOM 5469 N N . ALA D 1 80 ? 15.839 55.295 47.066 1.00 43.04 181 ALA D N 1
ATOM 5470 C CA . ALA D 1 80 ? 15.282 55.956 48.246 1.00 44.08 181 ALA D CA 1
ATOM 5471 C C . ALA D 1 80 ? 16.273 55.997 49.412 1.00 45.90 181 ALA D C 1
ATOM 5472 O O . ALA D 1 80 ? 16.548 57.058 49.992 1.00 45.42 181 ALA D O 1
ATOM 5474 N N . GLN D 1 81 ? 16.820 54.839 49.745 1.00 42.90 182 GLN D N 1
ATOM 5475 C CA . GLN D 1 81 ? 17.755 54.751 50.849 1.00 45.79 182 GLN D CA 1
ATOM 5476 C C . GLN D 1 81 ? 18.985 55.635 50.596 1.00 43.87 182 GLN D C 1
ATOM 5477 O O . GLN D 1 81 ? 19.439 56.367 51.488 1.00 42.84 182 GLN D O 1
ATOM 5483 N N . ALA D 1 82 ? 19.517 55.577 49.378 1.00 42.38 183 ALA D N 1
ATOM 5484 C CA . ALA D 1 82 ? 20.677 56.383 49.029 1.00 40.22 183 ALA D CA 1
ATOM 5485 C C . ALA D 1 82 ? 20.317 57.853 49.107 1.00 40.79 183 ALA D C 1
ATOM 5486 O O . ALA D 1 82 ? 21.128 58.673 49.524 1.00 38.85 183 ALA D O 1
ATOM 5488 N N . TYR D 1 83 ? 19.090 58.187 48.717 1.00 41.85 184 TYR D N 1
ATOM 5489 C CA . TYR D 1 83 ? 18.684 59.581 48.671 1.00 39.10 184 TYR D CA 1
ATOM 5490 C C . TYR D 1 83 ? 18.522 60.155 50.078 1.00 41.52 184 TYR D C 1
ATOM 5491 O O . TYR D 1 83 ? 18.955 61.278 50.352 1.00 39.85 184 TYR D O 1
ATOM 5500 N N . GLU D 1 84 ? 17.925 59.372 50.974 1.00 45.21 185 GLU D N 1
ATOM 5501 C CA . GLU D 1 84 ? 17.807 59.754 52.390 1.00 45.51 185 GLU D CA 1
ATOM 5502 C C . GLU D 1 84 ? 19.159 59.996 53.036 1.00 42.31 185 GLU D C 1
ATOM 5503 O O . GLU D 1 84 ? 19.318 60.910 53.846 1.00 43.06 185 GLU D O 1
ATOM 5509 N N . ARG D 1 85 ? 20.127 59.164 52.683 1.00 41.35 186 ARG D N 1
ATOM 5510 C CA . ARG D 1 85 ? 21.474 59.319 53.188 1.00 39.19 186 ARG D CA 1
ATOM 5511 C C . ARG D 1 85 ? 22.052 60.660 52.775 1.00 40.23 186 ARG D C 1
ATOM 5512 O O . ARG D 1 85 ? 22.934 61.196 53.447 1.00 37.26 186 ARG D O 1
ATOM 5520 N N . LEU D 1 86 ? 21.546 61.201 51.669 1.00 39.71 187 LEU D N 1
ATOM 5521 C CA . LEU D 1 86 ? 22.094 62.425 51.097 1.00 38.44 187 LEU D CA 1
ATOM 5522 C C . LEU D 1 86 ? 21.277 63.635 51.534 1.00 37.90 187 LEU D C 1
ATOM 5523 O O . LEU D 1 86 ? 21.618 64.783 51.229 1.00 36.33 187 LEU D O 1
ATOM 5528 N N . GLN D 1 87 ? 20.207 63.369 52.274 1.00 36.91 188 GLN D N 1
ATOM 5529 C CA . GLN D 1 87 ? 19.219 64.399 52.573 1.00 39.17 188 GLN D CA 1
ATOM 5530 C C . GLN D 1 87 ? 19.800 65.698 53.125 1.00 37.44 188 GLN D C 1
ATOM 5531 O O . GLN D 1 87 ? 19.215 66.754 52.946 1.00 36.32 188 GLN D O 1
ATOM 5537 N N . HIS D 1 88 ? 20.935 65.638 53.813 1.00 39.06 189 HIS D N 1
ATOM 5538 C CA . HIS D 1 88 ? 21.425 66.857 54.463 1.00 38.44 189 HIS D CA 1
ATOM 5539 C C . HIS D 1 88 ? 22.176 67.754 53.506 1.00 37.12 189 HIS D C 1
ATOM 5540 O O . HIS D 1 88 ? 22.465 68.914 53.807 1.00 34.75 189 HIS D O 1
ATOM 5547 N N . GLN D 1 89 ? 22.471 67.202 52.340 1.00 36.14 190 GLN D N 1
ATOM 5548 C CA . GLN D 1 89 ? 23.154 67.948 51.301 1.00 37.38 190 GLN D CA 1
ATOM 5549 C C . GLN D 1 89 ? 22.156 68.834 50.545 1.00 36.75 190 GLN D C 1
ATOM 5550 O O . GLN D 1 89 ? 22.559 69.725 49.817 1.00 36.68 190 GLN D O 1
ATOM 5556 N N . ILE D 1 90 ? 20.858 68.586 50.728 1.00 37.33 191 ILE D N 1
ATOM 5557 C CA . ILE D 1 90 ? 19.836 69.296 49.974 1.00 37.57 191 ILE D CA 1
ATOM 5558 C C . ILE D 1 90 ? 19.454 70.645 50.581 1.00 40.67 191 ILE D C 1
ATOM 5559 O O . ILE D 1 90 ? 19.086 70.740 51.744 1.00 41.57 191 ILE D O 1
ATOM 5564 N N . ILE D 1 91 ? 19.523 71.675 49.748 1.00 40.16 192 ILE D N 1
ATOM 5565 C CA . ILE D 1 91 ? 19.314 73.047 50.142 1.00 39.10 192 ILE D CA 1
ATOM 5566 C C . ILE D 1 91 ? 18.373 73.699 49.141 1.00 38.09 192 ILE D C 1
ATOM 5567 O O . ILE D 1 91 ? 18.356 73.316 47.975 1.00 37.65 192 ILE D O 1
ATOM 5572 N N . ALA D 1 92 ? 17.591 74.677 49.592 1.00 36.26 193 ALA D N 1
ATOM 5573 C CA . ALA D 1 92 ? 16.779 75.488 48.699 1.00 36.19 193 ALA D CA 1
ATOM 5574 C C . ALA D 1 92 ? 17.635 76.186 47.637 1.00 33.92 193 ALA D C 1
ATOM 5575 O O . ALA D 1 92 ? 18.769 76.605 47.914 1.00 32.83 193 ALA D O 1
ATOM 5577 N N . LEU D 1 93 ? 17.094 76.314 46.425 1.00 31.11 194 LEU D N 1
ATOM 5578 C CA . LEU D 1 93 ? 17.737 77.140 45.400 1.00 30.95 194 LEU D CA 1
ATOM 5579 C C . LEU D 1 93 ? 17.583 78.635 45.729 1.00 31.32 194 LEU D C 1
ATOM 5580 O O . LEU D 1 93 ? 16.704 79.023 46.493 1.00 31.66 194 LEU D O 1
ATOM 5585 N N . PRO D 1 94 ? 18.454 79.480 45.164 1.00 32.85 195 PRO D N 1
ATOM 5586 C CA . PRO D 1 94 ? 18.281 80.928 45.368 1.00 32.37 195 PRO D CA 1
ATOM 5587 C C . PRO D 1 94 ? 16.901 81.457 44.947 1.00 32.58 195 PRO D C 1
ATOM 5588 O O . PRO D 1 94 ? 16.400 81.127 43.853 1.00 31.53 195 PRO D O 1
ATOM 5592 N N . GLY D 1 95 ? 16.296 82.256 45.832 1.00 31.08 196 GLY D N 1
ATOM 5593 C CA . GLY D 1 95 ? 15.010 82.884 45.598 1.00 31.22 196 GLY D CA 1
ATOM 5594 C C . GLY D 1 95 ? 13.798 81.975 45.680 1.00 34.26 196 GLY D C 1
ATOM 5595 O O . GLY D 1 95 ? 12.658 82.425 45.505 1.00 34.17 196 GLY D O 1
ATOM 5596 N N . ALA D 1 96 ? 14.037 80.693 45.940 1.00 31.66 197 ALA D N 1
ATOM 5597 C CA . ALA D 1 96 ? 12.959 79.714 46.048 1.00 33.71 197 ALA D CA 1
ATOM 5598 C C . ALA D 1 96 ? 11.922 80.106 47.108 1.00 35.92 197 ALA D C 1
ATOM 5599 O O . ALA D 1 96 ? 10.734 80.195 46.822 1.00 38.02 197 ALA D O 1
ATOM 5601 N N . VAL D 1 97 ? 12.379 80.311 48.339 1.00 36.26 198 VAL D N 1
ATOM 5602 C CA . VAL D 1 97 ? 11.489 80.626 49.444 1.00 37.19 198 VAL D CA 1
ATOM 5603 C C . VAL D 1 97 ? 10.893 82.025 49.259 1.00 38.16 198 VAL D C 1
ATOM 5604 O O . VAL D 1 97 ? 9.711 82.246 49.502 1.00 40.91 198 VAL D O 1
ATOM 5608 N N . GLU D 1 98 ? 11.705 82.966 48.802 1.00 36.64 199 GLU D N 1
ATOM 5609 C CA . GLU D 1 98 ? 11.205 84.315 48.592 1.00 39.27 199 GLU D CA 1
ATOM 5610 C C . GLU D 1 98 ? 10.154 84.364 47.491 1.00 38.69 199 GLU D C 1
ATOM 5611 O O . GLU D 1 98 ? 9.205 85.154 47.569 1.00 41.11 199 GLU D O 1
ATOM 5617 N N . LEU D 1 99 ? 10.304 83.516 46.475 1.00 35.93 200 LEU D N 1
ATOM 5618 C CA . LEU D 1 99 ? 9.300 83.427 45.404 1.00 36.74 200 LEU D CA 1
ATOM 5619 C C . LEU D 1 99 ? 7.931 82.961 45.917 1.00 37.33 200 LEU D C 1
ATOM 5620 O O . LEU D 1 99 ? 6.910 83.596 45.673 1.00 37.82 200 LEU D O 1
ATOM 5625 N N . LEU D 1 100 ? 7.935 81.849 46.636 1.00 38.51 201 LEU D N 1
ATOM 5626 C CA . LEU D 1 100 ? 6.738 81.259 47.218 1.00 38.99 201 LEU D CA 1
ATOM 5627 C C . LEU D 1 100 ? 6.058 82.198 48.207 1.00 41.00 201 LEU D C 1
ATOM 5628 O O . LEU D 1 100 ? 4.842 82.170 48.356 1.00 43.32 201 LEU D O 1
ATOM 5633 N N . GLU D 1 101 ? 6.854 83.009 48.895 1.00 40.09 202 GLU D N 1
ATOM 5634 C CA . GLU D 1 101 ? 6.338 83.983 49.845 1.00 42.63 202 GLU D CA 1
ATOM 5635 C C . GLU D 1 101 ? 5.676 85.126 49.103 1.00 45.47 202 GLU D C 1
ATOM 5636 O O . GLU D 1 101 ? 4.581 85.565 49.456 1.00 46.95 202 GLU D O 1
ATOM 5642 N N . THR D 1 102 ? 6.360 85.617 48.075 1.00 44.89 203 THR D N 1
ATOM 5643 C CA . THR D 1 102 ? 5.806 86.637 47.195 1.00 41.60 203 THR D CA 1
ATOM 5644 C C . THR D 1 102 ? 4.439 86.204 46.691 1.00 45.86 203 THR D C 1
ATOM 5645 O O . THR D 1 102 ? 3.466 86.950 46.801 1.00 46.29 203 THR D O 1
ATOM 5649 N N . LEU D 1 103 ? 4.370 84.985 46.156 1.00 45.81 204 LEU D N 1
ATOM 5650 C CA . LEU D 1 103 ? 3.116 84.410 45.676 1.00 43.22 204 LEU D CA 1
ATOM 5651 C C . LEU D 1 103 ? 2.019 84.408 46.737 1.00 44.82 204 LEU D C 1
ATOM 5652 O O . LEU D 1 103 ? 0.882 84.778 46.463 1.00 44.88 204 LEU D O 1
ATOM 5657 N N . ASP D 1 104 ? 2.358 83.962 47.940 1.00 45.22 205 ASP D N 1
ATOM 5658 C CA . ASP D 1 104 ? 1.403 83.942 49.050 1.00 47.18 205 ASP D CA 1
ATOM 5659 C C . ASP D 1 104 ? 0.932 85.344 49.431 1.00 48.98 205 ASP D C 1
ATOM 5660 O O . ASP D 1 104 ? -0.253 85.559 49.706 1.00 49.24 205 ASP D O 1
ATOM 5665 N N . LYS D 1 105 ? 1.861 86.297 49.437 1.00 48.68 206 LYS D N 1
ATOM 5666 C CA . LYS D 1 105 ? 1.528 87.680 49.778 1.00 50.78 206 LYS D CA 1
ATOM 5667 C C . LYS D 1 105 ? 0.555 88.311 48.801 1.00 51.22 206 LYS D C 1
ATOM 5668 O O . LYS D 1 105 ? -0.258 89.156 49.185 1.00 52.90 206 LYS D O 1
ATOM 5674 N N . GLU D 1 106 ? 0.634 87.903 47.539 1.00 50.16 207 GLU D N 1
ATOM 5675 C CA . GLU D 1 106 ? -0.222 88.478 46.515 1.00 48.22 207 GLU D CA 1
ATOM 5676 C C . GLU D 1 106 ? -1.433 87.601 46.246 1.00 48.96 207 GLU D C 1
ATOM 5677 O O . GLU D 1 106 ? -2.186 87.832 45.293 1.00 47.36 207 GLU D O 1
ATOM 5683 N N . ASN D 1 107 ? -1.615 86.585 47.084 1.00 48.84 208 ASN D N 1
ATOM 5684 C CA . ASN D 1 107 ? -2.778 85.714 46.954 1.00 50.63 208 ASN D CA 1
ATOM 5685 C C . ASN D 1 107 ? -2.845 85.072 45.568 1.00 48.41 208 ASN D C 1
ATOM 5686 O O . ASN D 1 107 ? -3.871 85.125 44.876 1.00 48.18 208 ASN D O 1
ATOM 5691 N N . LEU D 1 108 ? -1.723 84.488 45.159 1.00 45.72 209 LEU D N 1
ATOM 5692 C CA . LEU D 1 108 ? -1.650 83.762 43.896 1.00 44.79 209 LEU D CA 1
ATOM 5693 C C . LEU D 1 108 ? -1.515 82.290 44.231 1.00 43.69 209 LEU D C 1
ATOM 5694 O O . LEU D 1 108 ? -0.668 81.916 45.044 1.00 43.06 209 LEU D O 1
ATOM 5699 N N . LYS D 1 109 ? -2.371 81.460 43.637 1.00 43.43 210 LYS D N 1
ATOM 5700 C CA . LYS D 1 109 ? -2.407 80.038 43.983 1.00 42.50 210 LYS D CA 1
ATOM 5701 C C . LYS D 1 109 ? -1.206 79.295 43.408 1.00 42.82 210 LYS D C 1
ATOM 5702 O O . LYS D 1 109 ? -0.765 79.574 42.296 1.00 43.04 210 LYS D O 1
ATOM 5708 N N . TRP D 1 110 ? -0.675 78.354 44.174 1.00 40.90 211 TRP D N 1
ATOM 5709 C CA . TRP D 1 110 ? 0.353 77.467 43.655 1.00 41.42 211 TRP D CA 1
ATOM 5710 C C . TRP D 1 110 ? 0.211 76.069 44.220 1.00 41.04 211 TRP D C 1
ATOM 5711 O O . TRP D 1 110 ? -0.468 75.856 45.227 1.00 42.55 211 TRP D O 1
ATOM 5722 N N . CYS D 1 111 ? 0.842 75.121 43.535 1.00 41.57 212 CYS D N 1
ATOM 5723 C CA . CYS D 1 111 ? 0.846 73.720 43.917 1.00 41.71 212 CYS D CA 1
ATOM 5724 C C . CYS D 1 111 ? 2.149 73.116 43.422 1.00 41.13 212 CYS D C 1
ATOM 5725 O O . CYS D 1 111 ? 2.619 73.454 42.338 1.00 39.07 212 CYS D O 1
ATOM 5728 N N . ILE D 1 112 ? 2.740 72.236 44.220 1.00 39.24 213 ILE D N 1
ATOM 5729 C CA . ILE D 1 112 ? 3.902 71.499 43.772 1.00 38.85 213 ILE D CA 1
ATOM 5730 C C . ILE D 1 112 ? 3.429 70.208 43.129 1.00 39.94 213 ILE D C 1
ATOM 5731 O O . ILE D 1 112 ? 2.377 69.684 43.488 1.00 40.41 213 ILE D O 1
ATOM 5736 N N . ALA D 1 113 ? 4.196 69.727 42.155 1.00 38.17 214 ALA D N 1
ATOM 5737 C CA . ALA D 1 113 ? 3.852 68.543 41.383 1.00 35.56 214 ALA D CA 1
ATOM 5738 C C . ALA D 1 113 ? 5.144 67.838 40.959 1.00 37.66 214 ALA D C 1
ATOM 5739 O O . ALA D 1 113 ? 5.911 68.366 40.136 1.00 34.29 214 ALA D O 1
ATOM 5741 N N . THR D 1 114 ? 5.381 66.656 41.534 1.00 34.53 215 THR D N 1
ATOM 5742 C CA . THR D 1 114 ? 6.654 65.956 41.413 1.00 34.61 215 THR D CA 1
ATOM 5743 C C . THR D 1 114 ? 6.388 64.505 41.023 1.00 38.39 215 THR D C 1
ATOM 5744 O O . THR D 1 114 ? 5.374 63.935 41.434 1.00 38.38 215 THR D O 1
ATOM 5748 N N . SER D 1 115 ? 7.281 63.923 40.219 1.00 36.72 216 SER D N 1
ATOM 5749 C CA . SER D 1 115 ? 7.162 62.522 39.805 1.00 37.58 216 SER D CA 1
ATOM 5750 C C . SER D 1 115 ? 7.694 61.626 40.906 1.00 38.30 216 SER D C 1
ATOM 5751 O O . SER D 1 115 ? 7.480 60.421 40.877 1.00 39.82 216 SER D O 1
ATOM 5754 N N . GLY D 1 116 ? 8.380 62.224 41.876 1.00 37.14 217 GLY D N 1
ATOM 5755 C CA . GLY D 1 116 ? 8.951 61.476 42.987 1.00 40.50 217 GLY D CA 1
ATOM 5756 C C . GLY D 1 116 ? 7.929 61.078 44.037 1.00 41.43 217 GLY D C 1
ATOM 5757 O O . GLY D 1 116 ? 6.793 61.541 44.025 1.00 42.26 217 GLY D O 1
ATOM 5758 N N . GLY D 1 117 ? 8.334 60.211 44.953 1.00 46.69 218 GLY D N 1
ATOM 5759 C CA . GLY D 1 117 ? 7.411 59.694 45.944 1.00 48.04 218 GLY D CA 1
ATOM 5760 C C . GLY D 1 117 ? 7.304 60.617 47.133 1.00 48.76 218 GLY D C 1
ATOM 5761 O O . GLY D 1 117 ? 8.073 61.568 47.246 1.00 49.11 218 GLY D O 1
ATOM 5762 N N . ILE D 1 118 ? 6.346 60.335 48.014 1.00 52.00 219 ILE D N 1
ATOM 5763 C CA . ILE D 1 118 ? 6.150 61.099 49.244 1.00 50.51 219 ILE D CA 1
ATOM 5764 C C . ILE D 1 118 ? 7.443 61.186 50.029 1.00 49.28 219 ILE D C 1
ATOM 5765 O O . ILE D 1 118 ? 7.710 62.185 50.690 1.00 49.16 219 ILE D O 1
ATOM 5770 N N . ASP D 1 119 ? 8.242 60.129 49.948 1.00 49.13 220 ASP D N 1
ATOM 5771 C CA . ASP D 1 119 ? 9.497 60.062 50.681 1.00 50.87 220 ASP D CA 1
ATOM 5772 C C . ASP D 1 119 ? 10.421 61.199 50.293 1.00 48.07 220 ASP D C 1
ATOM 5773 O O . ASP D 1 119 ? 10.631 62.123 51.070 1.00 48.97 220 ASP D O 1
ATOM 5778 N N . THR D 1 120 ? 10.979 61.120 49.091 1.00 46.48 221 THR D N 1
ATOM 5779 C CA . THR D 1 120 ? 11.914 62.131 48.622 1.00 44.57 221 THR D CA 1
ATOM 5780 C C . THR D 1 120 ? 11.248 63.497 48.597 1.00 43.71 221 THR D C 1
ATOM 5781 O O . THR D 1 120 ? 11.889 64.510 48.836 1.00 42.12 221 THR D O 1
ATOM 5785 N N . ALA D 1 121 ? 9.950 63.514 48.330 1.00 45.53 222 ALA D N 1
ATOM 5786 C CA . ALA D 1 121 ? 9.206 64.762 48.316 1.00 42.86 222 ALA D CA 1
ATOM 5787 C C . ALA D 1 121 ? 9.156 65.371 49.711 1.00 43.57 222 ALA D C 1
ATOM 5788 O O . ALA D 1 121 ? 9.124 66.591 49.864 1.00 42.10 222 ALA D O 1
ATOM 5790 N N . THR D 1 122 ? 9.147 64.523 50.731 1.00 44.14 223 THR D N 1
ATOM 5791 C CA . THR D 1 122 ? 9.127 65.015 52.106 1.00 44.52 223 THR D CA 1
ATOM 5792 C C . THR D 1 122 ? 10.483 65.621 52.463 1.00 43.54 223 THR D C 1
ATOM 5793 O O . THR D 1 122 ? 10.577 66.716 53.022 1.00 45.13 223 THR D O 1
ATOM 5797 N N . ILE D 1 123 ? 11.531 64.896 52.113 1.00 42.23 224 ILE D N 1
ATOM 5798 C CA . ILE D 1 123 ? 12.888 65.363 52.291 1.00 42.63 224 ILE D CA 1
ATOM 5799 C C . ILE D 1 123 ? 13.119 66.709 51.606 1.00 41.63 224 ILE D C 1
ATOM 5800 O O . ILE D 1 123 ? 13.579 67.660 52.234 1.00 43.50 224 ILE D O 1
ATOM 5805 N N . ASN D 1 124 ? 12.795 66.808 50.322 1.00 40.63 225 ASN D N 1
ATOM 5806 C CA . ASN D 1 124 ? 13.002 68.077 49.619 1.00 39.29 225 ASN D CA 1
ATOM 5807 C C . ASN D 1 124 ? 12.270 69.214 50.300 1.00 39.99 225 ASN D C 1
ATOM 5808 O O . ASN D 1 124 ? 12.750 70.352 50.344 1.00 39.96 225 ASN D O 1
ATOM 5813 N N . LEU D 1 125 ? 11.092 68.915 50.833 1.00 42.19 226 LEU D N 1
ATOM 5814 C CA . LEU D 1 125 ? 10.272 69.970 51.415 1.00 41.93 226 LEU D CA 1
ATOM 5815 C C . LEU D 1 125 ? 10.827 70.499 52.736 1.00 43.46 226 LEU D C 1
ATOM 5816 O O . LEU D 1 125 ? 10.449 71.587 53.157 1.00 42.98 226 LEU D O 1
ATOM 5821 N N . LYS D 1 126 ? 11.717 69.737 53.381 1.00 44.53 227 LYS D N 1
ATOM 5822 C CA . LYS D 1 126 ? 12.357 70.201 54.623 1.00 44.75 227 LYS D CA 1
ATOM 5823 C C . LYS D 1 126 ? 13.345 71.334 54.338 1.00 46.15 227 LYS D C 1
ATOM 5824 O O . LYS D 1 126 ? 13.530 72.234 55.167 1.00 46.16 227 LYS D O 1
ATOM 5830 N N . ALA D 1 127 ? 13.985 71.290 53.168 1.00 45.25 228 ALA D N 1
ATOM 5831 C CA . ALA D 1 127 ? 14.930 72.344 52.780 1.00 43.96 228 ALA D CA 1
ATOM 5832 C C . ALA D 1 127 ? 14.231 73.676 52.475 1.00 45.38 228 ALA D C 1
ATOM 5833 O O . ALA D 1 127 ? 14.868 74.734 52.446 1.00 46.61 228 ALA D O 1
ATOM 5835 N N . LEU D 1 128 ? 12.922 73.618 52.243 1.00 43.40 229 LEU D N 1
ATOM 5836 C CA . LEU D 1 128 ? 12.132 74.819 52.070 1.00 44.07 229 LEU D CA 1
ATOM 5837 C C . LEU D 1 128 ? 11.452 75.238 53.386 1.00 46.55 229 LEU D C 1
ATOM 5838 O O . LEU D 1 128 ? 10.780 76.266 53.446 1.00 46.13 229 LEU D O 1
ATOM 5843 N N . LYS D 1 129 ? 11.629 74.440 54.436 1.00 48.07 230 LYS D N 1
ATOM 5844 C CA . LYS D 1 129 ? 10.874 74.609 55.676 1.00 48.51 230 LYS D CA 1
ATOM 5845 C C . LYS D 1 129 ? 9.369 74.544 55.417 1.00 48.03 230 LYS D C 1
ATOM 5846 O O . LYS D 1 129 ? 8.621 75.379 55.909 1.00 47.59 230 LYS D O 1
ATOM 5852 N N . LEU D 1 130 ? 8.921 73.552 54.655 1.00 48.48 231 LEU D N 1
ATOM 5853 C CA . LEU D 1 130 ? 7.502 73.441 54.347 1.00 48.69 231 LEU D CA 1
ATOM 5854 C C . LEU D 1 130 ? 6.895 72.133 54.848 1.00 53.84 231 LEU D C 1
ATOM 5855 O O . LEU D 1 130 ? 7.569 71.098 54.913 1.00 51.40 231 LEU D O 1
ATOM 5860 N N . ASP D 1 131 ? 5.609 72.184 55.187 1.00 57.25 232 ASP D N 1
ATOM 5861 C CA . ASP D 1 131 ? 4.902 71.014 55.702 1.00 59.73 232 ASP D CA 1
ATOM 5862 C C . ASP D 1 131 ? 4.066 70.374 54.601 1.00 58.35 232 ASP D C 1
ATOM 5863 O O . ASP D 1 131 ? 3.183 71.021 54.032 1.00 59.30 232 ASP D O 1
ATOM 5868 N N . ILE D 1 132 ? 4.340 69.106 54.304 1.00 58.75 233 ILE D N 1
ATOM 5869 C CA . ILE D 1 132 ? 3.691 68.434 53.176 1.00 57.71 233 ILE D CA 1
ATOM 5870 C C . ILE D 1 132 ? 2.167 68.378 53.312 1.00 61.31 233 ILE D C 1
ATOM 5871 O O . ILE D 1 132 ? 1.442 68.296 52.309 1.00 60.91 233 ILE D O 1
ATOM 5876 N N . ASN D 1 133 ? 1.681 68.441 54.548 1.00 61.65 234 ASN D N 1
ATOM 5877 C CA . ASN D 1 133 ? 0.242 68.445 54.791 1.00 62.17 234 ASN D CA 1
ATOM 5878 C C . ASN D 1 133 ? -0.329 69.853 54.968 1.00 63.29 234 ASN D C 1
ATOM 5879 O O . ASN D 1 133 ? -1.538 70.026 55.172 1.00 60.63 234 ASN D O 1
ATOM 5884 N N . LYS D 1 134 ? 0.536 70.859 54.873 1.00 60.90 235 LYS D N 1
ATOM 5885 C CA . LYS D 1 134 ? 0.094 72.243 55.014 1.00 59.71 235 LYS D CA 1
ATOM 5886 C C . LYS D 1 134 ? 0.324 73.074 53.749 1.00 60.97 235 LYS D C 1
ATOM 5887 O O . LYS D 1 134 ? 0.278 74.312 53.790 1.00 60.15 235 LYS D O 1
ATOM 5893 N N . ILE D 1 135 ? 0.563 72.388 52.628 1.00 58.30 236 ILE D N 1
ATOM 5894 C CA . ILE D 1 135 ? 0.704 73.046 51.327 1.00 53.82 236 ILE D CA 1
ATOM 5895 C C . ILE D 1 135 ? -0.061 72.287 50.260 1.00 51.11 236 ILE D C 1
ATOM 5896 O O . ILE D 1 135 ? -0.594 71.213 50.514 1.00 51.67 236 ILE D O 1
ATOM 5901 N N . ASN D 1 136 ? -0.110 72.850 49.059 1.00 47.61 237 ASN D N 1
ATOM 5902 C CA . ASN D 1 136 ? -0.710 72.159 47.933 1.00 47.24 237 ASN D CA 1
ATOM 5903 C C . ASN D 1 136 ? 0.348 71.385 47.181 1.00 45.04 237 ASN D C 1
ATOM 5904 O O . ASN D 1 136 ? 1.255 71.970 46.591 1.00 42.04 237 ASN D O 1
ATOM 5909 N N . ILE D 1 137 ? 0.248 70.062 47.218 1.00 46.96 238 ILE D N 1
ATOM 5910 C CA . ILE D 1 137 ? 1.207 69.244 46.492 1.00 43.93 238 ILE D CA 1
ATOM 5911 C C . ILE D 1 137 ? 0.608 67.959 45.938 1.00 46.12 238 ILE D C 1
ATOM 5912 O O . ILE D 1 137 ? -0.329 67.398 46.499 1.00 49.46 238 ILE D O 1
ATOM 5917 N N . VAL D 1 138 ? 1.151 67.526 44.806 1.00 43.67 239 VAL D N 1
ATOM 5918 C CA . VAL D 1 138 ? 0.776 66.288 44.166 1.00 41.88 239 VAL D CA 1
ATOM 5919 C C . VAL D 1 138 ? 2.053 65.484 43.959 1.00 44.24 239 VAL D C 1
ATOM 5920 O O . VAL D 1 138 ? 3.061 66.030 43.509 1.00 41.17 239 VAL D O 1
ATOM 5924 N N . THR D 1 139 ? 2.024 64.203 44.318 1.00 44.78 240 THR D N 1
ATOM 5925 C CA . THR D 1 139 ? 3.178 63.328 44.131 1.00 43.19 240 THR D CA 1
ATOM 5926 C C . THR D 1 139 ? 2.826 62.139 43.253 1.00 42.51 240 THR D C 1
ATOM 5927 O O . THR D 1 139 ? 1.671 61.928 42.913 1.00 42.13 240 THR D O 1
ATOM 5931 N N . ARG D 1 140 ? 3.848 61.368 42.898 1.00 44.84 241 ARG D N 1
ATOM 5932 C CA . ARG D 1 140 ? 3.701 60.168 42.078 1.00 45.93 241 ARG D CA 1
ATOM 5933 C C . ARG D 1 140 ? 2.550 59.299 42.562 1.00 47.01 241 ARG D C 1
ATOM 5934 O O . ARG D 1 140 ? 1.784 58.737 41.767 1.00 45.40 241 ARG D O 1
ATOM 5942 N N . ASP D 1 141 ? 2.445 59.200 43.882 1.00 47.52 242 ASP D N 1
ATOM 5943 C CA . ASP D 1 141 ? 1.430 58.380 44.534 1.00 49.27 242 ASP D CA 1
ATOM 5944 C C . ASP D 1 141 ? -0.003 58.827 44.256 1.00 49.20 242 ASP D C 1
ATOM 5945 O O . ASP D 1 141 ? -0.934 58.046 44.438 1.00 48.98 242 ASP D O 1
ATOM 5950 N N . ASP D 1 142 ? -0.172 60.079 43.824 1.00 47.97 243 ASP D N 1
ATOM 5951 C CA . ASP D 1 142 ? -1.494 60.667 43.627 1.00 46.38 243 ASP D CA 1
ATOM 5952 C C . ASP D 1 142 ? -2.036 60.485 42.214 1.00 45.88 243 ASP D C 1
ATOM 5953 O O . ASP D 1 142 ? -3.117 60.981 41.918 1.00 47.09 243 ASP D O 1
ATOM 5958 N N . VAL D 1 143 ? -1.291 59.820 41.337 1.00 43.74 244 VAL D N 1
ATOM 5959 C CA . VAL D 1 143 ? -1.701 59.681 39.933 1.00 46.10 244 VAL D CA 1
ATOM 5960 C C . VAL D 1 143 ? -1.231 58.356 39.351 1.00 47.12 244 VAL D C 1
ATOM 5961 O O . VAL D 1 143 ? -0.439 57.648 39.975 1.00 46.24 244 VAL D O 1
ATOM 5965 N N . SER D 1 144 ? -1.702 58.030 38.147 1.00 46.92 245 SER D N 1
ATOM 5966 C CA . SER D 1 144 ? -1.297 56.781 37.485 1.00 46.51 245 SER D CA 1
ATOM 5967 C C . SER D 1 144 ? 0.034 56.846 36.721 1.00 45.66 245 SER D C 1
ATOM 5968 O O . SER D 1 144 ? 0.678 55.826 36.524 1.00 45.16 245 SER D O 1
ATOM 5971 N N . TYR D 1 145 ? 0.434 58.034 36.276 1.00 47.05 246 TYR D N 1
ATOM 5972 C CA . TYR D 1 145 ? 1.651 58.180 35.478 1.00 43.68 246 TYR D CA 1
ATOM 5973 C C . TYR D 1 145 ? 2.395 59.458 35.819 1.00 40.66 246 TYR D C 1
ATOM 5974 O O . TYR D 1 145 ? 1.778 60.508 36.009 1.00 40.45 246 TYR D O 1
ATOM 5983 N N . GLY D 1 146 ? 3.722 59.375 35.878 1.00 36.36 247 GLY D N 1
ATOM 5984 C CA . GLY D 1 146 ? 4.554 60.549 36.087 1.00 36.38 247 GLY D CA 1
ATOM 5985 C C . GLY D 1 146 ? 4.832 61.325 34.802 1.00 35.25 247 GLY D C 1
ATOM 5986 O O . GLY D 1 146 ? 4.291 60.998 33.737 1.00 32.82 247 GLY D O 1
ATOM 5987 N N . LYS D 1 147 ? 5.669 62.358 34.901 1.00 34.28 248 LYS D N 1
ATOM 5988 C CA . LYS D 1 147 ? 6.076 63.124 33.732 1.00 32.00 248 LYS D CA 1
ATOM 5989 C C . LYS D 1 147 ? 6.816 62.177 32.772 1.00 33.64 248 LYS D C 1
ATOM 5990 O O . LYS D 1 147 ? 7.485 61.254 33.214 1.00 34.30 248 LYS D O 1
ATOM 5996 N N . PRO D 1 148 ? 6.695 62.406 31.450 1.00 33.20 249 PRO D N 1
ATOM 5997 C CA . PRO D 1 148 ? 6.081 63.574 30.807 1.00 30.50 249 PRO D CA 1
ATOM 5998 C C . PRO D 1 148 ? 4.559 63.501 30.616 1.00 32.73 249 PRO D C 1
ATOM 5999 O O . PRO D 1 148 ? 4.012 64.314 29.853 1.00 30.22 249 PRO D O 1
ATOM 6003 N N . ASP D 1 149 ? 3.884 62.559 31.267 1.00 34.38 250 ASP D N 1
ATOM 6004 C CA . ASP D 1 149 ? 2.413 62.528 31.223 1.00 34.54 250 ASP D CA 1
ATOM 6005 C C . ASP D 1 149 ? 1.863 63.770 31.953 1.00 34.54 250 ASP D C 1
ATOM 6006 O O . ASP D 1 149 ? 2.435 64.208 32.952 1.00 33.83 250 ASP D O 1
ATOM 6011 N N . PRO D 1 150 ? 0.772 64.361 31.439 1.00 37.23 251 PRO D N 1
ATOM 6012 C CA . PRO D 1 150 ? 0.216 65.596 32.023 1.00 36.22 251 PRO D CA 1
ATOM 6013 C C . PRO D 1 150 ? -0.520 65.366 33.349 1.00 36.90 251 PRO D C 1
ATOM 6014 O O . PRO D 1 150 ? -0.961 66.341 33.965 1.00 39.26 251 PRO D O 1
ATOM 6018 N N . ASP D 1 151 ? -0.676 64.108 33.752 1.00 34.66 252 ASP D N 1
ATOM 6019 C CA . ASP D 1 151 ? -1.411 63.734 34.967 1.00 38.05 252 ASP D CA 1
ATOM 6020 C C . ASP D 1 151 ? -1.185 64.629 36.177 1.00 37.16 252 ASP D C 1
ATOM 6021 O O . ASP D 1 151 ? -2.113 65.198 36.716 1.00 39.47 252 ASP D O 1
ATOM 6026 N N . LEU D 1 152 ? 0.058 64.681 36.630 1.00 36.64 253 LEU D N 1
ATOM 6027 C CA . LEU D 1 152 ? 0.482 65.496 37.762 1.00 39.13 253 LEU D CA 1
ATOM 6028 C C . LEU D 1 152 ? 0.029 66.961 37.670 1.00 38.33 253 LEU D C 1
ATOM 6029 O O . LEU D 1 152 ? -0.451 67.549 38.647 1.00 37.14 253 LEU D O 1
ATOM 6034 N N . PHE D 1 153 ? 0.215 67.561 36.504 1.00 37.73 254 PHE D N 1
ATOM 6035 C CA . PHE D 1 153 ? -0.133 68.970 36.352 1.00 37.84 254 PHE D CA 1
ATOM 6036 C C . PHE D 1 153 ? -1.643 69.169 36.320 1.00 38.73 254 PHE D C 1
ATOM 6037 O O . PHE D 1 153 ? -2.153 70.123 36.894 1.00 38.80 254 PHE D O 1
ATOM 6045 N N . LEU D 1 154 ? -2.357 68.260 35.657 1.00 39.59 255 LEU D N 1
ATOM 6046 C CA . LEU D 1 154 ? -3.815 68.319 35.636 1.00 39.90 255 LEU D CA 1
ATOM 6047 C C . LEU D 1 154 ? -4.372 68.142 37.045 1.00 40.66 255 LEU D C 1
ATOM 6048 O O . LEU D 1 154 ? -5.341 68.797 37.426 1.00 42.52 255 LEU D O 1
ATOM 6053 N N . ALA D 1 155 ? -3.751 67.261 37.819 1.00 39.21 256 ALA D N 1
ATOM 6054 C CA . ALA D 1 155 ? -4.140 67.062 39.215 1.00 40.37 256 ALA D CA 1
ATOM 6055 C C . ALA D 1 155 ? -3.784 68.284 40.055 1.00 42.49 256 ALA D C 1
ATOM 6056 O O . ALA D 1 155 ? -4.562 68.709 40.909 1.00 43.66 256 ALA D O 1
ATOM 6058 N N . ALA D 1 156 ? -2.604 68.846 39.802 1.00 41.61 257 ALA D N 1
ATOM 6059 C CA . ALA D 1 156 ? -2.165 70.068 40.466 1.00 41.69 257 ALA D CA 1
ATOM 6060 C C . ALA D 1 156 ? -3.142 71.234 40.278 1.00 45.57 257 ALA D C 1
ATOM 6061 O O . ALA D 1 156 ? -3.440 71.960 41.229 1.00 47.25 257 ALA D O 1
ATOM 6063 N N . ALA D 1 157 ? -3.636 71.408 39.055 1.00 43.98 258 ALA D N 1
ATOM 6064 C CA . ALA D 1 157 ? -4.571 72.470 38.751 1.00 44.38 258 ALA D CA 1
ATOM 6065 C C . ALA D 1 157 ? -5.915 72.228 39.429 1.00 47.26 258 ALA D C 1
ATOM 6066 O O . ALA D 1 157 ? -6.525 73.142 39.975 1.00 47.86 258 ALA D O 1
ATOM 6068 N N . LYS D 1 158 ? -6.386 70.990 39.362 1.00 48.42 259 LYS D N 1
ATOM 6069 C CA . LYS D 1 158 ? -7.605 70.585 40.048 1.00 48.95 259 LYS D CA 1
ATOM 6070 C C . LYS D 1 158 ? -7.492 70.975 41.516 1.00 48.60 259 LYS D C 1
ATOM 6071 O O . LYS D 1 158 ? -8.342 71.674 42.060 1.00 48.52 259 LYS D O 1
ATOM 6077 N N . LYS D 1 159 ? -6.424 70.520 42.152 1.00 47.25 260 LYS D N 1
ATOM 6078 C CA . LYS D 1 159 ? -6.199 70.802 43.561 1.00 48.65 260 LYS D CA 1
ATOM 6079 C C . LYS D 1 159 ? -6.255 72.283 43.930 1.00 49.77 260 LYS D C 1
ATOM 6080 O O . LYS D 1 159 ? -6.538 72.623 45.074 1.00 50.23 260 LYS D O 1
ATOM 6086 N N . ILE D 1 160 ? -5.978 73.172 42.985 1.00 47.65 261 ILE D N 1
ATOM 6087 C CA . ILE D 1 160 ? -6.034 74.590 43.317 1.00 49.96 261 ILE D CA 1
ATOM 6088 C C . ILE D 1 160 ? -7.184 75.320 42.621 1.00 50.08 261 ILE D C 1
ATOM 6089 O O . ILE D 1 160 ? -7.250 76.552 42.637 1.00 48.20 261 ILE D O 1
ATOM 6094 N N . GLY D 1 161 ? -8.088 74.542 42.028 1.00 49.68 262 GLY D N 1
ATOM 6095 C CA . GLY D 1 161 ? -9.270 75.077 41.385 1.00 48.69 262 GLY D CA 1
ATOM 6096 C C . GLY D 1 161 ? -8.933 76.096 40.319 1.00 51.67 262 GLY D C 1
ATOM 6097 O O . GLY D 1 161 ? -9.466 77.201 40.310 1.00 53.81 262 GLY D O 1
ATOM 6098 N N . ALA D 1 162 ? -8.042 75.725 39.410 1.00 52.49 263 ALA D N 1
ATOM 6099 C CA . ALA D 1 162 ? -7.619 76.638 38.364 1.00 51.84 263 ALA D CA 1
ATOM 6100 C C . ALA D 1 162 ? -7.669 75.946 37.017 1.00 52.35 263 ALA D C 1
ATOM 6101 O O . ALA D 1 162 ? -7.238 74.801 36.893 1.00 54.74 263 ALA D O 1
ATOM 6103 N N . PRO D 1 163 ? -8.196 76.638 35.999 1.00 49.21 264 PRO D N 1
ATOM 6104 C CA . PRO D 1 163 ? -8.153 76.061 34.654 1.00 51.60 264 PRO D CA 1
ATOM 6105 C C . PRO D 1 163 ? -6.689 75.879 34.269 1.00 51.17 264 PRO D C 1
ATOM 6106 O O . PRO D 1 163 ? -5.866 76.730 34.606 1.00 49.76 264 PRO D O 1
ATOM 6110 N N . ILE D 1 164 ? -6.366 74.786 33.589 1.00 50.99 265 ILE D N 1
ATOM 6111 C CA . ILE D 1 164 ? -4.978 74.513 33.239 1.00 51.80 265 ILE D CA 1
ATOM 6112 C C . ILE D 1 164 ? -4.438 75.598 32.317 1.00 52.20 265 ILE D C 1
ATOM 6113 O O . ILE D 1 164 ? -3.229 75.843 32.287 1.00 52.67 265 ILE D O 1
ATOM 6118 N N . ASP D 1 165 ? -5.323 76.268 31.582 1.00 52.36 266 ASP D N 1
ATOM 6119 C CA . ASP D 1 165 ? -4.863 77.328 30.688 1.00 50.36 266 ASP D CA 1
ATOM 6120 C C . ASP D 1 165 ? -4.677 78.650 31.419 1.00 51.54 266 ASP D C 1
ATOM 6121 O O . ASP D 1 165 ? -4.264 79.649 30.834 1.00 53.00 266 ASP D O 1
ATOM 6126 N N . GLU D 1 166 ? -4.963 78.648 32.712 1.00 51.48 267 GLU D N 1
ATOM 6127 C CA . GLU D 1 166 ? -4.636 79.789 33.559 1.00 50.70 267 GLU D CA 1
ATOM 6128 C C . GLU D 1 166 ? -3.385 79.447 34.360 1.00 47.47 267 GLU D C 1
ATOM 6129 O O . GLU D 1 166 ? -3.028 80.145 35.310 1.00 45.59 267 GLU D O 1
ATOM 6135 N N . CYS D 1 167 ? -2.730 78.361 33.966 1.00 45.51 268 CYS D N 1
ATOM 6136 C CA . CYS D 1 167 ? -1.604 77.836 34.724 1.00 46.25 268 CYS D CA 1
ATOM 6137 C C . CYS D 1 167 ? -0.241 78.057 34.081 1.00 41.83 268 CYS D C 1
ATOM 6138 O O . CYS D 1 167 ? -0.040 77.894 32.877 1.00 42.41 268 CYS D O 1
ATOM 6141 N N . LEU D 1 168 ? 0.693 78.428 34.930 1.00 40.48 269 LEU D N 1
ATOM 6142 C CA . LEU D 1 168 ? 2.077 78.570 34.556 1.00 39.11 269 LEU D CA 1
ATOM 6143 C C . LEU D 1 168 ? 2.808 77.390 35.174 1.00 36.74 269 LEU D C 1
ATOM 6144 O O . LEU D 1 168 ? 2.809 77.231 36.395 1.00 35.38 269 LEU D O 1
ATOM 6149 N N . VAL D 1 169 ? 3.397 76.540 34.338 1.00 37.07 270 VAL D N 1
ATOM 6150 C CA . VAL D 1 169 ? 4.179 75.418 34.841 1.00 32.73 270 VAL D CA 1
ATOM 6151 C C . VAL D 1 169 ? 5.641 75.815 34.887 1.00 32.60 270 VAL D C 1
ATOM 6152 O O . VAL D 1 169 ? 6.206 76.215 33.862 1.00 31.59 270 VAL D O 1
ATOM 6156 N N . ILE D 1 170 ? 6.250 75.696 36.067 1.00 30.86 271 ILE D N 1
ATOM 6157 C CA . ILE D 1 170 ? 7.667 76.000 36.234 1.00 28.88 271 ILE D CA 1
ATOM 6158 C C . ILE D 1 170 ? 8.445 74.738 36.568 1.00 31.03 271 ILE D C 1
ATOM 6159 O O . ILE D 1 170 ? 8.138 74.053 37.542 1.00 32.62 271 ILE D O 1
ATOM 6164 N N . GLY D 1 171 ? 9.444 74.418 35.748 1.00 29.44 272 GLY D N 1
ATOM 6165 C CA . GLY D 1 171 ? 10.235 73.222 35.960 1.00 28.31 272 GLY D CA 1
ATOM 6166 C C . GLY D 1 171 ? 11.648 73.331 35.430 1.00 28.75 272 GLY D C 1
ATOM 6167 O O . GLY D 1 171 ? 12.039 74.343 34.874 1.00 30.51 272 GLY D O 1
ATOM 6168 N N . ASP D 1 172 ? 12.426 72.274 35.591 1.00 27.92 273 ASP D N 1
ATOM 6169 C CA . ASP D 1 172 ? 13.838 72.350 35.281 1.00 28.48 273 ASP D CA 1
ATOM 6170 C C . ASP D 1 172 ? 14.171 71.276 34.263 1.00 30.25 273 ASP D C 1
ATOM 6171 O O . ASP D 1 172 ? 15.298 71.173 33.792 1.00 29.13 273 ASP D O 1
ATOM 6176 N N . ALA D 1 173 ? 13.172 70.469 33.927 1.00 30.76 274 ALA D N 1
ATOM 6177 C CA . ALA D 1 173 ? 13.427 69.278 33.109 1.00 30.12 274 ALA D CA 1
ATOM 6178 C C . ALA D 1 173 ? 12.616 69.279 31.823 1.00 29.28 274 ALA D C 1
ATOM 6179 O O . ALA D 1 173 ? 11.463 69.723 31.795 1.00 26.39 274 ALA D O 1
ATOM 6181 N N . ILE D 1 174 ? 13.227 68.742 30.775 1.00 28.45 275 ILE D N 1
ATOM 6182 C CA . ILE D 1 174 ? 12.543 68.493 29.528 1.00 28.96 275 ILE D CA 1
ATOM 6183 C C . ILE D 1 174 ? 11.215 67.816 29.810 1.00 28.98 275 ILE D C 1
ATOM 6184 O O . ILE D 1 174 ? 10.230 68.072 29.142 1.00 27.82 275 ILE D O 1
ATOM 6189 N N . TRP D 1 175 ? 11.185 66.955 30.822 1.00 27.53 276 TRP D N 1
ATOM 6190 C CA . TRP D 1 175 ? 9.957 66.221 31.116 1.00 29.04 276 TRP D CA 1
ATOM 6191 C C . TRP D 1 175 ? 8.822 67.134 31.638 1.00 27.78 276 TRP D C 1
ATOM 6192 O O . TRP D 1 175 ? 7.649 66.888 31.368 1.00 27.19 276 TRP D O 1
ATOM 6203 N N . ASP D 1 176 ? 9.196 68.210 32.329 1.00 26.62 277 ASP D N 1
ATOM 6204 C CA . ASP D 1 176 ? 8.258 69.218 32.825 1.00 27.82 277 ASP D CA 1
ATOM 6205 C C . ASP D 1 176 ? 7.644 70.007 31.667 1.00 27.13 277 ASP D C 1
ATOM 6206 O O . ASP D 1 176 ? 6.430 70.260 31.639 1.00 29.47 277 ASP D O 1
ATOM 6219 N N . LEU D 1 178 ? 7.572 69.106 28.432 1.00 29.80 279 LEU D N 1
ATOM 6220 C CA . LEU D 1 178 ? 6.755 68.219 27.615 1.00 27.66 279 LEU D CA 1
ATOM 6221 C C . LEU D 1 178 ? 5.378 68.032 28.248 1.00 29.74 279 LEU D C 1
ATOM 6222 O O . LEU D 1 178 ? 4.344 68.227 27.593 1.00 30.83 279 LEU D O 1
ATOM 6227 N N . ALA D 1 179 ? 5.373 67.660 29.525 1.00 28.94 280 ALA D N 1
ATOM 6228 C CA . ALA D 1 179 ? 4.144 67.554 30.307 1.00 30.24 280 ALA D CA 1
ATOM 6229 C C . ALA D 1 179 ? 3.306 68.809 30.151 1.00 30.19 280 ALA D C 1
ATOM 6230 O O . ALA D 1 179 ? 2.092 68.735 29.981 1.00 30.28 280 ALA D O 1
ATOM 6232 N N . ALA D 1 180 ? 3.961 69.968 30.226 1.00 29.69 281 ALA D N 1
ATOM 6233 C CA . ALA D 1 180 ? 3.240 71.245 30.146 1.00 30.18 281 ALA D CA 1
ATOM 6234 C C . ALA D 1 180 ? 2.575 71.374 28.789 1.00 31.11 281 ALA D C 1
ATOM 6235 O O . ALA D 1 180 ? 1.395 71.710 28.693 1.00 30.79 281 ALA D O 1
ATOM 6237 N N . ARG D 1 181 ? 3.339 71.100 27.736 1.00 29.54 282 ARG D N 1
ATOM 6238 C CA . ARG D 1 181 ? 2.806 71.265 26.404 1.00 30.55 282 ARG D CA 1
ATOM 6239 C C . ARG D 1 181 ? 1.720 70.216 26.109 1.00 31.99 282 ARG D C 1
ATOM 6240 O O . ARG D 1 181 ? 0.804 70.486 25.352 1.00 31.30 282 ARG D O 1
ATOM 6248 N N . ARG D 1 182 ? 1.791 69.042 26.733 1.00 29.49 283 ARG D N 1
ATOM 6249 C CA . ARG D 1 182 ? 0.787 68.012 26.458 1.00 30.61 283 ARG D CA 1
ATOM 6250 C C . ARG D 1 182 ? -0.613 68.290 27.058 1.00 36.74 283 ARG D C 1
ATOM 6251 O O . ARG D 1 182 ? -1.620 67.750 26.598 1.00 38.56 283 ARG D O 1
ATOM 6259 N N . CYS D 1 183 ? -0.691 69.151 28.064 1.00 36.50 284 CYS D N 1
ATOM 6260 C CA . CYS D 1 183 ? -1.992 69.552 28.568 1.00 38.51 284 CYS D CA 1
ATOM 6261 C C . CYS D 1 183 ? -2.260 71.020 28.245 1.00 38.10 284 CYS D C 1
ATOM 6262 O O . CYS D 1 183 ? -3.103 71.659 28.870 1.00 38.98 284 CYS D O 1
ATOM 6265 N N . LYS D 1 184 ? -1.526 71.537 27.260 1.00 36.62 285 LYS D N 1
ATOM 6266 C CA . LYS D 1 184 ? -1.738 72.877 26.733 1.00 35.97 285 LYS D CA 1
ATOM 6267 C C . LYS D 1 184 ? -1.422 74.014 27.729 1.00 37.65 285 LYS D C 1
ATOM 6268 O O . LYS D 1 184 ? -1.946 75.118 27.599 1.00 33.69 285 LYS D O 1
ATOM 6274 N N . ALA D 1 185 ? -0.567 73.756 28.715 1.00 36.04 286 ALA D N 1
ATOM 6275 C CA . ALA D 1 185 ? -0.192 74.817 29.658 1.00 36.64 286 ALA D CA 1
ATOM 6276 C C . ALA D 1 185 ? 1.070 75.568 29.212 1.00 35.91 286 ALA D C 1
ATOM 6277 O O . ALA D 1 185 ? 1.897 75.038 28.467 1.00 35.35 286 ALA D O 1
ATOM 6279 N N . THR D 1 186 ? 1.220 76.799 29.681 1.00 34.22 287 THR D N 1
ATOM 6280 C CA . THR D 1 186 ? 2.415 77.570 29.396 1.00 31.83 287 THR D CA 1
ATOM 6281 C C . THR D 1 186 ? 3.580 77.035 30.230 1.00 32.06 287 THR D C 1
ATOM 6282 O O . THR D 1 186 ? 3.460 76.900 31.440 1.00 32.58 287 THR D O 1
ATOM 6286 N N . GLY D 1 187 ? 4.702 76.748 29.577 1.00 28.94 288 GLY D N 1
ATOM 6287 C CA . GLY D 1 187 ? 5.883 76.261 30.257 1.00 31.17 288 GLY D CA 1
ATOM 6288 C C . GLY D 1 187 ? 7.006 77.272 30.402 1.00 28.64 288 GLY D C 1
ATOM 6289 O O . GLY D 1 187 ? 7.410 77.942 29.454 1.00 23.89 288 GLY D O 1
ATOM 6290 N N . VAL D 1 188 ? 7.525 77.359 31.617 1.00 27.34 289 VAL D N 1
ATOM 6291 C CA . VAL D 1 188 ? 8.746 78.095 31.884 1.00 27.65 289 VAL D CA 1
ATOM 6292 C C . VAL D 1 188 ? 9.827 77.187 32.480 1.00 27.42 289 VAL D C 1
ATOM 6293 O O . VAL D 1 188 ? 9.581 76.443 33.437 1.00 27.19 289 VAL D O 1
ATOM 6297 N N . GLY D 1 189 ? 11.028 77.246 31.915 1.00 27.70 290 GLY D N 1
ATOM 6298 C CA . GLY D 1 189 ? 12.100 76.399 32.392 1.00 26.60 290 GLY D CA 1
ATOM 6299 C C . GLY D 1 189 ? 13.169 77.112 33.190 1.00 27.26 290 GLY D C 1
ATOM 6300 O O . GLY D 1 189 ? 13.414 78.321 33.016 1.00 27.46 290 GLY D O 1
ATOM 6301 N N . LEU D 1 190 ? 13.814 76.351 34.070 1.00 27.98 291 LEU D N 1
ATOM 6302 C CA . LEU D 1 190 ? 14.915 76.840 34.897 1.00 26.92 291 LEU D CA 1
ATOM 6303 C C . LEU D 1 190 ? 16.174 75.973 34.665 1.00 27.52 291 LEU D C 1
ATOM 6304 O O . LEU D 1 190 ? 16.066 74.766 34.415 1.00 26.73 291 LEU D O 1
ATOM 6309 N N . LEU D 1 191 ? 17.353 76.591 34.758 1.00 26.72 292 LEU D N 1
ATOM 6310 C CA . LEU D 1 191 ? 18.639 75.923 34.500 1.00 27.32 292 LEU D CA 1
ATOM 6311 C C . LEU D 1 191 ? 19.179 75.161 35.710 1.00 28.20 292 LEU D C 1
ATOM 6312 O O . LEU D 1 191 ? 20.198 74.450 35.623 1.00 28.47 292 LEU D O 1
ATOM 6317 N N . SER D 1 192 ? 18.476 75.287 36.828 1.00 26.83 293 SER D N 1
ATOM 6318 C CA . SER D 1 192 ? 18.949 74.763 38.100 1.00 27.30 293 SER D CA 1
ATOM 6319 C C . SER D 1 192 ? 18.849 73.248 38.230 1.00 28.31 293 SER D C 1
ATOM 6320 O O . SER D 1 192 ? 19.288 72.680 39.226 1.00 29.40 293 SER D O 1
ATOM 6323 N N . GLY D 1 193 ? 18.308 72.588 37.213 1.00 28.31 294 GLY D N 1
ATOM 6324 C CA . GLY D 1 193 ? 18.241 71.141 37.222 1.00 28.74 294 GLY D CA 1
ATOM 6325 C C . GLY D 1 193 ? 19.373 70.613 36.385 1.00 29.63 294 GLY D C 1
ATOM 6326 O O . GLY D 1 193 ? 19.520 69.404 36.192 1.00 30.54 294 GLY D O 1
ATOM 6327 N N . GLY D 1 194 ? 20.178 71.535 35.875 1.00 28.11 295 GLY D N 1
ATOM 6328 C CA . GLY D 1 194 ? 21.280 71.172 35.012 1.00 26.81 295 GLY D CA 1
ATOM 6329 C C . GLY D 1 194 ? 20.909 70.930 33.562 1.00 30.89 295 GLY D C 1
ATOM 6330 O O . GLY D 1 194 ? 21.760 70.473 32.830 1.00 30.73 295 GLY D O 1
ATOM 6331 N N . TYR D 1 195 ? 19.664 71.198 33.144 1.00 29.18 296 TYR D N 1
ATOM 6332 C CA . TYR D 1 195 ? 19.302 71.178 31.711 1.00 31.15 296 TYR D CA 1
ATOM 6333 C C . TYR D 1 195 ? 19.615 72.531 31.045 1.00 31.01 296 TYR D C 1
ATOM 6334 O O . TYR D 1 195 ? 19.612 73.562 31.704 1.00 29.99 296 TYR D O 1
ATOM 6343 N N . ASP D 1 196 ? 19.875 72.537 29.744 1.00 31.34 297 ASP D N 1
ATOM 6344 C CA . ASP D 1 196 ? 20.282 73.768 29.093 1.00 32.23 297 ASP D CA 1
ATOM 6345 C C . ASP D 1 196 ? 19.104 74.471 28.427 1.00 29.97 297 ASP D C 1
ATOM 6346 O O . ASP D 1 196 ? 18.038 73.883 28.265 1.00 29.63 297 ASP D O 1
ATOM 6351 N N . ILE D 1 197 ? 19.296 75.737 28.076 1.00 26.74 298 ILE D N 1
ATOM 6352 C CA . ILE D 1 197 ? 18.228 76.527 27.496 1.00 28.18 298 ILE D CA 1
ATOM 6353 C C . ILE D 1 197 ? 17.715 75.922 26.188 1.00 25.66 298 ILE D C 1
ATOM 6354 O O . ILE D 1 197 ? 16.528 75.775 26.003 1.00 25.77 298 ILE D O 1
ATOM 6359 N N . GLY D 1 198 ? 18.622 75.518 25.311 1.00 28.84 299 GLY D N 1
ATOM 6360 C CA . GLY D 1 198 ? 18.262 74.787 24.105 1.00 28.18 299 GLY D CA 1
ATOM 6361 C C . GLY D 1 198 ? 17.370 73.578 24.331 1.00 29.45 299 GLY D C 1
ATOM 6362 O O . GLY D 1 198 ? 16.341 73.443 23.683 1.00 29.71 299 GLY D O 1
ATOM 6363 N N . GLU D 1 199 ? 17.761 72.668 25.222 1.00 30.74 300 GLU D N 1
ATOM 6364 C CA . GLU D 1 199 ? 16.922 71.502 25.478 1.00 31.01 300 GLU D CA 1
ATOM 6365 C C . GLU D 1 199 ? 15.553 71.928 26.039 1.00 29.44 300 GLU D C 1
ATOM 6366 O O . GLU D 1 199 ? 14.518 71.390 25.645 1.00 27.31 300 GLU D O 1
ATOM 6372 N N . LEU D 1 200 ? 15.539 72.886 26.957 1.00 25.60 301 LEU D N 1
ATOM 6373 C CA . LEU D 1 200 ? 14.269 73.289 27.560 1.00 26.58 301 LEU D CA 1
ATOM 6374 C C . LEU D 1 200 ? 13.320 73.929 26.554 1.00 26.39 301 LEU D C 1
ATOM 6375 O O . LEU D 1 200 ? 12.119 73.650 26.558 1.00 26.57 301 LEU D O 1
ATOM 6380 N N . GLU D 1 201 ? 13.863 74.779 25.685 1.00 26.36 302 GLU D N 1
ATOM 6381 C CA . GLU D 1 201 ? 13.078 75.420 24.642 1.00 25.52 302 GLU D CA 1
ATOM 6382 C C . GLU D 1 201 ? 12.554 74.421 23.625 1.00 27.46 302 GLU D C 1
ATOM 6383 O O . GLU D 1 201 ? 11.385 74.441 23.297 1.00 26.94 302 GLU D O 1
ATOM 6389 N N . ARG D 1 202 ? 13.421 73.546 23.125 1.00 26.81 303 ARG D N 1
ATOM 6390 C CA . ARG D 1 202 ? 12.976 72.480 22.228 1.00 29.72 303 ARG D CA 1
ATOM 6391 C C . ARG D 1 202 ? 11.938 71.542 22.847 1.00 29.11 303 ARG D C 1
ATOM 6392 O O . ARG D 1 202 ? 11.257 70.825 22.117 1.00 31.25 303 ARG D O 1
ATOM 6400 N N . ALA D 1 203 ? 11.802 71.545 24.174 1.00 27.77 304 ALA D N 1
ATOM 6401 C CA . ALA D 1 203 ? 10.766 70.737 24.833 1.00 26.63 304 ALA D CA 1
ATOM 6402 C C . ALA D 1 203 ? 9.514 71.557 25.193 1.00 26.13 304 ALA D C 1
ATOM 6403 O O . ALA D 1 203 ? 8.543 71.032 25.756 1.00 24.95 304 ALA D O 1
ATOM 6405 N N . GLY D 1 204 ? 9.548 72.845 24.860 1.00 28.26 305 GLY D N 1
ATOM 6406 C CA . GLY D 1 204 ? 8.360 73.681 24.898 1.00 27.81 305 GLY D CA 1
ATOM 6407 C C . GLY D 1 204 ? 8.405 74.882 25.828 1.00 27.89 305 GLY D C 1
ATOM 6408 O O . GLY D 1 204 ? 7.406 75.564 25.978 1.00 31.13 305 GLY D O 1
ATOM 6409 N N . ALA D 1 205 ? 9.543 75.135 26.461 1.00 25.47 306 ALA D N 1
ATOM 6410 C CA . ALA D 1 205 ? 9.679 76.264 27.370 1.00 26.19 306 ALA D CA 1
ATOM 6411 C C . ALA D 1 205 ? 9.497 77.562 26.576 1.00 29.53 306 ALA D C 1
ATOM 6412 O O . ALA D 1 205 ? 10.157 77.763 25.567 1.00 29.12 306 ALA D O 1
ATOM 6414 N N . LEU D 1 206 ? 8.578 78.414 27.030 1.00 27.87 307 LEU D N 1
ATOM 6415 C CA . LEU D 1 206 ? 8.348 79.722 26.439 1.00 28.04 307 LEU D CA 1
ATOM 6416 C C . LEU D 1 206 ? 9.397 80.722 26.901 1.00 27.26 307 LEU D C 1
ATOM 6417 O O . LEU D 1 206 ? 9.783 81.614 26.139 1.00 28.84 307 LEU D O 1
ATOM 6422 N N . ARG D 1 207 ? 9.815 80.598 28.161 1.00 26.18 308 ARG D N 1
ATOM 6423 C CA . ARG D 1 207 ? 10.933 81.367 28.715 1.00 26.88 308 ARG D CA 1
ATOM 6424 C C . ARG D 1 207 ? 11.805 80.427 29.533 1.00 28.41 308 ARG D C 1
ATOM 6425 O O . ARG D 1 207 ? 11.321 79.428 30.061 1.00 29.18 308 ARG D O 1
ATOM 6433 N N . VAL D 1 208 ? 13.079 80.772 29.661 1.00 27.20 309 VAL D N 1
ATOM 6434 C CA . VAL D 1 208 ? 13.994 80.048 30.510 1.00 28.40 309 VAL D CA 1
ATOM 6435 C C . VAL D 1 208 ? 14.780 81.032 31.391 1.00 29.43 309 VAL D C 1
ATOM 6436 O O . VAL D 1 208 ? 15.343 82.003 30.891 1.00 26.54 309 VAL D O 1
ATOM 6440 N N . TYR D 1 209 ? 14.795 80.762 32.695 1.00 27.15 310 TYR D N 1
ATOM 6441 C CA . TYR D 1 209 ? 15.515 81.564 33.676 1.00 28.53 310 TYR D CA 1
ATOM 6442 C C . TYR D 1 209 ? 16.554 80.685 34.401 1.00 28.84 310 TYR D C 1
ATOM 6443 O O . TYR D 1 209 ? 16.537 79.456 34.279 1.00 25.33 310 TYR D O 1
ATOM 6452 N N . GLU D 1 210 ? 17.452 81.317 35.147 1.00 28.05 311 GLU D N 1
ATOM 6453 C CA . GLU D 1 210 ? 18.529 80.601 35.839 1.00 30.09 311 GLU D CA 1
ATOM 6454 C C . GLU D 1 210 ? 18.051 79.721 36.995 1.00 31.24 311 GLU D C 1
ATOM 6455 O O . GLU D 1 210 ? 18.423 78.538 37.106 1.00 28.19 311 GLU D O 1
ATOM 6461 N N . ASP D 1 211 ? 17.217 80.317 37.842 1.00 30.78 312 ASP D N 1
ATOM 6462 C CA . ASP D 1 211 ? 16.814 79.728 39.111 1.00 30.24 312 ASP D CA 1
ATOM 6463 C C . ASP D 1 211 ? 15.622 80.544 39.607 1.00 31.72 312 ASP D C 1
ATOM 6464 O O . ASP D 1 211 ? 15.234 81.508 38.956 1.00 30.48 312 ASP D O 1
ATOM 6469 N N . PRO D 1 212 ? 15.016 80.153 40.739 1.00 31.20 313 PRO D N 1
ATOM 6470 C CA . PRO D 1 212 ? 13.791 80.868 41.107 1.00 29.20 313 PRO D CA 1
ATOM 6471 C C . PRO D 1 212 ? 14.011 82.366 41.306 1.00 30.47 313 PRO D C 1
ATOM 6472 O O . PRO D 1 212 ? 13.101 83.151 41.036 1.00 31.86 313 PRO D O 1
ATOM 6476 N N . LEU D 1 213 ? 15.193 82.760 41.755 1.00 30.99 314 LEU D N 1
ATOM 6477 C CA . LEU D 1 213 ? 15.457 84.167 42.004 1.00 32.45 314 LEU D CA 1
ATOM 6478 C C . LEU D 1 213 ? 15.358 84.934 40.700 1.00 30.62 314 LEU D C 1
ATOM 6479 O O . LEU D 1 213 ? 14.769 86.003 40.642 1.00 28.95 314 LEU D O 1
ATOM 6484 N N . ASP D 1 214 ? 15.956 84.375 39.659 1.00 31.57 315 ASP D N 1
ATOM 6485 C CA . ASP D 1 214 ? 15.932 84.972 38.337 1.00 30.93 315 ASP D CA 1
ATOM 6486 C C . ASP D 1 214 ? 14.503 85.041 37.812 1.00 31.69 315 ASP D C 1
ATOM 6487 O O . ASP D 1 214 ? 14.103 86.033 37.207 1.00 31.79 315 ASP D O 1
ATOM 6492 N N . LEU D 1 215 ? 13.722 83.996 38.047 1.00 30.84 316 LEU D N 1
ATOM 6493 C CA . LEU D 1 215 ? 12.340 84.020 37.592 1.00 30.61 316 LEU D CA 1
ATOM 6494 C C . LEU D 1 215 ? 11.578 85.098 38.357 1.00 32.44 316 LEU D C 1
ATOM 6495 O O . LEU D 1 215 ? 10.744 85.827 37.793 1.00 30.81 316 LEU D O 1
ATOM 6500 N N . LEU D 1 216 ? 11.880 85.204 39.644 1.00 30.61 317 LEU D N 1
ATOM 6501 C CA . LEU D 1 216 ? 11.222 86.190 40.491 1.00 33.97 317 LEU D CA 1
ATOM 6502 C C . LEU D 1 216 ? 11.479 87.583 39.919 1.00 33.68 317 LEU D C 1
ATOM 6503 O O . LEU D 1 216 ? 10.571 88.390 39.803 1.00 31.13 317 LEU D O 1
ATOM 6508 N N . ASN D 1 217 ? 12.723 87.836 39.533 1.00 33.11 318 ASN D N 1
ATOM 6509 C CA . ASN D 1 217 ? 13.098 89.125 38.985 1.00 31.80 318 ASN D CA 1
ATOM 6510 C C . ASN D 1 217 ? 12.459 89.414 37.626 1.00 34.16 318 ASN D C 1
ATOM 6511 O O . ASN D 1 217 ? 12.462 90.558 37.177 1.00 33.87 318 ASN D O 1
ATOM 6516 N N . HIS D 1 218 ? 11.871 88.401 36.984 1.00 34.56 319 HIS D N 1
ATOM 6517 C CA . HIS D 1 218 ? 11.250 88.624 35.671 1.00 32.96 319 HIS D CA 1
ATOM 6518 C C . HIS D 1 218 ? 9.789 88.221 35.648 1.00 34.75 319 HIS D C 1
ATOM 6519 O O . HIS D 1 218 ? 9.219 88.049 34.580 1.00 34.94 319 HIS D O 1
ATOM 6526 N N . LEU D 1 219 ? 9.194 88.055 36.823 1.00 33.99 320 LEU D N 1
ATOM 6527 C CA . LEU D 1 219 ? 7.837 87.547 36.942 1.00 36.30 320 LEU D CA 1
ATOM 6528 C C . LEU D 1 219 ? 6.833 88.237 35.997 1.00 37.63 320 LEU D C 1
ATOM 6529 O O . LEU D 1 219 ? 5.990 87.582 35.398 1.00 38.53 320 LEU D O 1
ATOM 6534 N N . ASP D 1 220 ? 6.931 89.552 35.857 1.00 38.59 321 ASP D N 1
ATOM 6535 C CA . ASP D 1 220 ? 5.978 90.299 35.040 1.00 39.81 321 ASP D CA 1
ATOM 6536 C C . ASP D 1 220 ? 6.052 89.883 33.580 1.00 40.75 321 ASP D C 1
ATOM 6537 O O . ASP D 1 220 ? 5.065 89.963 32.849 1.00 39.99 321 ASP D O 1
ATOM 6542 N N . GLU D 1 221 ? 7.225 89.433 33.152 1.00 38.58 322 GLU D N 1
ATOM 6543 C CA . GLU D 1 221 ? 7.389 88.951 31.784 1.00 39.55 322 GLU D CA 1
ATOM 6544 C C . GLU D 1 221 ? 6.446 87.794 31.469 1.00 39.20 322 GLU D C 1
ATOM 6545 O O . GLU D 1 221 ? 6.074 87.558 30.310 1.00 36.68 322 GLU D O 1
ATOM 6551 N N . ILE D 1 222 ? 6.056 87.061 32.501 1.00 37.62 323 ILE D N 1
ATOM 6552 C CA . ILE D 1 222 ? 5.521 85.746 32.241 1.00 36.16 323 ILE D CA 1
ATOM 6553 C C . ILE D 1 222 ? 4.260 85.401 33.006 1.00 36.77 323 ILE D C 1
ATOM 6554 O O . ILE D 1 222 ? 3.678 84.340 32.800 1.00 37.38 323 ILE D O 1
ATOM 6559 N N . ALA D 1 223 ? 3.831 86.307 33.866 1.00 34.86 324 ALA D N 1
ATOM 6560 C CA . ALA D 1 223 ? 2.746 86.006 34.778 1.00 38.19 324 ALA D CA 1
ATOM 6561 C C . ALA D 1 223 ? 1.860 87.213 34.968 1.00 36.88 324 ALA D C 1
ATOM 6562 O O . ALA D 1 223 ? 2.336 88.345 34.974 1.00 36.42 324 ALA D O 1
ATOM 6564 N N . SER D 1 224 ? 0.571 86.958 35.138 1.00 38.53 325 SER D N 1
ATOM 6565 C CA . SER D 1 224 ? -0.390 88.016 35.397 1.00 42.67 325 SER D CA 1
ATOM 6566 C C . SER D 1 224 ? -0.604 88.229 36.893 1.00 41.78 325 SER D C 1
ATOM 6567 O O . SER D 1 224 ? -0.992 87.288 37.591 1.00 43.28 325 SER D O 1
ATOM 6570 N N . PRO E 1 5 ? 70.322 51.934 57.362 1.00 57.52 106 PRO E N 1
ATOM 6571 C CA . PRO E 1 5 ? 70.361 50.486 57.110 1.00 58.20 106 PRO E CA 1
ATOM 6572 C C . PRO E 1 5 ? 69.032 49.975 56.559 1.00 55.20 106 PRO E C 1
ATOM 6573 O O . PRO E 1 5 ? 68.144 49.615 57.333 1.00 54.31 106 PRO E O 1
ATOM 6577 N N . GLN E 1 6 ? 68.899 49.951 55.237 1.00 53.55 107 GLN E N 1
ATOM 6578 C CA . GLN E 1 6 ? 67.644 49.547 54.610 1.00 51.41 107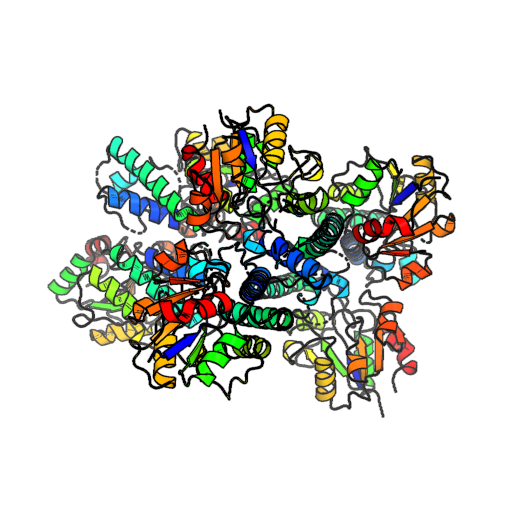 GLN E CA 1
ATOM 6579 C C . GLN E 1 6 ? 67.237 48.107 54.975 1.00 49.13 107 GLN E C 1
ATOM 6580 O O . GLN E 1 6 ? 68.072 47.204 55.068 1.00 48.47 107 GLN E O 1
ATOM 6586 N N . THR E 1 7 ? 65.944 47.914 55.205 1.00 46.26 108 THR E N 1
ATOM 6587 C CA . THR E 1 7 ? 65.415 46.612 55.571 1.00 44.39 108 THR E CA 1
ATOM 6588 C C . THR E 1 7 ? 65.514 45.607 54.422 1.00 43.50 108 THR E C 1
ATOM 6589 O O . THR E 1 7 ? 65.286 45.957 53.255 1.00 45.01 108 THR E O 1
ATOM 6593 N N . SER E 1 8 ? 65.885 44.377 54.763 1.00 40.99 109 SER E N 1
ATOM 6594 C CA . SER E 1 8 ? 65.850 43.248 53.831 1.00 42.97 109 SER E CA 1
ATOM 6595 C C . SER E 1 8 ? 64.717 42.297 54.235 1.00 40.40 109 SER E C 1
ATOM 6596 O O . SER E 1 8 ? 64.390 42.188 55.422 1.00 40.21 109 SER E O 1
ATOM 6599 N N . PHE E 1 9 ? 64.124 41.615 53.258 1.00 38.04 110 PHE E N 1
ATOM 6600 C CA . PHE E 1 9 ? 62.853 40.939 53.477 1.00 35.84 110 PHE E CA 1
ATOM 6601 C C . PHE E 1 9 ? 62.899 39.436 53.245 1.00 38.59 110 PHE E C 1
ATOM 6602 O O . PHE E 1 9 ? 63.303 38.964 52.176 1.00 39.57 110 PHE E O 1
ATOM 6610 N N . ILE E 1 10 ? 62.462 38.680 54.247 1.00 36.70 111 ILE E N 1
ATOM 6611 C CA . ILE E 1 10 ? 62.325 37.233 54.097 1.00 36.82 111 ILE E CA 1
ATOM 6612 C C . ILE E 1 10 ? 60.849 36.840 54.132 1.00 36.00 111 ILE E C 1
ATOM 6613 O O . ILE E 1 10 ? 60.191 36.953 55.166 1.00 34.90 111 ILE E O 1
ATOM 6618 N N . PHE E 1 11 ? 60.336 36.396 52.989 1.00 34.58 112 PHE E N 1
ATOM 6619 C CA . PHE E 1 11 ? 58.923 36.091 52.857 1.00 33.43 112 PHE E CA 1
ATOM 6620 C C . PHE E 1 11 ? 58.680 34.587 52.952 1.00 34.64 112 PHE E C 1
ATOM 6621 O O . PHE E 1 11 ? 59.375 33.792 52.312 1.00 36.11 112 PHE E O 1
ATOM 6629 N N . ASP E 1 12 ? 57.699 34.195 53.751 1.00 30.43 113 ASP E N 1
ATOM 6630 C CA . ASP E 1 12 ? 57.149 32.859 53.619 1.00 33.33 113 ASP E CA 1
ATOM 6631 C C . ASP E 1 12 ? 56.340 32.833 52.305 1.00 33.24 113 ASP E C 1
ATOM 6632 O O . ASP E 1 12 ? 56.085 33.890 51.715 1.00 32.01 113 ASP E O 1
ATOM 6637 N N . LEU E 1 13 ? 55.942 31.650 51.834 1.00 32.66 114 LEU E N 1
ATOM 6638 C CA . LEU E 1 13 ? 55.265 31.570 50.533 1.00 31.33 114 LEU E CA 1
ATOM 6639 C C . LEU E 1 13 ? 53.797 31.160 50.640 1.00 31.53 114 LEU E C 1
ATOM 6640 O O . LEU E 1 13 ? 52.887 31.977 50.483 1.00 34.18 114 LEU E O 1
ATOM 6645 N N . ASP E 1 14 ? 53.587 29.882 50.905 1.00 32.79 115 ASP E N 1
ATOM 6646 C CA . ASP E 1 14 ? 52.270 29.293 51.066 1.00 33.64 115 ASP E CA 1
ATOM 6647 C C . ASP E 1 14 ? 51.502 29.972 52.224 1.00 33.26 115 ASP E C 1
ATOM 6648 O O . ASP E 1 14 ? 51.858 29.808 53.380 1.00 31.08 115 ASP E O 1
ATOM 6653 N N . GLY E 1 15 ? 50.479 30.768 51.903 1.00 32.20 116 GLY E N 1
ATOM 6654 C CA . GLY E 1 15 ? 49.649 31.406 52.915 1.00 28.81 116 GLY E CA 1
ATOM 6655 C C . GLY E 1 15 ? 50.024 32.853 53.141 1.00 31.31 116 GLY E C 1
ATOM 6656 O O . GLY E 1 15 ? 49.322 33.598 53.829 1.00 31.17 116 GLY E O 1
ATOM 6657 N N . THR E 1 16 ? 51.130 33.261 52.535 1.00 31.40 117 THR E N 1
ATOM 6658 C CA . THR E 1 16 ? 51.708 34.566 52.798 1.00 29.45 117 THR E CA 1
ATOM 6659 C C . THR E 1 16 ? 51.711 35.377 51.503 1.00 32.25 117 THR E C 1
ATOM 6660 O O . THR E 1 16 ? 51.241 36.523 51.483 1.00 30.63 117 THR E O 1
ATOM 6664 N N . LEU E 1 17 ? 52.225 34.779 50.424 1.00 30.41 118 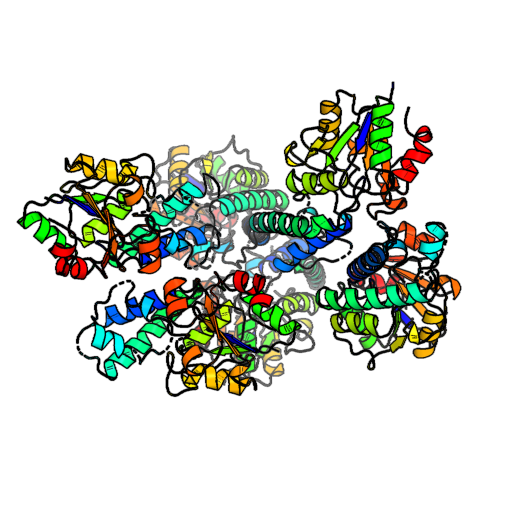LEU E N 1
ATOM 6665 C CA . LEU E 1 17 ? 52.148 35.396 49.096 1.00 31.92 118 LEU E CA 1
ATOM 6666 C C . LEU E 1 17 ? 51.111 34.712 48.174 1.00 33.17 118 LEU E C 1
ATOM 6667 O O . LEU E 1 17 ? 50.515 35.360 47.321 1.00 31.66 118 LEU E O 1
ATOM 6672 N N . THR E 1 18 ? 50.900 33.410 48.357 1.00 32.46 119 THR E N 1
ATOM 6673 C CA . THR E 1 18 ? 49.881 32.695 47.605 1.00 32.75 119 THR E CA 1
ATOM 6674 C C . THR E 1 18 ? 48.830 32.111 48.532 1.00 34.34 119 THR E C 1
ATOM 6675 O O . THR E 1 18 ? 49.149 31.627 49.632 1.00 33.43 119 THR E O 1
ATOM 6679 N N . ASP E 1 19 ? 47.583 32.110 48.065 1.00 32.74 120 ASP E N 1
ATOM 6680 C CA . ASP E 1 19 ? 46.472 31.556 48.837 1.00 31.92 120 ASP E CA 1
ATOM 6681 C C . ASP E 1 19 ? 46.431 30.028 48.720 1.00 33.86 120 ASP E C 1
ATOM 6682 O O . ASP E 1 19 ? 45.583 29.464 48.016 1.00 35.42 120 ASP E O 1
ATOM 6687 N N . SER E 1 20 ? 47.344 29.361 49.419 1.00 29.55 121 SER E N 1
ATOM 6688 C CA . SER E 1 20 ? 47.527 27.926 49.224 1.00 33.64 121 SER E CA 1
ATOM 6689 C C . SER E 1 20 ? 47.510 27.047 50.481 1.00 30.83 121 SER E C 1
ATOM 6690 O O . SER E 1 20 ? 47.593 25.828 50.371 1.00 31.20 121 SER E O 1
ATOM 6693 N N . VAL E 1 21 ? 47.371 27.652 51.656 1.00 29.52 122 VAL E N 1
ATOM 6694 C CA . VAL E 1 21 ? 47.314 26.883 52.893 1.00 30.07 122 VAL E CA 1
ATOM 6695 C C . VAL E 1 21 ? 46.175 25.862 52.887 1.00 29.84 122 VAL E C 1
ATOM 6696 O O . VAL E 1 21 ? 46.352 24.742 53.313 1.00 29.79 122 VAL E O 1
ATOM 6700 N N . TYR E 1 22 ? 45.002 26.263 52.410 1.00 28.85 123 TYR E N 1
ATOM 6701 C CA . TYR E 1 22 ? 43.834 25.410 52.455 1.00 29.30 123 TYR E CA 1
ATOM 6702 C C . TYR E 1 22 ? 43.967 24.226 51.486 1.00 31.92 123 TYR E C 1
ATOM 6703 O O . TYR E 1 22 ? 43.420 23.139 51.733 1.00 30.25 123 TYR E O 1
ATOM 6712 N N . GLN E 1 23 ? 44.708 24.429 50.398 1.00 29.31 124 GLN E N 1
ATOM 6713 C CA . GLN E 1 23 ? 45.023 23.319 49.507 1.00 31.45 124 GLN E CA 1
ATOM 6714 C C . GLN E 1 23 ? 46.006 22.366 50.204 1.00 31.19 124 GLN E C 1
ATOM 6715 O O . GLN E 1 23 ? 45.865 21.141 50.123 1.00 28.01 124 GLN E O 1
ATOM 6721 N N . ASN E 1 24 ? 46.984 22.941 50.907 1.00 29.37 125 ASN E N 1
ATOM 6722 C CA . ASN E 1 24 ? 47.961 22.158 51.654 1.00 30.42 125 ASN E CA 1
ATOM 6723 C C . ASN E 1 24 ? 47.222 21.306 52.692 1.00 30.28 125 ASN E C 1
ATOM 6724 O O . ASN E 1 24 ? 47.378 20.093 52.725 1.00 31.56 125 ASN E O 1
ATOM 6729 N N . VAL E 1 25 ? 46.370 21.936 53.497 1.00 30.64 126 VAL E N 1
ATOM 6730 C CA . VAL E 1 25 ? 45.542 21.202 54.451 1.00 30.02 126 VAL E CA 1
ATOM 6731 C C . VAL E 1 25 ? 44.797 20.014 53.815 1.00 28.78 126 VAL E C 1
ATOM 6732 O O . VAL E 1 25 ? 44.849 18.891 54.323 1.00 29.13 126 VAL E O 1
ATOM 6736 N N . ALA E 1 26 ? 44.108 20.260 52.709 1.00 30.02 127 ALA E N 1
ATOM 6737 C CA . ALA E 1 26 ? 43.316 19.221 52.050 1.00 29.65 127 ALA E CA 1
ATOM 6738 C C . ALA E 1 26 ? 44.200 18.072 51.570 1.00 29.84 127 ALA E C 1
ATOM 6739 O O . ALA E 1 26 ? 43.850 16.892 51.724 1.00 29.41 127 ALA E O 1
ATOM 6741 N N . ALA E 1 27 ? 45.367 18.424 51.035 1.00 30.26 128 ALA E N 1
ATOM 6742 C CA . ALA E 1 27 ? 46.361 17.446 50.595 1.00 30.15 128 ALA E CA 1
ATOM 6743 C C . ALA E 1 27 ? 46.868 16.572 51.746 1.00 32.81 128 ALA E C 1
ATOM 6744 O O . ALA E 1 27 ? 47.006 15.355 51.590 1.00 30.79 128 ALA E O 1
ATOM 6746 N N . TRP E 1 28 ? 47.188 17.190 52.887 1.00 31.25 129 TRP E N 1
ATOM 6747 C CA . TRP E 1 28 ? 47.584 16.400 54.045 1.00 30.66 129 TRP E CA 1
ATOM 6748 C C . TRP E 1 28 ? 46.445 15.504 54.529 1.00 29.93 129 TRP E C 1
ATOM 6749 O O . TRP E 1 28 ? 46.677 14.345 54.877 1.00 28.25 129 TRP E O 1
ATOM 6760 N N . LYS E 1 29 ? 45.222 16.043 54.535 1.00 27.95 130 LYS E N 1
ATOM 6761 C CA . LYS E 1 29 ? 44.061 15.311 55.028 1.00 29.99 130 LYS E CA 1
ATOM 6762 C C . LYS E 1 29 ? 43.835 14.021 54.238 1.00 31.80 130 LYS E C 1
ATOM 6763 O O . LYS E 1 29 ? 43.583 12.960 54.808 1.00 31.78 130 LYS E O 1
ATOM 6769 N N . GLU E 1 30 ? 43.946 14.137 52.925 1.00 31.02 131 GLU E N 1
ATOM 6770 C CA . GLU E 1 30 ? 43.777 13.028 51.996 1.00 32.33 131 GLU E CA 1
ATOM 6771 C C . GLU E 1 30 ? 44.889 12.007 52.160 1.00 34.68 131 GLU E C 1
ATOM 6772 O O . GLU E 1 30 ? 44.633 10.791 52.184 1.00 36.43 131 GLU E O 1
ATOM 6778 N N . ALA E 1 31 ? 46.124 12.485 52.301 1.00 32.07 132 ALA E N 1
ATOM 6779 C CA . ALA E 1 31 ? 47.247 11.573 52.594 1.00 33.27 132 ALA E CA 1
ATOM 6780 C C . ALA E 1 31 ? 47.114 10.842 53.924 1.00 31.83 132 ALA E C 1
ATOM 6781 O O . ALA E 1 31 ? 47.407 9.642 54.014 1.00 34.17 132 ALA E O 1
ATOM 6783 N N . LEU E 1 32 ? 46.699 11.557 54.959 1.00 28.55 133 LEU E N 1
ATOM 6784 C CA . LEU E 1 32 ? 46.580 10.966 56.292 1.00 31.51 133 LEU E CA 1
ATOM 6785 C C . LEU E 1 32 ? 45.412 9.977 56.389 1.00 33.15 133 LEU E C 1
ATOM 6786 O O . LEU E 1 32 ? 45.519 8.929 57.047 1.00 30.95 133 LEU E O 1
ATOM 6791 N N . ASP E 1 33 ? 44.300 10.321 55.745 1.00 31.20 134 ASP E N 1
ATOM 6792 C CA . ASP E 1 33 ? 43.145 9.425 55.680 1.00 32.84 134 ASP E CA 1
ATOM 6793 C C . ASP E 1 33 ? 43.522 8.134 54.957 1.00 32.08 134 ASP E C 1
ATOM 6794 O O . ASP E 1 33 ? 43.135 7.049 55.384 1.00 34.24 134 ASP E O 1
ATOM 6799 N N . ALA E 1 34 ? 44.278 8.255 53.866 1.00 33.08 135 ALA E N 1
ATOM 6800 C CA . ALA E 1 34 ? 44.731 7.088 53.077 1.00 34.19 135 ALA E CA 1
ATOM 6801 C C . ALA E 1 34 ? 45.545 6.117 53.914 1.00 33.58 135 ALA E C 1
ATOM 6802 O O . ALA E 1 34 ? 45.681 4.938 53.575 1.00 35.08 135 ALA E O 1
ATOM 6804 N N . GLU E 1 35 ? 46.120 6.642 54.985 1.00 33.04 136 GLU E N 1
ATOM 6805 C CA . GLU E 1 35 ? 47.058 5.905 55.800 1.00 32.33 136 GLU E CA 1
ATOM 6806 C C . GLU E 1 35 ? 46.480 5.648 57.185 1.00 33.48 136 GLU E C 1
ATOM 6807 O O . GLU E 1 35 ? 47.226 5.385 58.131 1.00 33.99 136 GLU E O 1
ATOM 6813 N N . ASN E 1 36 ? 45.149 5.700 57.294 1.00 32.80 137 ASN E N 1
ATOM 6814 C CA . ASN E 1 36 ? 44.454 5.416 58.556 1.00 32.43 137 ASN E CA 1
ATOM 6815 C C . ASN E 1 36 ? 45.023 6.204 59.725 1.00 34.54 137 ASN E C 1
ATOM 6816 O O . ASN E 1 36 ? 45.234 5.651 60.817 1.00 34.31 137 ASN E O 1
ATOM 6821 N N . ILE E 1 37 ? 45.321 7.474 59.482 1.00 32.65 138 ILE E N 1
ATOM 6822 C CA . ILE E 1 37 ? 45.684 8.405 60.546 1.00 34.15 138 ILE E CA 1
ATOM 6823 C C . ILE E 1 37 ? 44.680 9.554 60.486 1.00 36.24 138 ILE E C 1
ATOM 6824 O O . ILE E 1 37 ? 44.942 10.600 59.900 1.00 32.77 138 ILE E O 1
ATOM 6829 N N . PRO E 1 38 ? 43.496 9.327 61.064 1.00 39.02 139 PRO E N 1
ATOM 6830 C CA . PRO E 1 38 ? 42.369 10.243 60.952 1.00 38.58 139 PRO E CA 1
ATOM 6831 C C . PRO E 1 38 ? 42.572 11.382 61.932 1.00 38.59 139 PRO E C 1
ATOM 6832 O O . PRO E 1 38 ? 42.636 11.158 63.147 1.00 41.25 139 PRO E O 1
ATOM 6836 N N . LEU E 1 39 ? 42.713 12.586 61.398 1.00 35.11 140 LEU E N 1
ATOM 6837 C CA . LEU E 1 39 ? 43.026 13.763 62.198 1.00 31.58 140 LEU E CA 1
ATOM 6838 C C . LEU E 1 39 ? 42.088 14.843 61.728 1.00 30.74 140 LEU E C 1
ATOM 6839 O O . LEU E 1 39 ? 41.945 15.030 60.523 1.00 27.71 140 LEU E O 1
ATOM 6844 N N . ALA E 1 40 ? 41.428 15.528 62.659 1.00 29.04 141 ALA E N 1
ATOM 6845 C CA . ALA E 1 40 ? 40.529 16.616 62.283 1.00 27.61 141 ALA E CA 1
ATOM 6846 C C . ALA E 1 40 ? 41.324 17.665 61.513 1.00 28.81 141 ALA E C 1
ATOM 6847 O O . ALA E 1 40 ? 42.506 17.890 61.762 1.00 27.47 141 ALA E O 1
ATOM 6857 N N . TRP E 1 42 ? 41.380 20.938 61.571 1.00 26.69 143 TRP E N 1
ATOM 6858 C CA . TRP E 1 42 ? 41.950 22.065 62.328 1.00 27.28 143 TRP E CA 1
ATOM 6859 C C . TRP E 1 42 ? 43.357 21.737 62.899 1.00 29.08 143 TRP E C 1
ATOM 6860 O O . TRP E 1 42 ? 44.245 22.609 62.920 1.00 26.98 143 TRP E O 1
ATOM 6871 N N . ARG E 1 43 ? 43.558 20.487 63.333 1.00 28.47 144 ARG E N 1
ATOM 6872 C CA . ARG E 1 43 ? 44.855 20.025 63.840 1.00 29.73 144 ARG E CA 1
ATOM 6873 C C . ARG E 1 43 ? 45.915 20.020 62.739 1.00 30.33 144 ARG E C 1
ATOM 6874 O O . ARG E 1 43 ? 47.073 20.327 62.988 1.00 31.73 144 ARG E O 1
ATOM 6882 N N . ILE E 1 44 ? 45.524 19.658 61.517 1.00 31.85 145 ILE E N 1
ATOM 6883 C CA . ILE E 1 44 ? 46.450 19.722 60.380 1.00 31.32 145 ILE E CA 1
ATOM 6884 C C . ILE E 1 44 ? 46.791 21.179 60.026 1.00 30.80 145 ILE E C 1
ATOM 6885 O O . ILE E 1 44 ? 47.944 21.512 59.733 1.00 30.77 145 ILE E O 1
ATOM 6890 N N . HIS E 1 45 ? 45.783 22.043 60.088 1.00 30.90 146 HIS E N 1
ATOM 6891 C CA . HIS E 1 45 ? 45.935 23.468 59.746 1.00 30.07 146 HIS E CA 1
ATOM 6892 C C . HIS E 1 45 ? 46.899 24.127 60.728 1.00 30.00 146 HIS E C 1
ATOM 6893 O O . HIS E 1 45 ? 47.681 25.000 60.355 1.00 31.49 146 HIS E O 1
ATOM 6900 N N . ARG E 1 46 ? 46.855 23.693 61.983 1.00 33.06 147 ARG E N 1
ATOM 6901 C CA . ARG E 1 46 ? 47.738 24.235 63.023 1.00 33.44 147 ARG E CA 1
ATOM 6902 C C . ARG E 1 46 ? 49.224 24.053 62.704 1.00 33.56 147 ARG E C 1
ATOM 6903 O O . ARG E 1 46 ? 50.057 24.847 63.143 1.00 35.77 147 ARG E O 1
ATOM 6911 N N . LYS E 1 47 ? 49.562 22.989 61.977 1.00 33.83 148 LYS E N 1
ATOM 6912 C CA . LYS E 1 47 ? 50.962 22.643 61.727 1.00 33.38 148 LYS E CA 1
ATOM 6913 C C . LYS E 1 47 ? 51.485 23.130 60.366 1.00 33.29 148 LYS E C 1
ATOM 6914 O O . LYS E 1 47 ? 52.678 23.028 60.071 1.00 34.14 148 LYS E O 1
ATOM 6920 N N . ILE E 1 48 ? 50.600 23.618 59.516 1.00 30.61 149 ILE E N 1
ATOM 6921 C CA . ILE E 1 48 ? 51.024 24.083 58.199 1.00 31.18 149 ILE E CA 1
ATOM 6922 C C . ILE E 1 48 ? 52.069 25.195 58.349 1.00 32.80 149 ILE E C 1
ATOM 6923 O O . ILE E 1 48 ? 51.835 26.218 59.016 1.00 31.15 149 ILE E O 1
ATOM 6928 N N . GLY E 1 49 ? 53.228 24.976 57.736 1.00 33.12 150 GLY E N 1
ATOM 6929 C CA . GLY E 1 49 ? 54.361 25.872 57.885 1.00 31.73 150 GLY E CA 1
ATOM 6930 C C . GLY E 1 49 ? 55.568 25.146 58.470 1.00 33.16 150 GLY E C 1
ATOM 6931 O O . GLY E 1 49 ? 56.702 25.575 58.264 1.00 34.12 150 GLY E O 1
ATOM 6940 N N . SER E 1 51 ? 58.030 21.817 58.325 1.00 36.75 152 SER E N 1
ATOM 6941 C CA . SER E 1 51 ? 58.353 20.898 57.242 1.00 41.30 152 SER E CA 1
ATOM 6942 C C . SER E 1 51 ? 57.626 19.600 57.547 1.00 39.45 152 SER E C 1
ATOM 6943 O O . SER E 1 51 ? 57.400 19.277 58.712 1.00 41.13 152 SER E O 1
ATOM 6946 N N . GLY E 1 52 ? 57.245 18.872 56.504 1.00 37.67 153 GLY E N 1
ATOM 6947 C CA . GLY E 1 52 ? 56.482 17.650 56.672 1.00 38.18 153 GLY E CA 1
ATOM 6948 C C . GLY E 1 52 ? 56.968 16.707 57.770 1.00 41.12 153 GLY E C 1
ATOM 6949 O O . GLY E 1 52 ? 56.155 16.108 58.484 1.00 39.65 153 GLY E O 1
ATOM 6950 N N . GLY E 1 53 ? 58.287 16.557 57.895 1.00 40.58 154 GLY E N 1
ATOM 6951 C CA . GLY E 1 53 ? 58.861 15.625 58.852 1.00 40.48 154 GLY E CA 1
ATOM 6952 C C . GLY E 1 53 ? 58.501 15.967 60.282 1.00 41.58 154 GLY E C 1
ATOM 6953 O O . GLY E 1 53 ? 58.076 15.105 61.049 1.00 41.40 154 GLY E O 1
ATOM 6954 N N . LEU E 1 54 ? 58.670 17.242 60.631 1.00 40.93 155 LEU E N 1
ATOM 6955 C CA . LEU E 1 54 ? 58.393 17.731 61.971 1.00 40.88 155 LEU E CA 1
ATOM 6956 C C . LEU E 1 54 ? 56.892 17.738 62.203 1.00 42.01 155 LEU E C 1
ATOM 6957 O O . LEU E 1 54 ? 56.402 17.426 63.284 1.00 42.25 155 LEU E O 1
ATOM 6970 N N . LEU E 1 56 ? 54.734 15.704 60.925 1.00 41.72 157 LEU E N 1
ATOM 6971 C CA . LEU E 1 56 ? 54.336 14.318 61.148 1.00 42.80 157 LEU E CA 1
ATOM 6972 C C . LEU E 1 56 ? 54.672 13.849 62.565 1.00 44.47 157 LEU E C 1
ATOM 6973 O O . LEU E 1 56 ? 53.816 13.303 63.257 1.00 44.81 157 LEU E O 1
ATOM 6978 N N . LYS E 1 57 ? 55.911 14.067 62.996 1.00 42.69 158 LYS E N 1
ATOM 6979 C CA . LYS E 1 57 ? 56.280 13.818 64.386 1.00 45.08 158 LYS E CA 1
ATOM 6980 C C . LYS E 1 57 ? 55.345 14.541 65.354 1.00 45.92 158 LYS E C 1
ATOM 6981 O O . LYS E 1 57 ? 54.922 13.987 66.368 1.00 47.50 158 LYS E O 1
ATOM 6987 N N . SER E 1 58 ? 55.037 15.791 65.047 1.00 42.99 159 SER E N 1
ATOM 6988 C CA . SER E 1 58 ? 54.239 16.599 65.954 1.00 43.86 159 SER E CA 1
ATOM 6989 C C . SER E 1 58 ? 52.828 16.037 66.149 1.00 45.04 159 SER E C 1
ATOM 6990 O O . SER E 1 58 ? 52.402 15.799 67.280 1.00 45.82 159 SER E O 1
ATOM 6993 N N . LEU E 1 59 ? 52.116 15.824 65.041 1.00 45.65 160 LEU E N 1
ATOM 6994 C CA . LEU E 1 59 ? 50.771 15.232 65.054 1.00 46.41 160 LEU E CA 1
ATOM 6995 C C . LEU E 1 59 ? 50.831 13.866 65.717 1.00 47.37 160 LEU E C 1
ATOM 6996 O O . LEU E 1 59 ? 49.946 13.487 66.482 1.00 48.50 160 LEU E O 1
ATOM 7001 N N . SER E 1 60 ? 51.900 13.151 65.392 1.00 44.41 161 SER E N 1
ATOM 7002 C CA . SER E 1 60 ? 52.219 11.838 65.920 1.00 49.18 161 SER E CA 1
ATOM 7003 C C . SER E 1 60 ? 52.146 11.828 67.444 1.00 51.41 161 SER E C 1
ATOM 7004 O O . SER E 1 60 ? 51.272 11.201 68.056 1.00 52.08 161 SER E O 1
ATOM 7007 N N . ARG E 1 61 ? 53.093 12.529 68.048 1.00 48.86 162 ARG E N 1
ATOM 7008 C CA . ARG E 1 61 ? 53.138 12.703 69.488 1.00 49.36 162 ARG E CA 1
ATOM 7009 C C . ARG E 1 61 ? 51.825 13.214 70.093 1.00 50.08 162 ARG E C 1
ATOM 7010 O O . ARG E 1 61 ? 51.425 12.770 71.165 1.00 50.06 162 ARG E O 1
ATOM 7018 N N . GLU E 1 62 ? 51.136 14.133 69.417 1.00 52.42 163 GLU E N 1
ATOM 7019 C CA . GLU E 1 62 ? 49.908 14.668 70.008 1.00 49.50 163 GLU E CA 1
ATOM 7020 C C . GLU E 1 62 ? 48.746 13.671 69.956 1.00 52.16 163 GLU E C 1
ATOM 7021 O O . GLU E 1 62 ? 47.759 13.822 70.676 1.00 51.16 163 GLU E O 1
ATOM 7027 N N . THR E 1 63 ? 48.889 12.625 69.141 1.00 52.60 164 THR E N 1
ATOM 7028 C CA . THR E 1 63 ? 47.889 11.554 69.086 1.00 52.50 164 THR E CA 1
ATOM 7029 C C . THR E 1 63 ? 48.322 10.312 69.862 1.00 49.97 164 THR E C 1
ATOM 7030 O O . THR E 1 63 ? 47.526 9.390 70.029 1.00 50.91 164 THR E O 1
ATOM 7034 N N . GLY E 1 64 ? 49.582 10.283 70.305 1.00 51.61 165 GLY E N 1
ATOM 7035 C CA . GLY E 1 64 ? 50.054 9.297 71.268 1.00 48.23 165 GLY E CA 1
ATOM 7036 C C . GLY E 1 64 ? 50.666 8.033 70.685 1.00 49.82 165 GLY E C 1
ATOM 7037 O O . GLY E 1 64 ? 50.649 6.964 71.304 1.00 45.67 165 GLY E O 1
ATOM 7046 N N . SER E 1 66 ? 53.191 7.620 67.075 1.00 48.08 167 SER E N 1
ATOM 7047 C CA . SER E 1 66 ? 54.458 7.648 66.338 1.00 46.91 167 SER E CA 1
ATOM 7048 C C . SER E 1 66 ? 54.373 7.026 64.947 1.00 47.21 167 SER E C 1
ATOM 7049 O O . SER E 1 66 ? 53.677 6.036 64.720 1.00 48.05 167 SER E O 1
ATOM 7052 N N . ILE E 1 67 ? 55.114 7.609 64.017 1.00 44.86 168 ILE E N 1
ATOM 7053 C CA . ILE E 1 67 ? 55.072 7.179 62.633 1.00 42.52 168 ILE E CA 1
ATOM 7054 C C . ILE E 1 67 ? 56.476 6.832 62.158 1.00 42.08 168 ILE E C 1
ATOM 7055 O O . ILE E 1 67 ? 57.403 7.628 62.293 1.00 43.43 168 ILE E O 1
ATOM 7060 N N . THR E 1 68 ? 56.629 5.632 61.616 1.00 41.40 169 THR E N 1
ATOM 7061 C CA . THR E 1 68 ? 57.888 5.201 61.032 1.00 43.07 169 THR E CA 1
ATOM 7062 C C . THR E 1 68 ? 58.348 6.085 59.876 1.00 43.78 169 THR E C 1
ATOM 7063 O O . THR E 1 68 ? 57.553 6.810 59.256 1.00 41.46 169 THR E O 1
ATOM 7067 N N . ASP E 1 69 ? 59.644 5.987 59.587 1.00 46.07 170 ASP E N 1
ATOM 7068 C CA . ASP E 1 69 ? 60.271 6.646 58.446 1.00 46.91 170 ASP E CA 1
ATOM 7069 C C . ASP E 1 69 ? 59.564 6.293 57.150 1.00 44.00 170 ASP E C 1
ATOM 7070 O O . ASP E 1 69 ? 59.230 7.171 56.354 1.00 43.22 170 ASP E O 1
ATOM 7075 N N . GLU E 1 70 ? 59.366 4.994 56.947 1.00 42.84 171 GLU E N 1
ATOM 7076 C CA . GLU E 1 70 ? 58.745 4.453 55.739 1.00 44.48 171 GLU E CA 1
ATOM 7077 C C . GLU E 1 70 ? 57.333 4.995 55.457 1.00 44.07 171 GLU E C 1
ATOM 7078 O O . GLU E 1 70 ? 57.025 5.353 54.322 1.00 43.07 171 GLU E O 1
ATOM 7084 N N . GLN E 1 71 ? 56.479 5.057 56.476 1.00 42.51 172 GLN E N 1
ATOM 7085 C CA . GLN E 1 71 ? 55.137 5.616 56.285 1.00 41.07 172 GLN E CA 1
ATOM 7086 C C . GLN E 1 71 ? 55.181 7.138 56.116 1.00 39.84 172 GLN E C 1
ATOM 7087 O O . GLN E 1 71 ? 54.369 7.716 55.396 1.00 38.10 172 GLN E O 1
ATOM 7093 N N . ALA E 1 72 ? 56.122 7.777 56.803 1.00 40.14 173 ALA E N 1
ATOM 7094 C CA . ALA E 1 72 ? 56.335 9.211 56.678 1.00 39.52 173 ALA E CA 1
ATOM 7095 C C . ALA E 1 72 ? 56.631 9.543 55.226 1.00 40.82 173 ALA E C 1
ATOM 7096 O O . ALA E 1 72 ? 56.084 10.486 54.660 1.00 40.63 173 ALA E O 1
ATOM 7098 N N . GLU E 1 73 ? 57.494 8.731 54.632 1.00 42.90 174 GLU E N 1
ATOM 7099 C CA . GLU E 1 73 ? 57.879 8.845 53.237 1.00 43.29 174 GLU E CA 1
ATOM 7100 C C . GLU E 1 73 ? 56.670 8.688 52.323 1.00 42.94 174 GLU E C 1
ATOM 7101 O O . GLU E 1 73 ? 56.462 9.493 51.409 1.00 43.42 174 GLU E O 1
ATOM 7107 N N . ARG E 1 74 ? 55.875 7.646 52.556 1.00 41.23 175 ARG E N 1
ATOM 7108 C CA . ARG E 1 74 ? 54.664 7.436 51.761 1.00 42.06 175 ARG E CA 1
ATOM 7109 C C . ARG E 1 74 ? 53.656 8.577 51.950 1.00 40.62 175 ARG E C 1
ATOM 7110 O O . ARG E 1 74 ? 53.041 9.027 50.982 1.00 39.93 175 ARG E O 1
ATOM 7118 N N . LEU E 1 75 ? 53.479 9.036 53.188 1.00 38.59 176 LEU E N 1
ATOM 7119 C CA . LEU E 1 75 ? 52.558 10.149 53.450 1.00 38.54 176 LEU E CA 1
ATOM 7120 C C . LEU E 1 75 ? 52.999 11.370 52.657 1.00 38.88 176 LEU E C 1
ATOM 7121 O O . LEU E 1 75 ? 52.187 12.041 52.009 1.00 36.67 176 LEU E O 1
ATOM 7126 N N . SER E 1 76 ? 54.298 11.644 52.714 1.00 38.79 177 SER E N 1
ATOM 7127 C CA . SER E 1 76 ? 54.902 12.710 51.929 1.00 39.49 177 SER E CA 1
ATOM 7128 C C . SER E 1 76 ? 54.561 12.570 50.438 1.00 41.88 177 SER E C 1
ATOM 7129 O O . SER E 1 76 ? 54.041 13.504 49.831 1.00 41.18 177 SER E O 1
ATOM 7132 N N . GLU E 1 77 ? 54.836 11.406 49.851 1.00 41.26 178 GLU E N 1
ATOM 7133 C CA . GLU E 1 77 ? 54.472 11.176 48.454 1.00 42.38 178 GLU E CA 1
ATOM 7134 C C . GLU E 1 77 ? 52.988 11.410 48.178 1.00 39.57 178 GLU E C 1
ATOM 7135 O O . GLU E 1 77 ? 52.631 12.051 47.195 1.00 39.18 178 GLU E O 1
ATOM 7141 N N . LYS E 1 78 ? 52.129 10.864 49.032 1.00 39.85 179 LYS E N 1
ATOM 7142 C CA . LYS E 1 78 ? 50.684 11.036 48.888 1.00 40.96 179 LYS E CA 1
ATOM 7143 C C . LYS E 1 78 ? 50.321 12.504 48.921 1.00 38.41 179 LYS E C 1
ATOM 7144 O O . LYS E 1 78 ? 49.476 12.962 48.164 1.00 38.83 179 LYS E O 1
ATOM 7150 N N . HIS E 1 79 ? 50.968 13.242 49.814 1.00 38.18 180 HIS E N 1
ATOM 7151 C CA . HIS E 1 79 ? 50.734 14.679 49.924 1.00 37.66 180 HIS E CA 1
ATOM 7152 C C . HIS E 1 79 ? 51.137 15.429 48.650 1.00 37.13 180 HIS E C 1
ATOM 7153 O O . HIS E 1 79 ? 50.347 16.203 48.126 1.00 37.91 180 HIS E O 1
ATOM 7160 N N . ALA E 1 80 ? 52.347 15.193 48.143 1.00 36.54 181 ALA E N 1
ATOM 7161 C CA . ALA E 1 80 ? 52.772 15.845 46.902 1.00 38.42 181 ALA E CA 1
ATOM 7162 C C . ALA E 1 80 ? 51.794 15.577 45.774 1.00 39.89 181 ALA E C 1
ATOM 7163 O O . ALA E 1 80 ? 51.437 16.476 45.026 1.00 41.45 181 ALA E O 1
ATOM 7165 N N . GLN E 1 81 ? 51.359 14.330 45.657 1.00 40.35 182 GLN E N 1
ATOM 7166 C CA . GLN E 1 81 ? 50.439 13.953 44.605 1.00 39.76 182 GLN E CA 1
ATOM 7167 C C . GLN E 1 81 ? 49.099 14.669 44.759 1.00 40.56 182 GLN E C 1
ATOM 7168 O O . GLN E 1 81 ? 48.588 15.239 43.793 1.00 40.72 182 GLN E O 1
ATOM 7174 N N . ALA E 1 82 ? 48.532 14.660 45.962 1.00 39.07 183 ALA E N 1
ATOM 7175 C CA . ALA E 1 82 ? 47.258 15.345 46.169 1.00 39.64 183 ALA E CA 1
ATOM 7176 C C . ALA E 1 82 ? 47.402 16.842 45.916 1.00 38.94 183 ALA E C 1
ATOM 7177 O O . ALA E 1 82 ? 46.499 17.470 45.368 1.00 38.64 183 ALA E O 1
ATOM 7179 N N . TYR E 1 83 ? 48.540 17.412 46.301 1.00 37.43 184 TYR E N 1
ATOM 7180 C CA . TYR E 1 83 ? 48.761 18.840 46.080 1.00 39.22 184 TYR E CA 1
ATOM 7181 C C . TYR E 1 83 ? 48.774 19.134 44.581 1.00 40.15 184 TYR E C 1
ATOM 7182 O O . TYR E 1 83 ? 48.077 20.024 44.126 1.00 40.98 184 TYR E O 1
ATOM 7191 N N . GLU E 1 84 ? 49.567 18.385 43.823 1.00 38.86 185 GLU E N 1
ATOM 7192 C CA . GLU E 1 84 ? 49.631 18.566 42.384 1.00 42.49 185 GLU E CA 1
ATOM 7193 C C . GLU E 1 84 ? 48.217 18.633 41.821 1.00 43.09 185 GLU E C 1
ATOM 7194 O O . GLU E 1 84 ? 47.908 19.495 40.990 1.00 44.85 185 GLU E O 1
ATOM 7200 N N . ARG E 1 85 ? 47.348 17.730 42.272 1.00 42.62 186 ARG E N 1
ATOM 7201 C CA . ARG E 1 85 ? 45.987 17.686 41.737 1.00 41.11 186 ARG E CA 1
ATOM 7202 C C . ARG E 1 85 ? 45.223 18.962 42.064 1.00 39.90 186 ARG E C 1
ATOM 7203 O O . ARG E 1 85 ? 44.223 19.270 41.440 1.00 41.57 186 ARG E O 1
ATOM 7211 N N . LEU E 1 86 ? 45.704 19.726 43.032 1.00 39.10 187 LEU E N 1
ATOM 7212 C CA . LEU E 1 86 ? 45.009 20.946 43.414 1.00 39.96 187 LEU E CA 1
ATOM 7213 C C . LEU E 1 86 ? 45.698 22.213 42.883 1.00 40.46 187 LEU E C 1
ATOM 7214 O O . LEU E 1 86 ? 45.309 23.336 43.221 1.00 38.37 187 LEU E O 1
ATOM 7219 N N . GLN E 1 87 ? 46.719 22.029 42.053 1.00 40.32 188 GLN E N 1
ATOM 7220 C CA . GLN E 1 87 ? 47.582 23.145 41.658 1.00 41.75 188 GLN E CA 1
ATOM 7221 C C . GLN E 1 87 ? 46.874 24.352 41.026 1.00 43.23 188 GLN E C 1
ATOM 7222 O O . GLN E 1 87 ? 47.303 25.491 41.229 1.00 44.28 188 GLN E O 1
ATOM 7228 N N . HIS E 1 88 ? 45.808 24.115 40.262 1.00 41.96 189 HIS E N 1
ATOM 7229 C CA . HIS E 1 88 ? 45.153 25.200 39.533 1.00 43.92 189 HIS E CA 1
ATOM 7230 C C . HIS E 1 88 ? 44.200 26.022 40.404 1.00 44.14 189 HIS E C 1
ATOM 7231 O O . HIS E 1 88 ? 43.615 27.008 39.949 1.00 39.98 189 HIS E O 1
ATOM 7238 N N . GLN E 1 89 ? 44.040 25.609 41.655 1.00 40.69 190 GLN E N 1
ATOM 7239 C CA . GLN E 1 89 ? 43.165 26.329 42.572 1.00 42.09 190 GLN E CA 1
ATOM 7240 C C . GLN E 1 89 ? 43.913 27.495 43.200 1.00 42.10 190 GLN E C 1
ATOM 7241 O O . GLN E 1 89 ? 43.298 28.426 43.733 1.00 40.70 190 GLN E O 1
ATOM 7247 N N . ILE E 1 90 ? 45.242 27.438 43.110 1.00 39.49 191 ILE E N 1
ATOM 7248 C CA . ILE E 1 90 ? 46.108 28.374 43.811 1.00 40.07 191 ILE E CA 1
ATOM 7249 C C . ILE E 1 90 ? 46.219 29.731 43.139 1.00 40.66 191 ILE E C 1
ATOM 7250 O O . ILE E 1 90 ? 46.687 29.853 42.007 1.00 42.19 191 ILE E O 1
ATOM 7255 N N . ILE E 1 91 ? 45.814 30.752 43.880 1.00 37.42 192 ILE E N 1
ATOM 7256 C CA . ILE E 1 91 ? 45.762 32.116 43.390 1.00 39.42 192 ILE E CA 1
ATOM 7257 C C . ILE E 1 91 ? 46.758 32.938 44.207 1.00 38.28 192 ILE E C 1
ATOM 7258 O O . ILE E 1 91 ? 47.099 32.567 45.336 1.00 36.67 192 ILE E O 1
ATOM 7263 N N . ALA E 1 92 ? 47.269 34.019 43.627 1.00 37.32 193 ALA E N 1
ATOM 7264 C CA . ALA E 1 92 ? 48.146 34.911 44.366 1.00 36.01 193 ALA E CA 1
ATOM 7265 C C . ALA E 1 92 ? 47.253 35.666 45.338 1.00 36.17 193 ALA E C 1
ATOM 7266 O O . ALA E 1 92 ? 46.113 35.980 44.999 1.00 34.99 193 ALA E O 1
ATOM 7268 N N . LEU E 1 93 ? 47.743 35.925 46.551 1.00 34.18 194 LEU E N 1
ATOM 7269 C CA . LEU E 1 93 ? 47.003 36.762 47.512 1.00 32.66 194 LEU E CA 1
ATOM 7270 C C . LEU E 1 93 ? 47.065 38.249 47.121 1.00 31.46 194 LEU E C 1
ATOM 7271 O O . LEU E 1 93 ? 48.046 38.668 46.525 1.00 32.08 194 LEU E O 1
ATOM 7276 N N . PRO E 1 94 ? 46.035 39.052 47.492 1.00 32.09 195 PRO E N 1
ATOM 7277 C CA . PRO E 1 94 ? 46.002 40.495 47.185 1.00 30.69 195 PRO E CA 1
ATOM 7278 C C . PRO E 1 94 ? 47.261 41.237 47.611 1.00 32.76 195 PRO E C 1
ATOM 7279 O O . PRO E 1 94 ? 47.686 41.102 48.753 1.00 31.01 195 PRO E O 1
ATOM 7283 N N . GLY E 1 95 ? 47.837 42.020 46.703 1.00 32.59 196 GLY E N 1
ATOM 7284 C CA . GLY E 1 95 ? 48.968 42.861 47.029 1.00 33.01 196 GLY E CA 1
ATOM 7285 C C . GLY E 1 95 ? 50.292 42.158 46.927 1.00 35.12 196 GLY E C 1
ATOM 7286 O O . GLY E 1 95 ? 51.339 42.797 46.989 1.00 35.37 196 GLY E O 1
ATOM 7287 N N . ALA E 1 96 ? 50.241 40.833 46.784 1.00 36.83 197 ALA E N 1
ATOM 7288 C CA . ALA E 1 96 ? 51.435 39.987 46.811 1.00 35.70 197 ALA E CA 1
ATOM 7289 C C . ALA E 1 96 ? 52.436 40.350 45.725 1.00 39.53 197 ALA E C 1
ATOM 7290 O O . ALA E 1 96 ? 53.620 40.560 45.993 1.00 41.25 197 ALA E O 1
ATOM 7292 N N . VAL E 1 97 ? 51.968 40.382 44.487 1.00 40.74 198 VAL E N 1
ATOM 7293 C CA . VAL E 1 97 ? 52.833 40.754 43.378 1.00 42.96 198 VAL E CA 1
ATOM 7294 C C . VAL E 1 97 ? 53.221 42.224 43.502 1.00 42.99 198 VAL E C 1
ATOM 7295 O O . VAL E 1 97 ? 54.400 42.572 43.408 1.00 45.42 198 VAL E O 1
ATOM 7299 N N . GLU E 1 98 ? 52.232 43.081 43.737 1.00 41.70 199 GLU E N 1
ATOM 7300 C CA . GLU E 1 98 ? 52.503 44.506 43.871 1.00 41.89 199 GLU E CA 1
ATOM 7301 C C . GLU E 1 98 ? 53.526 44.817 44.953 1.00 44.07 199 GLU E C 1
ATOM 7302 O O . GLU E 1 98 ? 54.334 45.741 44.788 1.00 44.51 199 GLU E O 1
ATOM 7308 N N . LEU E 1 99 ? 53.492 44.064 46.058 1.00 42.13 200 LEU E N 1
ATOM 7309 C CA . LEU E 1 99 ? 54.469 44.250 47.138 1.00 38.50 200 LEU E CA 1
ATOM 7310 C C . LEU E 1 99 ? 55.853 43.902 46.623 1.00 40.91 200 LEU E C 1
ATOM 7311 O O . LEU E 1 99 ? 56.816 44.638 46.848 1.00 42.83 200 LEU E O 1
ATOM 7316 N N . LEU E 1 100 ? 55.955 42.784 45.914 1.00 40.63 201 LEU E N 1
ATOM 7317 C CA . LEU E 1 100 ? 57.259 42.340 45.419 1.00 43.05 201 LEU E CA 1
ATOM 7318 C C . LEU E 1 100 ? 57.807 43.331 44.399 1.00 45.52 201 LEU E C 1
ATOM 7319 O O . LEU E 1 100 ? 58.983 43.688 44.445 1.00 45.77 201 LEU E O 1
ATOM 7324 N N . GLU E 1 101 ? 56.935 43.784 43.498 1.00 45.15 202 GLU E N 1
ATOM 7325 C CA . GLU E 1 101 ? 57.271 44.824 42.535 1.00 45.86 202 GLU E CA 1
ATOM 7326 C C . GLU E 1 101 ? 57.713 46.116 43.224 1.00 47.34 202 GLU E C 1
ATOM 7327 O O . GLU E 1 101 ? 58.675 46.761 42.788 1.00 48.85 202 GLU E O 1
ATOM 7333 N N . THR E 1 102 ? 57.027 46.488 44.303 1.00 45.44 203 THR E N 1
ATOM 7334 C CA . THR E 1 102 ? 57.404 47.686 45.050 1.00 43.57 203 THR E CA 1
ATOM 7335 C C . THR E 1 102 ? 58.827 47.577 45.586 1.00 47.98 203 THR E C 1
ATOM 7336 O O . THR E 1 102 ? 59.603 48.526 45.487 1.00 49.84 203 THR E O 1
ATOM 7340 N N . LEU E 1 103 ? 59.172 46.414 46.132 1.00 45.82 204 LEU E N 1
ATOM 7341 C CA . LEU E 1 103 ? 60.493 46.200 46.706 1.00 47.30 204 LEU E CA 1
ATOM 7342 C C . LEU E 1 103 ? 61.607 46.283 45.664 1.00 47.41 204 LEU E C 1
ATOM 7343 O O . LEU E 1 103 ? 62.655 46.864 45.917 1.00 48.08 204 LEU E O 1
ATOM 7348 N N . ASP E 1 104 ? 61.397 45.679 44.504 1.00 47.42 205 ASP E N 1
ATOM 7349 C CA . ASP E 1 104 ? 62.414 45.722 43.455 1.00 50.13 205 ASP E CA 1
ATOM 7350 C C . ASP E 1 104 ? 62.652 47.156 43.016 1.00 50.09 205 ASP E C 1
ATOM 7351 O O . ASP E 1 104 ? 63.788 47.607 42.922 1.00 51.94 205 ASP E O 1
ATOM 7356 N N . LYS E 1 105 ? 61.560 47.858 42.740 1.00 52.35 206 LYS E N 1
ATOM 7357 C CA . LYS E 1 105 ? 61.624 49.225 42.253 1.00 54.37 206 LYS E CA 1
ATOM 7358 C C . LYS E 1 105 ? 62.331 50.113 43.270 1.00 55.26 206 LYS E C 1
ATOM 7359 O O . LYS E 1 105 ? 62.812 51.199 42.947 1.00 58.57 206 LYS E O 1
ATOM 7365 N N . GLU E 1 106 ? 62.408 49.623 44.499 1.00 53.64 207 GLU E N 1
ATOM 7366 C CA . GLU E 1 106 ? 62.900 50.400 45.619 1.00 51.10 207 GLU E CA 1
ATOM 7367 C C . GLU E 1 106 ? 64.273 49.901 46.063 1.00 50.95 207 GLU E C 1
ATOM 7368 O O . GLU E 1 106 ? 64.819 50.373 47.059 1.00 52.42 207 GLU E O 1
ATOM 7374 N N . ASN E 1 107 ? 64.820 48.933 45.333 1.00 50.33 208 ASN E N 1
ATOM 7375 C CA . ASN E 1 107 ? 66.117 48.343 45.674 1.00 51.21 208 ASN E CA 1
ATOM 7376 C C . ASN E 1 107 ? 66.199 47.578 47.000 1.00 51.59 208 ASN E C 1
ATOM 7377 O O . ASN E 1 107 ? 67.291 47.217 47.451 1.00 49.16 208 ASN E O 1
ATOM 7382 N N . LEU E 1 108 ? 65.053 47.317 47.622 1.00 51.09 209 LEU E N 1
ATOM 7383 C CA . LEU E 1 108 ? 65.032 46.516 48.847 1.00 48.53 209 LEU E CA 1
ATOM 7384 C C . LEU E 1 108 ? 65.175 45.039 48.494 1.00 45.88 209 LEU E C 1
ATOM 7385 O O . LEU E 1 108 ? 64.486 44.542 47.606 1.00 46.78 209 LEU E O 1
ATOM 7390 N N . LYS E 1 109 ? 66.079 44.348 49.185 1.00 45.34 210 LYS E N 1
ATOM 7391 C CA . LYS E 1 109 ? 66.356 42.943 48.913 1.00 45.08 210 LYS E CA 1
ATOM 7392 C C . LYS E 1 109 ? 65.355 42.028 49.618 1.00 44.96 210 LYS E C 1
ATOM 7393 O O . LYS E 1 109 ? 65.015 42.254 50.784 1.00 42.24 210 LYS E O 1
ATOM 7399 N N . TRP E 1 110 ? 64.907 40.983 48.920 1.00 43.79 211 TRP E N 1
ATOM 7400 C CA . TRP E 1 110 ? 64.025 39.987 49.526 1.00 41.03 211 TRP E CA 1
ATOM 7401 C C . TRP E 1 110 ? 64.329 38.577 49.057 1.00 42.32 211 TRP E C 1
ATOM 7402 O O . TRP E 1 110 ? 64.818 38.353 47.947 1.00 42.21 211 TRP E O 1
ATOM 7413 N N . CYS E 1 111 ? 64.021 37.627 49.926 1.00 41.52 212 CYS E N 1
ATOM 7414 C CA . CYS E 1 111 ? 64.198 36.222 49.630 1.00 41.75 212 CYS E CA 1
ATOM 7415 C C . CYS E 1 111 ? 62.961 35.465 50.084 1.00 40.70 212 CYS E C 1
ATOM 7416 O O . CYS E 1 111 ? 62.319 35.842 51.063 1.00 39.57 212 CYS E O 1
ATOM 7419 N N . ILE E 1 112 ? 62.620 34.398 49.367 1.00 41.04 213 ILE E N 1
ATOM 7420 C CA . ILE E 1 112 ? 61.511 33.560 49.791 1.00 39.35 213 ILE E CA 1
ATOM 7421 C C . ILE E 1 112 ? 62.085 32.407 50.583 1.00 38.27 213 ILE E C 1
ATOM 7422 O O . ILE E 1 112 ? 63.156 31.909 50.259 1.00 39.44 213 ILE E O 1
ATOM 7427 N N . ALA E 1 113 ? 61.398 32.029 51.658 1.00 38.30 214 ALA E N 1
ATOM 7428 C CA . ALA E 1 113 ? 61.858 30.952 52.538 1.00 35.31 214 ALA E CA 1
ATOM 7429 C C . ALA E 1 113 ? 60.680 30.085 52.962 1.00 35.50 214 ALA E C 1
ATOM 7430 O O . ALA E 1 113 ? 59.811 30.534 53.722 1.00 31.13 214 ALA E O 1
ATOM 7432 N N . THR E 1 114 ? 60.665 28.843 52.467 1.00 36.65 215 THR E N 1
ATOM 7433 C CA . THR E 1 114 ? 59.533 27.932 52.642 1.00 34.35 215 THR E CA 1
ATOM 7434 C C . THR E 1 114 ? 59.967 26.567 53.198 1.00 36.63 215 THR E C 1
ATOM 7435 O O . THR E 1 114 ? 61.044 26.066 52.862 1.00 35.90 215 THR E O 1
ATOM 7439 N N . SER E 1 115 ? 59.134 25.973 54.055 1.00 38.07 216 SER E N 1
ATOM 7440 C CA . SER E 1 115 ? 59.369 24.602 54.554 1.00 37.24 216 SER E CA 1
ATOM 7441 C C . SER E 1 115 ? 59.001 23.573 53.501 1.00 36.57 216 SER E C 1
ATOM 7442 O O . SER E 1 115 ? 59.313 22.397 53.644 1.00 38.78 216 SER E O 1
ATOM 7445 N N . GLY E 1 116 ? 58.314 24.017 52.454 1.00 35.90 217 GLY E N 1
ATOM 7446 C CA . GLY E 1 116 ? 58.055 23.175 51.301 1.00 38.16 217 GLY E CA 1
ATOM 7447 C C . GLY E 1 116 ? 59.339 22.795 50.568 1.00 39.15 217 GLY E C 1
ATOM 7448 O O . GLY E 1 116 ? 60.359 23.496 50.650 1.00 38.41 217 GLY E O 1
ATOM 7449 N N . GLY E 1 117 ? 59.297 21.671 49.864 1.00 39.52 218 GLY E N 1
ATOM 7450 C CA . GLY E 1 117 ? 60.386 21.284 48.987 1.00 41.64 218 GLY E CA 1
ATOM 7451 C C . GLY E 1 117 ? 60.172 21.878 47.607 1.00 45.52 218 GLY E C 1
ATOM 7452 O O . GLY E 1 117 ? 59.162 22.543 47.358 1.00 43.94 218 GLY E O 1
ATOM 7453 N N . ILE E 1 118 ? 61.121 21.637 46.709 1.00 47.10 219 ILE E N 1
ATOM 7454 C CA . ILE E 1 118 ? 61.082 22.196 45.356 1.00 47.33 219 ILE E CA 1
ATOM 7455 C C . ILE E 1 118 ? 59.727 22.046 44.644 1.00 48.10 219 ILE E C 1
ATOM 7456 O O . ILE E 1 118 ? 59.305 22.941 43.915 1.00 46.23 219 ILE E O 1
ATOM 7461 N N . ASP E 1 119 ? 59.046 20.920 44.861 1.00 50.71 220 ASP E N 1
ATOM 7462 C CA . ASP E 1 119 ? 57.785 20.635 44.173 1.00 48.03 220 ASP E CA 1
ATOM 7463 C C . ASP E 1 119 ? 56.678 21.634 44.513 1.00 47.62 220 ASP E C 1
ATOM 7464 O O . ASP E 1 119 ? 56.163 22.344 43.639 1.00 46.03 220 ASP E O 1
ATOM 7469 N N . THR E 1 120 ? 56.284 21.664 45.780 1.00 45.03 221 THR E N 1
ATOM 7470 C CA . THR E 1 120 ? 55.259 22.602 46.206 1.00 44.17 221 THR E CA 1
ATOM 7471 C C . THR E 1 120 ? 55.678 24.020 45.851 1.00 41.47 221 THR E C 1
ATOM 7472 O O . THR E 1 120 ? 54.896 24.782 45.301 1.00 41.73 221 THR E O 1
ATOM 7476 N N . ALA E 1 121 ? 56.919 24.372 46.156 1.00 41.61 222 ALA E N 1
ATOM 7477 C CA . ALA E 1 121 ? 57.381 25.735 45.921 1.00 41.33 222 ALA E CA 1
ATOM 7478 C C . ALA E 1 121 ? 57.280 26.166 44.458 1.00 43.73 222 ALA E C 1
ATOM 7479 O O . ALA E 1 121 ? 57.005 27.329 44.168 1.00 42.53 222 ALA E O 1
ATOM 7481 N N . THR E 1 122 ? 57.505 25.239 43.531 1.00 44.42 223 THR E N 1
ATOM 7482 C CA . THR E 1 122 ? 57.386 25.565 42.104 1.00 43.95 223 THR E CA 1
ATOM 7483 C C . THR E 1 122 ? 55.940 25.860 41.722 1.00 42.98 223 THR E C 1
ATOM 7484 O O . THR E 1 122 ? 55.664 26.764 40.934 1.00 44.61 223 THR E O 1
ATOM 7488 N N . ILE E 1 123 ? 55.017 25.096 42.295 1.00 42.31 224 ILE E N 1
ATOM 7489 C CA . ILE E 1 123 ? 53.594 25.295 42.057 1.00 41.33 224 ILE E CA 1
ATOM 7490 C C . ILE E 1 123 ? 53.111 26.680 42.516 1.00 43.61 224 ILE E C 1
ATOM 7491 O O . ILE E 1 123 ? 52.449 27.400 41.761 1.00 42.92 224 ILE E O 1
ATOM 7496 N N . ASN E 1 124 ? 53.436 27.066 43.745 1.00 40.68 225 ASN E N 1
ATOM 7497 C CA . ASN E 1 124 ? 52.921 28.334 44.248 1.00 40.12 225 ASN E CA 1
ATOM 7498 C C . ASN E 1 124 ? 53.489 29.519 43.473 1.00 40.55 225 ASN E C 1
ATOM 7499 O O . ASN E 1 124 ? 52.799 30.501 43.237 1.00 41.68 225 ASN E O 1
ATOM 7504 N N . LEU E 1 125 ? 54.754 29.409 43.077 1.00 42.53 226 LEU E N 1
ATOM 7505 C CA . LEU E 1 125 ? 55.445 30.468 42.352 1.00 42.92 226 LEU E CA 1
ATOM 7506 C C . LEU E 1 125 ? 54.778 30.795 41.016 1.00 44.82 226 LEU E C 1
ATOM 7507 O O . LEU E 1 125 ? 54.779 31.943 40.583 1.00 44.96 226 LEU E O 1
ATOM 7512 N N . LYS E 1 126 ? 54.226 29.780 40.358 1.00 45.18 227 LYS E N 1
ATOM 7513 C CA . LYS E 1 126 ? 53.454 29.993 39.134 1.00 45.72 227 LYS E CA 1
ATOM 7514 C C . LYS E 1 126 ? 52.346 31.026 39.362 1.00 46.66 227 LYS E C 1
ATOM 7515 O O . LYS E 1 126 ? 52.125 31.906 38.530 1.00 46.48 227 LYS E O 1
ATOM 7521 N N . ALA E 1 127 ? 51.645 30.916 40.488 1.00 45.30 228 ALA E N 1
ATOM 7522 C CA . ALA E 1 127 ? 50.542 31.822 40.771 1.00 42.79 228 ALA E CA 1
ATOM 7523 C C . ALA E 1 127 ? 51.020 33.262 40.866 1.00 44.39 228 ALA E C 1
ATOM 7524 O O . ALA E 1 127 ? 50.241 34.185 40.715 1.00 47.23 228 ALA E O 1
ATOM 7526 N N . LEU E 1 128 ? 52.302 33.450 41.145 1.00 45.55 229 LEU E N 1
ATOM 7527 C CA . LEU E 1 128 ? 52.876 34.785 41.194 1.00 45.16 229 LEU E CA 1
ATOM 7528 C C . LEU E 1 128 ? 53.622 35.044 39.905 1.00 47.41 229 LEU E C 1
ATOM 7529 O O . LEU E 1 128 ? 54.412 35.975 39.822 1.00 50.14 229 LEU E O 1
ATOM 7534 N N . LYS E 1 129 ? 53.370 34.208 38.902 1.00 51.26 230 LYS E N 1
ATOM 7535 C CA . LYS E 1 129 ? 54.115 34.238 37.644 1.00 49.67 230 LYS E CA 1
ATOM 7536 C C . LYS E 1 129 ? 55.595 34.521 37.896 1.00 51.38 230 LYS E C 1
ATOM 7537 O O . LYS E 1 129 ? 56.159 35.461 37.332 1.00 53.45 230 LYS E O 1
ATOM 7543 N N . LEU E 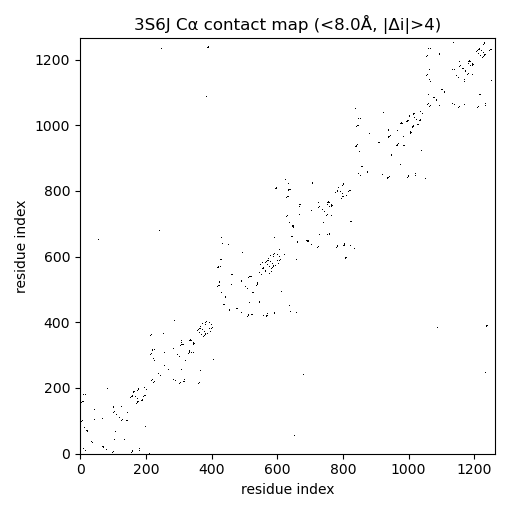1 130 ? 56.210 33.721 38.766 1.00 50.45 231 LEU E N 1
ATOM 7544 C CA . LEU E 1 130 ? 57.649 33.802 39.015 1.00 50.35 231 LEU E CA 1
ATOM 7545 C C . LEU E 1 130 ? 58.330 32.466 38.705 1.00 55.85 231 LEU E C 1
ATOM 7546 O O . LEU E 1 130 ? 57.790 31.379 38.972 1.00 53.92 231 LEU E O 1
ATOM 7551 N N . ASP E 1 131 ? 59.532 32.550 38.149 1.00 58.54 232 ASP E N 1
ATOM 7552 C CA . ASP E 1 131 ? 60.311 31.364 37.837 1.00 58.67 232 ASP E CA 1
ATOM 7553 C C . ASP E 1 131 ? 61.284 31.086 38.981 1.00 57.05 232 ASP E C 1
ATOM 7554 O O . ASP E 1 131 ? 62.152 31.901 39.282 1.00 56.53 232 ASP E O 1
ATOM 7559 N N . ILE E 1 132 ? 61.119 29.935 39.622 1.00 56.88 233 ILE E N 1
ATOM 7560 C CA . ILE E 1 132 ? 61.925 29.594 40.781 1.00 56.54 233 ILE E CA 1
ATOM 7561 C C . ILE E 1 132 ? 63.398 29.955 40.575 1.00 60.49 233 ILE E C 1
ATOM 7562 O O . ILE E 1 132 ? 63.926 30.832 41.270 1.00 58.48 233 ILE E O 1
ATOM 7567 N N . ASN E 1 133 ? 64.051 29.315 39.605 1.00 60.23 234 ASN E N 1
ATOM 7568 C CA . ASN E 1 133 ? 65.479 29.549 39.387 1.00 62.44 234 ASN E CA 1
ATOM 7569 C C . ASN E 1 133 ? 65.839 30.970 38.924 1.00 60.90 234 ASN E C 1
ATOM 7570 O O . ASN E 1 133 ? 66.987 31.246 38.581 1.00 64.09 234 ASN E O 1
ATOM 7575 N N . LYS E 1 134 ? 64.863 31.871 38.949 1.00 59.49 235 LYS E N 1
ATOM 7576 C CA . LYS E 1 134 ? 65.095 33.258 38.565 1.00 60.17 235 LYS E CA 1
ATOM 7577 C C . LYS E 1 134 ? 64.956 34.241 39.739 1.00 61.08 235 LYS E C 1
ATOM 7578 O O . LYS E 1 134 ? 65.058 35.457 39.546 1.00 58.77 235 LYS E O 1
ATOM 7584 N N . ILE E 1 135 ? 64.716 33.722 40.944 1.00 57.90 236 ILE E N 1
ATOM 7585 C CA . ILE E 1 135 ? 64.555 34.570 42.131 1.00 53.34 236 ILE E CA 1
ATOM 7586 C C . ILE E 1 135 ? 65.418 34.111 43.300 1.00 52.29 236 ILE E C 1
ATOM 7587 O O . ILE E 1 135 ? 66.124 33.106 43.216 1.00 51.85 236 ILE E O 1
ATOM 7592 N N . ASN E 1 136 ? 65.345 34.860 44.396 1.00 50.77 237 ASN E N 1
ATOM 7593 C CA . ASN E 1 136 ? 65.975 34.464 45.649 1.00 47.05 237 ASN E CA 1
ATOM 7594 C C . ASN E 1 136 ? 65.014 33.628 46.483 1.00 44.12 237 ASN E C 1
ATOM 7595 O O . ASN E 1 136 ? 64.022 34.136 47.008 1.00 42.67 237 ASN E O 1
ATOM 7600 N N . ILE E 1 137 ? 65.300 32.339 46.593 1.00 44.22 238 ILE E N 1
ATOM 7601 C CA . ILE E 1 137 ? 64.441 31.439 47.347 1.00 41.94 238 ILE E CA 1
ATOM 7602 C C . ILE E 1 137 ? 65.230 30.310 47.996 1.00 43.16 238 ILE E C 1
ATOM 7603 O O . ILE E 1 137 ? 66.194 29.796 47.425 1.00 41.43 238 ILE E O 1
ATOM 7608 N N . VAL E 1 138 ? 64.816 29.947 49.205 1.00 41.81 239 VAL E N 1
ATOM 7609 C CA . VAL E 1 138 ? 65.364 28.798 49.913 1.00 40.19 239 VAL E CA 1
ATOM 7610 C C . VAL E 1 138 ? 64.228 27.831 50.200 1.00 40.73 239 VAL E C 1
ATOM 7611 O O . VAL E 1 138 ? 63.134 28.249 50.581 1.00 39.22 239 VAL E O 1
ATOM 7615 N N . THR E 1 139 ? 64.480 26.541 49.995 1.00 42.45 240 THR E N 1
ATOM 7616 C CA . THR E 1 139 ? 63.484 25.517 50.275 1.00 40.98 240 THR E CA 1
ATOM 7617 C C . THR E 1 139 ? 63.998 24.512 51.299 1.00 41.49 240 THR E C 1
ATOM 7618 O O . THR E 1 139 ? 65.166 24.542 51.693 1.00 42.79 240 THR E O 1
ATOM 7622 N N . ARG E 1 140 ? 63.107 23.624 51.726 1.00 41.42 241 ARG E N 1
ATOM 7623 C CA . ARG E 1 140 ? 63.426 22.585 52.695 1.00 43.71 241 ARG E CA 1
ATOM 7624 C C . ARG E 1 140 ? 64.584 21.729 52.198 1.00 46.01 241 ARG E C 1
ATOM 7625 O O . ARG E 1 140 ? 65.385 21.225 52.982 1.00 45.54 241 ARG E O 1
ATOM 7633 N N . ASP E 1 141 ? 64.669 21.573 50.883 1.00 46.35 242 ASP E N 1
ATOM 7634 C CA . ASP E 1 141 ? 65.765 20.830 50.276 1.00 45.94 242 ASP E CA 1
ATOM 7635 C C . ASP E 1 141 ? 67.097 21.571 50.408 1.00 48.28 242 ASP E C 1
ATOM 7636 O O . ASP E 1 141 ? 68.150 21.034 50.068 1.00 50.88 242 ASP E O 1
ATOM 7641 N N . ASP E 1 142 ? 67.064 22.799 50.914 1.00 46.74 243 ASP E N 1
ATOM 7642 C CA . ASP E 1 142 ? 68.283 23.594 51.017 1.00 46.00 243 ASP E CA 1
ATOM 7643 C C . ASP E 1 142 ? 68.897 23.542 52.396 1.00 46.06 243 ASP E C 1
ATOM 7644 O O . ASP E 1 142 ? 70.003 24.027 52.596 1.00 48.38 243 ASP E O 1
ATOM 7649 N N . VAL E 1 143 ? 68.182 22.956 53.349 1.00 45.56 244 VAL E N 1
ATOM 7650 C CA . VAL E 1 143 ? 68.618 22.976 54.738 1.00 44.65 244 VAL E CA 1
ATOM 7651 C C . VAL E 1 143 ? 68.364 21.630 55.408 1.00 46.51 244 VAL E C 1
ATOM 7652 O O . VAL E 1 143 ? 67.733 20.746 54.824 1.00 46.22 244 VAL E O 1
ATOM 7656 N N . SER E 1 144 ? 68.857 21.474 56.633 1.00 45.21 245 SER E N 1
ATOM 7657 C CA . SER E 1 144 ? 68.624 20.251 57.391 1.00 46.00 245 SER E CA 1
ATOM 7658 C C . SER E 1 144 ? 67.243 20.277 58.038 1.00 46.50 245 SER E C 1
ATOM 7659 O O . SER E 1 144 ? 66.560 19.262 58.123 1.00 48.07 245 SER E O 1
ATOM 7662 N N . TYR E 1 145 ? 66.833 21.451 58.497 1.00 47.72 246 TYR E N 1
ATOM 7663 C CA . TYR E 1 145 ? 65.649 21.556 59.340 1.00 44.04 246 TYR E CA 1
ATOM 7664 C C . TYR E 1 145 ? 64.711 22.628 58.824 1.00 43.27 246 TYR E C 1
ATOM 7665 O O . TYR E 1 145 ? 65.147 23.685 58.358 1.00 42.99 246 TYR E O 1
ATOM 7674 N N . GLY E 1 146 ? 63.416 22.348 58.897 1.00 40.80 247 GLY E N 1
ATOM 7675 C CA . GLY E 1 146 ? 62.421 23.305 58.476 1.00 37.10 247 GLY E CA 1
ATOM 7676 C C . GLY E 1 146 ? 61.950 24.110 59.662 1.00 36.22 247 GLY E C 1
ATOM 7677 O O . GLY E 1 146 ? 62.438 23.946 60.788 1.00 33.58 247 GLY E O 1
ATOM 7678 N N . LYS E 1 147 ? 60.990 24.986 59.413 1.00 33.64 248 LYS E N 1
ATOM 7679 C CA . LYS E 1 147 ? 60.427 25.783 60.483 1.00 32.62 248 LYS E CA 1
ATOM 7680 C C . LYS E 1 147 ? 59.830 24.868 61.551 1.00 32.50 248 LYS E C 1
ATOM 7681 O O . LYS E 1 147 ? 59.325 23.786 61.244 1.00 33.18 248 LYS E O 1
ATOM 7687 N N . PRO E 1 148 ? 59.881 25.297 62.821 1.00 33.29 249 PRO E N 1
ATOM 7688 C CA . PRO E 1 148 ? 60.338 26.605 63.307 1.00 28.59 249 PRO E CA 1
ATOM 7689 C C . PRO E 1 148 ? 61.849 26.735 63.561 1.00 33.74 249 PRO E C 1
ATOM 7690 O O . PRO E 1 148 ? 62.274 27.729 64.175 1.00 30.51 249 PRO E O 1
ATOM 7694 N N . ASP E 1 149 ? 62.648 25.752 63.138 1.00 33.89 250 ASP E N 1
ATOM 7695 C CA . ASP E 1 149 ? 64.094 25.920 63.168 1.00 32.90 250 ASP E CA 1
ATOM 7696 C C . ASP E 1 149 ? 64.470 27.128 62.300 1.00 35.17 250 ASP E C 1
ATOM 7697 O O . ASP E 1 149 ? 63.862 27.369 61.250 1.00 33.33 250 ASP E O 1
ATOM 7702 N N . PRO E 1 150 ? 65.435 27.926 62.773 1.00 35.40 251 PRO E N 1
ATOM 7703 C CA . PRO E 1 150 ? 65.851 29.172 62.120 1.00 36.86 251 PRO E CA 1
ATOM 7704 C C . PRO E 1 150 ? 66.624 28.931 60.822 1.00 40.45 251 PRO E C 1
ATOM 7705 O O . PRO E 1 150 ? 66.960 29.896 60.124 1.00 41.96 251 PRO E O 1
ATOM 7709 N N . ASP E 1 151 ? 66.910 27.672 60.515 1.00 38.45 252 ASP E N 1
ATOM 7710 C CA . ASP E 1 151 ? 67.725 27.332 59.355 1.00 39.60 252 ASP E CA 1
ATOM 7711 C C . ASP E 1 151 ? 67.360 28.087 58.098 1.00 40.67 252 ASP E C 1
ATOM 7712 O O . ASP E 1 151 ? 68.215 28.747 57.501 1.00 43.08 252 ASP E O 1
ATOM 7717 N N . LEU E 1 152 ? 66.101 27.962 57.682 1.00 39.41 253 LEU E N 1
ATOM 7718 C CA . LEU E 1 152 ? 65.639 28.569 56.442 1.00 39.58 253 LEU E CA 1
ATOM 7719 C C . LEU E 1 152 ? 65.897 30.086 56.380 1.00 40.68 253 LEU E C 1
ATOM 7720 O O . LEU E 1 152 ? 66.280 30.610 55.332 1.00 41.78 253 LEU E O 1
ATOM 7725 N N . PHE E 1 153 ? 65.655 30.792 57.480 1.00 38.93 254 PHE E N 1
ATOM 7726 C CA . PHE E 1 153 ? 65.739 32.245 57.462 1.00 36.07 254 PHE E CA 1
ATOM 7727 C C . PHE E 1 153 ? 67.186 32.690 57.406 1.00 39.72 254 PHE E C 1
ATOM 7728 O O . PHE E 1 153 ? 67.517 33.687 56.766 1.00 39.84 254 PHE E O 1
ATOM 7736 N N . LEU E 1 154 ? 68.039 31.941 58.102 1.00 40.15 255 LEU E N 1
ATOM 7737 C CA . LEU E 1 154 ? 69.475 32.176 58.110 1.00 40.80 255 LEU E CA 1
ATOM 7738 C C . LEU E 1 154 ? 70.052 31.984 56.711 1.00 43.01 255 LEU E C 1
ATOM 7739 O O . LEU E 1 154 ? 70.850 32.796 56.250 1.00 43.84 255 LEU E O 1
ATOM 7744 N N . ALA E 1 155 ? 69.645 30.907 56.042 1.00 41.90 256 ALA E N 1
ATOM 7745 C CA . ALA E 1 155 ? 70.085 30.647 54.676 1.00 44.22 256 ALA E CA 1
ATOM 7746 C C . ALA E 1 155 ? 69.591 31.743 53.739 1.00 42.04 256 ALA E C 1
ATOM 7747 O O . ALA E 1 155 ? 70.279 32.121 52.801 1.00 41.93 256 ALA E O 1
ATOM 7749 N N . ALA E 1 156 ? 68.398 32.257 54.016 1.00 42.49 257 ALA E N 1
ATOM 7750 C CA . ALA E 1 156 ? 67.814 33.334 53.232 1.00 40.66 257 ALA E CA 1
ATOM 7751 C C . ALA E 1 156 ? 68.553 34.652 53.454 1.00 42.08 257 ALA E C 1
ATOM 7752 O O . ALA E 1 156 ? 68.883 35.351 52.496 1.00 40.77 257 ALA E O 1
ATOM 7754 N N . ALA E 1 157 ? 68.816 34.993 54.713 1.00 41.94 258 ALA E N 1
ATOM 7755 C CA . ALA E 1 157 ? 69.558 36.218 55.001 1.00 43.43 258 ALA E CA 1
ATOM 7756 C C . ALA E 1 157 ? 70.898 36.139 54.294 1.00 44.99 258 ALA E C 1
ATOM 7757 O O . ALA E 1 157 ? 71.393 37.121 53.745 1.00 44.91 258 ALA E O 1
ATOM 7759 N N . LYS E 1 158 ? 71.480 34.947 54.313 1.00 44.73 259 LYS E N 1
ATOM 7760 C CA . LYS E 1 158 ? 72.761 34.706 53.672 1.00 45.73 259 LYS E CA 1
ATOM 7761 C C . LYS E 1 158 ? 72.668 34.842 52.153 1.00 44.31 259 LYS E C 1
ATOM 7762 O O . LYS E 1 158 ? 73.541 35.422 51.519 1.00 45.86 259 LYS E O 1
ATOM 7768 N N . LYS E 1 159 ? 71.604 34.326 51.561 1.00 44.16 260 LYS E N 1
ATOM 7769 C CA . LYS E 1 159 ? 71.490 34.394 50.113 1.00 44.81 260 LYS E CA 1
ATOM 7770 C C . LYS E 1 159 ? 71.372 35.821 49.581 1.00 46.02 260 LYS E C 1
ATOM 7771 O O . LYS E 1 159 ? 71.753 36.094 48.440 1.00 47.45 260 LYS E O 1
ATOM 7777 N N . ILE E 1 160 ? 70.842 36.730 50.394 1.00 45.53 261 ILE E N 1
ATOM 7778 C CA . ILE E 1 160 ? 70.635 38.094 49.934 1.00 46.83 261 ILE E CA 1
ATOM 7779 C C . ILE E 1 160 ? 71.675 39.072 50.480 1.00 46.71 261 ILE E C 1
ATOM 7780 O O . ILE E 1 160 ? 71.629 40.264 50.178 1.00 47.22 261 ILE E O 1
ATOM 7785 N N . GLY E 1 161 ? 72.611 38.551 51.266 1.00 45.18 262 GLY E N 1
ATOM 7786 C CA . GLY E 1 161 ? 73.734 39.324 51.756 1.00 45.59 262 GLY E CA 1
ATOM 7787 C C . GLY E 1 161 ? 73.395 40.228 52.922 1.00 49.57 262 GLY E C 1
ATOM 7788 O O . GLY E 1 161 ? 74.121 41.173 53.226 1.00 50.32 262 GLY E O 1
ATOM 7789 N N . ALA E 1 162 ? 72.289 39.935 53.591 1.00 50.21 263 ALA E N 1
ATOM 7790 C CA . ALA E 1 162 ? 71.866 40.746 54.725 1.00 50.24 263 ALA E CA 1
ATOM 7791 C C . ALA E 1 162 ? 72.092 40.018 56.045 1.00 49.22 263 ALA E C 1
ATOM 7792 O O . ALA E 1 162 ? 71.840 38.819 56.153 1.00 48.38 263 ALA E O 1
ATOM 7794 N N . PRO E 1 163 ? 72.559 40.750 57.060 1.00 50.98 264 PRO E N 1
ATOM 7795 C CA . PRO E 1 163 ? 72.662 40.156 58.393 1.00 51.18 264 PRO E CA 1
ATOM 7796 C C . PRO E 1 163 ? 71.246 39.844 58.862 1.00 50.29 264 PRO E C 1
ATOM 7797 O O . PRO E 1 163 ? 70.331 40.603 58.523 1.00 49.94 264 PRO E O 1
ATOM 7801 N N . ILE E 1 164 ? 71.060 38.754 59.606 1.00 47.68 265 ILE E N 1
ATOM 7802 C CA . ILE E 1 164 ? 69.715 38.321 59.975 1.00 49.00 265 ILE E CA 1
ATOM 7803 C C . ILE E 1 164 ? 69.014 39.362 60.836 1.00 50.17 265 ILE E C 1
ATOM 7804 O O . ILE E 1 164 ? 67.783 39.389 60.902 1.00 47.72 265 ILE E O 1
ATOM 7809 N N . ASP E 1 165 ? 69.795 40.238 61.462 1.00 48.58 266 ASP E N 1
ATOM 7810 C CA . ASP E 1 165 ? 69.230 41.267 62.330 1.00 49.97 266 ASP E CA 1
ATOM 7811 C C . ASP E 1 165 ? 68.830 42.528 61.572 1.00 49.48 266 ASP E C 1
ATOM 7812 O O . ASP E 1 165 ? 68.218 43.429 62.139 1.00 49.91 266 ASP E O 1
ATOM 7817 N N . GLU E 1 166 ? 69.176 42.592 60.291 1.00 50.06 267 GLU E N 1
ATOM 7818 C CA . GLU E 1 166 ? 68.684 43.662 59.424 1.00 50.08 267 GLU E CA 1
ATOM 7819 C C . GLU E 1 166 ? 67.488 43.175 58.624 1.00 45.81 267 GLU E C 1
ATOM 7820 O O . GLU E 1 166 ? 67.074 43.808 57.648 1.00 45.17 267 GLU E O 1
ATOM 7826 N N . CYS E 1 167 ? 66.937 42.042 59.039 1.00 45.34 268 CYS E N 1
ATOM 7827 C CA . CYS E 1 167 ? 65.891 41.385 58.264 1.00 45.22 268 CYS E CA 1
ATOM 7828 C C . CYS E 1 167 ? 64.499 41.460 58.890 1.00 42.16 268 CYS E C 1
ATOM 7829 O O . CYS E 1 167 ? 64.339 41.427 60.117 1.00 41.71 268 CYS E O 1
ATOM 7832 N N . LEU E 1 168 ? 63.498 41.548 58.026 1.00 35.72 269 LEU E N 1
ATOM 7833 C CA . LEU E 1 168 ? 62.115 41.433 58.441 1.00 34.22 269 LEU E CA 1
ATOM 7834 C C . LEU E 1 168 ? 61.547 40.121 57.916 1.00 34.83 269 LEU E C 1
ATOM 7835 O O . LEU E 1 168 ? 61.502 39.887 56.704 1.00 33.76 269 LEU E O 1
ATOM 7840 N N . VAL E 1 169 ? 61.126 39.258 58.828 1.00 32.75 270 VAL E N 1
ATOM 7841 C CA . VAL E 1 169 ? 60.470 38.025 58.427 1.00 31.61 270 VAL E CA 1
ATOM 7842 C C . VAL E 1 169 ? 58.982 38.264 58.264 1.00 32.89 270 VAL E C 1
ATOM 7843 O O . VAL E 1 169 ? 58.329 38.832 59.154 1.00 32.18 270 VAL E O 1
ATOM 7847 N N . ILE E 1 170 ? 58.447 37.851 57.116 1.00 30.98 271 ILE E N 1
ATOM 7848 C CA . ILE E 1 170 ? 57.015 37.959 56.875 1.00 30.38 271 ILE E CA 1
ATOM 7849 C C . ILE E 1 170 ? 56.409 36.580 56.681 1.00 30.92 271 ILE E C 1
ATOM 7850 O O . ILE E 1 170 ? 56.844 35.827 55.817 1.00 32.52 271 ILE E O 1
ATOM 7855 N N . GLY E 1 171 ? 55.414 36.246 57.497 1.00 29.31 272 GLY E N 1
ATOM 7856 C CA . GLY E 1 171 ? 54.892 34.886 57.542 1.00 31.71 272 GLY E CA 1
ATOM 7857 C C . GLY E 1 171 ? 53.443 34.854 57.980 1.00 31.17 272 GLY E C 1
ATOM 7858 O O . GLY E 1 171 ? 52.898 35.875 58.428 1.00 30.77 272 GLY E O 1
ATOM 7859 N N . ASP E 1 172 ? 52.798 33.704 57.830 1.00 27.89 273 ASP E N 1
ATOM 7860 C CA . ASP E 1 172 ? 51.388 33.608 58.178 1.00 26.71 273 ASP E CA 1
ATOM 7861 C C . ASP E 1 172 ? 51.187 32.604 59.288 1.00 28.60 273 ASP E C 1
ATOM 7862 O O . ASP E 1 172 ? 50.060 32.386 59.722 1.00 28.78 273 ASP E O 1
ATOM 7867 N N . ALA E 1 173 ? 52.269 31.968 59.737 1.00 27.78 274 ALA E N 1
ATOM 7868 C CA . ALA E 1 173 ? 52.130 30.898 60.712 1.00 27.93 274 ALA E CA 1
ATOM 7869 C C . ALA E 1 173 ? 52.941 31.127 61.996 1.00 30.66 274 ALA E C 1
ATOM 7870 O O . ALA E 1 173 ? 53.991 31.783 62.000 1.00 29.54 274 ALA E O 1
ATOM 7872 N N . ILE E 1 174 ? 52.409 30.602 63.090 1.00 28.81 275 ILE E N 1
ATOM 7873 C CA . ILE E 1 174 ? 53.111 30.512 64.359 1.00 30.16 275 ILE E CA 1
ATOM 7874 C C . ILE E 1 174 ? 54.567 30.132 64.082 1.00 29.72 275 ILE E C 1
ATOM 7875 O O . ILE E 1 174 ? 55.502 30.723 64.615 1.00 27.92 275 ILE E O 1
ATOM 7880 N N . TRP E 1 175 ? 54.742 29.163 63.190 1.00 29.89 276 TRP E N 1
ATOM 7881 C CA . TRP E 1 175 ? 56.054 28.607 62.881 1.00 28.87 276 TRP E CA 1
ATOM 7882 C C . TRP E 1 175 ? 57.036 29.583 62.258 1.00 26.97 276 TRP E C 1
ATOM 7883 O O . TRP E 1 175 ? 58.210 29.500 62.551 1.00 28.24 276 TRP E O 1
ATOM 7894 N N . ASP E 1 176 ? 56.555 30.509 61.423 1.00 29.00 277 ASP E N 1
ATOM 7895 C CA . ASP E 1 176 ? 57.387 31.593 60.872 1.00 27.20 277 ASP E CA 1
ATOM 7896 C C . ASP E 1 176 ? 57.836 32.551 61.963 1.00 27.76 277 ASP E C 1
ATOM 7897 O O . ASP E 1 176 ? 58.984 32.992 61.982 1.00 29.13 277 ASP E O 1
ATOM 7910 N N . LEU E 1 178 ? 57.906 31.997 65.333 1.00 26.51 279 LEU E N 1
ATOM 7911 C CA . LEU E 1 178 ? 58.804 31.233 66.177 1.00 27.56 279 LEU E CA 1
ATOM 7912 C C . LEU E 1 178 ? 60.230 31.202 65.588 1.00 29.76 279 LEU E C 1
ATOM 7913 O O . LEU E 1 178 ? 61.199 31.589 66.262 1.00 27.22 279 LEU E O 1
ATOM 7918 N N . ALA E 1 179 ? 60.362 30.775 64.329 1.00 26.60 280 ALA E N 1
ATOM 7919 C CA . ALA E 1 179 ? 61.677 30.763 63.706 1.00 28.18 280 ALA E CA 1
ATOM 7920 C C . ALA E 1 179 ? 62.296 32.165 63.646 1.00 28.93 280 ALA E C 1
ATOM 7921 O O . ALA E 1 179 ? 63.514 32.325 63.766 1.00 29.13 280 ALA E O 1
ATOM 7923 N N . ALA E 1 180 ? 61.466 33.184 63.445 1.00 27.39 281 ALA E N 1
ATOM 7924 C CA . ALA E 1 180 ? 61.994 34.537 63.332 1.00 27.98 281 ALA E CA 1
ATOM 7925 C C . ALA E 1 180 ? 62.628 34.919 64.662 1.00 28.74 281 ALA E C 1
ATOM 7926 O O . ALA E 1 180 ? 63.752 35.418 64.707 1.00 30.37 281 ALA E O 1
ATOM 7928 N N . ARG E 1 181 ? 61.885 34.701 65.741 1.00 27.92 282 ARG E N 1
ATOM 7929 C CA . ARG E 1 181 ? 62.340 35.050 67.076 1.00 28.85 282 ARG E CA 1
ATOM 7930 C C . ARG E 1 181 ? 63.571 34.223 67.498 1.00 28.61 282 ARG E C 1
ATOM 7931 O O . ARG E 1 181 ? 64.447 34.710 68.198 1.00 28.12 282 ARG E O 1
ATOM 7939 N N . ARG E 1 182 ? 63.631 32.972 67.059 1.00 29.66 283 ARG E N 1
ATOM 7940 C CA . ARG E 1 182 ? 64.763 32.098 67.392 1.00 29.41 283 ARG E CA 1
ATOM 7941 C C . ARG E 1 182 ? 66.091 32.569 66.820 1.00 31.15 283 ARG E C 1
ATOM 7942 O O . ARG E 1 182 ? 67.133 32.318 67.412 1.00 33.69 283 ARG E O 1
ATOM 7950 N N . CYS E 1 183 ? 66.058 33.280 65.690 1.00 33.84 284 CYS E N 1
ATOM 7951 C CA . CYS E 1 183 ? 67.274 33.905 65.170 1.00 33.74 284 CYS E CA 1
ATOM 7952 C C . CYS E 1 183 ? 67.274 35.403 65.419 1.00 34.07 284 CYS E C 1
ATOM 7953 O O . CYS E 1 183 ? 68.063 36.135 64.829 1.00 35.79 284 CYS E O 1
ATOM 7956 N N . LYS E 1 184 ? 66.378 35.844 66.296 1.00 32.99 285 LYS E N 1
ATOM 7957 C CA . LYS E 1 184 ? 66.307 37.235 66.724 1.00 32.06 285 LYS E CA 1
ATOM 7958 C C . LYS E 1 184 ? 65.999 38.221 65.587 1.00 34.60 285 LYS E C 1
ATOM 7959 O O . LYS E 1 184 ? 66.476 39.351 65.602 1.00 36.40 285 LYS E O 1
ATOM 7965 N N . ALA E 1 185 ? 65.227 37.792 64.594 1.00 34.09 286 ALA E N 1
ATOM 7966 C CA . ALA E 1 185 ? 64.781 38.702 63.540 1.00 36.30 286 ALA E CA 1
ATOM 7967 C C . ALA E 1 185 ? 63.457 39.350 63.961 1.00 33.43 286 ALA E C 1
ATOM 7968 O O . ALA E 1 185 ? 62.866 38.999 64.982 1.00 33.26 286 ALA E O 1
ATOM 7970 N N . THR E 1 186 ? 62.979 40.296 63.177 1.00 34.49 287 THR E N 1
ATOM 7971 C CA . THR E 1 186 ? 61.708 40.923 63.497 1.00 32.46 287 THR E CA 1
ATOM 7972 C C . THR E 1 186 ? 60.633 40.233 62.701 1.00 31.37 287 THR E C 1
ATOM 7973 O O . THR E 1 186 ? 60.723 40.152 61.486 1.00 31.77 287 THR E O 1
ATOM 7977 N N . GLY E 1 187 ? 59.631 39.715 63.400 1.00 31.32 288 GLY E N 1
ATOM 7978 C CA . GLY E 1 187 ? 58.585 38.938 62.771 1.00 30.45 288 GLY E CA 1
ATOM 7979 C C . GLY E 1 187 ? 57.308 39.729 62.614 1.00 29.35 288 GLY E C 1
ATOM 7980 O O . GLY E 1 187 ? 56.883 40.458 63.519 1.00 29.46 288 GLY E O 1
ATOM 7981 N N . VAL E 1 188 ? 56.702 39.587 61.445 1.00 30.95 289 VAL E N 1
ATOM 7982 C CA . VAL E 1 188 ? 55.445 40.246 61.111 1.00 29.51 289 VAL E CA 1
ATOM 7983 C C . VAL E 1 188 ? 54.506 39.182 60.553 1.00 30.14 289 VAL E C 1
ATOM 7984 O O . VAL E 1 188 ? 54.896 38.405 59.666 1.00 30.41 289 VAL E O 1
ATOM 7988 N N . GLY E 1 189 ? 53.285 39.129 61.085 1.00 27.63 290 GLY E N 1
ATOM 7989 C CA . GLY E 1 189 ? 52.366 38.059 60.746 1.00 29.35 290 GLY E CA 1
ATOM 7990 C C . GLY E 1 189 ? 51.214 38.504 59.863 1.00 28.70 290 GLY E C 1
ATOM 7991 O O . GLY E 1 189 ? 50.740 39.641 59.993 1.00 28.10 290 GLY E O 1
ATOM 7992 N N . LEU E 1 190 ? 50.774 37.605 58.982 1.00 25.04 291 LEU E N 1
ATOM 7993 C CA . LEU E 1 190 ? 49.636 37.832 58.083 1.00 27.01 291 LEU E CA 1
ATOM 7994 C C . LEU E 1 190 ? 48.503 36.867 58.412 1.00 27.91 291 LEU E C 1
ATOM 7995 O O . LEU E 1 190 ? 48.742 35.679 58.700 1.00 26.53 291 LEU E O 1
ATOM 8000 N N . LEU E 1 191 ? 47.271 37.365 58.344 1.00 28.23 292 LEU E N 1
ATOM 8001 C CA . LEU E 1 191 ? 46.089 36.556 58.616 1.00 27.69 292 LEU E CA 1
ATOM 8002 C C . LEU E 1 191 ? 45.701 35.638 57.447 1.00 29.01 292 LEU E C 1
ATOM 8003 O O . LEU E 1 191 ? 44.784 34.814 57.575 1.00 29.76 292 LEU E O 1
ATOM 8008 N N . SER E 1 192 ? 46.403 35.768 56.322 1.00 28.36 293 SER E N 1
ATOM 8009 C CA . SER E 1 192 ? 45.984 35.113 55.079 1.00 29.92 293 SER E CA 1
ATOM 8010 C C . SER E 1 192 ? 46.197 33.584 55.052 1.00 30.74 293 SER E C 1
ATOM 8011 O O . SER E 1 192 ? 45.717 32.895 54.135 1.00 29.04 293 SER E O 1
ATOM 8014 N N . GLY E 1 193 ? 46.894 33.066 56.061 1.00 28.77 294 GLY E N 1
ATOM 8015 C CA . GLY E 1 193 ? 47.077 31.627 56.216 1.00 28.96 294 GLY E CA 1
ATOM 8016 C C . GLY E 1 193 ? 46.091 31.015 57.200 1.00 29.35 294 GLY E C 1
ATOM 8017 O O . GLY E 1 193 ? 46.199 29.848 57.580 1.00 32.70 294 GLY E O 1
ATOM 8018 N N . GLY E 1 194 ? 45.125 31.804 57.635 1.00 28.53 295 GLY E N 1
ATOM 8019 C CA . GLY E 1 194 ? 44.146 31.339 58.598 1.00 29.25 295 GLY E CA 1
ATOM 8020 C C . GLY E 1 194 ? 44.520 31.343 60.090 1.00 30.62 295 GLY E C 1
ATOM 8021 O O . GLY E 1 194 ? 43.676 31.020 60.884 1.00 32.40 295 GLY E O 1
ATOM 8022 N N . TYR E 1 195 ? 45.742 31.688 60.482 1.00 26.83 296 TYR E N 1
ATOM 8023 C CA . TYR E 1 195 ? 46.059 31.860 61.911 1.00 33.15 296 TYR E CA 1
ATOM 8024 C C . TYR E 1 195 ? 45.519 33.220 62.414 1.00 31.11 296 TYR E C 1
ATOM 8025 O O . TYR E 1 195 ? 45.430 34.171 61.635 1.00 29.62 296 TYR E O 1
ATOM 8034 N N . ASP E 1 196 ? 45.148 33.317 63.692 1.00 32.88 297 ASP E N 1
ATOM 8035 C CA . ASP E 1 196 ? 44.565 34.575 64.224 1.00 32.94 297 ASP E CA 1
ATOM 8036 C C . ASP E 1 196 ? 45.621 35.475 64.837 1.00 32.30 297 ASP E C 1
ATOM 8037 O O . ASP E 1 196 ? 46.751 35.053 65.072 1.00 30.57 297 ASP E O 1
ATOM 8042 N N . ILE E 1 197 ? 45.232 36.712 65.114 1.00 32.31 298 ILE E N 1
ATOM 8043 C CA . ILE E 1 197 ? 46.158 37.724 65.570 1.00 29.28 298 ILE E CA 1
ATOM 8044 C C . ILE E 1 197 ? 46.754 37.322 66.914 1.00 30.65 298 ILE E C 1
ATOM 8045 O O . ILE E 1 197 ? 47.965 37.467 67.139 1.00 29.62 298 ILE E O 1
ATOM 8050 N N . GLY E 1 198 ? 45.914 36.757 67.781 1.00 32.52 299 GLY E N 1
ATOM 8051 C CA . GLY E 1 198 ? 46.365 36.179 69.049 1.00 31.50 299 GLY E CA 1
ATOM 8052 C C . GLY E 1 198 ? 47.502 35.166 68.925 1.00 31.73 299 GLY E C 1
ATOM 8053 O O . GLY E 1 198 ? 48.548 35.337 69.536 1.00 30.90 299 GLY E O 1
ATOM 8054 N N . GLU E 1 199 ? 47.300 34.122 68.130 1.00 29.74 300 GLU E N 1
ATOM 8055 C CA . GLU E 1 199 ? 48.327 33.102 67.929 1.00 30.51 300 GLU E CA 1
ATOM 8056 C C . GLU E 1 199 ? 49.643 33.681 67.438 1.00 29.25 300 GLU E C 1
ATOM 8057 O O . GLU E 1 199 ? 50.722 33.330 67.949 1.00 28.14 300 GLU E O 1
ATOM 8063 N N . LEU E 1 200 ? 49.548 34.531 66.417 1.00 27.41 301 LEU E N 1
ATOM 8064 C CA . LEU E 1 200 ? 50.721 35.132 65.786 1.00 27.74 301 LEU E CA 1
ATOM 8065 C C . LEU E 1 200 ? 51.495 36.057 66.731 1.00 28.01 301 LEU E C 1
ATOM 8066 O O . LEU E 1 200 ? 52.737 36.049 66.727 1.00 27.16 301 LEU E O 1
ATOM 8071 N N . GLU E 1 201 ? 50.768 36.841 67.533 1.00 26.66 302 GLU E N 1
ATOM 8072 C CA . GLU E 1 201 ? 51.383 37.685 68.565 1.00 27.98 302 GLU E CA 1
ATOM 8073 C C . GLU E 1 201 ? 52.068 36.842 69.630 1.00 28.04 302 GLU E C 1
ATOM 8074 O O . GLU E 1 201 ? 53.161 37.153 70.051 1.00 29.35 302 GLU E O 1
ATOM 8080 N N . ARG E 1 202 ? 51.425 35.766 70.062 1.00 27.49 303 ARG E N 1
ATOM 8081 C CA . ARG E 1 202 ? 52.036 34.907 71.067 1.00 31.26 303 ARG E CA 1
ATOM 8082 C C . ARG E 1 202 ? 53.247 34.130 70.542 1.00 28.21 303 ARG E C 1
ATOM 8083 O O . ARG E 1 202 ? 54.110 33.754 71.307 1.00 29.10 303 ARG E O 1
ATOM 8091 N N . ALA E 1 203 ? 53.325 33.925 69.234 1.00 28.27 304 ALA E N 1
ATOM 8092 C CA . ALA E 1 203 ? 54.463 33.222 68.651 1.00 26.70 304 ALA E CA 1
ATOM 8093 C C . ALA E 1 203 ? 55.532 34.230 68.284 1.00 26.81 304 ALA E C 1
ATOM 8094 O O . ALA E 1 203 ? 56.575 33.865 67.746 1.00 27.05 304 ALA E O 1
ATOM 8096 N N . GLY E 1 204 ? 55.259 35.502 68.582 1.00 27.21 305 GLY E N 1
ATOM 8097 C CA . GLY E 1 204 ? 56.257 36.549 68.480 1.00 25.40 305 GLY E CA 1
ATOM 8098 C C . GLY E 1 204 ? 56.070 37.642 67.443 1.00 25.35 305 GLY E C 1
ATOM 8099 O O . GLY E 1 204 ? 56.950 38.467 67.281 1.00 26.15 305 GLY E O 1
ATOM 8100 N N . ALA E 1 205 ? 54.946 37.669 66.742 1.00 25.24 306 ALA E N 1
ATOM 8101 C CA . ALA E 1 205 ? 54.722 38.731 65.760 1.00 26.45 306 ALA E CA 1
ATOM 8102 C C . ALA E 1 205 ? 54.727 40.121 66.415 1.00 28.64 306 ALA E C 1
ATOM 8103 O O . ALA E 1 205 ? 54.107 40.319 67.462 1.00 27.95 306 ALA E O 1
ATOM 8105 N N . LEU E 1 206 ? 55.467 41.058 65.817 1.00 28.21 307 LEU E N 1
ATOM 8106 C CA . LEU E 1 206 ? 55.530 42.432 66.312 1.00 26.74 307 LEU E CA 1
ATOM 8107 C C . LEU E 1 206 ? 54.345 43.250 65.807 1.00 29.31 307 LEU E C 1
ATOM 8108 O O . LEU E 1 206 ? 53.836 44.111 66.525 1.00 26.65 307 LEU E O 1
ATOM 8113 N N . ARG E 1 207 ? 53.931 42.980 64.562 1.00 27.65 308 ARG E N 1
ATOM 8114 C CA . ARG E 1 207 ? 52.726 43.549 63.966 1.00 26.41 308 ARG E CA 1
ATOM 8115 C C . ARG E 1 207 ? 52.023 42.423 63.239 1.00 28.55 308 ARG E C 1
ATOM 8116 O O . ARG E 1 207 ? 52.653 41.454 62.815 1.00 29.33 308 ARG E O 1
ATOM 8124 N N . VAL E 1 208 ? 50.720 42.550 63.075 1.00 26.77 309 VAL E N 1
ATOM 8125 C CA . VAL E 1 208 ? 49.978 41.605 62.278 1.00 28.26 309 VAL E CA 1
ATOM 8126 C C . VAL E 1 208 ? 49.087 42.347 61.260 1.00 28.51 309 VAL E C 1
ATOM 8127 O O . VAL E 1 208 ? 48.378 43.275 61.618 1.00 25.11 309 VAL E O 1
ATOM 8131 N N . TYR E 1 209 ? 49.150 41.930 59.996 1.00 27.70 310 TYR E N 1
ATOM 8132 C CA . TYR E 1 209 ? 48.337 42.516 58.940 1.00 27.65 310 TYR E CA 1
ATOM 8133 C C . TYR E 1 209 ? 47.461 41.461 58.284 1.00 29.10 310 TYR E C 1
ATOM 8134 O O . TYR E 1 209 ? 47.723 40.245 58.400 1.00 29.30 310 TYR E O 1
ATOM 8143 N N . GLU E 1 210 ? 46.429 41.905 57.577 1.00 27.39 311 GLU E N 1
ATOM 8144 C CA . GLU E 1 210 ? 45.533 40.963 56.918 1.00 29.15 311 GLU E CA 1
ATOM 8145 C C . GLU E 1 210 ? 46.227 40.117 55.873 1.00 29.62 311 GLU E C 1
ATOM 8146 O O . GLU E 1 210 ? 46.122 38.883 55.879 1.00 26.73 311 GLU E O 1
ATOM 8152 N N . ASP E 1 211 ? 46.930 40.797 54.978 1.00 28.77 312 ASP E N 1
ATOM 8153 C CA . ASP E 1 211 ? 47.456 40.180 53.781 1.00 28.66 312 ASP E CA 1
ATOM 8154 C C . ASP E 1 211 ? 48.554 41.103 53.212 1.00 29.93 312 ASP E C 1
ATOM 8155 O O . ASP E 1 211 ? 48.879 42.116 53.821 1.00 26.85 312 ASP E O 1
ATOM 8160 N N . PRO E 1 212 ? 49.175 40.721 52.080 1.00 31.47 313 PRO E N 1
ATOM 8161 C CA . PRO E 1 212 ? 50.297 41.542 51.603 1.00 29.72 313 PRO E CA 1
ATOM 8162 C C . PRO E 1 212 ? 49.890 42.983 51.308 1.00 30.89 313 PRO E C 1
ATOM 8163 O O . PRO E 1 212 ? 50.691 43.883 51.540 1.00 32.05 313 PRO E O 1
ATOM 8167 N N . LEU E 1 213 ? 48.661 43.195 50.840 1.00 31.58 314 LEU E N 1
ATOM 8168 C CA . LEU E 1 213 ? 48.196 44.540 50.523 1.00 33.39 314 LEU E CA 1
ATOM 8169 C C . LEU E 1 213 ? 48.123 45.347 51.801 1.00 33.79 314 LEU E C 1
ATOM 8170 O O . LEU E 1 213 ? 48.539 46.514 51.841 1.00 33.44 314 LEU E O 1
ATOM 8175 N N . ASP E 1 214 ? 47.593 44.729 52.851 1.00 31.19 315 ASP E N 1
ATOM 8176 C CA . ASP E 1 214 ? 47.444 45.436 54.112 1.00 31.36 315 ASP E CA 1
ATOM 8177 C C . ASP E 1 214 ? 48.823 45.798 54.628 1.00 33.14 315 ASP E C 1
ATOM 8178 O O . ASP E 1 214 ? 49.059 46.912 55.095 1.00 32.38 315 ASP E O 1
ATOM 8183 N N . LEU E 1 215 ? 49.744 44.846 54.517 1.00 32.50 316 LEU E N 1
ATOM 8184 C CA . LEU E 1 215 ? 51.119 45.072 54.940 1.00 30.64 316 LEU E CA 1
ATOM 8185 C C . LEU E 1 215 ? 51.760 46.183 54.104 1.00 33.45 316 LEU E C 1
ATOM 8186 O O . LEU E 1 215 ? 52.434 47.070 54.632 1.00 33.86 316 LEU E O 1
ATOM 8191 N N . LEU E 1 216 ? 51.548 46.123 52.795 1.00 32.63 317 LEU E N 1
ATOM 8192 C CA . LEU E 1 216 ? 52.108 47.112 51.877 1.00 35.05 317 LEU E CA 1
ATOM 8193 C C . LEU E 1 216 ? 51.687 48.524 52.280 1.00 33.78 317 LEU E C 1
ATOM 8194 O O . LEU E 1 216 ? 52.500 49.446 52.275 1.00 33.26 317 LEU E O 1
ATOM 8199 N N . ASN E 1 217 ? 50.413 48.663 52.642 1.00 33.79 318 ASN E N 1
ATOM 8200 C CA . ASN E 1 217 ? 49.827 49.939 53.037 1.00 33.70 318 ASN E CA 1
ATOM 8201 C C . ASN E 1 217 ? 50.357 50.456 54.357 1.00 35.07 318 ASN E C 1
ATOM 8202 O O . ASN E 1 217 ? 50.156 51.609 54.682 1.00 40.30 318 ASN E O 1
ATOM 8207 N N . HIS E 1 218 ? 51.020 49.595 55.121 1.00 33.48 319 HIS E N 1
ATOM 8208 C CA . HIS E 1 218 ? 51.584 49.984 56.406 1.00 34.27 319 HIS E CA 1
ATOM 8209 C C . HIS E 1 218 ? 53.082 49.758 56.456 1.00 35.80 319 HIS E C 1
ATOM 8210 O O . HIS E 1 218 ? 53.674 49.704 57.539 1.00 36.52 319 HIS E O 1
ATOM 8217 N N . LEU E 1 219 ? 53.695 49.629 55.284 1.00 34.60 320 LEU E N 1
ATOM 8218 C CA . LEU E 1 219 ? 55.111 49.301 55.196 1.00 35.75 320 LEU E CA 1
ATOM 8219 C C . LEU E 1 219 ? 56.008 50.192 56.077 1.00 37.00 320 LEU E C 1
ATOM 8220 O O . LEU E 1 219 ? 57.044 49.743 56.595 1.00 36.35 320 LEU E O 1
ATOM 8225 N N . ASP E 1 220 ? 55.607 51.444 56.255 1.00 36.37 321 ASP E N 1
ATOM 8226 C CA . ASP E 1 220 ? 56.381 52.396 57.061 1.00 37.67 321 ASP E CA 1
ATOM 8227 C C . ASP E 1 220 ? 56.417 52.071 58.550 1.00 36.43 321 ASP E C 1
ATOM 8228 O O . ASP E 1 220 ? 57.403 52.368 59.217 1.00 37.53 321 ASP E O 1
ATOM 8233 N N . GLU E 1 221 ? 55.335 51.496 59.070 1.00 35.51 322 GLU E N 1
ATOM 8234 C CA . GLU E 1 221 ? 55.253 51.123 60.487 1.00 34.68 322 GLU E CA 1
ATOM 8235 C C . GLU E 1 221 ? 56.351 50.138 60.859 1.00 34.90 322 GLU E C 1
ATOM 8236 O O . GLU E 1 221 ? 56.729 50.007 62.030 1.00 34.08 322 GLU E O 1
ATOM 8242 N N . ILE E 1 222 ? 56.869 49.440 59.861 1.00 33.63 323 ILE E N 1
ATOM 8243 C CA . ILE E 1 222 ? 57.544 48.208 60.161 1.00 34.27 323 ILE E CA 1
ATOM 8244 C C . ILE E 1 222 ? 58.844 47.985 59.389 1.00 35.59 323 ILE E C 1
ATOM 8245 O O . ILE E 1 222 ? 59.628 47.096 59.737 1.00 37.07 323 ILE E O 1
ATOM 8250 N N . ALA E 1 223 ? 59.078 48.790 58.353 1.00 35.46 324 ALA E N 1
ATOM 8251 C CA . ALA E 1 223 ? 60.278 48.647 57.519 1.00 37.67 324 ALA E CA 1
ATOM 8252 C C . ALA E 1 223 ? 60.926 49.999 57.188 1.00 36.82 324 ALA E C 1
ATOM 8253 O O . ALA E 1 223 ? 60.250 51.020 57.140 1.00 36.43 324 ALA E O 1
ATOM 8255 N N . SER E 1 224 ? 62.241 49.992 56.980 1.00 39.31 325 SER E N 1
ATOM 8256 C CA . SER E 1 224 ? 62.983 51.197 56.600 1.00 41.99 325 SER E CA 1
ATOM 8257 C C . SER E 1 224 ? 63.311 51.154 55.115 1.00 43.68 325 SER E C 1
ATOM 8258 O O . SER E 1 224 ? 64.099 50.297 54.691 1.00 43.95 325 SER E O 1
ATOM 8261 N N . GLN F 1 6 ? 47.483 11.423 24.186 1.00 41.87 107 GLN F N 1
ATOM 8262 C CA . GLN F 1 6 ? 46.377 12.295 24.592 1.00 42.88 107 GLN F CA 1
ATOM 8263 C C . GLN F 1 6 ? 45.410 12.666 23.467 1.00 41.86 107 GLN F C 1
ATOM 8264 O O . GLN F 1 6 ? 45.809 12.831 22.314 1.00 41.76 107 GLN F O 1
ATOM 8270 N N . THR F 1 7 ? 44.133 12.805 23.823 1.00 41.41 108 THR F N 1
ATOM 8271 C CA . THR F 1 7 ? 43.111 13.235 22.874 1.00 38.16 108 THR F CA 1
ATOM 8272 C C . THR F 1 7 ? 43.247 14.708 22.513 1.00 37.43 108 THR F C 1
ATOM 8273 O O . THR F 1 7 ? 43.463 15.558 23.387 1.00 36.69 108 THR F O 1
ATOM 8277 N N . SER F 1 8 ? 43.140 14.991 21.216 1.00 36.84 109 SER F N 1
ATOM 8278 C CA . SER F 1 8 ? 42.998 16.348 20.707 1.00 36.74 109 SER F CA 1
ATOM 8279 C C . SER F 1 8 ? 41.536 16.580 20.309 1.00 36.41 109 SER F C 1
ATOM 8280 O O . SER F 1 8 ? 40.815 15.632 20.007 1.00 37.60 109 SER F O 1
ATOM 8283 N N . PHE F 1 9 ? 41.112 17.841 20.287 1.00 35.33 110 PHE F N 1
ATOM 8284 C CA . PHE F 1 9 ? 39.703 18.185 20.198 1.00 32.11 110 PHE F CA 1
ATOM 8285 C C . PHE F 1 9 ? 39.425 19.170 19.059 1.00 34.13 110 PHE F C 1
ATOM 8286 O O . PHE F 1 9 ? 40.002 20.262 19.015 1.00 33.66 110 PHE F O 1
ATOM 8294 N N . ILE F 1 10 ? 38.513 18.798 18.161 1.00 31.41 111 ILE F N 1
ATOM 8295 C CA . ILE F 1 10 ? 38.097 19.686 17.066 1.00 30.73 111 ILE F CA 1
ATOM 8296 C C . ILE F 1 10 ? 36.637 20.052 17.296 1.00 30.75 111 ILE F C 1
ATOM 8297 O O . ILE F 1 10 ? 35.751 19.190 17.224 1.00 29.50 111 ILE F O 1
ATOM 8302 N N . PHE F 1 11 ? 36.403 21.327 17.601 1.00 29.61 112 PHE F N 1
ATOM 8303 C CA . PHE F 1 11 ? 35.097 21.794 18.030 1.00 30.43 112 PHE F CA 1
ATOM 8304 C C . PHE F 1 11 ? 34.369 22.516 16.920 1.00 32.75 112 PHE F C 1
ATOM 8305 O O . PHE F 1 11 ? 34.936 23.402 16.272 1.00 33.34 112 PHE F O 1
ATOM 8313 N N . ASP F 1 12 ? 33.099 22.169 16.735 1.00 30.85 113 ASP F N 1
ATOM 8314 C CA . ASP F 1 12 ? 32.193 23.006 15.950 1.00 30.97 113 ASP F CA 1
ATOM 8315 C C . ASP F 1 12 ? 31.946 24.242 16.816 1.00 31.10 113 ASP F C 1
ATOM 8316 O O . ASP F 1 12 ? 32.128 24.191 18.037 1.00 33.47 113 ASP F O 1
ATOM 8321 N N . LEU F 1 13 ? 31.569 25.359 16.214 1.00 30.84 114 LEU F N 1
ATOM 8322 C CA . LEU F 1 13 ? 31.386 26.593 16.985 1.00 29.25 114 LEU F CA 1
ATOM 8323 C C . LEU F 1 13 ? 29.886 26.881 17.201 1.00 30.16 114 LEU F C 1
ATOM 8324 O O . LEU F 1 13 ? 29.367 26.808 18.319 1.00 30.13 114 LEU F O 1
ATOM 8329 N N . ASP F 1 14 ? 29.191 27.148 16.109 1.00 29.39 115 ASP F N 1
ATOM 8330 C CA . ASP F 1 14 ? 27.793 27.578 16.131 1.00 32.20 115 ASP F CA 1
ATOM 8331 C C . ASP F 1 14 ? 26.839 26.443 16.509 1.00 29.23 115 ASP F C 1
ATOM 8332 O O . ASP F 1 14 ? 26.576 25.581 15.699 1.00 28.40 115 ASP F O 1
ATOM 8337 N N . GLY F 1 15 ? 26.326 26.454 17.740 1.00 28.58 116 GLY F N 1
ATOM 8338 C CA . GLY F 1 15 ? 25.466 25.393 18.255 1.00 28.17 116 GLY F CA 1
ATOM 8339 C C . GLY F 1 15 ? 26.193 24.365 19.125 1.00 30.58 116 GLY F C 1
ATOM 8340 O O . GLY F 1 15 ? 25.585 23.512 19.804 1.00 27.59 116 GLY F O 1
ATOM 8341 N N . THR F 1 16 ? 27.515 24.436 19.094 1.00 30.12 117 THR F N 1
ATOM 8342 C CA . THR F 1 16 ? 28.337 23.550 19.888 1.00 28.63 117 THR F CA 1
ATOM 8343 C C . THR F 1 16 ? 28.941 24.279 21.091 1.00 27.64 117 THR F C 1
ATOM 8344 O O . THR F 1 16 ? 28.802 23.815 22.216 1.00 29.48 117 THR F O 1
ATOM 8348 N N . LEU F 1 17 ? 29.628 25.395 20.845 1.00 28.73 118 LEU F N 1
ATOM 8349 C CA . LEU F 1 17 ? 30.088 26.278 21.927 1.00 30.32 118 LEU F CA 1
ATOM 8350 C C . LEU F 1 17 ? 29.178 27.493 22.151 1.00 29.82 118 LEU F C 1
ATOM 8351 O O . LEU F 1 17 ? 28.969 27.912 23.287 1.00 29.57 118 LEU F O 1
ATOM 8356 N N . THR F 1 18 ? 28.626 28.065 21.082 1.00 29.24 119 THR F N 1
ATOM 8357 C CA . THR F 1 18 ? 27.688 29.183 21.265 1.00 30.75 119 THR F CA 1
ATOM 8358 C C . THR F 1 18 ? 26.252 28.760 20.970 1.00 30.79 119 THR F C 1
ATOM 8359 O O . THR F 1 18 ? 26.007 27.947 20.077 1.00 29.23 119 THR F O 1
ATOM 8363 N N . ASP F 1 19 ? 25.308 29.319 21.721 1.00 30.01 120 ASP F N 1
ATOM 8364 C CA . ASP F 1 19 ? 23.896 29.104 21.431 1.00 30.67 120 ASP F CA 1
ATOM 8365 C C . ASP F 1 19 ? 23.494 29.974 20.245 1.00 30.71 120 ASP F C 1
ATOM 8366 O O . ASP F 1 19 ? 22.891 31.040 20.419 1.00 28.65 120 ASP F O 1
ATOM 8371 N N . SER F 1 20 ? 23.840 29.535 19.039 1.00 28.49 121 SER F N 1
ATOM 8372 C CA . SER F 1 20 ? 23.693 30.418 17.884 1.00 29.93 121 SER F CA 1
ATOM 8373 C C . SER F 1 20 ? 22.902 29.841 16.714 1.00 29.52 121 SER F C 1
ATOM 8374 O O . SER F 1 20 ? 22.663 30.551 15.727 1.00 30.54 121 SER F O 1
ATOM 8377 N N . VAL F 1 21 ? 22.505 28.574 16.806 1.00 28.02 122 VAL F N 1
ATOM 8378 C CA . VAL F 1 21 ? 21.842 27.916 15.677 1.00 28.91 122 VAL F CA 1
ATOM 8379 C C . VAL F 1 21 ? 20.496 28.552 15.321 1.00 27.94 122 VAL F C 1
ATOM 8380 O O . VAL F 1 21 ? 20.162 28.693 14.151 1.00 28.07 122 VAL F O 1
ATOM 8384 N N . TYR F 1 22 ? 19.733 28.933 16.339 1.00 26.17 123 TYR F N 1
ATOM 8385 C CA . TYR F 1 22 ? 18.404 29.495 16.132 1.00 28.35 123 TYR F CA 1
ATOM 8386 C C . TYR F 1 22 ? 18.476 30.871 15.451 1.00 29.06 123 TYR F C 1
ATOM 8387 O O . TYR F 1 22 ? 17.641 31.195 14.619 1.00 27.46 123 TYR F O 1
ATOM 8396 N N . GLN F 1 23 ? 19.511 31.643 15.776 1.00 29.76 124 GLN F N 1
ATOM 8397 C CA . GLN F 1 23 ? 19.783 32.905 15.098 1.00 30.41 124 GLN F CA 1
ATOM 8398 C C . GLN F 1 23 ? 20.230 32.623 13.664 1.00 30.68 124 GLN F C 1
ATOM 8399 O O . GLN F 1 23 ? 19.888 33.354 12.733 1.00 31.69 124 GLN F O 1
ATOM 8405 N N . ASN F 1 24 ? 21.022 31.571 13.499 1.00 29.79 125 ASN F N 1
ATOM 8406 C CA . ASN F 1 24 ? 21.504 31.181 12.187 1.00 31.72 125 ASN F CA 1
ATOM 8407 C C . ASN F 1 24 ? 20.296 30.821 11.303 1.00 29.95 125 ASN F C 1
ATOM 8408 O O . ASN F 1 24 ? 20.233 31.199 10.149 1.00 31.32 125 ASN F O 1
ATOM 8413 N N . VAL F 1 25 ? 19.325 30.122 11.885 1.00 29.75 126 VAL F N 1
ATOM 8414 C CA . VAL F 1 25 ? 18.078 29.783 11.211 1.00 29.58 126 VAL F CA 1
ATOM 8415 C C . VAL F 1 25 ? 17.230 31.026 10.867 1.00 30.89 126 VAL F C 1
ATOM 8416 O O . VAL F 1 25 ? 16.767 31.161 9.736 1.00 30.05 126 VAL F O 1
ATOM 8420 N N . ALA F 1 26 ? 17.028 31.925 11.829 1.00 28.64 127 ALA F N 1
ATOM 8421 C CA . ALA F 1 26 ? 16.310 33.182 11.562 1.00 32.44 127 ALA F CA 1
ATOM 8422 C C . ALA F 1 26 ? 16.963 33.973 10.428 1.00 29.04 127 ALA F C 1
ATOM 8423 O O . ALA F 1 26 ? 16.283 34.506 9.570 1.00 29.21 127 ALA F O 1
ATOM 8425 N N . ALA F 1 27 ? 18.289 34.000 10.411 1.00 29.40 128 ALA F N 1
ATOM 8426 C CA . ALA F 1 27 ? 19.036 34.769 9.422 1.00 30.86 128 ALA F CA 1
ATOM 8427 C C . ALA F 1 27 ? 18.875 34.232 8.002 1.00 31.15 128 ALA F C 1
ATOM 8428 O O . ALA F 1 27 ? 18.781 35.007 7.044 1.00 30.68 128 ALA F O 1
ATOM 8430 N N . TRP F 1 28 ? 18.867 32.909 7.866 1.00 30.03 129 TRP F N 1
ATOM 8431 C CA . TRP F 1 28 ? 18.643 32.280 6.571 1.00 30.34 129 TRP F CA 1
ATOM 8432 C C . TRP F 1 28 ? 17.216 32.510 6.122 1.00 30.51 129 TRP F C 1
ATOM 8433 O O . TRP F 1 28 ? 16.959 32.800 4.947 1.00 29.42 129 TRP F O 1
ATOM 8444 N N . LYS F 1 29 ? 16.285 32.363 7.061 1.00 29.86 130 LYS F N 1
ATOM 8445 C CA . LYS F 1 29 ? 14.885 32.672 6.794 1.00 30.12 130 LYS F CA 1
ATOM 8446 C C . LYS F 1 29 ? 14.799 34.070 6.152 1.00 33.59 130 LYS F C 1
ATOM 8447 O O . LYS F 1 29 ? 14.219 34.254 5.077 1.00 33.91 130 LYS F O 1
ATOM 8453 N N . GLU F 1 30 ? 15.425 35.036 6.808 1.00 30.17 131 GLU F N 1
ATOM 8454 C CA . GLU F 1 30 ? 15.454 36.405 6.344 1.00 33.09 131 GLU F CA 1
ATOM 8455 C C . GLU F 1 30 ? 16.098 36.522 4.967 1.00 32.22 131 GLU F C 1
ATOM 8456 O O . GLU F 1 30 ? 15.593 37.246 4.106 1.00 32.23 131 GLU F O 1
ATOM 8462 N N . ALA F 1 31 ? 17.194 35.807 4.732 1.00 28.61 132 ALA F N 1
ATOM 8463 C CA . ALA F 1 31 ? 17.801 35.867 3.407 1.00 30.80 132 ALA F CA 1
ATOM 8464 C C . ALA F 1 31 ? 16.896 35.273 2.324 1.00 31.82 132 ALA F C 1
ATOM 8465 O O . ALA F 1 31 ? 16.757 35.854 1.244 1.00 30.95 132 ALA F O 1
ATOM 8467 N N . LEU F 1 32 ? 16.279 34.134 2.630 1.00 28.97 133 LEU F N 1
ATOM 8468 C CA . LEU F 1 32 ? 15.420 33.412 1.679 1.00 32.47 133 LEU F CA 1
ATOM 8469 C C . LEU F 1 32 ? 14.123 34.157 1.359 1.00 34.17 133 LEU F C 1
ATOM 8470 O O . LEU F 1 32 ? 13.695 34.231 0.196 1.00 32.81 133 LEU F O 1
ATOM 8475 N N . ASP F 1 33 ? 13.497 34.708 2.392 1.00 33.51 134 ASP F N 1
ATOM 8476 C CA . ASP F 1 33 ? 12.364 35.612 2.190 1.00 34.80 134 ASP F CA 1
ATOM 8477 C C . ASP F 1 33 ? 12.692 36.743 1.204 1.00 34.61 134 ASP F C 1
ATOM 8478 O O . ASP F 1 33 ? 11.952 36.975 0.246 1.00 35.41 134 ASP F O 1
ATOM 8483 N N . ALA F 1 34 ? 13.800 37.443 1.442 1.00 34.17 135 ALA F N 1
ATOM 8484 C CA . ALA F 1 34 ? 14.217 38.566 0.585 1.00 34.46 135 ALA F CA 1
ATOM 8485 C C . ALA F 1 34 ? 14.353 38.172 -0.894 1.00 35.70 135 ALA F C 1
ATOM 8486 O O . ALA F 1 34 ? 14.280 39.018 -1.779 1.00 35.27 135 ALA F O 1
ATOM 8488 N N . GLU F 1 35 ? 14.551 36.884 -1.156 1.00 36.04 136 GLU F N 1
ATOM 8489 C CA . GLU F 1 35 ? 14.738 36.420 -2.519 1.00 35.00 136 GLU F CA 1
ATOM 8490 C C . GLU F 1 35 ? 13.575 35.555 -2.981 1.00 35.65 136 GLU F C 1
ATOM 8491 O O . GLU F 1 35 ? 13.673 34.883 -4.005 1.00 35.79 136 GLU F O 1
ATOM 8497 N N . ASN F 1 36 ? 12.475 35.595 -2.233 1.00 35.31 137 ASN F N 1
ATOM 8498 C CA . ASN F 1 36 ? 11.238 34.930 -2.635 1.00 37.69 137 ASN F CA 1
ATOM 8499 C C . ASN F 1 36 ? 11.387 33.430 -2.752 1.00 37.67 137 ASN F C 1
ATOM 8500 O O . ASN F 1 36 ? 10.803 32.802 -3.639 1.00 33.01 137 ASN F O 1
ATOM 8505 N N . ILE F 1 37 ? 12.198 32.871 -1.858 1.00 37.03 138 ILE F N 1
ATOM 8506 C CA . ILE F 1 37 ? 12.393 31.440 -1.795 1.00 35.87 138 ILE F CA 1
ATOM 8507 C C . ILE F 1 37 ? 11.762 30.920 -0.508 1.00 38.64 138 ILE F C 1
ATOM 8508 O O . ILE F 1 37 ? 12.310 31.093 0.596 1.00 36.11 138 ILE F O 1
ATOM 8513 N N . PRO F 1 38 ? 10.589 30.286 -0.653 1.00 41.63 139 PRO F N 1
ATOM 8514 C CA . PRO F 1 38 ? 9.777 29.749 0.444 1.00 39.82 139 PRO F CA 1
ATOM 8515 C C . PRO F 1 38 ? 10.457 28.515 0.982 1.00 36.00 139 PRO F C 1
ATOM 8516 O O . PRO F 1 38 ? 10.866 27.676 0.186 1.00 40.41 139 PRO F O 1
ATOM 8520 N N . LEU F 1 39 ? 10.604 28.410 2.294 1.00 34.54 140 LEU F N 1
ATOM 8521 C CA . LEU F 1 39 ? 11.179 27.212 2.895 1.00 32.13 140 LEU F CA 1
ATOM 8522 C C . LEU F 1 39 ? 10.764 27.194 4.352 1.00 32.46 140 LEU F C 1
ATOM 8523 O O . LEU F 1 39 ? 11.019 28.156 5.073 1.00 30.58 140 LEU F O 1
ATOM 8528 N N . ALA F 1 40 ? 10.117 26.119 4.790 1.00 30.00 141 ALA F N 1
ATOM 8529 C CA . ALA F 1 40 ? 9.755 26.012 6.201 1.00 29.52 141 ALA F CA 1
ATOM 8530 C C . ALA F 1 40 ? 10.999 26.040 7.074 1.00 28.63 141 ALA F C 1
ATOM 8531 O O . ALA F 1 40 ? 12.093 25.677 6.651 1.00 28.73 141 ALA F O 1
ATOM 8541 N N . TRP F 1 42 ? 11.984 24.243 9.799 1.00 28.24 143 TRP F N 1
ATOM 8542 C CA . TRP F 1 42 ? 12.645 22.999 10.202 1.00 28.52 143 TRP F CA 1
ATOM 8543 C C . TRP F 1 42 ? 13.593 22.543 9.092 1.00 28.93 143 TRP F C 1
ATOM 8544 O O . TRP F 1 42 ? 14.653 21.991 9.369 1.00 27.62 143 TRP F O 1
ATOM 8555 N N . ARG F 1 43 ? 13.227 22.845 7.839 1.00 29.02 144 ARG F N 1
ATOM 8556 C CA . ARG F 1 43 ? 14.065 22.555 6.672 1.00 28.93 144 ARG F CA 1
ATOM 8557 C C . ARG F 1 43 ? 15.377 23.342 6.647 1.00 29.09 144 ARG F C 1
ATOM 8558 O O . ARG F 1 43 ? 16.422 22.809 6.262 1.00 28.11 144 ARG F O 1
ATOM 8566 N N . ILE F 1 44 ? 15.331 24.606 7.057 1.00 28.09 145 ILE F N 1
ATOM 8567 C CA . ILE F 1 44 ? 16.559 25.383 7.196 1.00 28.32 145 ILE F CA 1
ATOM 8568 C C . ILE F 1 44 ? 17.393 24.861 8.354 1.00 28.34 145 ILE F C 1
ATOM 8569 O O . ILE F 1 44 ? 18.601 24.665 8.242 1.00 31.56 145 ILE F O 1
ATOM 8574 N N . HIS F 1 45 ? 16.738 24.638 9.479 1.00 27.95 146 HIS F N 1
ATOM 8575 C CA . HIS F 1 45 ? 17.390 24.111 10.663 1.00 25.19 146 HIS F CA 1
ATOM 8576 C C . HIS F 1 45 ? 18.180 22.835 10.331 1.00 29.82 146 HIS F C 1
ATOM 8577 O O . HIS F 1 45 ? 19.335 22.691 10.734 1.00 29.82 146 HIS F O 1
ATOM 8584 N N . ARG F 1 46 ? 17.552 21.916 9.599 1.00 30.12 147 ARG F N 1
ATOM 8585 C CA . ARG F 1 46 ? 18.185 20.644 9.222 1.00 32.56 147 ARG F CA 1
ATOM 8586 C C . ARG F 1 46 ? 19.486 20.841 8.474 1.00 32.03 147 ARG F C 1
ATOM 8587 O O . ARG F 1 46 ? 20.265 19.903 8.354 1.00 34.16 147 ARG F O 1
ATOM 8595 N N . LYS F 1 47 ? 19.707 22.039 7.935 1.00 33.62 148 LYS F N 1
ATOM 8596 C CA . LYS F 1 47 ? 20.881 22.266 7.090 1.00 34.76 148 LYS F CA 1
ATOM 8597 C C . LYS F 1 47 ? 22.010 23.025 7.800 1.00 33.37 148 LYS F C 1
ATOM 8598 O O . LYS F 1 47 ? 23.151 23.039 7.324 1.00 34.20 148 LYS F O 1
ATOM 8604 N N . ILE F 1 48 ? 21.713 23.640 8.936 1.00 30.00 149 ILE F N 1
ATOM 8605 C CA . ILE F 1 48 ? 22.761 24.390 9.635 1.00 31.94 149 ILE F CA 1
ATOM 8606 C C . ILE F 1 48 ? 23.940 23.480 10.004 1.00 32.39 149 ILE F C 1
ATOM 8607 O O . ILE F 1 48 ? 23.760 22.439 10.619 1.00 31.26 149 ILE F O 1
ATOM 8612 N N . GLY F 1 49 ? 25.147 23.904 9.640 1.00 32.56 150 GLY F N 1
ATOM 8613 C CA . GLY F 1 49 ? 26.354 23.141 9.887 1.00 32.43 150 GLY F CA 1
ATOM 8614 C C . GLY F 1 49 ? 26.990 22.896 8.548 1.00 32.98 150 GLY F C 1
ATOM 8615 O O . GLY F 1 49 ? 28.203 22.721 8.426 1.00 33.93 150 GLY F O 1
ATOM 8624 N N . SER F 1 51 ? 28.234 23.949 4.833 1.00 37.67 152 SER F N 1
ATOM 8625 C CA . SER F 1 51 ? 28.792 25.069 4.080 1.00 40.45 152 SER F CA 1
ATOM 8626 C C . SER F 1 51 ? 27.688 25.722 3.249 1.00 41.70 152 SER F C 1
ATOM 8627 O O . SER F 1 51 ? 26.890 25.019 2.625 1.00 43.57 152 SER F O 1
ATOM 8630 N N . GLY F 1 52 ? 27.642 27.053 3.246 1.00 39.61 153 GLY F N 1
ATOM 8631 C CA . GLY F 1 52 ? 26.593 27.788 2.553 1.00 39.56 153 GLY F CA 1
ATOM 8632 C C . GLY F 1 52 ? 26.247 27.258 1.167 1.00 43.18 153 GLY F C 1
ATOM 8633 O O . GLY F 1 52 ? 25.077 27.139 0.808 1.00 44.93 153 GLY F O 1
ATOM 8634 N N . GLY F 1 53 ? 27.271 26.938 0.388 1.00 42.32 154 GLY F N 1
ATOM 8635 C CA . GLY F 1 53 ? 27.095 26.452 -0.964 1.00 43.20 154 GLY F CA 1
ATOM 8636 C C . GLY F 1 53 ? 26.388 25.120 -1.031 1.00 45.17 154 GLY F C 1
ATOM 8637 O O . GLY F 1 53 ? 25.366 25.010 -1.710 1.00 46.62 154 GLY F O 1
ATOM 8638 N N . LEU F 1 54 ? 26.927 24.112 -0.340 1.00 44.46 155 LEU F N 1
ATOM 8639 C CA . LEU F 1 54 ? 26.241 22.835 -0.211 1.00 44.57 155 LEU F CA 1
ATOM 8640 C C . LEU F 1 54 ? 24.796 23.064 0.206 1.00 44.62 155 LEU F C 1
ATOM 8641 O O . LEU F 1 54 ? 23.879 22.454 -0.336 1.00 43.13 155 LEU F O 1
ATOM 8654 N N . LEU F 1 56 ? 22.711 25.546 -0.168 1.00 43.70 157 LEU F N 1
ATOM 8655 C CA . LEU F 1 56 ? 21.832 26.081 -1.200 1.00 45.36 157 LEU F CA 1
ATOM 8656 C C . LEU F 1 56 ? 21.695 25.070 -2.343 1.00 46.75 157 LEU F C 1
ATOM 8657 O O . LEU F 1 56 ? 20.612 24.879 -2.894 1.00 48.27 157 LEU F O 1
ATOM 8662 N N . LYS F 1 57 ? 22.785 24.397 -2.672 1.00 43.85 158 LYS F N 1
ATOM 8663 C CA . LYS F 1 57 ? 22.726 23.361 -3.683 1.00 47.51 158 LYS F CA 1
ATOM 8664 C C . LYS F 1 57 ? 21.709 22.271 -3.305 1.00 49.61 158 LYS F C 1
ATOM 8665 O O . LYS F 1 57 ? 20.998 21.748 -4.167 1.00 49.30 158 LYS F O 1
ATOM 8671 N N . SER F 1 58 ? 21.621 21.947 -2.019 1.00 48.26 159 SER F N 1
ATOM 8672 C CA . SER F 1 58 ? 20.727 20.877 -1.579 1.00 49.27 159 SER F CA 1
ATOM 8673 C C . SER F 1 58 ? 19.304 21.398 -1.340 1.00 50.24 159 SER F C 1
ATOM 8674 O O . SER F 1 58 ? 18.321 20.668 -1.497 1.00 49.13 159 SER F O 1
ATOM 8677 N N . LEU F 1 59 ? 19.198 22.671 -0.980 1.00 50.06 160 LEU F N 1
ATOM 8678 C CA . LEU F 1 59 ? 17.894 23.297 -0.855 1.00 49.17 160 LEU F CA 1
ATOM 8679 C C . LEU F 1 59 ? 17.248 23.426 -2.232 1.00 52.33 160 LEU F C 1
ATOM 8680 O O . LEU F 1 59 ? 16.023 23.416 -2.362 1.00 53.02 160 LEU F O 1
ATOM 8685 N N . SER F 1 60 ? 18.080 23.521 -3.261 1.00 50.93 161 SER F N 1
ATOM 8686 C CA . SER F 1 60 ? 17.582 23.632 -4.620 1.00 52.03 161 SER F CA 1
ATOM 8687 C C . SER F 1 60 ? 17.022 22.281 -5.091 1.00 52.97 161 SER F C 1
ATOM 8688 O O . SER F 1 60 ? 15.902 22.212 -5.600 1.00 53.40 161 SER F O 1
ATOM 8691 N N . ARG F 1 61 ? 17.786 21.205 -4.909 1.00 51.89 162 ARG F N 1
ATOM 8692 C CA . ARG F 1 61 ? 17.263 19.867 -5.186 1.00 50.46 162 ARG F CA 1
ATOM 8693 C C . ARG F 1 61 ? 16.004 19.582 -4.375 1.00 53.20 162 ARG F C 1
ATOM 8694 O O . ARG F 1 61 ? 14.974 19.176 -4.922 1.00 52.92 162 ARG F O 1
ATOM 8702 N N . GLU F 1 62 ? 16.087 19.800 -3.066 1.00 53.22 163 GLU F N 1
ATOM 8703 C CA . GLU F 1 62 ? 14.936 19.618 -2.188 1.00 53.21 163 GLU F CA 1
ATOM 8704 C C . GLU F 1 62 ? 13.691 20.336 -2.734 1.00 56.76 163 GLU F C 1
ATOM 8705 O O . GLU F 1 62 ? 12.556 19.904 -2.490 1.00 57.18 163 GLU F O 1
ATOM 8711 N N . THR F 1 63 ? 13.909 21.419 -3.482 1.00 56.27 164 THR F N 1
ATOM 8712 C CA . THR F 1 63 ? 12.817 22.265 -3.975 1.00 55.09 164 THR F CA 1
ATOM 8713 C C . THR F 1 63 ? 12.684 22.237 -5.504 1.00 54.90 164 THR F C 1
ATOM 8714 O O . THR F 1 63 ? 12.111 23.140 -6.116 1.00 55.24 164 THR F O 1
ATOM 8718 N N . GLY F 1 64 ? 13.219 21.190 -6.120 1.00 55.71 165 GLY F N 1
ATOM 8719 C CA . GLY F 1 64 ? 13.114 21.011 -7.557 1.00 51.83 165 GLY F CA 1
ATOM 8720 C C . GLY F 1 64 ? 13.349 22.264 -8.383 1.00 50.88 165 GLY F C 1
ATOM 8721 O O . GLY F 1 64 ? 12.735 22.443 -9.438 1.00 51.13 165 GLY F O 1
ATOM 8730 N N . SER F 1 66 ? 16.458 25.657 -9.367 1.00 49.13 167 SER F N 1
ATOM 8731 C CA . SER F 1 66 ? 17.873 25.990 -9.306 1.00 49.87 167 SER F CA 1
ATOM 8732 C C . SER F 1 66 ? 18.181 27.461 -8.986 1.00 47.55 167 SER F C 1
ATOM 8733 O O . SER F 1 66 ? 17.401 28.377 -9.294 1.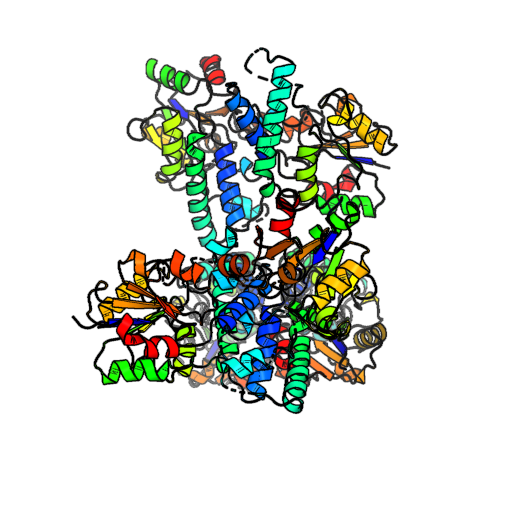00 43.75 167 SER F O 1
ATOM 8736 N N . ILE F 1 67 ? 19.340 27.655 -8.362 1.00 43.61 168 ILE F N 1
ATOM 8737 C CA . ILE F 1 67 ? 19.744 28.940 -7.823 1.00 41.47 168 ILE F CA 1
ATOM 8738 C C . ILE F 1 67 ? 21.002 29.441 -8.523 1.00 41.64 168 ILE F C 1
ATOM 8739 O O . ILE F 1 67 ? 22.047 28.812 -8.456 1.00 41.94 168 ILE F O 1
ATOM 8744 N N . THR F 1 68 ? 20.897 30.575 -9.203 1.00 39.13 169 THR F N 1
ATOM 8745 C CA . THR F 1 68 ? 22.043 31.128 -9.915 1.00 42.32 169 THR F CA 1
ATOM 8746 C C . THR F 1 68 ? 23.174 31.551 -8.958 1.00 42.47 169 THR F C 1
ATOM 8747 O O . THR F 1 68 ? 22.973 31.708 -7.750 1.00 41.24 169 THR F O 1
ATOM 8751 N N . ASP F 1 69 ? 24.363 31.741 -9.509 1.00 42.81 170 ASP F N 1
ATOM 8752 C CA . ASP F 1 69 ? 25.519 32.093 -8.696 1.00 44.66 170 ASP F CA 1
ATOM 8753 C C . ASP F 1 69 ? 25.322 33.467 -8.069 1.00 41.31 170 ASP F C 1
ATOM 8754 O O . ASP F 1 69 ? 25.625 33.675 -6.893 1.00 39.42 170 ASP F O 1
ATOM 8759 N N . GLU F 1 70 ? 24.783 34.389 -8.856 1.00 40.21 171 GLU F N 1
ATOM 8760 C CA . GLU F 1 70 ? 24.510 35.736 -8.374 1.00 41.40 171 GLU F CA 1
ATOM 8761 C C . GLU F 1 70 ? 23.548 35.693 -7.199 1.00 36.50 171 GLU F C 1
ATOM 8762 O O . GLU F 1 70 ? 23.799 36.284 -6.164 1.00 38.33 171 GLU F O 1
ATOM 8768 N N . GLN F 1 71 ? 22.436 34.997 -7.360 1.00 36.58 172 GLN F N 1
ATOM 8769 C CA . GLN F 1 71 ? 21.454 34.942 -6.290 1.00 36.25 172 GLN F CA 1
ATOM 8770 C C . GLN F 1 71 ? 21.998 34.246 -5.042 1.00 35.19 172 GLN F C 1
ATOM 8771 O O . GLN F 1 71 ? 21.691 34.648 -3.925 1.00 35.18 172 GLN F O 1
ATOM 8777 N N . ALA F 1 72 ? 22.801 33.206 -5.243 1.00 35.44 173 ALA F N 1
ATOM 8778 C CA . ALA F 1 72 ? 23.368 32.449 -4.136 1.00 36.78 173 ALA F CA 1
ATOM 8779 C C . ALA F 1 72 ? 24.282 33.330 -3.312 1.00 34.49 173 ALA F C 1
ATOM 8780 O O . ALA F 1 72 ? 24.250 33.312 -2.089 1.00 32.58 173 ALA F O 1
ATOM 8782 N N . GLU F 1 73 ? 25.113 34.088 -4.005 1.00 36.29 174 GLU F N 1
ATOM 8783 C CA . GLU F 1 73 ? 25.994 35.047 -3.356 1.00 40.27 174 GLU F CA 1
ATOM 8784 C C . GLU F 1 73 ? 25.213 36.116 -2.561 1.00 36.30 174 GLU F C 1
ATOM 8785 O O . GLU F 1 73 ? 25.588 36.445 -1.435 1.00 33.64 174 GLU F O 1
ATOM 8791 N N . ARG F 1 74 ? 24.118 36.617 -3.131 1.00 35.10 175 ARG F N 1
ATOM 8792 C CA . ARG F 1 74 ? 23.275 37.583 -2.418 1.00 35.20 175 ARG F CA 1
ATOM 8793 C C . ARG F 1 74 ? 22.667 36.943 -1.168 1.00 34.01 175 ARG F C 1
ATOM 8794 O O . ARG F 1 74 ? 22.578 37.572 -0.113 1.00 33.43 175 ARG F O 1
ATOM 8802 N N . LEU F 1 75 ? 22.230 35.696 -1.301 1.00 32.04 176 LEU F N 1
ATOM 8803 C CA . LEU F 1 75 ? 21.700 34.946 -0.172 1.00 32.54 176 LEU F CA 1
ATOM 8804 C C . LEU F 1 75 ? 22.766 34.873 0.933 1.00 33.21 176 LEU F C 1
ATOM 8805 O O . LEU F 1 75 ? 22.500 35.144 2.100 1.00 31.78 176 LEU F O 1
ATOM 8810 N N . SER F 1 76 ? 23.980 34.522 0.532 1.00 32.59 177 SER F N 1
ATOM 8811 C CA . SER F 1 76 ? 25.108 34.423 1.439 1.00 33.39 177 SER F CA 1
ATOM 8812 C C . SER F 1 76 ? 25.350 35.734 2.188 1.00 33.75 177 SER F C 1
ATOM 8813 O O . SER F 1 76 ? 25.536 35.730 3.406 1.00 34.00 177 SER F O 1
ATOM 8816 N N . GLU F 1 77 ? 25.354 36.845 1.453 1.00 32.45 178 GLU F N 1
ATOM 8817 C CA . GLU F 1 77 ? 25.601 38.167 2.033 1.00 33.48 178 GLU F CA 1
ATOM 8818 C C . GLU F 1 77 ? 24.456 38.646 2.915 1.00 31.19 178 GLU F C 1
ATOM 8819 O O . GLU F 1 77 ? 24.676 39.231 3.978 1.00 32.53 178 GLU F O 1
ATOM 8825 N N . LYS F 1 78 ? 23.232 38.371 2.490 1.00 31.60 179 LYS F N 1
ATOM 8826 C CA . LYS F 1 78 ? 22.068 38.754 3.274 1.00 31.18 179 LYS F CA 1
ATOM 8827 C C . LYS F 1 78 ? 22.019 37.923 4.570 1.00 30.39 179 LYS F C 1
ATOM 8828 O O . LYS F 1 78 ? 21.698 38.434 5.641 1.00 30.06 179 LYS F O 1
ATOM 8834 N N . HIS F 1 79 ? 22.344 36.640 4.465 1.00 31.43 180 HIS F N 1
ATOM 8835 C CA . HIS F 1 79 ? 22.376 35.791 5.650 1.00 30.97 180 HIS F CA 1
ATOM 8836 C C . HIS F 1 79 ? 23.366 36.341 6.677 1.00 31.08 180 HIS F C 1
ATOM 8837 O O . HIS F 1 79 ? 23.049 36.432 7.865 1.00 31.11 180 HIS F O 1
ATOM 8844 N N . ALA F 1 80 ? 24.546 36.738 6.211 1.00 29.46 181 ALA F N 1
ATOM 8845 C CA . ALA F 1 80 ? 25.585 37.253 7.114 1.00 34.44 181 ALA F CA 1
ATOM 8846 C C . ALA F 1 80 ? 25.166 38.569 7.794 1.00 36.28 181 ALA F C 1
ATOM 8847 O O . ALA F 1 80 ? 25.391 38.758 8.995 1.00 33.91 181 ALA F O 1
ATOM 8849 N N . GLN F 1 81 ? 24.537 39.460 7.026 1.00 32.91 182 GLN F N 1
ATOM 8850 C CA . GLN F 1 81 ? 24.038 40.707 7.579 1.00 35.39 182 GLN F CA 1
ATOM 8851 C C . GLN F 1 81 ? 22.909 40.495 8.570 1.00 34.62 182 GLN F C 1
ATOM 8852 O O . GLN F 1 81 ? 22.874 41.133 9.609 1.00 38.60 182 GLN F O 1
ATOM 8858 N N . ALA F 1 82 ? 21.976 39.610 8.259 1.00 33.56 183 ALA F N 1
ATOM 8859 C CA . ALA F 1 82 ? 20.879 39.364 9.180 1.00 33.76 183 ALA F CA 1
ATOM 8860 C C . ALA F 1 82 ? 21.411 38.733 10.461 1.00 33.57 183 ALA F C 1
ATOM 8861 O O . ALA F 1 82 ? 20.933 39.024 11.557 1.00 32.48 183 ALA F O 1
ATOM 8863 N N . TYR F 1 83 ? 22.413 37.873 10.320 1.00 34.59 184 TYR F N 1
ATOM 8864 C CA . TYR F 1 83 ? 23.040 37.261 11.489 1.00 36.22 184 TYR F CA 1
ATOM 8865 C C . TYR F 1 83 ? 23.659 38.350 12.356 1.00 37.73 184 TYR F C 1
ATOM 8866 O O . TYR F 1 83 ? 23.446 38.391 13.573 1.00 37.33 184 TYR F O 1
ATOM 8875 N N . GLU F 1 84 ? 24.408 39.241 11.708 1.00 37.35 185 GLU F N 1
ATOM 8876 C CA . GLU F 1 84 ? 25.072 40.351 12.394 1.00 39.37 185 GLU F CA 1
ATOM 8877 C C . GLU F 1 84 ? 24.129 41.151 13.268 1.00 36.81 185 GLU F C 1
ATOM 8878 O O . GLU F 1 84 ? 24.480 41.531 14.377 1.00 36.97 185 GLU F O 1
ATOM 8884 N N . ARG F 1 85 ? 22.927 41.386 12.768 1.00 37.78 186 ARG F N 1
ATOM 8885 C CA . ARG F 1 85 ? 21.947 42.169 13.501 1.00 37.77 186 ARG F CA 1
ATOM 8886 C C . ARG F 1 85 ? 21.336 41.400 14.671 1.00 37.86 186 ARG F C 1
ATOM 8887 O O . ARG F 1 85 ? 20.666 41.987 15.518 1.00 37.85 186 ARG F O 1
ATOM 8895 N N . LEU F 1 86 ? 21.579 40.090 14.734 1.00 38.20 187 LEU F N 1
ATOM 8896 C CA . LEU F 1 86 ? 21.078 39.304 15.852 1.00 37.00 187 LEU F CA 1
ATOM 8897 C C . LEU F 1 86 ? 22.183 39.000 16.838 1.00 38.07 187 LEU F C 1
ATOM 8898 O O . LEU F 1 86 ? 21.961 38.312 17.832 1.00 38.52 187 LEU F O 1
ATOM 8903 N N . GLN F 1 87 ? 23.376 39.507 16.559 1.00 37.13 188 GLN F N 1
ATOM 8904 C CA . GLN F 1 87 ? 24.560 39.088 17.290 1.00 37.46 188 GLN F CA 1
ATOM 8905 C C . GLN F 1 87 ? 24.490 39.309 18.794 1.00 39.12 188 GLN F C 1
ATOM 8906 O O . GLN F 1 87 ? 25.123 38.593 19.558 1.00 37.30 188 GLN F O 1
ATOM 8912 N N . HIS F 1 88 ? 23.745 40.312 19.232 1.00 39.87 189 HIS F N 1
ATOM 8913 C CA . HIS F 1 88 ? 23.745 40.614 20.659 1.00 42.46 189 HIS F CA 1
ATOM 8914 C C . HIS F 1 88 ? 22.929 39.574 21.416 1.00 40.18 189 HIS F C 1
ATOM 8915 O O . HIS F 1 88 ? 23.017 39.472 22.632 1.00 39.43 189 HIS F O 1
ATOM 8922 N N . GLN F 1 89 ? 22.147 38.792 20.676 1.00 38.14 190 GLN F N 1
ATOM 8923 C CA . GLN F 1 89 ? 21.381 37.700 21.252 1.00 37.25 190 GLN F CA 1
ATOM 8924 C C . GLN F 1 89 ? 22.239 36.450 21.500 1.00 35.84 190 GLN F C 1
ATOM 8925 O O . GLN F 1 89 ? 21.775 35.470 22.076 1.00 33.70 190 GLN F O 1
ATOM 8931 N N . ILE F 1 90 ? 23.475 36.469 21.028 1.00 36.48 191 ILE F N 1
ATOM 8932 C CA . ILE F 1 90 ? 24.292 35.259 21.032 1.00 33.08 191 ILE F CA 1
ATOM 8933 C C . ILE F 1 90 ? 25.086 35.084 22.323 1.00 34.06 191 ILE F C 1
ATOM 8934 O O . ILE F 1 90 ? 25.907 35.922 22.699 1.00 34.13 191 ILE F O 1
ATOM 8939 N N . ILE F 1 91 ? 24.831 33.972 22.990 1.00 34.06 192 ILE F N 1
ATOM 8940 C CA . ILE F 1 91 ? 25.433 33.685 24.289 1.00 35.03 192 ILE F CA 1
ATOM 8941 C C . ILE F 1 91 ? 26.118 32.306 24.301 1.00 33.18 192 ILE F C 1
ATOM 8942 O O . ILE F 1 91 ? 25.670 31.378 23.613 1.00 31.93 192 ILE F O 1
ATOM 8947 N N . ALA F 1 92 ? 27.221 32.189 25.045 1.00 31.76 193 ALA F N 1
ATOM 8948 C CA . ALA F 1 92 ? 27.933 30.922 25.191 1.00 31.65 193 ALA F CA 1
ATOM 8949 C C . ALA F 1 92 ? 27.002 29.839 25.724 1.00 30.66 193 ALA F C 1
ATOM 8950 O O . ALA F 1 92 ? 26.120 30.127 26.545 1.00 29.93 193 ALA F O 1
ATOM 8952 N N . LEU F 1 93 ? 27.166 28.601 25.255 1.00 30.23 194 LEU F N 1
ATOM 8953 C CA . LEU F 1 93 ? 26.398 27.504 25.848 1.00 30.04 194 LEU F CA 1
ATOM 8954 C C . LEU F 1 93 ? 26.960 27.181 27.233 1.00 28.70 194 LEU F C 1
ATOM 8955 O O . LEU F 1 93 ? 28.109 27.470 27.509 1.00 27.97 194 LEU F O 1
ATOM 8960 N N . PRO F 1 94 ? 26.144 26.573 28.105 1.00 31.09 195 PRO F N 1
ATOM 8961 C CA . PRO F 1 94 ? 26.629 26.163 29.429 1.00 31.06 195 PRO F CA 1
ATOM 8962 C C . PRO F 1 94 ? 27.822 25.226 29.338 1.00 31.74 195 PRO F C 1
ATOM 8963 O O . PRO F 1 94 ? 27.778 24.245 28.582 1.00 30.35 195 PRO F O 1
ATOM 8967 N N . GLY F 1 95 ? 28.869 25.521 30.111 1.00 30.68 196 GLY F N 1
ATOM 8968 C CA . GLY F 1 95 ? 30.044 24.674 30.159 1.00 29.89 196 GLY F CA 1
ATOM 8969 C C . GLY F 1 95 ? 31.039 24.965 29.054 1.00 30.54 196 GLY F C 1
ATOM 8970 O O . GLY F 1 95 ? 32.179 24.547 29.135 1.00 30.89 196 GLY F O 1
ATOM 8971 N N . ALA F 1 96 ? 30.618 25.691 28.020 1.00 29.14 197 ALA F N 1
ATOM 8972 C CA . ALA F 1 96 ? 31.484 25.953 26.863 1.00 29.78 197 ALA F CA 1
ATOM 8973 C C . ALA F 1 96 ? 32.825 26.557 27.285 1.00 32.83 197 ALA F C 1
ATOM 8974 O O . ALA F 1 96 ? 33.890 26.062 26.916 1.00 32.61 197 ALA F O 1
ATOM 8976 N N . VAL F 1 97 ? 32.761 27.646 28.048 1.00 30.82 198 VAL F N 1
ATOM 8977 C CA . VAL F 1 97 ? 33.959 28.338 28.502 1.00 35.92 198 VAL F CA 1
ATOM 8978 C C . VAL F 1 97 ? 34.765 27.512 29.505 1.00 35.68 198 VAL F C 1
ATOM 8979 O O . VAL F 1 97 ? 35.983 27.373 29.365 1.00 38.26 198 VAL F O 1
ATOM 8983 N N . GLU F 1 98 ? 34.083 26.951 30.500 1.00 34.60 199 GLU F N 1
ATOM 8984 C CA . GLU F 1 98 ? 34.726 26.059 31.460 1.00 37.62 199 GLU F CA 1
ATOM 8985 C C . GLU F 1 98 ? 35.447 24.887 30.768 1.00 38.87 199 GLU F C 1
ATOM 8986 O O . GLU F 1 98 ? 36.556 24.503 31.173 1.00 36.73 199 GLU F O 1
ATOM 8992 N N . LEU F 1 99 ? 34.819 24.324 29.731 1.00 34.81 200 LEU F N 1
ATOM 8993 C CA . LEU F 1 99 ? 35.421 23.208 28.977 1.00 34.97 200 LEU F CA 1
ATOM 8994 C C . LEU F 1 99 ? 36.721 23.615 28.281 1.00 35.81 200 LEU F C 1
ATOM 8995 O O . LEU F 1 99 ? 37.723 22.903 28.350 1.00 36.12 200 LEU F O 1
ATOM 9000 N N . LEU F 1 100 ? 36.702 24.754 27.597 1.00 35.65 201 LEU F N 1
ATOM 9001 C CA . LEU F 1 100 ? 37.908 25.222 26.931 1.00 37.79 201 LEU F CA 1
ATOM 9002 C C . LEU F 1 100 ? 39.036 25.493 27.954 1.00 38.32 201 LEU F C 1
ATOM 9003 O O . LEU F 1 100 ? 40.198 25.212 27.676 1.00 36.70 201 LEU F O 1
ATOM 9008 N N . GLU F 1 101 ? 38.683 26.045 29.119 1.00 38.55 202 GLU F N 1
ATOM 9009 C CA . GLU F 1 101 ? 39.674 26.413 30.143 1.00 40.25 202 GLU F CA 1
ATOM 9010 C C . GLU F 1 101 ? 40.226 25.160 30.801 1.00 41.00 202 GLU F C 1
ATOM 9011 O O . GLU F 1 101 ? 41.436 25.038 31.025 1.00 41.79 202 GLU F O 1
ATOM 9017 N N . THR F 1 102 ? 39.323 24.225 31.083 1.00 40.37 203 THR F N 1
ATOM 9018 C CA . THR F 1 102 ? 39.691 22.902 31.550 1.00 40.18 203 THR F CA 1
ATOM 9019 C C . THR F 1 102 ? 40.706 22.259 30.625 1.00 41.57 203 THR F C 1
ATOM 9020 O O . THR F 1 102 ? 41.762 21.849 31.065 1.00 42.78 203 THR F O 1
ATOM 9024 N N . LEU F 1 103 ? 40.433 22.183 29.333 1.00 41.68 204 LEU F N 1
ATOM 9025 C CA . LEU F 1 103 ? 41.422 21.489 28.514 1.00 44.89 204 LEU F CA 1
ATOM 9026 C C . LEU F 1 103 ? 42.735 22.295 28.310 1.00 43.52 204 LEU F C 1
ATOM 9027 O O . LEU F 1 103 ? 43.784 21.728 28.018 1.00 41.53 204 LEU F O 1
ATOM 9032 N N . ASP F 1 104 ? 42.676 23.606 28.526 1.00 41.53 205 ASP F N 1
ATOM 9033 C CA . ASP F 1 104 ? 43.879 24.432 28.499 1.00 42.74 205 ASP F CA 1
ATOM 9034 C C . ASP F 1 104 ? 44.835 24.107 29.644 1.00 45.79 205 ASP F C 1
ATOM 9035 O O . ASP F 1 104 ? 46.034 23.889 29.430 1.00 46.85 205 ASP F O 1
ATOM 9040 N N . LYS F 1 105 ? 44.311 24.080 30.862 1.00 45.95 206 LYS F N 1
ATOM 9041 C CA . LYS F 1 105 ? 45.161 23.851 32.025 1.00 48.94 206 LYS F CA 1
ATOM 9042 C C . LYS F 1 105 ? 45.708 22.443 31.961 1.00 47.05 206 LYS F C 1
ATOM 9043 O O . LYS F 1 105 ? 46.807 22.161 32.427 1.00 50.32 206 LYS F O 1
ATOM 9049 N N . GLU F 1 106 ? 44.937 21.557 31.353 1.00 47.41 207 GLU F N 1
ATOM 9050 C CA . GLU F 1 106 ? 45.356 20.177 31.216 1.00 46.97 207 GLU F CA 1
ATOM 9051 C C . GLU F 1 106 ? 46.209 19.983 29.965 1.00 46.49 207 GLU F C 1
ATOM 9052 O O . GLU F 1 106 ? 46.517 18.850 29.583 1.00 45.35 207 GLU F O 1
ATOM 9058 N N . ASN F 1 107 ? 46.598 21.097 29.344 1.00 45.18 208 ASN F N 1
ATOM 9059 C CA . ASN F 1 107 ? 47.398 21.066 28.125 1.00 44.90 208 ASN F CA 1
ATOM 9060 C C . ASN F 1 107 ? 46.882 20.136 27.023 1.00 44.92 208 ASN F C 1
ATOM 9061 O O . ASN F 1 107 ? 47.676 19.535 26.288 1.00 44.06 208 ASN F O 1
ATOM 9066 N N . LEU F 1 108 ? 45.561 20.012 26.914 1.00 43.02 209 LEU F N 1
ATOM 9067 C CA . LEU F 1 108 ? 44.960 19.280 25.805 1.00 40.99 209 LEU F CA 1
ATOM 9068 C C . LEU F 1 108 ? 44.751 20.242 24.629 1.00 39.80 209 LEU F C 1
ATOM 9069 O O . LEU F 1 108 ? 44.265 21.362 24.816 1.00 38.08 209 LEU F O 1
ATOM 9074 N N . LYS F 1 109 ? 45.130 19.814 23.425 1.00 36.38 210 LYS F N 1
ATOM 9075 C CA . LYS F 1 109 ? 45.072 20.689 22.260 1.00 34.97 210 LYS F CA 1
ATOM 9076 C C . LYS F 1 109 ? 43.651 20.770 21.716 1.00 36.69 210 LYS F C 1
ATOM 9077 O O . LYS F 1 109 ? 42.908 19.786 21.736 1.00 36.51 210 LYS F O 1
ATOM 9083 N N . TRP F 1 110 ? 43.281 21.938 21.210 1.00 35.10 211 TRP F N 1
ATOM 9084 C CA . TRP F 1 110 ? 41.998 22.059 20.529 1.00 36.46 211 TRP F CA 1
ATOM 9085 C C . TRP F 1 110 ? 42.020 23.054 19.373 1.00 36.14 211 TRP F C 1
ATOM 9086 O O . TRP F 1 110 ? 42.868 23.954 19.309 1.00 35.30 211 TRP F O 1
ATOM 9097 N N . CYS F 1 111 ? 41.085 22.853 18.452 1.00 35.02 212 CYS F N 1
ATOM 9098 C CA . CYS F 1 111 ? 40.879 23.745 17.323 1.00 34.30 212 CYS F CA 1
ATOM 9099 C C . CYS F 1 111 ? 39.374 23.871 17.083 1.00 32.47 212 CYS F C 1
ATOM 9100 O O . CYS F 1 111 ? 38.615 22.928 17.310 1.00 30.61 212 CYS F O 1
ATOM 9103 N N . ILE F 1 112 ? 38.945 25.059 16.665 1.00 33.55 213 ILE F N 1
ATOM 9104 C CA . ILE F 1 112 ? 37.571 25.284 16.263 1.00 32.99 213 ILE F CA 1
ATOM 9105 C C . ILE F 1 112 ? 37.542 25.103 14.760 1.00 33.80 213 ILE F C 1
ATOM 9106 O O . ILE F 1 112 ? 38.534 25.388 14.089 1.00 34.86 213 ILE F O 1
ATOM 9111 N N . ALA F 1 113 ? 36.426 24.593 14.247 1.00 30.27 214 ALA F N 1
ATOM 9112 C CA . ALA F 1 113 ? 36.290 24.301 12.835 1.00 33.04 214 ALA F CA 1
ATOM 9113 C C . ALA F 1 113 ? 34.843 24.541 12.441 1.00 34.49 214 ALA F C 1
ATOM 9114 O O . ALA F 1 113 ? 33.972 23.737 12.772 1.00 31.93 214 ALA F O 1
ATOM 9116 N N . THR F 1 114 ? 34.598 25.646 11.739 1.00 32.21 215 THR F N 1
ATOM 9117 C CA . THR F 1 114 ? 33.253 26.029 11.351 1.00 31.49 215 THR F CA 1
ATOM 9118 C C . THR F 1 114 ? 33.121 26.157 9.827 1.00 34.54 215 THR F C 1
ATOM 9119 O O . THR F 1 114 ? 34.091 26.499 9.125 1.00 33.71 215 THR F O 1
ATOM 9123 N N . SER F 1 115 ? 31.921 25.849 9.332 1.00 34.55 216 SER F N 1
ATOM 9124 C CA . SER F 1 115 ? 31.553 26.092 7.936 1.00 36.96 216 SER F CA 1
ATOM 9125 C C . SER F 1 115 ? 31.266 27.571 7.757 1.00 38.08 216 SER F C 1
ATOM 9126 O O . SER F 1 115 ? 31.135 28.052 6.636 1.00 40.00 216 SER F O 1
ATOM 9129 N N . GLY F 1 116 ? 31.159 28.284 8.874 1.00 36.61 217 GLY F N 1
ATOM 9130 C CA . GLY F 1 116 ? 30.956 29.722 8.840 1.00 39.25 217 GLY F CA 1
ATOM 9131 C C . GLY F 1 116 ? 32.145 30.460 8.251 1.00 39.29 217 GLY F C 1
ATOM 9132 O O . GLY F 1 116 ? 33.242 29.913 8.120 1.00 39.20 217 GLY F O 1
ATOM 9133 N N . GLY F 1 117 ? 31.915 31.707 7.870 1.00 41.37 218 GLY F N 1
ATOM 9134 C CA . GLY F 1 117 ? 32.973 32.566 7.389 1.00 42.40 218 GLY F CA 1
ATOM 9135 C C . GLY F 1 117 ? 33.532 33.357 8.554 1.00 44.75 218 GLY F C 1
ATOM 9136 O O . GLY F 1 117 ? 32.985 33.315 9.665 1.00 43.51 218 GLY F O 1
ATOM 9137 N N . ILE F 1 118 ? 34.628 34.067 8.295 1.00 47.33 219 ILE F N 1
ATOM 9138 C CA . ILE F 1 118 ? 35.306 34.889 9.297 1.00 45.90 219 ILE F CA 1
ATOM 9139 C C . ILE F 1 118 ? 34.351 35.799 10.061 1.00 43.62 219 ILE F C 1
ATOM 9140 O O . ILE F 1 118 ? 34.513 36.012 11.254 1.00 44.61 219 ILE F O 1
ATOM 9145 N N . ASP F 1 119 ? 33.352 36.336 9.380 1.00 42.54 220 ASP F N 1
ATOM 9146 C CA . ASP F 1 119 ? 32.491 37.316 10.016 1.00 43.78 220 ASP F CA 1
ATOM 9147 C C . ASP F 1 119 ? 31.526 36.741 11.044 1.00 42.06 220 ASP F C 1
ATOM 9148 O O . ASP F 1 119 ? 31.344 37.308 12.115 1.00 41.71 220 ASP F O 1
ATOM 9153 N N . THR F 1 120 ? 30.892 35.623 10.732 1.00 42.39 221 THR F N 1
ATOM 9154 C CA . THR F 1 120 ? 30.019 35.003 11.717 1.00 40.71 221 THR F CA 1
ATOM 9155 C C . THR F 1 120 ? 30.838 34.317 12.813 1.00 38.95 221 THR F C 1
ATOM 9156 O O . THR F 1 120 ? 30.418 34.250 13.964 1.00 39.23 221 THR F O 1
ATOM 9160 N N . ALA F 1 121 ? 32.008 33.812 12.455 1.00 38.16 222 ALA F N 1
ATOM 9161 C CA . ALA F 1 121 ? 32.873 33.179 13.436 1.00 36.63 222 ALA F CA 1
ATOM 9162 C C . ALA F 1 121 ? 33.372 34.226 14.446 1.00 39.49 222 ALA F C 1
ATOM 9163 O O . ALA F 1 121 ? 33.505 33.941 15.643 1.00 35.44 222 ALA F O 1
ATOM 9165 N N . THR F 1 122 ? 33.604 35.448 13.970 1.00 39.47 223 THR F N 1
ATOM 9166 C CA . THR F 1 122 ? 34.066 36.518 14.850 1.00 38.24 223 THR F CA 1
ATOM 9167 C C . THR F 1 122 ? 32.994 36.866 15.869 1.00 38.95 223 THR F C 1
ATOM 9168 O O . THR F 1 122 ? 33.278 37.033 17.055 1.00 38.62 223 THR F O 1
ATOM 9172 N N . ILE F 1 123 ? 31.755 36.965 15.404 1.00 37.87 224 ILE F N 1
ATOM 9173 C CA . ILE F 1 123 ? 30.634 37.180 16.295 1.00 34.41 224 ILE F CA 1
ATOM 9174 C C . ILE F 1 123 ? 30.483 36.081 17.345 1.00 35.94 224 ILE F C 1
ATOM 9175 O O . ILE F 1 123 ? 30.240 36.360 18.523 1.00 34.72 224 ILE F O 1
ATOM 9180 N N . ASN F 1 124 ? 30.608 34.826 16.926 1.00 34.32 225 ASN F N 1
ATOM 9181 C CA . ASN F 1 124 ? 30.407 33.726 17.860 1.00 33.89 225 ASN F CA 1
ATOM 9182 C C . ASN F 1 124 ? 31.522 33.645 18.898 1.00 33.45 225 ASN F C 1
ATOM 9183 O O . ASN F 1 124 ? 31.265 33.420 20.076 1.00 32.33 225 ASN F O 1
ATOM 9188 N N . LEU F 1 125 ? 32.755 33.862 18.455 1.00 34.08 226 LEU F N 1
ATOM 9189 C CA . LEU F 1 125 ? 33.910 33.894 19.350 1.00 34.70 226 LEU F CA 1
ATOM 9190 C C . LEU F 1 125 ? 33.827 34.977 20.434 1.00 37.49 226 LEU F C 1
ATOM 9191 O O . LEU F 1 125 ? 34.239 34.744 21.576 1.00 35.20 226 LEU F O 1
ATOM 9196 N N . LYS F 1 126 ? 33.313 36.159 20.082 1.00 36.93 227 LYS F N 1
ATOM 9197 C CA . LYS F 1 126 ? 33.158 37.229 21.073 1.00 38.23 227 LYS F CA 1
ATOM 9198 C C . LYS F 1 126 ? 32.316 36.750 22.248 1.00 39.04 227 LYS F C 1
ATOM 9199 O O . LYS F 1 126 ? 32.578 37.126 23.385 1.00 38.51 227 LYS F O 1
ATOM 9205 N N . ALA F 1 127 ? 31.307 35.921 21.972 1.00 36.70 228 ALA F N 1
ATOM 9206 C CA . ALA F 1 127 ? 30.423 35.406 23.024 1.00 36.55 228 ALA F CA 1
ATOM 9207 C C . ALA F 1 127 ? 31.170 34.491 23.988 1.00 39.31 228 ALA F C 1
ATOM 9208 O O . ALA F 1 127 ? 30.749 34.285 25.135 1.00 39.01 228 ALA F O 1
ATOM 9210 N N . LEU F 1 128 ? 32.283 33.940 23.518 1.00 36.30 229 LEU F N 1
ATOM 9211 C CA . LEU F 1 128 ? 33.160 33.159 24.379 1.00 35.93 229 LEU F CA 1
ATOM 9212 C C . LEU F 1 128 ? 34.281 34.024 24.946 1.00 40.22 229 LEU F C 1
ATOM 9213 O O . LEU F 1 128 ? 35.092 33.545 25.740 1.00 43.39 229 LEU F O 1
ATOM 9218 N N . LYS F 1 129 ? 34.318 35.293 24.539 1.00 39.86 230 LYS F N 1
ATOM 9219 C CA . LYS F 1 129 ? 35.417 36.202 24.850 1.00 39.34 230 LYS F CA 1
ATOM 9220 C C . LYS F 1 129 ? 36.728 35.664 24.286 1.00 43.15 230 LYS F C 1
ATOM 9221 O O . LYS F 1 129 ? 37.721 35.578 25.010 1.00 42.83 230 LYS F O 1
ATOM 9227 N N . LEU F 1 130 ? 36.739 35.278 23.013 1.00 41.00 231 LEU F N 1
ATOM 9228 C CA . LEU F 1 130 ? 37.965 34.798 22.388 1.00 39.93 231 LEU F CA 1
ATOM 9229 C C . LEU F 1 130 ? 38.270 35.643 21.178 1.00 42.46 231 LEU F C 1
ATOM 9230 O O . LEU F 1 130 ? 37.359 36.143 20.514 1.00 41.82 231 LEU F O 1
ATOM 9235 N N . ASP F 1 131 ? 39.551 35.782 20.866 1.00 45.65 232 ASP F N 1
ATOM 9236 C CA . ASP F 1 131 ? 39.963 36.521 19.673 1.00 47.79 232 ASP F CA 1
ATOM 9237 C C . ASP F 1 131 ? 40.449 35.564 18.573 1.00 45.91 232 ASP F C 1
ATOM 9238 O O . ASP F 1 131 ? 41.356 34.769 18.798 1.00 46.79 232 ASP F O 1
ATOM 9243 N N . ILE F 1 132 ? 39.831 35.631 17.395 1.00 45.72 233 ILE F N 1
ATOM 9244 C CA . ILE F 1 132 ? 40.164 34.721 16.299 1.00 45.83 233 ILE F CA 1
ATOM 9245 C C . ILE F 1 132 ? 41.662 34.607 16.111 1.00 50.81 233 ILE F C 1
ATOM 9246 O O . ILE F 1 132 ? 42.188 33.532 15.790 1.00 51.81 233 ILE F O 1
ATOM 9251 N N . ASN F 1 133 ? 42.352 35.724 16.313 1.00 50.56 234 ASN F N 1
ATOM 9252 C CA . ASN F 1 133 ? 43.758 35.812 15.957 1.00 52.52 234 ASN F CA 1
ATOM 9253 C C . ASN F 1 133 ? 44.687 35.225 17.017 1.00 51.29 234 ASN F C 1
ATOM 9254 O O . ASN F 1 133 ? 45.896 35.184 16.826 1.00 52.73 234 ASN F O 1
ATOM 9259 N N . LYS F 1 134 ? 44.106 34.743 18.115 1.00 49.80 235 LYS F N 1
ATOM 9260 C CA . LYS F 1 134 ? 44.870 34.171 19.217 1.00 44.84 235 LYS F CA 1
ATOM 9261 C C . LYS F 1 134 ? 44.478 32.726 19.497 1.00 49.37 235 LYS F C 1
ATOM 9262 O O . LYS F 1 134 ? 44.948 32.110 20.460 1.00 47.61 235 LYS F O 1
ATOM 9268 N N . ILE F 1 135 ? 43.601 32.175 18.669 1.00 47.44 236 ILE F N 1
ATOM 9269 C CA . ILE F 1 135 ? 43.237 30.782 18.859 1.00 43.56 236 ILE F CA 1
ATOM 9270 C C . ILE F 1 135 ? 43.477 29.953 17.613 1.00 39.75 236 ILE F C 1
ATOM 9271 O O . ILE F 1 135 ? 43.804 30.477 16.550 1.00 42.21 236 ILE F O 1
ATOM 9276 N N . ASN F 1 136 ? 43.351 28.645 17.760 1.00 39.58 237 ASN F N 1
ATOM 9277 C CA . ASN F 1 136 ? 43.382 27.771 16.606 1.00 38.20 237 ASN F CA 1
ATOM 9278 C C . ASN F 1 136 ? 41.967 27.684 16.059 1.00 36.73 237 ASN F C 1
ATOM 9279 O O . ASN F 1 136 ? 41.038 27.300 16.766 1.00 35.47 237 ASN F O 1
ATOM 9284 N N . ILE F 1 137 ? 41.794 28.070 14.810 1.00 35.21 238 ILE F N 1
ATOM 9285 C CA . ILE F 1 137 ? 40.478 28.013 14.213 1.00 36.40 238 ILE F CA 1
ATOM 9286 C C . ILE F 1 137 ? 40.641 27.960 12.728 1.00 36.77 238 ILE F C 1
ATOM 9287 O O . ILE F 1 137 ? 41.536 28.587 12.169 1.00 39.23 238 ILE F O 1
ATOM 9292 N N . VAL F 1 138 ? 39.771 27.201 12.087 1.00 36.91 239 VAL F N 1
ATOM 9293 C CA . VAL F 1 138 ? 39.751 27.125 10.639 1.00 35.82 239 VAL F CA 1
ATOM 9294 C C . VAL F 1 138 ? 38.340 27.476 10.230 1.00 36.38 239 VAL F C 1
ATOM 9295 O O . VAL F 1 138 ? 37.389 27.089 10.898 1.00 33.85 239 VAL F O 1
ATOM 9299 N N . THR F 1 139 ? 38.199 28.242 9.154 1.00 39.80 240 THR F N 1
ATOM 9300 C CA . THR F 1 139 ? 36.883 28.657 8.700 1.00 38.39 240 THR F CA 1
ATOM 9301 C C . THR F 1 139 ? 36.752 28.346 7.225 1.00 41.13 240 THR F C 1
ATOM 9302 O O . THR F 1 139 ? 37.725 27.953 6.586 1.00 41.26 240 THR F O 1
ATOM 9306 N N . ARG F 1 140 ? 35.538 28.536 6.712 1.00 39.21 241 ARG F N 1
ATOM 9307 C CA . ARG F 1 140 ? 35.189 28.319 5.318 1.00 43.52 241 ARG F CA 1
ATOM 9308 C C . ARG F 1 140 ? 36.208 28.871 4.317 1.00 45.34 241 ARG F C 1
ATOM 9309 O O . ARG F 1 140 ? 36.394 28.312 3.237 1.00 47.24 241 ARG F O 1
ATOM 9317 N N . ASP F 1 141 ? 36.844 29.980 4.675 1.00 43.86 242 ASP F N 1
ATOM 9318 C CA . ASP F 1 141 ? 37.859 30.609 3.838 1.00 44.19 242 ASP F CA 1
ATOM 9319 C C . ASP F 1 141 ? 39.191 29.859 3.864 1.00 47.27 242 ASP F C 1
ATOM 9320 O O . ASP F 1 141 ? 40.127 30.239 3.167 1.00 50.04 242 ASP F O 1
ATOM 9325 N N . ASP F 1 142 ? 39.281 28.806 4.675 1.00 45.59 243 ASP F N 1
ATOM 9326 C CA . ASP F 1 142 ? 40.533 28.068 4.853 1.00 45.95 243 ASP F CA 1
ATOM 9327 C C . ASP F 1 142 ? 40.522 26.803 4.021 1.00 45.55 243 ASP F C 1
ATOM 9328 O O . ASP F 1 142 ? 41.523 26.105 3.905 1.00 44.52 243 ASP F O 1
ATOM 9333 N N . VAL F 1 143 ? 39.369 26.490 3.454 1.00 47.19 244 VAL F N 1
ATOM 9334 C CA . VAL F 1 143 ? 39.228 25.232 2.740 1.00 45.63 244 VAL F CA 1
ATOM 9335 C C . VAL F 1 143 ? 38.358 25.412 1.513 1.00 48.08 244 VAL F C 1
ATOM 9336 O O . VAL F 1 143 ? 37.712 26.451 1.332 1.00 46.81 244 VAL F O 1
ATOM 9340 N N . SER F 1 144 ? 38.334 24.383 0.677 1.00 48.37 245 SER F N 1
ATOM 9341 C CA . SER F 1 144 ? 37.586 24.415 -0.565 1.00 48.27 245 SER F CA 1
ATOM 9342 C C . SER F 1 144 ? 36.135 23.971 -0.373 1.00 49.52 245 SER F C 1
ATOM 9343 O O . SER F 1 144 ? 35.248 24.404 -1.108 1.00 51.21 245 SER F O 1
ATOM 9346 N N . TYR F 1 145 ? 35.889 23.113 0.613 1.00 46.82 246 TYR F N 1
ATOM 9347 C CA . TYR F 1 145 ? 34.537 22.600 0.844 1.00 45.10 246 TYR F CA 1
ATOM 9348 C C . TYR F 1 145 ? 34.228 22.497 2.338 1.00 42.26 246 TYR F C 1
ATOM 9349 O O . TYR F 1 145 ? 35.071 22.073 3.134 1.00 40.01 246 TYR F O 1
ATOM 9358 N N . GLY F 1 146 ? 33.016 22.891 2.716 1.00 39.18 247 GLY F N 1
ATOM 9359 C CA . GLY F 1 146 ? 32.578 22.800 4.100 1.00 36.87 247 GLY F CA 1
ATOM 9360 C C . GLY F 1 146 ? 31.989 21.439 4.431 1.00 35.57 247 GLY F C 1
ATOM 9361 O O . GLY F 1 146 ? 32.038 20.521 3.609 1.00 33.71 247 GLY F O 1
ATOM 9362 N N . LYS F 1 147 ? 31.436 21.300 5.634 1.00 34.14 248 LYS F N 1
ATOM 9363 C CA . LYS F 1 147 ? 30.821 20.042 6.023 1.00 34.19 248 LYS F CA 1
ATOM 9364 C C . LYS F 1 147 ? 29.626 19.784 5.103 1.00 33.71 248 LYS F C 1
ATOM 9365 O O . LYS F 1 147 ? 28.951 20.715 4.697 1.00 34.65 248 LYS F O 1
ATOM 9371 N N . PRO F 1 148 ? 29.347 18.508 4.786 1.00 34.49 249 PRO F N 1
ATOM 9372 C CA . PRO F 1 148 ? 29.933 17.311 5.398 1.00 32.59 249 PRO F CA 1
ATOM 9373 C C . PRO F 1 148 ? 31.305 16.836 4.851 1.00 33.43 249 PRO F C 1
ATOM 9374 O O . PRO F 1 148 ? 31.735 15.764 5.262 1.00 31.57 249 PRO F O 1
ATOM 9378 N N . ASP F 1 149 ? 31.963 17.584 3.967 1.00 33.26 250 ASP F N 1
ATOM 9379 C CA . ASP F 1 149 ? 33.333 17.251 3.546 1.00 33.13 250 ASP F CA 1
ATOM 9380 C C . ASP F 1 149 ? 34.248 17.326 4.763 1.00 34.54 250 ASP F C 1
ATOM 9381 O O . ASP F 1 149 ? 34.051 18.179 5.629 1.00 33.70 250 ASP F O 1
ATOM 9386 N N . PRO F 1 150 ? 35.233 16.413 4.850 1.00 35.93 251 PRO F N 1
ATOM 9387 C CA . PRO F 1 150 ? 36.171 16.365 5.989 1.00 34.57 251 PRO F CA 1
ATOM 9388 C C . PRO F 1 150 ? 37.262 17.446 5.963 1.00 36.15 251 PRO F C 1
ATOM 9389 O O . PRO F 1 150 ? 38.072 17.509 6.902 1.00 37.13 251 PRO F O 1
ATOM 9393 N N . ASP F 1 151 ? 37.298 18.265 4.911 1.00 36.99 252 ASP F N 1
ATOM 9394 C CA . ASP F 1 151 ? 38.310 19.328 4.769 1.00 37.49 252 ASP F CA 1
ATOM 9395 C C . ASP F 1 151 ? 38.582 20.163 6.039 1.00 38.29 252 ASP F C 1
ATOM 9396 O O . ASP F 1 151 ? 39.734 20.313 6.459 1.00 38.28 252 ASP F O 1
ATOM 9401 N N . LEU F 1 152 ? 37.534 20.722 6.634 1.00 34.35 253 LEU F N 1
ATOM 9402 C CA . LEU F 1 152 ? 37.690 21.546 7.829 1.00 36.46 253 LEU F CA 1
ATOM 9403 C C . LEU F 1 152 ? 38.370 20.804 8.970 1.00 37.48 253 LEU F C 1
ATOM 9404 O O . LEU F 1 152 ? 39.252 21.340 9.642 1.00 37.59 253 LEU F O 1
ATOM 9409 N N . PHE F 1 153 ? 37.942 19.568 9.203 1.00 37.45 254 PHE F N 1
ATOM 9410 C CA . PHE F 1 153 ? 38.437 18.814 10.342 1.00 35.86 254 PHE F CA 1
ATOM 9411 C C . PHE F 1 153 ? 39.864 18.394 10.059 1.00 37.88 254 PHE F C 1
ATOM 9412 O O . PHE F 1 153 ? 40.718 18.381 10.954 1.00 38.88 254 PHE F O 1
ATOM 9420 N N . LEU F 1 154 ? 40.125 18.067 8.799 1.00 38.00 255 LEU F N 1
ATOM 9421 C CA . LEU F 1 154 ? 41.477 17.749 8.377 1.00 38.01 255 LEU F CA 1
ATOM 9422 C C . LEU F 1 154 ? 42.390 18.955 8.563 1.00 39.40 255 LEU F C 1
ATOM 9423 O O . LEU F 1 154 ? 43.463 18.834 9.139 1.00 41.34 255 LEU F O 1
ATOM 9428 N N . ALA F 1 155 ? 41.968 20.124 8.100 1.00 37.86 256 ALA F N 1
ATOM 9429 C CA . ALA F 1 155 ? 42.809 21.298 8.260 1.00 38.86 256 ALA F CA 1
ATOM 9430 C C . ALA F 1 155 ? 42.975 21.612 9.742 1.00 39.58 256 ALA F C 1
ATOM 9431 O O . ALA F 1 155 ? 44.056 21.999 10.183 1.00 40.94 256 ALA F O 1
ATOM 9433 N N . ALA F 1 156 ? 41.907 21.420 10.512 1.00 38.41 257 ALA F N 1
ATOM 9434 C CA . ALA F 1 156 ? 41.941 21.677 11.952 1.00 37.50 257 ALA F CA 1
ATOM 9435 C C . ALA F 1 156 ? 42.927 20.784 12.713 1.00 39.60 257 ALA F C 1
ATOM 9436 O O . ALA F 1 156 ? 43.629 21.252 13.617 1.00 39.83 257 ALA F O 1
ATOM 9438 N N . ALA F 1 157 ? 42.961 19.503 12.365 1.00 39.34 258 ALA F N 1
ATOM 9439 C CA . ALA F 1 157 ? 43.894 18.568 12.991 1.00 40.75 258 ALA F CA 1
ATOM 9440 C C . ALA F 1 157 ? 45.321 18.930 12.593 1.00 42.77 258 ALA F C 1
ATOM 9441 O O . ALA F 1 157 ? 46.249 18.859 13.401 1.00 42.58 258 ALA F O 1
ATOM 9443 N N . LYS F 1 158 ? 45.486 19.313 11.334 1.00 40.66 259 LYS F N 1
ATOM 9444 C CA . LYS F 1 158 ? 46.795 19.634 10.797 1.00 41.85 259 LYS F CA 1
ATOM 9445 C C . LYS F 1 158 ? 47.341 20.843 11.560 1.00 44.53 259 LYS F C 1
ATOM 9446 O O . LYS F 1 158 ? 48.485 20.845 12.029 1.00 46.45 259 LYS F O 1
ATOM 9452 N N . LYS F 1 159 ? 46.501 21.856 11.721 1.00 41.94 260 LYS F N 1
ATOM 9453 C CA . LYS F 1 159 ? 46.888 23.083 12.409 1.00 41.09 260 LYS F CA 1
ATOM 9454 C C . LYS F 1 159 ? 47.389 22.849 13.826 1.00 42.46 260 LYS F C 1
ATOM 9455 O O . LYS F 1 159 ? 48.284 23.550 14.293 1.00 44.06 260 LYS F O 1
ATOM 9461 N N . ILE F 1 160 ? 46.806 21.886 14.530 1.00 43.48 261 ILE F N 1
ATOM 9462 C CA . ILE F 1 160 ? 47.232 21.625 15.900 1.00 42.50 261 ILE F CA 1
ATOM 9463 C C . ILE F 1 160 ? 48.189 20.443 16.000 1.00 43.28 261 ILE F C 1
ATOM 9464 O O . ILE F 1 160 ? 48.449 19.921 17.095 1.00 39.86 261 ILE F O 1
ATOM 9469 N N . GLY F 1 161 ? 48.726 20.037 14.852 1.00 44.52 262 GLY F N 1
ATOM 9470 C CA . GLY F 1 161 ? 49.593 18.871 14.791 1.00 40.17 262 GLY F CA 1
ATOM 9471 C C . GLY F 1 161 ? 48.988 17.703 15.533 1.00 42.13 262 GLY F C 1
ATOM 9472 O O . GLY F 1 161 ? 49.554 17.216 16.512 1.00 46.34 262 GLY F O 1
ATOM 9473 N N . ALA F 1 162 ? 47.825 17.247 15.084 1.00 43.04 263 ALA F N 1
ATOM 9474 C CA . ALA F 1 162 ? 47.177 16.097 15.706 1.00 44.03 263 ALA F CA 1
ATOM 9475 C C . ALA F 1 162 ? 46.722 15.095 14.657 1.00 44.24 263 ALA F C 1
ATOM 9476 O O . ALA F 1 162 ? 45.817 15.387 13.886 1.00 49.32 263 ALA F O 1
ATOM 9478 N N . PRO F 1 163 ? 47.348 13.915 14.611 1.00 45.19 264 PRO F N 1
ATOM 9479 C CA . PRO F 1 163 ? 46.836 12.879 13.711 1.00 46.87 264 PRO F CA 1
ATOM 9480 C C . PRO F 1 163 ? 45.328 12.744 13.875 1.00 47.52 264 PRO F C 1
ATOM 9481 O O . PRO F 1 163 ? 44.830 12.703 15.008 1.00 46.47 264 PRO F O 1
ATOM 9485 N N . ILE F 1 164 ? 44.606 12.676 12.761 1.00 45.90 265 ILE F N 1
ATOM 9486 C CA . ILE F 1 164 ? 43.155 12.719 12.831 1.00 45.59 265 ILE F CA 1
ATOM 9487 C C . ILE F 1 164 ? 42.644 11.552 13.676 1.00 45.39 265 ILE F C 1
ATOM 9488 O O . ILE F 1 164 ? 41.631 11.678 14.369 1.00 45.88 265 ILE F O 1
ATOM 9493 N N . ASP F 1 165 ? 43.373 10.441 13.680 1.00 45.80 266 ASP F N 1
ATOM 9494 C CA . ASP F 1 165 ? 42.958 9.290 14.491 1.00 44.95 266 ASP F CA 1
ATOM 9495 C C . ASP F 1 165 ? 43.115 9.519 16.004 1.00 47.12 266 ASP F C 1
ATOM 9496 O O . ASP F 1 165 ? 42.645 8.731 16.827 1.00 48.23 266 ASP F O 1
ATOM 9501 N N . GLU F 1 166 ? 43.763 10.614 16.371 1.00 46.12 267 GLU F N 1
ATOM 9502 C CA . GLU F 1 166 ? 43.843 10.996 17.771 1.00 46.42 267 GLU F CA 1
ATOM 9503 C C . GLU F 1 166 ? 42.822 12.087 18.078 1.00 42.18 267 GLU F C 1
ATOM 9504 O O . GLU F 1 166 ? 42.776 12.627 19.183 1.00 41.71 267 GLU F O 1
ATOM 9510 N N . CYS F 1 167 ? 41.989 12.397 17.094 1.00 42.80 268 CYS F N 1
ATOM 9511 C CA . CYS F 1 167 ? 41.036 13.497 17.243 1.00 41.89 268 CYS F CA 1
ATOM 9512 C C . CYS F 1 167 ? 39.651 13.065 17.687 1.00 38.38 268 CYS F C 1
ATOM 9513 O O . CYS F 1 167 ? 39.136 12.014 17.300 1.00 39.60 268 CYS F O 1
ATOM 9516 N N . LEU F 1 168 ? 39.075 13.897 18.534 1.00 36.62 269 LEU F N 1
ATOM 9517 C CA . LEU F 1 168 ? 37.678 13.819 18.887 1.00 33.90 269 LEU F CA 1
ATOM 9518 C C . LEU F 1 168 ? 36.994 15.044 18.272 1.00 33.99 269 LEU F C 1
ATOM 9519 O O . LEU F 1 168 ? 37.382 16.197 18.542 1.00 31.59 269 LEU F O 1
ATOM 9524 N N . VAL F 1 169 ? 35.990 14.791 17.438 1.00 32.84 270 VAL F N 1
ATOM 9525 C CA . VAL F 1 169 ? 35.221 15.857 16.801 1.00 28.70 270 VAL F CA 1
ATOM 9526 C C . VAL F 1 169 ? 33.960 16.115 17.604 1.00 29.36 270 VAL F C 1
ATOM 9527 O O . VAL F 1 169 ? 33.176 15.203 17.842 1.00 29.22 270 VAL F O 1
ATOM 9531 N N . ILE F 1 170 ? 33.763 17.354 18.034 1.00 28.92 271 ILE F N 1
ATOM 9532 C CA . ILE F 1 170 ? 32.542 17.687 18.763 1.00 28.45 271 ILE F CA 1
ATOM 9533 C C . ILE F 1 170 ? 31.714 18.658 17.962 1.00 27.29 271 ILE F C 1
ATOM 9534 O O . ILE F 1 170 ? 32.177 19.760 17.644 1.00 29.40 271 ILE F O 1
ATOM 9539 N N . GLY F 1 171 ? 30.504 18.223 17.606 1.00 29.24 272 GLY F N 1
ATOM 9540 C CA . GLY F 1 171 ? 29.550 19.041 16.861 1.00 28.93 272 GLY F CA 1
ATOM 9541 C C . GLY F 1 171 ? 28.107 18.789 17.287 1.00 28.47 272 GLY F C 1
ATOM 9542 O O . GLY F 1 171 ? 27.830 17.918 18.116 1.00 29.68 272 GLY F O 1
ATOM 9543 N N . ASP F 1 172 ? 27.178 19.554 16.725 1.00 30.04 273 ASP F N 1
ATOM 9544 C CA . ASP F 1 172 ? 25.774 19.477 17.121 1.00 28.47 273 ASP F CA 1
ATOM 9545 C C . ASP F 1 172 ? 24.893 19.027 15.958 1.00 29.82 273 ASP F C 1
ATOM 9546 O O . ASP F 1 172 ? 23.684 18.867 16.116 1.00 31.30 273 ASP F O 1
ATOM 9551 N N . ALA F 1 173 ? 25.490 18.845 14.786 1.00 29.68 274 ALA F N 1
ATOM 9552 C CA . ALA F 1 173 ? 24.714 18.499 13.601 1.00 29.28 274 ALA F CA 1
ATOM 9553 C C . ALA F 1 173 ? 25.199 17.258 12.880 1.00 29.60 274 ALA F C 1
ATOM 9554 O O . ALA F 1 173 ? 26.383 16.901 12.920 1.00 27.22 274 ALA F O 1
ATOM 9556 N N . ILE F 1 174 ? 24.234 16.613 12.231 1.00 30.28 275 ILE F N 1
ATOM 9557 C CA . ILE F 1 174 ? 24.436 15.551 11.262 1.00 30.11 275 ILE F CA 1
ATOM 9558 C C . ILE F 1 174 ? 25.710 15.775 10.465 1.00 29.11 275 ILE F C 1
ATOM 9559 O O . ILE F 1 174 ? 26.490 14.847 10.279 1.00 27.85 275 ILE F O 1
ATOM 9564 N N . TRP F 1 175 ? 25.903 17.012 9.996 1.00 26.73 276 TRP F N 1
ATOM 9565 C CA . TRP F 1 175 ? 26.997 17.353 9.090 1.00 28.02 276 TRP F CA 1
ATOM 9566 C C . TRP F 1 175 ? 28.363 17.279 9.745 1.00 28.04 276 TRP F C 1
ATOM 9567 O O . TRP F 1 175 ? 29.346 16.945 9.089 1.00 27.98 276 TRP F O 1
ATOM 9578 N N . ASP F 1 176 ? 28.408 17.545 11.046 1.00 28.39 277 ASP F N 1
ATOM 9579 C CA . ASP F 1 176 ? 29.622 17.360 11.830 1.00 28.79 277 ASP F CA 1
ATOM 9580 C C . ASP F 1 176 ? 29.995 15.873 11.934 1.00 28.54 277 ASP F C 1
ATOM 9581 O O . ASP F 1 176 ? 31.140 15.496 11.725 1.00 30.37 277 ASP F O 1
ATOM 9594 N N . LEU F 1 178 ? 28.899 13.240 10.077 1.00 26.38 279 LEU F N 1
ATOM 9595 C CA . LEU F 1 178 ? 29.226 12.735 8.751 1.00 29.09 279 LEU F CA 1
ATOM 9596 C C . LEU F 1 178 ? 30.664 13.077 8.371 1.00 29.73 279 LEU F C 1
ATOM 9597 O O . LEU F 1 178 ? 31.388 12.234 7.842 1.00 29.51 279 LEU F O 1
ATOM 9602 N N . ALA F 1 179 ? 31.061 14.324 8.613 1.00 28.72 280 ALA F N 1
ATOM 9603 C CA . ALA F 1 179 ? 32.392 14.784 8.244 1.00 29.98 280 ALA F CA 1
ATOM 9604 C C . ALA F 1 179 ? 33.425 14.037 9.062 1.00 30.22 280 ALA F C 1
ATOM 9605 O O . ALA F 1 179 ? 34.447 13.583 8.539 1.00 29.40 280 ALA F O 1
ATOM 9607 N N . ALA F 1 180 ? 33.159 13.933 10.360 1.00 29.82 281 ALA F N 1
ATOM 9608 C CA . ALA F 1 180 ? 34.034 13.178 11.253 1.00 30.34 281 ALA F CA 1
ATOM 9609 C C . ALA F 1 180 ? 34.218 11.750 10.739 1.00 29.92 281 ALA F C 1
ATOM 9610 O O . ALA F 1 180 ? 35.333 11.318 10.463 1.00 31.76 281 ALA F O 1
ATOM 9612 N N . ARG F 1 181 ? 33.128 11.016 10.594 1.00 30.20 282 ARG F N 1
ATOM 9613 C CA . ARG F 1 181 ? 33.240 9.637 10.118 1.00 31.00 282 ARG F CA 1
ATOM 9614 C C . ARG F 1 181 ? 33.950 9.580 8.768 1.00 31.14 282 ARG F C 1
ATOM 9615 O O . ARG F 1 181 ? 34.698 8.653 8.492 1.00 28.87 282 ARG F O 1
ATOM 9623 N N . ARG F 1 182 ? 33.755 10.586 7.929 1.00 30.15 283 ARG F N 1
ATOM 9624 C CA . ARG F 1 182 ? 34.322 10.485 6.594 1.00 30.69 283 ARG F CA 1
ATOM 9625 C C . ARG F 1 182 ? 35.839 10.561 6.599 1.00 34.07 283 ARG F C 1
ATOM 9626 O O . ARG F 1 182 ? 36.488 9.996 5.715 1.00 35.81 283 ARG F O 1
ATOM 9634 N N . CYS F 1 183 ? 36.413 11.218 7.606 1.00 33.52 284 CYS F N 1
ATOM 9635 C CA . CYS F 1 183 ? 37.866 11.188 7.775 1.00 33.89 284 CYS F CA 1
ATOM 9636 C C . CYS F 1 183 ? 38.278 10.268 8.926 1.00 34.75 284 CYS F C 1
ATOM 9637 O O . CYS F 1 183 ? 39.390 10.350 9.449 1.00 37.52 284 CYS F O 1
ATOM 9640 N N . LYS F 1 184 ? 37.367 9.386 9.307 1.00 33.39 285 LYS F N 1
ATOM 9641 C CA . LYS F 1 184 ? 37.642 8.329 10.278 1.00 35.78 285 LYS F CA 1
ATOM 9642 C C . LYS F 1 184 ? 38.009 8.835 11.672 1.00 35.51 285 LYS F C 1
ATOM 9643 O O . LYS F 1 184 ? 38.692 8.140 12.412 1.00 36.92 285 LYS F O 1
ATOM 9649 N N . ALA F 1 185 ? 37.570 10.034 12.034 1.00 33.86 286 ALA F N 1
ATOM 9650 C CA . ALA F 1 185 ? 37.755 10.492 13.407 1.00 33.33 286 ALA F CA 1
ATOM 9651 C C . ALA F 1 185 ? 36.603 9.991 14.278 1.00 34.21 286 ALA F C 1
ATOM 9652 O O . ALA F 1 185 ? 35.612 9.467 13.773 1.00 35.73 286 ALA F O 1
ATOM 9654 N N . THR F 1 186 ? 36.736 10.139 15.588 1.00 33.12 287 THR F N 1
ATOM 9655 C CA . THR F 1 186 ? 35.657 9.794 16.501 1.00 30.87 287 THR F CA 1
ATOM 9656 C C . THR F 1 186 ? 34.766 11.017 16.637 1.00 31.49 287 THR F C 1
ATOM 9657 O O . THR F 1 186 ? 35.254 12.130 16.896 1.00 30.32 287 THR F O 1
ATOM 9661 N N . GLY F 1 187 ? 33.464 10.812 16.449 1.00 29.57 288 GLY F N 1
ATOM 9662 C CA . GLY F 1 187 ? 32.512 11.895 16.539 1.00 30.52 288 GLY F CA 1
ATOM 9663 C C . GLY F 1 187 ? 31.710 11.853 17.821 1.00 30.51 288 GLY F C 1
ATOM 9664 O O . GLY F 1 187 ? 31.244 10.788 18.237 1.00 27.85 288 GLY F O 1
ATOM 9665 N N . VAL F 1 188 ? 31.551 13.018 18.443 1.00 27.91 289 VAL F N 1
ATOM 9666 C CA . VAL F 1 188 ? 30.671 13.158 19.601 1.00 29.91 289 VAL F CA 1
ATOM 9667 C C . VAL F 1 188 ? 29.654 14.248 19.323 1.00 28.20 289 VAL F C 1
ATOM 9668 O O . VAL F 1 188 ? 29.991 15.317 18.821 1.00 26.66 289 VAL F O 1
ATOM 9672 N N . GLY F 1 189 ? 28.403 13.948 19.648 1.00 27.71 290 GLY F N 1
ATOM 9673 C CA . GLY F 1 189 ? 27.294 14.801 19.306 1.00 29.03 290 GLY F CA 1
ATOM 9674 C C . GLY F 1 189 ? 26.711 15.505 20.499 1.00 28.79 290 GLY F C 1
ATOM 9675 O O . GLY F 1 189 ? 26.653 14.937 21.591 1.00 28.98 290 GLY F O 1
ATOM 9676 N N . LEU F 1 190 ? 26.292 16.746 20.271 1.00 25.63 291 LEU F N 1
ATOM 9677 C CA . LEU F 1 190 ? 25.659 17.565 21.292 1.00 26.91 291 LEU F CA 1
ATOM 9678 C C . LEU F 1 190 ? 24.222 17.901 20.870 1.00 25.65 291 LEU F C 1
ATOM 9679 O O . LEU F 1 190 ? 23.963 18.137 19.702 1.00 24.05 291 LEU F O 1
ATOM 9684 N N . LEU F 1 191 ? 23.297 17.912 21.826 1.00 25.61 292 LEU F N 1
ATOM 9685 C CA . LEU F 1 191 ? 21.902 18.279 21.577 1.00 25.84 292 LEU F CA 1
ATOM 9686 C C . LEU F 1 191 ? 21.669 19.781 21.377 1.00 27.78 292 LEU F C 1
ATOM 9687 O O . LEU F 1 191 ? 20.603 20.208 20.896 1.00 27.38 292 LEU F O 1
ATOM 9692 N N . SER F 1 192 ? 22.663 20.591 21.717 1.00 26.82 293 SER F N 1
ATOM 9693 C CA . SER F 1 192 ? 22.423 22.026 21.855 1.00 28.28 293 SER F CA 1
ATOM 9694 C C . SER F 1 192 ? 22.245 22.799 20.535 1.00 26.68 293 SER F C 1
ATOM 9695 O O . SER F 1 192 ? 22.040 24.015 20.556 1.00 27.80 293 SER F O 1
ATOM 9698 N N . GLY F 1 193 ? 22.338 22.105 19.404 1.00 28.40 294 GLY F N 1
ATOM 9699 C CA . GLY F 1 193 ? 22.062 22.699 18.101 1.00 28.65 294 GLY F CA 1
ATOM 9700 C C . GLY F 1 193 ? 20.671 22.300 17.623 1.00 30.89 294 GLY F C 1
ATOM 9701 O O . GLY F 1 193 ? 20.227 22.669 16.535 1.00 29.22 294 GLY F O 1
ATOM 9702 N N . GLY F 1 194 ? 19.988 21.507 18.442 1.00 32.53 295 GLY F N 1
ATOM 9703 C CA . GLY F 1 194 ? 18.621 21.119 18.162 1.00 30.49 295 GLY F CA 1
ATOM 9704 C C . GLY F 1 194 ? 18.435 19.825 17.381 1.00 31.75 295 GLY F C 1
ATOM 9705 O O . GLY F 1 194 ? 17.320 19.508 17.052 1.00 32.12 295 GLY F O 1
ATOM 9706 N N . TYR F 1 195 ? 19.495 19.089 17.062 1.00 31.61 296 TYR F N 1
ATOM 9707 C CA . TYR F 1 195 ? 19.321 17.744 16.510 1.00 30.59 296 TYR F CA 1
ATOM 9708 C C . TYR F 1 195 ? 19.067 16.735 17.642 1.00 32.00 296 TYR F C 1
ATOM 9709 O O . TYR F 1 195 ? 19.447 16.972 18.788 1.00 30.47 296 TYR F O 1
ATOM 9718 N N . ASP F 1 196 ? 18.416 15.618 17.340 1.00 35.28 297 ASP F N 1
ATOM 9719 C CA . ASP F 1 196 ? 18.099 14.641 18.386 1.00 36.28 297 ASP F CA 1
ATOM 9720 C C . ASP F 1 196 ? 19.161 13.534 18.453 1.00 33.45 297 ASP F C 1
ATOM 9721 O O . ASP F 1 196 ? 19.971 13.398 17.543 1.00 31.53 297 ASP F O 1
ATOM 9726 N N . ILE F 1 197 ? 19.166 12.770 19.537 1.00 29.88 298 ILE F N 1
ATOM 9727 C CA . ILE F 1 197 ? 20.195 11.766 19.726 1.00 32.56 298 ILE F CA 1
ATOM 9728 C C . ILE F 1 197 ? 20.217 10.748 18.571 1.00 31.58 298 ILE F C 1
ATOM 9729 O O . ILE F 1 197 ? 21.280 10.421 18.044 1.00 29.89 298 ILE F O 1
ATOM 9734 N N . GLY F 1 198 ? 19.039 10.283 18.167 1.00 32.27 299 GLY F N 1
ATOM 9735 C CA . GLY F 1 198 ? 18.906 9.330 17.069 1.00 31.76 299 GLY F CA 1
ATOM 9736 C C . GLY F 1 198 ? 19.509 9.814 15.762 1.00 31.51 299 GLY F C 1
ATOM 9737 O O . GLY F 1 198 ? 20.268 9.076 15.136 1.00 32.55 299 GLY F O 1
ATOM 9738 N N . GLU F 1 199 ? 19.182 11.045 15.361 1.00 29.95 300 GLU F N 1
ATOM 9739 C CA . GLU F 1 199 ? 19.761 11.668 14.166 1.00 31.15 300 GLU F CA 1
ATOM 9740 C C . GLU F 1 199 ? 21.283 11.664 14.264 1.00 29.12 300 GLU F C 1
ATOM 9741 O O . GLU F 1 199 ? 21.990 11.309 13.313 1.00 26.29 300 GLU F O 1
ATOM 9747 N N . LEU F 1 200 ? 21.782 12.110 15.413 1.00 28.09 301 LEU F N 1
ATOM 9748 C CA . LEU F 1 200 ? 23.221 12.188 15.641 1.00 29.53 301 LEU F CA 1
ATOM 9749 C C . LEU F 1 200 ? 23.902 10.804 15.608 1.00 29.54 301 LEU F C 1
ATOM 9750 O O . LEU F 1 200 ? 25.004 10.656 15.066 1.00 26.02 301 LEU F O 1
ATOM 9755 N N . GLU F 1 201 ? 23.245 9.797 16.175 1.00 27.61 302 GLU F N 1
ATOM 9756 C CA . GLU F 1 201 ? 23.860 8.477 16.202 1.00 32.13 302 GLU F CA 1
ATOM 9757 C C . GLU F 1 201 ? 23.882 7.904 14.799 1.00 29.64 302 GLU F C 1
ATOM 9758 O O . GLU F 1 201 ? 24.905 7.441 14.328 1.00 26.69 302 GLU F O 1
ATOM 9764 N N . ARG F 1 202 ? 22.756 8.006 14.108 1.00 29.72 303 ARG F N 1
ATOM 9765 C CA . ARG F 1 202 ? 22.682 7.485 12.764 1.00 30.92 303 ARG F CA 1
ATOM 9766 C C . ARG F 1 202 ? 23.642 8.212 11.812 1.00 29.49 303 ARG F C 1
ATOM 9767 O O . ARG F 1 202 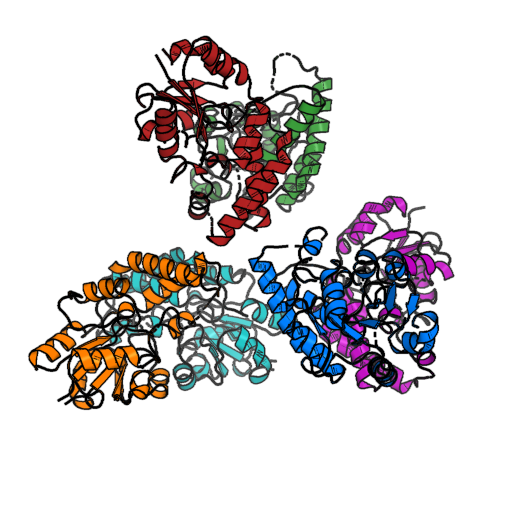? 23.982 7.688 10.762 1.00 27.00 303 ARG F O 1
ATOM 9775 N N . ALA F 1 203 ? 24.090 9.409 12.193 1.00 28.96 304 ALA F N 1
ATOM 9776 C CA . ALA F 1 203 ? 25.064 10.141 11.383 1.00 26.80 304 ALA F CA 1
ATOM 9777 C C . ALA F 1 203 ? 26.519 9.843 11.776 1.00 28.48 304 ALA F C 1
ATOM 9778 O O . ALA F 1 203 ? 27.450 10.361 11.142 1.00 28.59 304 ALA F O 1
ATOM 9780 N N . GLY F 1 204 ? 26.730 9.034 12.821 1.00 26.81 305 GLY F N 1
ATOM 9781 C CA . GLY F 1 204 ? 28.082 8.667 13.198 1.00 25.80 305 GLY F CA 1
ATOM 9782 C C . GLY F 1 204 ? 28.516 8.899 14.633 1.00 29.03 305 GLY F C 1
ATOM 9783 O O . GLY F 1 204 ? 29.599 8.477 15.025 1.00 27.97 305 GLY F O 1
ATOM 9784 N N . ALA F 1 205 ? 27.683 9.554 15.432 1.00 28.17 306 ALA F N 1
ATOM 9785 C CA . ALA F 1 205 ? 28.059 9.869 16.807 1.00 27.29 306 ALA F CA 1
ATOM 9786 C C . ALA F 1 205 ? 28.282 8.632 17.661 1.00 29.71 306 ALA F C 1
ATOM 9787 O O . ALA F 1 205 ? 27.432 7.754 17.717 1.00 29.59 306 ALA F O 1
ATOM 9789 N N . LEU F 1 206 ? 29.423 8.580 18.346 1.00 29.39 307 LEU F N 1
ATOM 9790 C CA . LEU F 1 206 ? 29.735 7.464 19.221 1.00 28.94 307 LEU F CA 1
ATOM 9791 C C . LEU F 1 206 ? 29.051 7.661 20.571 1.00 31.18 307 LEU F C 1
ATOM 9792 O O . LEU F 1 206 ? 28.658 6.684 21.223 1.00 29.65 307 LEU F O 1
ATOM 9797 N N . ARG F 1 207 ? 28.928 8.932 20.971 1.00 27.85 308 ARG F N 1
ATOM 9798 C CA . ARG F 1 207 ? 28.252 9.344 22.200 1.00 27.29 308 ARG F CA 1
ATOM 9799 C C . ARG F 1 207 ? 27.523 10.658 21.920 1.00 28.27 308 ARG F C 1
ATOM 9800 O O . ARG F 1 207 ? 27.985 11.459 21.109 1.00 27.21 308 ARG F O 1
ATOM 9808 N N . VAL F 1 208 ? 26.407 10.891 22.603 1.00 26.21 309 VAL F N 1
ATOM 9809 C CA . VAL F 1 208 ? 25.726 12.186 22.535 1.00 30.29 309 VAL F CA 1
ATOM 9810 C C . VAL F 1 208 ? 25.517 12.732 23.953 1.00 27.94 309 VAL F C 1
ATOM 9811 O O . VAL F 1 208 ? 25.100 12.004 24.852 1.00 24.97 309 VAL F O 1
ATOM 9815 N N . TYR F 1 209 ? 25.817 14.015 24.124 1.00 27.33 310 TYR F N 1
ATOM 9816 C CA . TYR F 1 209 ? 25.591 14.724 25.372 1.00 27.49 310 TYR F CA 1
ATOM 9817 C C . TYR F 1 209 ? 24.716 15.950 25.124 1.00 28.75 310 TYR F C 1
ATOM 9818 O O . TYR F 1 209 ? 24.515 16.361 23.973 1.00 28.78 310 TYR F O 1
ATOM 9827 N N . GLU F 1 210 ? 24.176 16.516 26.197 1.00 27.22 311 GLU F N 1
ATOM 9828 C CA . GLU F 1 210 ? 23.266 17.653 26.097 1.00 29.13 311 GLU F CA 1
ATOM 9829 C C . GLU F 1 210 ? 23.942 18.902 25.559 1.00 29.85 311 GLU F C 1
ATOM 9830 O O . GLU F 1 210 ? 23.474 19.534 24.600 1.00 27.90 311 GLU F O 1
ATOM 9836 N N . ASP F 1 211 ? 25.046 19.267 26.203 1.00 31.11 312 ASP F N 1
ATOM 9837 C CA . ASP F 1 211 ? 25.717 20.528 25.923 1.00 28.34 312 ASP F CA 1
ATOM 9838 C C . ASP F 1 211 ? 27.157 20.413 26.413 1.00 28.91 312 ASP F C 1
ATOM 9839 O O . ASP F 1 211 ? 27.556 19.362 26.876 1.00 28.30 312 ASP F O 1
ATOM 9844 N N . PRO F 1 212 ? 27.950 21.489 26.281 1.00 31.57 313 PRO F N 1
ATOM 9845 C CA . PRO F 1 212 ? 29.358 21.355 26.671 1.00 29.67 313 PRO F CA 1
ATOM 9846 C C . PRO F 1 212 ? 29.541 21.057 28.163 1.00 30.56 313 PRO F C 1
ATOM 9847 O O . PRO F 1 212 ? 30.512 20.391 28.504 1.00 30.39 313 PRO F O 1
ATOM 9851 N N . LEU F 1 213 ? 28.618 21.499 29.019 1.00 31.57 314 LEU F N 1
ATOM 9852 C CA . LEU F 1 213 ? 28.668 21.144 30.444 1.00 29.84 314 LEU F CA 1
ATOM 9853 C C . LEU F 1 213 ? 28.526 19.645 30.634 1.00 32.95 314 LEU F C 1
ATOM 9854 O O . LEU F 1 213 ? 29.233 19.034 31.447 1.00 33.51 314 LEU F O 1
ATOM 9859 N N . ASP F 1 214 ? 27.582 19.054 29.909 1.00 29.30 315 ASP F N 1
ATOM 9860 C CA . ASP F 1 214 ? 27.310 17.638 30.043 1.00 31.77 315 ASP F CA 1
ATOM 9861 C C . ASP F 1 214 ? 28.469 16.845 29.445 1.00 31.44 315 ASP F C 1
ATOM 9862 O O . ASP F 1 214 ? 28.926 15.864 30.028 1.00 31.59 315 ASP F O 1
ATOM 9867 N N . LEU F 1 215 ? 28.974 17.294 28.301 1.00 29.52 316 LEU F N 1
ATOM 9868 C CA . LEU F 1 215 ? 30.198 16.708 27.777 1.00 30.74 316 LEU F CA 1
ATOM 9869 C C . LEU F 1 215 ? 31.327 16.768 28.838 1.00 32.69 316 LEU F C 1
ATOM 9870 O O . LEU F 1 215 ? 31.994 15.764 29.101 1.00 30.43 316 LEU F O 1
ATOM 9875 N N . LEU F 1 216 ? 31.532 17.945 29.437 1.00 30.64 317 LEU F N 1
ATOM 9876 C CA . LEU F 1 216 ? 32.619 18.137 30.390 1.00 32.52 317 LEU F CA 1
ATOM 9877 C C . LEU F 1 216 ? 32.504 17.136 31.534 1.00 34.20 317 LEU F C 1
ATOM 9878 O O . LEU F 1 216 ? 33.494 16.541 31.946 1.00 33.25 317 LEU F O 1
ATOM 9883 N N . ASN F 1 217 ? 31.283 16.937 32.021 1.00 33.02 318 ASN F N 1
ATOM 9884 C CA . ASN F 1 217 ? 31.045 16.022 33.116 1.00 31.31 318 ASN F CA 1
ATOM 9885 C C . ASN F 1 217 ? 31.276 14.564 32.727 1.00 34.44 318 ASN F C 1
ATOM 9886 O O . ASN F 1 217 ? 31.271 13.690 33.592 1.00 35.21 318 ASN F O 1
ATOM 9891 N N . HIS F 1 218 ? 31.476 14.290 31.442 1.00 33.37 319 HIS F N 1
ATOM 9892 C CA . HIS F 1 218 ? 31.749 12.913 30.999 1.00 34.35 319 HIS F CA 1
ATOM 9893 C C . HIS F 1 218 ? 33.010 12.804 30.170 1.00 34.32 319 HIS F C 1
ATOM 9894 O O . HIS F 1 218 ? 33.165 11.873 29.398 1.00 36.87 319 HIS F O 1
ATOM 9901 N N . LEU F 1 219 ? 33.894 13.771 30.303 1.00 33.13 320 LEU F N 1
ATOM 9902 C CA . LEU F 1 219 ? 35.088 13.798 29.488 1.00 35.81 320 LEU F CA 1
ATOM 9903 C C . LEU F 1 219 ? 35.828 12.443 29.441 1.00 37.90 320 LEU F C 1
ATOM 9904 O O . LEU F 1 219 ? 36.392 12.072 28.406 1.00 36.79 320 LEU F O 1
ATOM 9909 N N . ASP F 1 220 ? 35.830 11.725 30.566 1.00 35.82 321 ASP F N 1
ATOM 9910 C CA . ASP F 1 220 ? 36.563 10.458 30.691 1.00 42.43 321 ASP F CA 1
ATOM 9911 C C . ASP F 1 220 ? 35.985 9.306 29.895 1.00 40.90 321 ASP F C 1
ATOM 9912 O O . ASP F 1 220 ? 36.685 8.337 29.638 1.00 41.00 321 ASP F O 1
ATOM 9917 N N . GLU F 1 221 ? 34.709 9.406 29.533 1.00 39.14 322 GLU F N 1
ATOM 9918 C CA . GLU F 1 221 ? 34.057 8.403 28.693 1.00 40.04 322 GLU F CA 1
ATOM 9919 C C . GLU F 1 221 ? 34.645 8.392 27.273 1.00 39.79 322 GLU F C 1
ATOM 9920 O O . GLU F 1 221 ? 34.716 7.343 26.642 1.00 37.60 322 GLU F O 1
ATOM 9926 N N . ILE F 1 222 ? 35.051 9.561 26.767 1.00 39.15 323 ILE F N 1
ATOM 9927 C CA . ILE F 1 222 ? 35.407 9.673 25.352 1.00 36.29 323 ILE F CA 1
ATOM 9928 C C . ILE F 1 222 ? 36.803 10.204 25.063 1.00 37.97 323 ILE F C 1
ATOM 9929 O O . ILE F 1 222 ? 37.234 10.201 23.914 1.00 39.79 323 ILE F O 1
ATOM 9934 N N . ALA F 1 223 ? 37.510 10.679 26.078 1.00 37.24 324 ALA F N 1
ATOM 9935 C CA . ALA F 1 223 ? 38.826 11.243 25.825 1.00 38.39 324 ALA F CA 1
ATOM 9936 C C . ALA F 1 223 ? 39.874 10.761 26.814 1.00 38.94 324 ALA F C 1
ATOM 9937 O O . ALA F 1 223 ? 39.573 10.489 27.974 1.00 39.34 324 ALA F O 1
ATOM 9939 N N . SER F 1 224 ? 41.108 10.657 26.334 1.00 40.08 325 SER F N 1
ATOM 9940 C CA . SER F 1 224 ? 42.246 10.350 27.192 1.00 41.58 325 SER F CA 1
ATOM 9941 C C . SER F 1 224 ? 42.966 11.657 27.521 1.00 40.71 325 SER F C 1
ATOM 9942 O O . SER F 1 224 ? 43.313 12.423 26.609 1.00 40.73 325 SER F O 1
#

Nearest PDB structures (foldseek):
  3s6j-assembly3_D  TM=1.005E+00  e=2.696E-41  Pseudomonas syringae pv. tomato
  3s6j-assembly2_F  TM=1.001E+00  e=5.524E-38  Pseudomonas syringae pv. tomato
  3s6j-assembly2_B  TM=9.835E-01  e=2.244E-38  Pseudomonas syringae pv. tomato
  3s6j-assembly1_A  TM=9.984E-01  e=2.967E-37  Pseudomonas syringae pv. tomato
  3s6j-assembly3_C  TM=9.660E-01  e=4.423E-36  Pseudomonas syringae pv. tomato

Secondary structure (DSSP, 8-state):
---EEEE--BTTTEE-HHHHHHHHHHHHHHTT-----HHHHH-------HHHHH---HHHHHHHHHHHHHHHHHTGGG-EEPTTHHHHHHHHHHTT--EEEE-SS-HHHHHHHHHTTT--TTSS-EE-GGGSS--TTSTHHHHHHHHHTT--GGGEEEEESSS---HHHHTT-EEEEEGGGS--HHHHHHTT-SEEESSHHHHHHTGGGT--/--EEEE--BTTTEE-HHHHHHHHHHHHHTTT-----TTGGG---------TTHHHHHHHHHHHHHHHTGGG-EEPTTHHHHHHHHHHTT--EEEE-SS-HHHHHHHHHHHT--TTTS-EE-GGGSS--TTSSHHHHHHHHHTT--GGGEEEEESSTT--HHHHTT-EEEEEGGGS--HHHHHHTT-SEEESSHHHHHHTHHHH--/--EEEE--BTTTEE-HHHHHHHHHHHHHHTT-----TTGGG-----------HHHHHHHHHHHHHHHHTTGGG-EEPTTHHHHHHHHHHTT--EEEE-SS-HHHHHHHHHHTT--GGGS-EE-GGGSSS-TTSSHHHHHHHHHTT--GGGEEEEESSTT--HHHHTT-EEEEEGGGS--HHHHHHTT-SEEESSHHHHHTTGGGT--/--EEEE--BTTTEE-HHHHHHHHHHHHHHTT-----TTGGG-------HHHHHH---HHHHHHHHHHHHHHHHHTGGG-EEPTTHHHHHHHHHHTT--EEEE-SS-HHHHHHHHHTTT--TTSS-EE-GGGSS--TTSSHHHHHHHHHTT--GGGEEEEESSTT--HHHHTT-EEEEEGGGS--HHHHHHTT-SEEESSHHHHHHTHHHH--/---EEEE--BTTTEE-HHHHHHHHHHHHHHTT-----HHHHH---TT--HHHHHHH----HHHHHHHHHHHHHHHHHTGGG-EEPTTHHHHHHHHHHTT--EEEE-SS-HHHHHHHHHHTT--GGGS-EE-GGGSS--TTSTHHHHHHHHHHT--GGGEEEEESSTT--HHHHTTPEEEEEGGGS--HHHHHHTT-SEEESSHHHHHHTHHHH--/--EEEE--BTTTEE-HHHHHHHHHHHHHHTT-----TTGGG-------HHHHHHT----HHHHHHHHHHHHHHHHHTGGG-EEPTTHHHHHHHHHHTT--EEEE-SS-HHHHHHHHHHTT--GGGS-EE-GGGSS--TTSTHHHHHHHHHTT--GGGEEEEESSTT--HHHHTT-EEEEEGGGS--HHHHHHTT-SEEESSHHHHHTTHHHH--

Radius of gyration: 36.41 Å; Cα contacts (8 Å, |Δi|>4): 2612; chains: 6; bounding box: 92×86×98 Å

Organism: Pseudomonas syringae pv. tomato (strain ATCC BAA-871 / DC3000) (NCBI:txid223283)

B-factor: mean 38.52, std 9.04, range [13.94, 78.1]

InterPro domains:
  IPR006439 HAD hydrolase, subfamily IA [TIGR01509] (169-290)
  IPR006439 HAD hydrolase, subfamily IA [TIGR01549] (178-284)
  IPR023198 Phosphoglycolate phosphatase-like, domain 2 [G3DSA:1.10.150.240] (122-190)
  IPR023214 HAD superfamily [G3DSA:3.40.50.1000] (111-309)
  IPR036412 HAD-like superfamily [SSF56784] (101-323)
  IPR051806 HAD-like Sugar Phosphate Phosphatase [PTHR43481] (108-305)

Solvent-accessible surface area: 54965 Å² total